Protein AF-A0A3Q0L5H1-F1 (afdb_monomer_lite)

pLDDT: mean 80.27, std 16.66, range [22.08, 97.25]

Organism: Vibrio vulnificus (strain CMCP6) (NCBI:txid216895)

Radius of gyration: 39.2 Å; chains: 1; bounding box: 92×79×121 Å

Secondary structure (DSSP, 8-state):
----SSSTTSSSSSSSS--------------PPP------EEEEEEB--PPPP---TTEEEEEEEEEEETTEEEEEEE-BPPTT-SS-EEEEEE-GGGS-SSS-EEEEEEEEEEE-----------------------EEEEEEEEE---HHHHHHT-SSSSSEEETTT-GGGSBSHHHHHHHHH-TT--S-HHHHHHHH-HHHHHHHHHHHHHHH----TTT------TTS-HHHHHHHHHT-GGGS---SSS---HHHHHHHHHHHHHHHTTPPPPTTHHHHHHHHHHHHHS--TTSTHHHHHHTTSPEEEEEEEEEE-TT-SS-EEEEEEEEEEE-TTS--TT--TTSPPEEEEPPBBPTT-SS-BSSEE-GGGEEEEEEEEE-TTS-TTT----SS-------TTS-TTS--SS--SSTTSEEEEEEEETTTTEEEEEEEEEHHHHTSTTTSSS-SSEEETTTSGGGEE-HHHHHHHHHHHHHTS-TT--S-S----SHHHHHHHHTTS-HHHHHHHHHHHHHHHHHHHHSSS--S--SS-HHHHHHHTTT--TT-GGG---S-SSPPPHHHHHHHHHTSHHHHHHHHHTT--HHHHHHHHHHHHHHH---HHHHHHHHHHHHHHHTT--SSPPP-BTTB-HHHHTTS-TTS----EEEEE-SSEEEEE----S-S-EEEEEESS--SSGGG-SEEEEESSSEEEEESPPTT-EEEEEEE-SSPPPPPEEEETT-------SS-----SB-TTTSSBTT-SSSSSTT--EEEE-TTSPBPS-SSS-TTTS--SEEEETTT--EEEPPB--EETTEE---SSBTTB-BBSSSS-S--TTT---B-B-TTS-B--S-HHHHSBHHHHHHHHHHTTGGG----BPPPHHHHHTTEE-TTSSS-EE-TTTSTT--TT-EEEEEEPSS-TTEEEEEEE-SS-EEEEEEETTS-BB--EEESB--PPP-

Foldseek 3Di:
DPPDPDPPPPPPPVPPPPPPDDDDDDDDDDDDDDPDDPQKFKEKEFEFDQDDDDDDPQKDKWKKKFKDFANHTQWIWTWDADVPAPTTMTIIIDRLVPFDQATWMKMWIKIWMFGHPDDDDDDDDDDDDDDDDDDRDTDIDTLAMATAAGSVSVVVLPPLPPSYNYCLSFVRSYHALLSLLVCLQPVNSNDFLQRSCVVLPVQLSLLLSLLSVLQSDQDPPVPRFHDHLLPDDSSVSSVQLCPDPLSVDDDPDDDPGSNVSSVVSSVVSCVVSVHDGDPCSSVSSVVSSLCLLQPFPSGSSVVSLLRNFDKAKAKEKFFEWLLQDWKWKWKWWAQAAEDLPDPDPLHNRSADGPRDTAFWAFDPHSDTDSIDTADVRMGMGIGMFGCSLVCLVVQDQPQWFDLPPPPPPPSSNDRDPHHRGRQNIWMKMWIFRQLLLDIFIAIQAGNSVNQDVVQVVVSPRYRYCVSGVSSYSALLRRLLVLLQLLLRADAFQASNIGRGRHPVSSVVSSVPDDLQSSLLLSLLSLLSSVCSVPVLGFNLDPDSHCSVVSSVLQVADCVDPPRNRHRGSDGDDSVSSLVVSLPRLRRLQSCVVVVHDSLRNSLVSLVSSVSRGPDPVSVVSSVVSNVCVVVQNHPDQRDADVQAGPLLVVVDDPQEWAQKFWFFADQFKTKIATDDRPDFKKKKFKDLDDDDDSVVGPDMDMDRHRMDMDGRHHGQGKMWMWMDDPDHIADIDIAGHNPQCLDPPLDQDPQQHADSRRNGGCQDPQQHHGRFHKFFAAQQQHGDPDSNHFCSNPNGQWIARRRRSKIKGAAQQYDDPNHGQQAQRHLQQWAFADAPPPAALVRAPGWGADRVSHTDNGPCRHCRHQVNSLCVCLVSCGSVHRAKDAAAPSRVVSQWHCVVHLKTDHDCRRHNPRPQAWEFHPDQDPVDNQWGWTWGIDSPGIDTDIDGSSHIHHYMIMDSRHDDDDD

InterPro domains:
  IPR003961 Fibronectin type III [PS50853] (656-740)
  IPR003961 Fibronectin type III [cd00063] (655-737)
  IPR008963 Purple acid phosphatase-like, N-terminal [SSF49363] (680-730)
  IPR013783 Immunoglobulin-like fold [G3DSA:2.60.40.10] (649-740)
  IPR018247 EF-Hand 1, calcium-binding site [PS00018] (158-170)
  IPR018247 EF-Hand 1, calcium-binding site [PS00018] (456-468)

Sequence (967 aa):
MRLFAKSLVASTIAGLLTACGGGDGGGSATSPATPSTPTKVTLTGFVTESQPVKVTVDQTVKTEVRLLVGEEVVARSAIKIHAGERQPRYLLEVDPATLSEGLPMTIEAVSVISPREQEANARTAEKAQTEDQASSETREVLLYRNAIGTKLPLLAADKNNDKFITHDEWLPLTFSQTNSLFVALDPSGEQSALELMNEHGRERIMAIAALLHAIADPFDREEQIELTSLNLSTAAFIDALLKNENMAAATTEEETPWLDRVSDTYQAMAQTHQVALPDGWQKRIKDKWIEMHAVKQSNVLREVLDNSYPTRTLVLRGETVSGMKNPQISLQMGSYPNDPLANSHYDNPLKPKRPLLVPITPVGEEKSSTAIEGANRQFEFRVTLRDTAQGFETCQPTANGVYVYYDKNADLTKPSAHPTDNMQDLLTVIAFDPDSGVEMRSYLGAFCELARADIDKNQDGIVTAEEFPRLKVSFENNAHALLAERSGLMHHGGGQYAKPVKQTAIDELFAKHTPEMVQLMSSIVAMQMASAENQALPAIDNASDFFRTAAQLLDLDYNAQYRMYSKSNILPEPFQVIQLLKNIADVAHHMEDNEATINTLLTWSAQAFTHLSQFAADNQIAADLNTAINAGNSWLPAEPVNGLESICSTEFAEDQIRGIALRGRGDDWLTLEWLPQGTSGYTVYWDTKPFSQLSEATNQTKSATHRVTLNGLTPFTRYYFQIAHDGTPSAQFNVRVSDAGLTNPHLFDSDFSCDPMSGYARNSNIDGYQSLSFLKVDAQGERLSRQDLPYVATPHSCAVETKTGRTWAVPNSEMVEGDRIRHWYSIDNRYLHGDNLAVTDDQYNGFCVATNGEVYRQDKARHCTVNQLVQRANEAKLCGITDWRLPTYEETLNIMTLKGKPQLNFDDDFFPNIDGNMLWMKQENPDVKTLANLLFPTSWNARTQLEGKEVPHQVMLVSDGLKVNQE

Structure (mmCIF, N/CA/C/O backbone):
data_AF-A0A3Q0L5H1-F1
#
_entry.id   AF-A0A3Q0L5H1-F1
#
loop_
_atom_site.group_PDB
_atom_site.id
_atom_site.type_symbol
_atom_site.label_atom_id
_atom_site.label_alt_id
_atom_site.label_comp_id
_atom_site.label_asym_id
_atom_site.label_entity_id
_atom_site.label_seq_id
_atom_site.pdbx_PDB_ins_code
_atom_site.Cartn_x
_atom_site.Cartn_y
_atom_site.Cartn_z
_atom_site.occupancy
_atom_site.B_iso_or_equiv
_atom_site.auth_seq_id
_atom_site.auth_comp_id
_atom_site.auth_asym_id
_atom_site.auth_atom_id
_atom_site.pdbx_PDB_model_num
ATOM 1 N N . MET A 1 1 ? 3.433 -27.463 5.431 1.00 27.02 1 MET A N 1
ATOM 2 C CA . MET A 1 1 ? 4.096 -28.241 4.349 1.00 27.02 1 MET A CA 1
ATOM 3 C C . MET A 1 1 ? 3.389 -28.037 2.993 1.00 27.02 1 MET A C 1
ATOM 5 O O . MET A 1 1 ? 2.954 -28.986 2.353 1.00 27.02 1 MET A O 1
ATOM 9 N N . ARG A 1 2 ? 3.275 -26.774 2.559 1.00 22.08 2 ARG A N 1
ATOM 10 C CA . ARG A 1 2 ? 2.833 -26.306 1.230 1.00 22.08 2 ARG A CA 1
ATOM 11 C C . ARG A 1 2 ? 3.590 -24.998 0.955 1.00 22.08 2 ARG A C 1
ATOM 13 O O . ARG A 1 2 ? 3.036 -23.916 1.020 1.00 22.08 2 ARG A O 1
ATOM 20 N N . LEU A 1 3 ? 4.897 -25.118 0.775 1.00 23.91 3 LEU A N 1
ATOM 21 C CA . LEU A 1 3 ? 5.841 -24.041 0.478 1.00 23.91 3 LEU A CA 1
ATOM 22 C C . LEU A 1 3 ? 6.710 -24.623 -0.629 1.00 23.91 3 LEU A C 1
ATOM 24 O O . LEU A 1 3 ? 7.484 -25.500 -0.297 1.00 23.91 3 LEU A O 1
ATOM 28 N N . PHE A 1 4 ? 6.457 -24.304 -1.904 1.00 25.09 4 PHE A N 1
ATOM 29 C CA . PHE A 1 4 ? 7.374 -24.467 -3.063 1.00 25.09 4 PHE A CA 1
ATOM 30 C C . PHE A 1 4 ? 6.671 -24.184 -4.411 1.00 25.09 4 PHE A C 1
ATOM 32 O O . PHE A 1 4 ? 6.944 -24.813 -5.428 1.00 25.09 4 PHE A O 1
ATOM 39 N N . ALA A 1 5 ? 5.753 -23.217 -4.460 1.00 25.02 5 ALA A N 1
ATOM 40 C CA . ALA A 1 5 ? 5.136 -22.797 -5.718 1.00 25.02 5 ALA A CA 1
ATOM 41 C C . ALA A 1 5 ? 4.927 -21.283 -5.708 1.00 25.02 5 ALA A C 1
ATOM 43 O O . ALA A 1 5 ? 3.818 -20.829 -5.453 1.00 25.02 5 ALA A O 1
ATOM 44 N N . LYS A 1 6 ? 6.024 -20.530 -5.896 1.00 24.36 6 LYS A N 1
ATOM 45 C CA . LYS A 1 6 ? 6.073 -19.122 -6.371 1.00 24.36 6 LYS A CA 1
ATOM 46 C C . LYS A 1 6 ? 7.486 -18.508 -6.389 1.00 24.36 6 LYS A C 1
ATOM 48 O O . LYS A 1 6 ? 7.666 -17.459 -6.984 1.00 24.36 6 LYS A O 1
ATOM 53 N N . SER A 1 7 ? 8.504 -19.204 -5.874 1.00 23.77 7 SER A N 1
ATOM 54 C CA . SER A 1 7 ? 9.925 -18.807 -5.980 1.00 23.77 7 SER A CA 1
ATOM 55 C C . SER A 1 7 ? 10.577 -19.118 -7.352 1.00 23.77 7 SER A C 1
ATOM 57 O O . SER A 1 7 ? 11.717 -18.748 -7.600 1.00 23.77 7 SER A O 1
ATOM 59 N N . LEU A 1 8 ? 9.858 -19.728 -8.304 1.00 23.09 8 LEU A N 1
ATOM 60 C CA . LEU A 1 8 ? 10.452 -20.253 -9.546 1.00 23.09 8 LEU A CA 1
ATOM 61 C C . LEU A 1 8 ? 10.484 -19.285 -10.750 1.00 23.09 8 LEU A C 1
ATOM 63 O O . LEU A 1 8 ? 10.666 -19.739 -11.874 1.00 23.09 8 LEU A O 1
ATOM 67 N N . VAL A 1 9 ? 10.312 -17.973 -10.545 1.00 25.88 9 VAL A N 1
ATOM 68 C CA . VAL A 1 9 ? 10.364 -16.969 -11.638 1.00 25.88 9 VAL A CA 1
ATOM 69 C C . VAL A 1 9 ? 11.618 -16.079 -11.573 1.00 25.88 9 VAL A C 1
ATOM 71 O O . VAL A 1 9 ? 11.993 -15.481 -12.576 1.00 25.88 9 VAL A O 1
ATOM 74 N N . ALA A 1 10 ? 12.348 -16.068 -10.452 1.00 25.52 10 ALA A N 1
ATOM 75 C CA . ALA A 1 10 ? 13.571 -15.270 -10.288 1.00 25.52 10 ALA A CA 1
ATOM 76 C C . ALA A 1 10 ? 14.877 -16.007 -10.671 1.00 25.52 10 ALA A C 1
ATOM 78 O O . ALA A 1 10 ? 15.932 -15.388 -10.730 1.00 25.52 10 ALA A O 1
ATOM 79 N N . SER A 1 11 ? 14.830 -17.308 -10.993 1.00 24.67 11 SER A N 1
ATOM 80 C CA . SER A 1 11 ? 16.029 -18.104 -11.337 1.00 24.67 11 SER A CA 1
ATOM 81 C C . SER A 1 11 ? 16.070 -18.622 -12.782 1.00 24.67 11 SER A C 1
ATOM 83 O O . SER A 1 11 ? 16.976 -19.367 -13.140 1.00 24.67 11 SER A O 1
ATOM 85 N N . THR A 1 12 ? 15.135 -18.220 -13.648 1.00 24.84 12 THR A N 1
ATOM 86 C CA . THR A 1 12 ? 15.089 -18.661 -15.059 1.00 24.84 12 THR A CA 1
ATOM 87 C C . THR A 1 12 ? 15.703 -17.687 -16.067 1.00 24.84 12 THR A C 1
ATOM 89 O O . THR A 1 12 ? 15.731 -18.005 -17.251 1.00 24.84 12 THR A O 1
ATOM 92 N N . ILE A 1 13 ? 16.250 -16.543 -15.639 1.00 27.78 13 ILE A N 1
ATOM 93 C CA . ILE A 1 13 ? 16.859 -15.559 -16.561 1.00 27.78 13 ILE A CA 1
ATOM 94 C C . ILE A 1 13 ? 18.401 -15.619 -16.565 1.00 27.78 13 ILE A C 1
ATOM 96 O O . ILE A 1 13 ? 19.019 -15.244 -17.553 1.00 27.78 13 ILE A O 1
ATOM 100 N N . ALA A 1 14 ? 19.037 -16.246 -15.569 1.00 26.75 14 ALA A N 1
ATOM 101 C CA . ALA A 1 14 ? 20.489 -16.494 -15.569 1.00 26.75 14 ALA A CA 1
ATOM 102 C C . ALA A 1 14 ? 20.902 -17.895 -16.093 1.00 26.75 14 ALA A C 1
ATOM 104 O O . ALA A 1 14 ? 22.087 -18.213 -16.142 1.00 26.75 14 ALA A O 1
ATOM 105 N N . GLY A 1 15 ? 19.944 -18.744 -16.498 1.00 26.72 15 GLY A N 1
ATOM 106 C CA . GLY A 1 15 ? 20.178 -20.161 -16.837 1.00 26.72 15 GLY A CA 1
ATOM 107 C C . GLY A 1 15 ? 19.969 -20.571 -18.302 1.00 26.72 15 GLY A C 1
ATOM 108 O O . GLY A 1 15 ? 20.003 -21.762 -18.594 1.00 26.72 15 GLY A O 1
ATOM 109 N N . LEU A 1 16 ? 19.731 -19.639 -19.232 1.00 25.67 16 LEU A N 1
ATOM 110 C CA . LEU A 1 16 ? 19.343 -19.967 -20.619 1.00 25.67 16 LEU A CA 1
ATOM 111 C C . LEU A 1 16 ? 20.441 -19.797 -21.687 1.00 25.67 16 LEU A C 1
ATOM 113 O O . LEU A 1 16 ? 20.139 -19.848 -22.877 1.00 25.67 16 LEU A O 1
ATOM 117 N N . LEU A 1 17 ? 21.717 -19.700 -21.295 1.00 27.78 17 LEU A N 1
ATOM 118 C CA . LEU A 1 17 ? 22.858 -19.751 -22.231 1.00 27.78 17 LEU A CA 1
ATOM 119 C C . LEU A 1 17 ? 23.762 -20.989 -22.086 1.00 27.78 17 LEU A C 1
ATOM 121 O O . LEU A 1 17 ? 24.824 -21.056 -22.696 1.00 27.78 17 LEU A O 1
ATOM 125 N N . THR A 1 18 ? 23.331 -22.028 -21.369 1.00 29.53 18 THR A N 1
ATOM 126 C CA . THR A 1 18 ? 24.034 -23.324 -21.326 1.00 29.53 18 THR A CA 1
ATOM 127 C C . THR A 1 18 ? 23.076 -24.488 -21.575 1.00 29.53 18 THR A C 1
ATOM 129 O O . THR A 1 18 ? 22.810 -25.312 -20.709 1.00 29.53 18 THR A O 1
ATOM 132 N N . ALA A 1 19 ? 22.556 -24.582 -22.800 1.00 24.56 19 ALA A N 1
ATOM 133 C CA . ALA A 1 19 ? 21.818 -25.760 -23.259 1.00 24.56 19 ALA A CA 1
ATOM 134 C C . ALA A 1 19 ? 22.217 -26.161 -24.690 1.00 24.56 19 ALA A C 1
ATOM 136 O O . ALA A 1 19 ? 21.390 -26.232 -25.591 1.00 24.56 19 ALA A O 1
ATOM 137 N N . CYS A 1 20 ? 23.501 -26.470 -24.873 1.00 28.75 20 CYS A N 1
ATOM 138 C CA . CYS A 1 20 ? 23.968 -27.423 -25.880 1.00 28.75 20 CYS A CA 1
ATOM 139 C C . CYS A 1 20 ? 24.774 -28.496 -25.141 1.00 28.75 20 CYS A C 1
ATOM 141 O O . CYS A 1 20 ? 25.969 -28.357 -24.910 1.00 28.75 20 CYS A O 1
ATOM 143 N N . GLY A 1 21 ? 24.083 -29.545 -24.706 1.00 25.38 21 GLY A N 1
ATOM 144 C CA . GLY A 1 21 ? 24.668 -30.672 -23.987 1.00 25.38 21 GLY A CA 1
ATOM 145 C C . GLY A 1 21 ? 23.689 -31.833 -23.976 1.00 25.38 21 GLY A C 1
ATOM 146 O O . GLY A 1 21 ? 23.095 -32.139 -22.948 1.00 25.38 21 GLY A O 1
ATOM 147 N N . GLY A 1 22 ? 23.452 -32.419 -25.151 1.00 26.66 22 GLY A N 1
ATOM 148 C CA . GLY A 1 22 ? 22.711 -33.670 -25.271 1.00 26.66 22 GLY A CA 1
ATOM 149 C C . GLY A 1 22 ? 23.483 -34.793 -24.583 1.00 26.66 22 GLY A C 1
ATOM 150 O O . GLY A 1 22 ? 24.677 -34.963 -24.821 1.00 26.66 22 GLY A O 1
ATOM 151 N N . GLY A 1 23 ? 22.802 -35.523 -23.704 1.00 24.09 23 GLY A N 1
ATOM 152 C CA . GLY A 1 23 ? 23.350 -36.704 -23.057 1.00 24.09 23 GLY A CA 1
ATOM 153 C C . GLY A 1 23 ? 23.429 -37.890 -24.013 1.00 24.09 23 GLY A C 1
ATOM 154 O O . GLY A 1 23 ? 22.492 -38.146 -24.764 1.00 24.09 23 GLY A O 1
ATOM 155 N N . ASP A 1 24 ? 24.520 -38.642 -23.906 1.00 25.03 24 ASP A N 1
ATOM 156 C CA . ASP A 1 24 ? 24.530 -40.075 -24.177 1.00 25.03 24 ASP A CA 1
ATOM 157 C C . ASP A 1 24 ? 25.464 -40.757 -23.162 1.00 25.03 24 ASP A C 1
ATOM 159 O O . ASP A 1 24 ? 26.477 -40.192 -22.739 1.00 25.03 24 ASP A O 1
ATOM 163 N N . GLY A 1 25 ? 25.041 -41.911 -22.652 1.00 25.81 25 GLY A N 1
ATOM 164 C CA . GLY A 1 25 ? 25.568 -42.506 -21.424 1.00 25.81 25 GLY A CA 1
ATOM 165 C C . GLY A 1 25 ? 26.823 -43.373 -21.575 1.00 25.81 25 GLY A C 1
ATOM 166 O O . GLY A 1 25 ? 27.064 -43.986 -22.608 1.00 25.81 25 GLY A O 1
ATOM 167 N N . GLY A 1 26 ? 27.536 -43.535 -20.451 1.00 23.92 26 GLY A N 1
ATOM 168 C CA . GLY A 1 26 ? 28.269 -44.764 -20.120 1.00 23.92 26 GLY A CA 1
ATOM 169 C C . GLY A 1 26 ? 29.791 -44.655 -19.949 1.00 23.92 26 GLY A C 1
ATOM 170 O O . GLY A 1 26 ? 30.526 -44.606 -20.922 1.00 23.92 26 GLY A O 1
ATOM 171 N N . GLY A 1 27 ? 30.262 -44.818 -18.704 1.00 24.47 27 GLY A N 1
ATOM 172 C CA . GLY A 1 27 ? 31.465 -45.619 -18.426 1.00 24.47 27 GLY A CA 1
ATOM 173 C C . GLY A 1 27 ? 32.799 -44.913 -18.130 1.00 24.47 27 GLY A C 1
ATOM 174 O O . GLY A 1 27 ? 33.495 -44.448 -19.018 1.00 24.47 27 GLY A O 1
ATOM 175 N N . SER A 1 28 ? 33.218 -45.058 -16.869 1.00 24.98 28 SER A N 1
ATOM 176 C CA . SER A 1 28 ? 34.592 -45.082 -16.330 1.00 24.98 28 SER A CA 1
ATOM 177 C C . SER A 1 28 ? 35.452 -43.806 -16.265 1.00 24.98 28 SER A C 1
ATOM 179 O O . SER A 1 28 ? 35.800 -43.166 -17.245 1.00 24.98 28 SER A O 1
ATOM 181 N N . ALA A 1 29 ? 35.843 -43.553 -15.015 1.00 31.64 29 ALA A N 1
ATOM 182 C CA . ALA A 1 29 ? 36.850 -42.678 -14.432 1.00 31.64 29 ALA A CA 1
ATOM 183 C C . ALA A 1 29 ? 38.127 -42.307 -15.230 1.00 31.64 29 ALA A C 1
ATOM 185 O O . ALA A 1 29 ? 38.693 -43.101 -15.973 1.00 31.64 29 ALA A O 1
ATOM 186 N N . THR A 1 30 ? 38.670 -41.152 -14.806 1.00 29.44 30 THR A N 1
ATOM 187 C CA . THR A 1 30 ? 40.064 -40.642 -14.844 1.00 29.44 30 THR A CA 1
ATOM 188 C C . THR A 1 30 ? 40.554 -39.845 -16.063 1.00 29.44 30 THR A C 1
ATOM 190 O O . THR A 1 30 ? 41.121 -40.396 -16.998 1.00 29.44 30 THR A O 1
ATOM 193 N 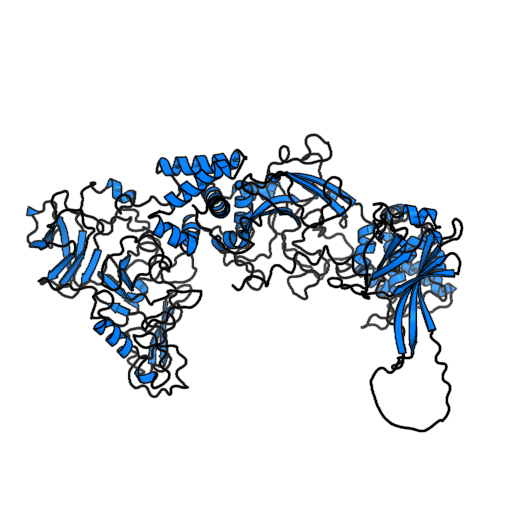N . SER A 1 31 ? 40.483 -38.507 -15.969 1.00 26.89 31 SER A N 1
ATOM 194 C CA . SER A 1 31 ? 41.634 -37.570 -16.061 1.00 26.89 31 SER A CA 1
ATOM 195 C C . SER A 1 31 ? 41.175 -36.106 -15.899 1.00 26.89 31 SER A C 1
ATOM 197 O O . SER A 1 31 ? 40.012 -35.818 -16.180 1.00 26.89 31 SER A O 1
ATOM 199 N N . PRO A 1 32 ? 42.030 -35.169 -15.434 1.00 28.80 32 PRO A N 1
ATOM 200 C CA . PRO A 1 32 ? 41.652 -33.766 -15.272 1.00 28.80 32 PRO A CA 1
ATOM 201 C C . PRO A 1 32 ? 41.472 -33.131 -16.653 1.00 28.80 32 PRO A C 1
ATOM 203 O O . PRO A 1 32 ? 42.420 -33.069 -17.436 1.00 28.80 32 PRO A O 1
ATOM 206 N N . ALA A 1 33 ? 40.261 -32.666 -16.957 1.00 29.30 33 ALA A N 1
ATOM 207 C CA . ALA A 1 33 ? 40.004 -31.894 -18.162 1.00 29.30 33 ALA A CA 1
ATOM 208 C C . ALA A 1 33 ? 40.740 -30.551 -18.062 1.00 29.30 33 ALA A C 1
ATOM 210 O O . ALA A 1 33 ? 40.503 -29.750 -17.159 1.00 29.30 33 ALA A O 1
ATOM 211 N N . THR A 1 34 ? 41.667 -30.326 -18.987 1.00 29.36 34 THR A N 1
ATOM 212 C CA . THR A 1 34 ? 42.250 -29.012 -19.267 1.00 29.36 34 THR A CA 1
ATOM 213 C C . THR A 1 34 ? 41.113 -28.063 -19.670 1.00 29.36 34 THR A C 1
ATOM 215 O O . THR A 1 34 ? 40.232 -28.498 -20.413 1.00 29.36 34 THR A O 1
ATOM 218 N N . PRO A 1 35 ? 41.079 -26.797 -19.215 1.00 31.11 35 PRO A N 1
ATOM 219 C CA . PRO A 1 35 ? 40.017 -25.875 -19.604 1.00 31.11 35 PRO A CA 1
ATOM 220 C C . PRO A 1 35 ? 40.107 -25.616 -21.112 1.00 31.11 35 PRO A C 1
ATOM 222 O O . PRO A 1 35 ? 41.014 -24.931 -21.580 1.00 31.11 35 PRO A O 1
ATOM 225 N N . SER A 1 36 ? 39.187 -26.190 -21.890 1.00 34.19 36 SER A N 1
ATOM 226 C CA . SER A 1 36 ? 39.030 -25.850 -23.301 1.00 34.19 36 SER A CA 1
ATOM 227 C C . SER A 1 36 ? 38.457 -24.439 -23.380 1.00 34.19 36 SER A C 1
ATOM 229 O O . SER A 1 36 ? 37.288 -24.211 -23.069 1.00 34.19 36 SER A O 1
ATOM 231 N N . THR A 1 37 ? 39.293 -23.481 -23.756 1.00 36.91 37 THR A N 1
ATOM 232 C CA . THR A 1 37 ? 38.875 -22.120 -24.082 1.00 36.91 37 THR A CA 1
ATOM 233 C C . THR A 1 37 ? 37.895 -22.195 -25.260 1.00 36.91 37 THR A C 1
ATOM 235 O O . THR A 1 37 ? 38.245 -22.806 -26.271 1.00 36.91 37 THR A O 1
ATOM 238 N N . PRO A 1 38 ? 36.685 -21.610 -25.194 1.00 45.03 38 PRO A N 1
ATOM 239 C CA . PRO A 1 38 ? 35.834 -21.517 -26.375 1.00 45.03 38 PRO A CA 1
ATOM 240 C C . PRO A 1 38 ? 36.547 -20.629 -27.405 1.00 45.03 38 PRO A C 1
ATOM 242 O O . PRO A 1 38 ? 36.843 -19.471 -27.100 1.00 45.03 38 PRO A O 1
ATOM 245 N N . THR A 1 39 ? 36.872 -21.170 -28.581 1.00 65.31 39 THR A N 1
ATOM 246 C CA . THR A 1 39 ? 37.534 -20.453 -29.690 1.00 65.31 39 THR A CA 1
ATOM 247 C C . THR A 1 39 ? 36.556 -19.786 -30.660 1.00 65.31 39 THR A C 1
ATOM 249 O O . THR A 1 39 ? 36.999 -19.057 -31.537 1.00 65.31 39 THR A O 1
ATOM 252 N N . LYS A 1 40 ? 35.246 -20.017 -30.513 1.00 81.19 40 LYS A N 1
ATOM 253 C CA . LYS A 1 40 ? 34.190 -19.466 -31.376 1.00 81.19 40 LYS A CA 1
ATOM 254 C C . LYS A 1 40 ? 33.667 -18.120 -30.868 1.00 81.19 40 LYS A C 1
ATOM 256 O O . LYS A 1 40 ? 33.643 -17.892 -29.659 1.00 81.19 40 LYS A O 1
ATOM 261 N N . VAL A 1 41 ? 33.198 -17.293 -31.800 1.00 86.75 41 VAL A N 1
ATOM 262 C CA . VAL A 1 41 ? 32.474 -16.034 -31.565 1.00 86.75 41 VAL A CA 1
ATOM 263 C C . VAL A 1 41 ? 31.026 -16.221 -32.018 1.00 86.75 41 VAL A C 1
ATOM 265 O O . VAL A 1 41 ? 30.778 -16.887 -33.024 1.00 86.75 41 VAL A O 1
ATOM 268 N N . THR A 1 42 ? 30.062 -15.661 -31.292 1.00 89.25 42 THR A N 1
ATOM 269 C CA . THR A 1 42 ? 28.638 -15.737 -31.652 1.00 89.25 42 THR A CA 1
ATOM 270 C C . THR A 1 42 ? 28.162 -14.391 -32.176 1.00 89.25 42 THR A C 1
ATOM 272 O O . THR A 1 42 ? 28.258 -13.398 -31.468 1.00 89.25 42 THR A O 1
ATOM 275 N N . LEU A 1 43 ? 27.615 -14.355 -33.391 1.00 89.69 43 LEU A N 1
ATOM 276 C CA . LEU A 1 43 ? 26.940 -13.172 -33.929 1.00 89.69 43 LEU A CA 1
ATOM 277 C C . LEU A 1 43 ? 25.441 -13.288 -33.662 1.00 89.69 43 LEU A C 1
ATOM 279 O O . LEU A 1 43 ? 24.837 -14.326 -33.958 1.00 89.69 43 LEU A O 1
ATOM 283 N N . THR A 1 44 ? 24.828 -12.233 -33.135 1.00 87.62 44 THR A N 1
ATOM 284 C CA . THR A 1 44 ? 23.385 -12.214 -32.873 1.00 87.62 44 THR A CA 1
ATOM 285 C C . THR A 1 44 ? 22.758 -10.881 -33.250 1.00 87.62 44 THR A C 1
ATOM 287 O O . THR A 1 44 ? 23.294 -9.809 -32.975 1.00 87.62 44 THR A O 1
ATOM 290 N N . GLY A 1 45 ? 21.573 -10.954 -33.845 1.00 85.19 45 GLY A N 1
ATOM 291 C CA . GLY A 1 45 ? 20.794 -9.788 -34.233 1.00 85.19 45 GLY A CA 1
ATOM 292 C C . GLY A 1 45 ? 19.363 -10.154 -34.602 1.00 85.19 45 GLY A C 1
ATOM 293 O O . GLY A 1 45 ? 18.938 -11.311 -34.492 1.00 85.19 45 GLY A O 1
ATOM 294 N N . PHE A 1 46 ? 18.618 -9.152 -35.054 1.00 83.44 46 PHE A N 1
ATOM 295 C CA . PHE A 1 46 ? 17.205 -9.289 -35.386 1.00 83.44 46 PHE A CA 1
ATOM 296 C C . PHE A 1 46 ? 16.973 -9.232 -36.889 1.00 83.44 46 PHE A C 1
ATOM 298 O O . PHE A 1 46 ? 17.698 -8.565 -37.629 1.00 83.44 46 PHE A O 1
ATOM 305 N N . VAL A 1 47 ? 15.912 -9.897 -37.336 1.00 79.44 47 VAL A N 1
ATOM 306 C CA . VAL A 1 47 ? 15.368 -9.714 -38.682 1.00 79.44 47 VAL A CA 1
ATOM 307 C C . VAL A 1 47 ? 14.032 -9.005 -38.525 1.00 79.44 47 VAL A C 1
ATOM 309 O O . VAL A 1 47 ? 13.104 -9.581 -37.960 1.00 79.44 47 VAL A O 1
ATOM 312 N N . THR A 1 48 ? 13.934 -7.751 -38.983 1.00 73.31 48 THR A N 1
ATOM 313 C CA . THR A 1 48 ? 12.636 -7.056 -39.030 1.00 73.31 48 THR A CA 1
ATOM 314 C C . THR A 1 48 ? 11.659 -7.862 -39.883 1.00 73.31 48 THR A C 1
ATOM 316 O O . THR A 1 48 ? 12.075 -8.527 -40.835 1.00 73.31 48 THR A O 1
ATOM 319 N N . GLU A 1 49 ? 10.369 -7.846 -39.531 1.00 62.09 49 GLU A N 1
ATOM 320 C CA . GLU A 1 49 ? 9.340 -8.526 -40.320 1.00 62.09 49 GLU A CA 1
ATOM 321 C C . GLU A 1 49 ? 9.387 -8.016 -41.769 1.00 62.09 49 GLU A C 1
ATOM 323 O O . GLU A 1 49 ? 8.941 -6.917 -42.087 1.00 62.09 49 GLU A O 1
ATOM 328 N N . SER A 1 50 ? 9.958 -8.830 -42.653 1.00 55.03 50 SER A N 1
ATOM 329 C CA . SER A 1 50 ? 9.798 -8.699 -44.096 1.00 55.03 50 SER A CA 1
ATOM 330 C C . SER A 1 50 ? 8.566 -9.505 -44.475 1.00 55.03 50 SER A C 1
ATOM 332 O O . SER A 1 50 ? 8.291 -10.550 -43.877 1.00 55.03 50 SER A O 1
ATOM 334 N N . GLN A 1 51 ? 7.767 -8.996 -45.412 1.00 54.16 51 GLN A N 1
ATOM 335 C CA . GLN A 1 51 ? 6.481 -9.615 -45.698 1.00 54.16 51 GLN A CA 1
ATOM 336 C C . GLN A 1 51 ? 6.605 -11.094 -46.081 1.00 54.16 51 GLN A C 1
ATOM 338 O O . GLN A 1 51 ? 7.587 -11.495 -46.712 1.00 54.16 51 GLN A O 1
ATOM 343 N N . PRO A 1 52 ? 5.607 -11.914 -45.697 1.00 52.62 52 PRO A N 1
ATOM 344 C CA . PRO A 1 52 ? 5.623 -13.342 -45.951 1.00 52.62 52 PRO A CA 1
ATOM 345 C C . PRO A 1 52 ? 5.787 -13.575 -47.444 1.00 52.62 52 PRO A C 1
ATOM 347 O O . PRO A 1 52 ? 5.004 -13.083 -48.261 1.00 52.62 52 PRO A O 1
ATOM 350 N N . VAL A 1 53 ? 6.820 -14.331 -47.810 1.00 60.09 53 VAL A N 1
ATOM 351 C CA . VAL A 1 53 ? 7.026 -14.654 -49.213 1.00 60.09 53 VAL A CA 1
ATOM 352 C C . VAL A 1 53 ? 5.789 -15.380 -49.724 1.00 60.09 53 VAL A C 1
ATOM 354 O O . VAL A 1 53 ? 5.341 -16.339 -49.097 1.00 60.09 53 VAL A O 1
ATOM 357 N N . LYS A 1 54 ? 5.224 -14.920 -50.851 1.00 62.72 54 LYS A N 1
ATOM 358 C CA . LYS A 1 54 ? 4.066 -15.567 -51.483 1.00 62.72 54 LYS A CA 1
ATOM 359 C C . LYS A 1 54 ? 4.367 -17.054 -51.653 1.00 62.72 54 LYS A C 1
ATOM 361 O O . LYS A 1 54 ? 5.225 -17.423 -52.461 1.00 62.72 54 LYS A O 1
ATOM 366 N N . VAL A 1 55 ? 3.660 -17.881 -50.893 1.00 68.31 55 VAL A N 1
ATOM 367 C CA . VAL A 1 55 ? 3.749 -19.338 -50.929 1.00 68.31 55 VAL A CA 1
ATOM 368 C C . VAL A 1 55 ? 2.408 -19.944 -51.279 1.00 68.31 55 VAL A C 1
ATOM 370 O O . VAL A 1 55 ? 1.350 -19.406 -50.959 1.00 68.31 55 VAL A O 1
ATOM 373 N N . THR A 1 56 ? 2.468 -21.071 -51.972 1.00 73.62 56 THR A N 1
ATOM 374 C CA . THR A 1 56 ? 1.301 -21.919 -52.219 1.00 73.62 56 THR A CA 1
ATOM 375 C C . THR A 1 56 ? 0.979 -22.747 -50.971 1.00 73.62 56 THR A C 1
ATOM 377 O O . THR A 1 56 ? 1.795 -22.851 -50.056 1.00 73.62 56 THR A O 1
ATOM 380 N N . VAL A 1 57 ? -0.218 -23.340 -50.912 1.00 70.38 57 VAL A N 1
ATOM 381 C CA . VAL A 1 57 ? -0.693 -24.131 -49.753 1.00 70.38 57 VAL A CA 1
ATOM 382 C C . VAL A 1 57 ? 0.243 -25.313 -49.423 1.00 70.38 57 VAL A C 1
ATOM 384 O O . VAL A 1 57 ? 0.343 -25.727 -48.262 1.00 70.38 57 VAL A O 1
ATOM 387 N N . ASP A 1 58 ? 0.986 -25.784 -50.428 1.00 75.81 58 ASP A N 1
ATOM 388 C CA . ASP A 1 58 ? 1.912 -26.919 -50.372 1.00 75.81 58 ASP A CA 1
ATOM 389 C C . ASP A 1 58 ? 3.370 -26.515 -50.085 1.00 75.81 58 ASP A C 1
ATOM 391 O O . ASP A 1 58 ? 4.281 -27.333 -50.209 1.00 75.81 58 ASP A O 1
ATOM 395 N N . GLN A 1 59 ? 3.625 -25.260 -49.705 1.00 78.19 59 GLN A N 1
ATOM 396 C CA . GLN A 1 59 ? 4.963 -24.736 -49.419 1.00 78.19 59 GLN A CA 1
ATOM 397 C C . GLN A 1 59 ? 5.097 -24.282 -47.960 1.00 78.19 59 GLN A C 1
ATOM 399 O O . GLN A 1 59 ? 4.145 -23.832 -47.324 1.00 78.19 59 GLN A O 1
ATOM 404 N N . THR A 1 60 ? 6.312 -24.386 -47.429 1.00 80.50 60 THR A N 1
ATOM 405 C CA . THR A 1 60 ? 6.713 -23.841 -46.126 1.00 80.50 60 THR A CA 1
ATOM 406 C C . THR A 1 60 ? 7.819 -22.814 -46.322 1.00 80.50 60 THR A C 1
ATOM 408 O O . THR A 1 60 ? 8.652 -22.963 -47.216 1.00 80.50 60 THR A O 1
ATOM 411 N N . VAL A 1 61 ? 7.822 -21.767 -45.495 1.00 80.19 61 VAL A N 1
ATOM 412 C CA . VAL A 1 61 ? 8.863 -20.731 -45.487 1.00 80.19 61 VAL A CA 1
ATOM 413 C C . VAL A 1 61 ? 9.608 -20.803 -44.167 1.00 80.19 61 VAL A C 1
ATOM 415 O O . VAL A 1 61 ? 8.983 -20.834 -43.105 1.00 80.19 61 VAL A O 1
ATOM 418 N N . LYS A 1 62 ? 10.937 -20.806 -44.232 1.00 83.56 62 LYS A N 1
ATOM 419 C CA . LYS A 1 62 ? 11.807 -20.578 -43.077 1.00 83.56 62 LYS A CA 1
ATOM 420 C C . LYS A 1 62 ? 12.773 -19.455 -43.411 1.00 83.56 62 LYS A C 1
ATOM 422 O O . LYS A 1 62 ? 13.381 -19.473 -44.475 1.00 83.56 62 LYS A O 1
ATOM 427 N N . THR A 1 63 ? 12.935 -18.507 -42.499 1.00 85.12 63 THR A N 1
ATOM 428 C CA . THR A 1 63 ? 13.969 -17.481 -42.631 1.00 85.12 63 THR A CA 1
ATOM 429 C C . THR A 1 63 ? 15.268 -17.998 -42.023 1.00 85.12 63 THR A C 1
ATOM 431 O O . THR A 1 63 ? 15.304 -18.432 -40.868 1.00 85.12 63 THR A O 1
ATOM 434 N N . GLU A 1 64 ? 16.330 -17.958 -42.814 1.00 89.19 64 GLU A N 1
ATOM 435 C CA . GLU A 1 64 ? 17.680 -18.367 -42.443 1.00 89.19 64 GLU A CA 1
ATOM 436 C C . GLU A 1 64 ? 18.611 -17.160 -42.557 1.00 89.19 64 GLU A C 1
ATOM 438 O O . GLU A 1 64 ? 18.511 -16.375 -43.500 1.00 89.19 64 GLU A O 1
ATOM 443 N N . VAL A 1 65 ? 19.516 -17.021 -41.594 1.00 91.00 65 VAL A N 1
ATOM 444 C CA . VAL A 1 65 ? 20.605 -16.049 -41.616 1.00 91.00 65 VAL A CA 1
ATOM 445 C C . VAL A 1 65 ? 21.906 -16.772 -41.922 1.00 91.00 65 VAL A C 1
ATOM 447 O O . VAL A 1 65 ? 22.178 -17.838 -41.364 1.00 91.00 65 VAL A O 1
ATOM 450 N N . ARG A 1 66 ? 22.708 -16.208 -42.821 1.00 92.69 66 ARG A N 1
ATOM 451 C CA . ARG A 1 66 ? 23.946 -16.814 -43.319 1.00 92.69 66 ARG A CA 1
ATOM 452 C C . ARG A 1 66 ? 25.079 -15.803 -43.289 1.00 92.69 66 ARG A C 1
ATOM 454 O O . ARG A 1 66 ? 24.860 -14.640 -43.606 1.00 92.69 66 ARG A O 1
ATOM 461 N N . LEU A 1 67 ? 26.280 -16.262 -42.955 1.00 90.88 67 LEU A N 1
ATOM 462 C CA . LEU A 1 67 ? 27.519 -15.503 -43.128 1.00 90.88 67 LEU A CA 1
ATOM 463 C C . LEU A 1 67 ? 28.276 -16.065 -44.325 1.00 90.88 67 LEU A C 1
ATOM 465 O O . LEU A 1 67 ? 28.478 -17.279 -44.414 1.00 90.88 67 LEU A O 1
ATOM 469 N N . LEU A 1 68 ? 28.708 -15.177 -45.213 1.00 91.25 68 LEU A N 1
ATOM 470 C CA . LEU A 1 68 ? 29.500 -15.484 -46.388 1.00 91.25 68 LEU A CA 1
ATOM 471 C C . LEU A 1 68 ? 30.870 -14.810 -46.292 1.00 91.25 68 LEU A C 1
ATOM 473 O O . LEU A 1 68 ? 30.970 -13.656 -45.873 1.00 91.25 68 LEU A O 1
ATOM 477 N N . VAL A 1 69 ? 31.913 -15.515 -46.725 1.00 88.44 69 VAL A N 1
ATOM 478 C CA . VAL A 1 69 ? 33.264 -14.976 -46.943 1.00 88.44 69 VAL A CA 1
ATOM 479 C C . VAL A 1 69 ? 33.524 -15.023 -48.448 1.00 88.44 69 VAL A C 1
ATOM 481 O O . VAL A 1 69 ? 33.602 -16.099 -49.042 1.00 88.44 69 VAL A O 1
ATOM 484 N N . GLY A 1 70 ? 33.606 -13.859 -49.093 1.00 86.25 70 GLY A N 1
ATOM 485 C CA . GLY A 1 70 ? 33.440 -13.768 -50.544 1.00 86.25 70 GLY A CA 1
ATOM 486 C C . GLY A 1 70 ? 32.040 -14.242 -50.947 1.00 86.25 70 GLY A C 1
ATOM 487 O O . GLY A 1 70 ? 31.052 -13.625 -50.566 1.00 86.25 70 GLY A O 1
ATOM 488 N N . GLU A 1 71 ? 31.967 -15.356 -51.677 1.00 86.19 71 GLU A N 1
ATOM 489 C CA . GLU A 1 71 ? 30.710 -15.986 -52.125 1.00 86.19 71 GLU A CA 1
ATOM 490 C C . GLU A 1 71 ? 30.418 -17.318 -51.398 1.00 86.19 71 GLU A C 1
ATOM 492 O O . GLU A 1 71 ? 29.423 -17.985 -51.681 1.00 86.19 71 GLU A O 1
ATOM 497 N N . GLU A 1 72 ? 31.287 -17.749 -50.475 1.00 89.56 72 GLU A N 1
ATOM 498 C CA . GLU A 1 72 ? 31.155 -19.034 -49.781 1.00 89.56 72 GLU A CA 1
ATOM 499 C C . GLU A 1 72 ? 30.431 -18.870 -48.441 1.00 89.56 72 GLU A C 1
ATOM 501 O O . GLU A 1 72 ? 30.847 -18.074 -47.603 1.00 89.56 72 GLU A O 1
ATOM 506 N N . VAL A 1 73 ? 29.364 -19.646 -48.214 1.00 89.25 73 VAL A N 1
ATOM 507 C CA . VAL A 1 73 ? 28.623 -19.654 -46.942 1.00 89.25 73 VAL A CA 1
ATOM 508 C C . VAL A 1 73 ? 29.416 -20.416 -45.879 1.00 89.25 73 VAL A C 1
ATOM 510 O O . VAL A 1 73 ? 29.533 -21.638 -45.956 1.00 89.25 73 VAL A O 1
ATOM 513 N N . VAL A 1 74 ? 29.890 -19.710 -44.854 1.00 88.69 74 VAL A N 1
ATOM 514 C CA . VAL A 1 74 ? 30.721 -20.272 -43.772 1.00 88.69 74 VAL A CA 1
ATOM 515 C C . VAL A 1 74 ? 29.941 -20.565 -42.488 1.00 88.69 74 VAL A C 1
ATOM 517 O O . VAL A 1 74 ? 30.359 -21.406 -41.698 1.00 88.69 74 VAL A O 1
ATOM 520 N N . ALA A 1 75 ? 28.790 -19.916 -42.279 1.00 88.75 75 ALA A N 1
ATOM 521 C CA . ALA A 1 75 ? 27.906 -20.188 -41.145 1.00 88.75 75 ALA A CA 1
ATOM 522 C C . ALA A 1 75 ? 26.434 -19.964 -41.514 1.00 88.75 75 ALA A C 1
ATOM 524 O O . ALA A 1 75 ? 26.117 -19.135 -42.371 1.00 88.75 75 ALA A O 1
ATOM 525 N N . ARG A 1 76 ? 25.526 -20.698 -40.856 1.00 91.56 76 ARG A N 1
ATOM 526 C CA . ARG A 1 76 ? 24.067 -20.631 -41.059 1.00 91.56 76 ARG A CA 1
ATOM 527 C C . ARG A 1 76 ? 23.332 -20.722 -39.726 1.00 91.56 76 ARG A C 1
ATOM 529 O O . ARG A 1 76 ? 23.739 -21.488 -38.854 1.00 91.56 76 ARG A O 1
ATOM 536 N N . SER A 1 77 ? 22.232 -19.994 -39.579 1.00 89.81 77 SER A N 1
ATOM 537 C CA . SER A 1 77 ? 21.369 -20.051 -38.400 1.00 89.81 77 SER A CA 1
ATOM 538 C C . SER A 1 77 ? 19.911 -19.803 -38.768 1.00 89.81 77 SER A C 1
ATOM 540 O O . SER A 1 77 ? 19.605 -18.964 -39.609 1.00 89.81 77 SER A O 1
ATOM 542 N N . ALA A 1 78 ? 18.993 -20.532 -38.139 1.00 84.12 78 ALA A N 1
ATOM 543 C CA . ALA A 1 78 ? 17.563 -20.271 -38.273 1.00 84.12 78 ALA A CA 1
ATOM 544 C C . ALA A 1 78 ? 17.127 -19.225 -37.245 1.00 84.12 78 ALA A C 1
ATOM 546 O O . ALA A 1 78 ? 17.569 -19.271 -36.094 1.00 84.12 78 ALA A O 1
ATOM 547 N N . ILE A 1 79 ? 16.209 -18.340 -37.632 1.00 83.50 79 ILE A N 1
ATOM 548 C CA . ILE A 1 79 ? 15.619 -17.403 -36.674 1.00 83.50 79 ILE A CA 1
ATOM 549 C C . ILE A 1 79 ? 14.693 -18.143 -35.696 1.00 83.50 79 ILE A C 1
ATOM 551 O O . ILE A 1 79 ? 13.974 -19.072 -36.080 1.00 83.50 79 ILE A O 1
ATOM 555 N N . LYS A 1 80 ? 14.696 -17.740 -34.424 1.00 80.44 80 LYS A N 1
ATOM 556 C CA . LYS A 1 80 ? 13.829 -18.300 -33.376 1.00 80.44 80 LYS A CA 1
ATOM 557 C C . LYS A 1 80 ? 13.295 -17.193 -32.477 1.00 80.44 80 LYS A C 1
ATOM 559 O O . LYS A 1 80 ? 13.979 -16.208 -32.226 1.00 80.44 80 LYS A O 1
ATOM 564 N N . ILE A 1 81 ? 12.081 -17.391 -31.969 1.00 69.62 81 ILE A N 1
ATOM 565 C CA . ILE A 1 81 ? 11.512 -16.577 -30.891 1.00 69.62 81 ILE A CA 1
ATOM 566 C C . ILE A 1 81 ? 11.827 -17.290 -29.575 1.00 69.62 81 ILE A C 1
ATOM 568 O O . ILE A 1 81 ? 11.453 -18.454 -29.403 1.00 69.62 81 ILE A O 1
ATOM 572 N N . HIS A 1 82 ? 12.532 -16.624 -28.665 1.00 66.12 82 HIS A N 1
ATOM 573 C CA . HIS A 1 82 ? 12.843 -17.177 -27.348 1.00 66.12 82 HIS A CA 1
ATOM 574 C C . HIS A 1 82 ? 11.773 -16.792 -26.318 1.00 66.12 82 HIS A C 1
ATOM 576 O O . HIS A 1 82 ? 10.995 -15.860 -26.512 1.00 66.12 82 HIS A O 1
ATOM 582 N N . ALA A 1 83 ? 11.702 -17.535 -25.210 1.00 45.31 83 ALA A N 1
ATOM 583 C CA . ALA A 1 83 ? 10.744 -17.254 -24.144 1.00 45.31 83 ALA A CA 1
ATOM 584 C C . ALA A 1 83 ? 10.953 -15.833 -23.587 1.00 45.31 83 ALA A C 1
ATOM 586 O O . ALA A 1 83 ? 12.046 -15.504 -23.139 1.00 45.31 83 ALA A O 1
ATOM 587 N N . GLY A 1 84 ? 9.904 -15.005 -23.613 1.00 50.16 84 GLY A N 1
ATOM 588 C CA . GLY A 1 84 ? 9.955 -13.600 -23.181 1.00 50.16 84 GLY A CA 1
ATOM 589 C C . GLY A 1 84 ? 10.247 -12.593 -24.300 1.00 50.16 84 GLY A C 1
ATOM 590 O O . GLY A 1 84 ? 10.034 -11.400 -24.103 1.00 50.16 84 GLY A O 1
ATOM 591 N N . GLU A 1 85 ? 10.640 -13.057 -25.487 1.00 58.09 85 GLU A N 1
ATOM 592 C CA . GLU A 1 85 ? 10.847 -12.226 -26.675 1.00 58.09 85 GLU A CA 1
ATOM 593 C C . GLU A 1 85 ? 9.615 -12.319 -27.594 1.00 58.09 85 GLU A C 1
ATOM 595 O O . GLU A 1 85 ? 8.983 -13.369 -27.709 1.00 58.09 85 GLU A O 1
ATOM 600 N N . ARG A 1 86 ? 9.233 -11.214 -28.250 1.00 58.94 86 ARG A N 1
ATOM 601 C CA . ARG A 1 86 ? 8.187 -11.221 -29.298 1.00 58.94 86 ARG A CA 1
ATOM 602 C C . ARG A 1 86 ? 8.764 -11.269 -30.712 1.00 58.94 86 ARG A C 1
ATOM 604 O O . ARG A 1 86 ? 8.015 -11.510 -31.651 1.00 58.94 86 ARG A O 1
ATOM 611 N N . GLN A 1 87 ? 10.066 -11.030 -30.852 1.00 69.06 87 GLN A N 1
ATOM 612 C CA . GLN A 1 87 ? 10.743 -10.853 -32.131 1.00 69.06 87 GLN A CA 1
ATOM 613 C C . GLN A 1 87 ? 11.717 -12.007 -32.375 1.00 69.06 87 GLN A C 1
ATOM 615 O O . GLN A 1 87 ? 12.376 -12.454 -31.434 1.00 69.06 87 GLN A O 1
ATOM 620 N N . PRO A 1 88 ? 11.802 -12.529 -33.606 1.00 73.81 88 PRO A N 1
ATOM 621 C CA . PRO A 1 88 ? 12.713 -13.611 -33.911 1.00 73.81 88 PRO A CA 1
ATOM 622 C C . PRO A 1 88 ? 14.150 -13.086 -34.060 1.00 73.81 88 PRO A C 1
ATOM 624 O O . PRO A 1 88 ? 14.408 -12.136 -34.802 1.00 73.81 88 PRO A O 1
ATOM 627 N N . ARG A 1 89 ? 15.099 -13.741 -33.390 1.00 82.38 89 ARG A N 1
ATOM 628 C CA . ARG A 1 89 ? 16.540 -13.463 -33.507 1.00 82.38 89 ARG A CA 1
ATOM 629 C C . ARG A 1 89 ? 17.288 -14.659 -34.081 1.00 82.38 89 ARG A C 1
ATOM 631 O O . ARG A 1 89 ? 16.787 -15.786 -34.038 1.00 82.38 89 ARG A O 1
ATOM 638 N N . TYR A 1 90 ? 18.486 -14.421 -34.599 1.00 87.62 90 TYR A N 1
ATOM 639 C CA . TYR A 1 90 ? 19.406 -15.480 -35.015 1.00 87.62 90 TYR A CA 1
ATOM 640 C C . TYR A 1 90 ? 20.617 -15.537 -34.082 1.00 87.62 90 TYR A C 1
ATOM 642 O O . TYR A 1 90 ? 21.031 -14.524 -33.533 1.00 87.62 90 TYR A O 1
ATOM 650 N N . LEU A 1 91 ? 21.192 -16.729 -33.933 1.00 88.00 91 LEU A N 1
ATOM 651 C CA . LEU A 1 91 ? 22.434 -16.972 -33.194 1.00 88.00 91 LEU A CA 1
ATOM 652 C C . LEU A 1 91 ? 23.384 -17.716 -34.126 1.00 88.00 91 LEU A C 1
ATOM 654 O O . LEU A 1 91 ? 23.150 -18.887 -34.440 1.00 88.00 91 LEU A O 1
ATOM 658 N N . LEU A 1 92 ? 24.398 -17.026 -34.629 1.00 89.50 92 LEU A N 1
ATOM 659 C CA . LEU A 1 92 ? 25.320 -17.540 -35.631 1.00 89.50 92 LEU A CA 1
ATOM 660 C C . LEU A 1 92 ? 26.687 -17.782 -34.992 1.00 89.50 92 LEU A C 1
ATOM 662 O O . LEU A 1 92 ? 27.429 -16.841 -34.735 1.00 89.50 92 LEU A O 1
ATOM 666 N N . GLU A 1 93 ? 27.026 -19.043 -34.734 1.00 89.50 93 GLU A N 1
ATOM 667 C CA . GLU A 1 93 ? 28.369 -19.393 -34.270 1.00 89.50 93 GLU A CA 1
ATOM 668 C C . GLU A 1 93 ? 29.366 -19.330 -35.427 1.00 89.50 93 GLU A C 1
ATOM 670 O O . GLU A 1 93 ? 29.197 -19.997 -36.451 1.00 89.50 93 GLU A O 1
ATOM 675 N N . VAL A 1 94 ? 30.436 -18.570 -35.232 1.00 87.69 94 VAL A N 1
ATOM 676 C CA . VAL A 1 94 ? 31.508 -18.381 -36.202 1.00 87.69 94 VAL A CA 1
ATOM 677 C C . VAL A 1 94 ? 32.816 -18.820 -35.561 1.00 87.69 94 VAL A C 1
ATOM 679 O O . VAL A 1 94 ? 33.151 -18.410 -34.452 1.00 87.69 94 VAL A O 1
ATOM 682 N N . ASP A 1 95 ? 33.566 -19.670 -36.255 1.00 87.75 95 ASP A N 1
ATOM 683 C CA . ASP A 1 95 ? 34.930 -20.009 -35.862 1.00 87.75 95 ASP A CA 1
ATOM 684 C C . ASP A 1 95 ? 35.904 -19.042 -36.559 1.00 87.75 95 ASP A C 1
ATOM 686 O O . ASP A 1 95 ? 36.078 -19.142 -37.780 1.00 87.75 95 ASP A O 1
ATOM 690 N N . PRO A 1 96 ? 36.571 -18.124 -35.831 1.00 83.69 96 PRO A N 1
ATOM 691 C CA . PRO A 1 96 ? 37.527 -17.190 -36.418 1.00 83.69 96 PRO A CA 1
ATOM 692 C C . PRO A 1 96 ? 38.662 -17.871 -37.192 1.00 83.69 96 PRO A C 1
ATOM 694 O O . PRO A 1 96 ? 39.239 -17.255 -38.090 1.00 83.69 96 PRO A O 1
ATOM 697 N N . ALA A 1 97 ? 38.996 -19.131 -36.882 1.00 81.50 97 ALA A N 1
ATOM 698 C CA . ALA A 1 97 ? 40.019 -19.888 -37.605 1.00 81.50 97 ALA A CA 1
ATOM 699 C C . ALA A 1 97 ? 39.593 -20.255 -39.038 1.00 81.50 97 ALA A C 1
ATOM 701 O O . ALA A 1 97 ? 40.450 -20.511 -39.882 1.00 81.50 97 ALA A O 1
ATOM 702 N N . THR A 1 98 ? 38.287 -20.255 -39.321 1.00 80.00 98 THR A N 1
ATOM 703 C CA . THR A 1 98 ? 37.719 -20.565 -40.645 1.00 80.00 98 THR A CA 1
ATOM 704 C C . THR A 1 98 ? 37.560 -19.333 -41.542 1.00 80.00 98 THR A C 1
ATOM 706 O O . THR A 1 98 ? 37.263 -19.469 -42.726 1.00 80.00 98 THR A O 1
ATOM 709 N N . LEU A 1 99 ? 37.796 -18.130 -41.007 1.00 84.56 99 LEU A N 1
ATOM 710 C CA . LEU A 1 99 ? 37.662 -16.869 -41.734 1.00 84.56 99 LEU A CA 1
ATOM 711 C C . LEU A 1 99 ? 38.974 -16.469 -42.429 1.00 84.56 99 LEU A C 1
ATOM 713 O O . LEU A 1 99 ? 40.049 -16.491 -41.824 1.00 84.56 99 LEU A O 1
ATOM 717 N N . SER A 1 100 ? 38.870 -16.035 -43.688 1.00 82.12 100 SER A N 1
ATOM 718 C CA . SER A 1 100 ? 39.984 -15.464 -44.456 1.00 82.12 100 SER A CA 1
ATOM 719 C C . SER A 1 100 ? 40.320 -14.043 -43.983 1.00 82.12 100 SER A C 1
ATOM 721 O O . SER A 1 100 ? 39.426 -13.224 -43.795 1.00 82.12 100 SER A O 1
ATOM 723 N N . GLU A 1 101 ? 41.611 -13.728 -43.830 1.00 78.19 101 GLU A N 1
ATOM 724 C CA . GLU A 1 101 ? 42.090 -12.433 -43.306 1.00 78.19 101 GLU A CA 1
ATOM 725 C C . GLU A 1 101 ? 41.749 -11.227 -44.206 1.00 78.19 101 GLU A C 1
ATOM 727 O O . GLU A 1 101 ? 41.581 -10.117 -43.711 1.00 78.19 101 GLU A O 1
ATOM 732 N N . GLY A 1 102 ? 41.650 -11.422 -45.527 1.00 79.62 102 GLY A N 1
ATOM 733 C CA . GLY A 1 102 ? 41.546 -10.319 -46.498 1.00 79.62 102 GLY A CA 1
ATOM 734 C C . GLY A 1 102 ? 40.320 -10.344 -47.411 1.00 79.62 102 GLY A C 1
ATOM 735 O O . GLY A 1 102 ? 40.199 -9.468 -48.264 1.00 79.62 102 GLY A O 1
ATOM 736 N N . LEU A 1 103 ? 39.438 -11.342 -47.285 1.00 87.00 103 LEU A N 1
ATOM 737 C CA . LEU A 1 103 ? 38.226 -11.409 -48.106 1.00 87.00 103 LEU A CA 1
ATOM 738 C C . LEU A 1 103 ? 37.077 -10.635 -47.447 1.00 87.00 103 LEU A C 1
ATOM 740 O O . LEU A 1 103 ? 36.921 -10.714 -46.226 1.00 87.00 103 LEU A O 1
ATOM 744 N N . PRO A 1 104 ? 36.261 -9.916 -48.240 1.00 86.00 104 PRO A N 1
ATOM 745 C CA . PRO A 1 104 ? 35.078 -9.247 -47.724 1.00 86.00 104 PRO A CA 1
ATOM 746 C C . PRO A 1 104 ? 34.060 -10.282 -47.246 1.00 86.00 104 PRO A C 1
ATOM 748 O O . PRO A 1 104 ? 33.903 -11.346 -47.850 1.00 86.00 104 PRO A O 1
ATOM 751 N N . MET A 1 105 ? 33.357 -9.955 -46.173 1.00 88.81 105 MET A N 1
ATOM 752 C CA . MET A 1 105 ? 32.310 -10.778 -45.594 1.00 88.81 105 MET A CA 1
ATOM 753 C C . MET A 1 105 ? 30.957 -10.100 -45.757 1.00 88.81 105 MET A C 1
ATOM 755 O O . MET A 1 105 ? 30.830 -8.876 -45.657 1.00 88.81 105 MET A O 1
ATOM 759 N N . THR A 1 106 ? 29.933 -10.912 -45.991 1.00 88.38 106 THR A N 1
ATOM 760 C CA . THR A 1 106 ? 28.546 -10.454 -46.063 1.00 88.38 106 THR A CA 1
ATOM 761 C C . THR A 1 106 ? 27.670 -11.322 -45.183 1.00 88.38 106 THR A C 1
ATOM 763 O O . THR A 1 106 ? 27.877 -12.529 -45.077 1.00 88.38 106 THR A O 1
ATOM 766 N N . ILE A 1 107 ? 26.695 -10.705 -44.530 1.00 88.94 107 ILE A N 1
ATOM 767 C CA . ILE A 1 107 ? 25.665 -11.413 -43.784 1.00 88.94 107 ILE A CA 1
ATOM 768 C C . ILE A 1 107 ? 24.326 -11.218 -44.489 1.00 88.94 107 ILE A C 1
ATOM 770 O O . ILE A 1 107 ? 23.983 -10.116 -44.929 1.00 88.94 107 ILE A O 1
ATOM 774 N N . GLU A 1 108 ? 23.579 -12.302 -44.638 1.00 90.50 108 GLU A N 1
ATOM 775 C CA . GLU A 1 108 ? 22.346 -12.340 -45.416 1.00 90.50 108 GLU A CA 1
ATOM 776 C C . GLU A 1 108 ? 21.209 -12.942 -44.612 1.00 90.50 108 GLU A C 1
ATOM 778 O O . GLU A 1 108 ? 21.402 -13.922 -43.897 1.00 90.50 108 GLU A O 1
ATOM 783 N N . ALA A 1 109 ? 20.010 -12.398 -44.801 1.00 87.88 109 ALA A N 1
ATOM 784 C CA . ALA A 1 109 ? 18.768 -13.028 -44.388 1.00 87.88 109 ALA A CA 1
ATOM 785 C C . ALA A 1 109 ? 18.012 -13.480 -45.641 1.00 87.88 109 ALA A C 1
ATOM 787 O O . ALA A 1 109 ? 17.699 -12.672 -46.521 1.00 87.88 109 ALA A O 1
ATOM 788 N N . VAL A 1 110 ? 17.712 -14.775 -45.721 1.00 87.19 110 VAL A N 1
ATOM 789 C CA . VAL A 1 110 ? 17.046 -15.405 -46.865 1.00 87.19 110 VAL A CA 1
ATOM 790 C C . VAL A 1 110 ? 15.803 -16.159 -46.406 1.00 87.19 110 VAL A C 1
ATOM 792 O O . VAL A 1 110 ? 15.818 -16.878 -45.408 1.00 87.19 110 VAL A O 1
ATOM 795 N N . SER A 1 111 ? 14.709 -16.017 -47.146 1.00 85.50 111 SER A N 1
ATOM 796 C CA . SER A 1 111 ? 13.548 -16.894 -47.012 1.00 85.50 111 SER A CA 1
ATOM 797 C C . SER A 1 111 ? 13.764 -18.139 -47.860 1.00 85.50 111 SER A C 1
ATOM 799 O O . SER A 1 111 ? 13.766 -18.071 -49.090 1.00 85.50 111 SER A O 1
ATOM 801 N N . VAL A 1 112 ? 13.922 -19.281 -47.201 1.00 86.00 112 VAL A N 1
ATOM 802 C CA . VAL A 1 112 ? 14.031 -20.595 -47.831 1.00 86.00 112 VAL A CA 1
ATOM 803 C C . VAL A 1 112 ? 12.631 -21.182 -47.960 1.00 86.00 112 VAL A C 1
ATOM 805 O O . VAL A 1 112 ? 11.950 -21.434 -46.963 1.00 86.00 112 VAL A O 1
ATOM 808 N N . ILE A 1 113 ? 12.194 -21.389 -49.199 1.00 86.00 113 ILE A N 1
ATOM 809 C CA . ILE A 1 113 ? 10.859 -21.887 -49.526 1.00 86.00 113 ILE A CA 1
ATOM 810 C C . ILE A 1 113 ? 11.005 -23.325 -49.979 1.00 86.00 113 ILE A C 1
ATOM 812 O O . ILE A 1 113 ? 11.583 -23.596 -51.031 1.00 86.00 113 ILE A O 1
ATOM 816 N N . SER A 1 114 ? 10.479 -24.238 -49.174 1.00 82.25 114 SER A N 1
ATOM 817 C CA . SER A 1 114 ? 10.567 -25.677 -49.418 1.00 82.25 114 SER A CA 1
ATOM 818 C C . SER A 1 114 ? 9.169 -26.281 -49.569 1.00 82.25 114 SER A C 1
ATOM 820 O O . SER A 1 114 ? 8.223 -25.771 -48.957 1.00 82.25 114 SER A O 1
ATOM 822 N N . PRO A 1 115 ? 9.004 -27.365 -50.345 1.00 78.25 115 PRO A N 1
ATOM 823 C CA . PRO A 1 115 ? 7.776 -28.155 -50.331 1.00 78.25 115 PRO A CA 1
ATOM 824 C C . PRO A 1 115 ? 7.430 -28.595 -48.901 1.00 78.25 115 PRO A C 1
ATOM 826 O O . PRO A 1 115 ? 8.316 -28.901 -48.103 1.00 78.25 115 PRO A O 1
ATOM 829 N N . ARG A 1 116 ? 6.146 -28.591 -48.550 1.00 71.06 116 ARG A N 1
ATOM 830 C CA . ARG A 1 116 ? 5.657 -29.007 -47.232 1.00 71.06 116 ARG A CA 1
ATOM 831 C C . ARG A 1 116 ? 5.800 -30.526 -47.108 1.00 71.06 116 ARG A C 1
ATOM 833 O O . ARG A 1 116 ? 5.087 -31.262 -47.784 1.00 71.06 116 ARG A O 1
ATOM 840 N N . GLU A 1 117 ? 6.709 -31.003 -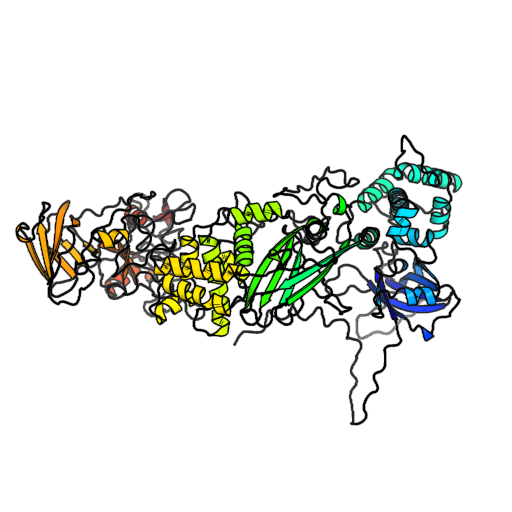46.259 1.00 61.84 117 GLU A N 1
ATOM 841 C CA . GLU A 1 117 ? 6.775 -32.432 -45.931 1.00 61.84 117 GLU A CA 1
ATOM 842 C C . GLU A 1 117 ? 5.462 -32.866 -45.257 1.00 61.84 117 GLU A C 1
ATOM 844 O O . GLU A 1 117 ? 5.002 -32.254 -44.289 1.00 61.84 117 GLU A O 1
ATOM 849 N N . GLN A 1 118 ? 4.822 -33.905 -45.804 1.00 44.81 118 GLN A N 1
ATOM 850 C CA . GLN A 1 118 ? 3.630 -34.520 -45.221 1.00 44.81 118 GLN A CA 1
ATOM 851 C C . GLN A 1 118 ? 4.015 -35.297 -43.955 1.00 44.81 118 GLN A C 1
ATOM 853 O O . GLN A 1 118 ? 4.269 -36.498 -44.007 1.00 44.81 118 GLN A O 1
ATOM 858 N N . GLU A 1 119 ? 4.018 -34.644 -42.798 1.00 35.53 119 GLU A N 1
ATOM 859 C CA . GLU A 1 119 ? 4.068 -35.349 -41.514 1.00 35.53 119 GLU A CA 1
ATOM 860 C C . GLU A 1 119 ? 2.657 -35.561 -40.948 1.00 35.53 119 GLU A C 1
ATOM 862 O O . GLU A 1 119 ? 2.109 -34.704 -40.258 1.00 35.53 119 GLU A O 1
ATOM 867 N N . ALA A 1 120 ? 2.074 -36.737 -41.222 1.00 31.05 120 ALA A N 1
ATOM 868 C CA . ALA A 1 120 ? 1.112 -37.398 -40.331 1.00 31.05 120 ALA A CA 1
ATOM 869 C C . ALA A 1 120 ? 0.985 -38.912 -40.632 1.00 31.05 120 ALA A C 1
ATOM 871 O O . ALA A 1 120 ? 0.308 -39.337 -41.560 1.00 31.05 120 ALA A O 1
ATOM 872 N N . ASN A 1 121 ? 1.663 -39.709 -39.803 1.00 34.91 121 ASN A N 1
ATOM 873 C CA . ASN A 1 121 ? 1.490 -41.126 -39.441 1.00 34.91 121 ASN A CA 1
ATOM 874 C C . ASN A 1 121 ? 0.535 -42.087 -40.214 1.00 34.91 121 ASN A C 1
ATOM 876 O O . ASN A 1 121 ? -0.683 -41.972 -40.160 1.00 34.91 121 ASN A O 1
ATOM 880 N N . ALA A 1 122 ? 1.150 -43.214 -40.617 1.00 34.44 122 ALA A N 1
ATOM 881 C CA . ALA A 1 122 ? 0.732 -44.623 -40.456 1.00 34.44 122 ALA A CA 1
ATOM 882 C C . ALA A 1 122 ? -0.355 -45.283 -41.356 1.00 34.44 122 ALA A C 1
ATOM 884 O O . ALA A 1 122 ? -1.547 -45.046 -41.222 1.00 34.44 122 ALA A O 1
ATOM 885 N N . ARG A 1 123 ? 0.114 -46.342 -42.054 1.00 32.78 123 ARG A N 1
ATOM 886 C CA . ARG A 1 123 ? -0.567 -47.553 -42.589 1.00 32.78 123 ARG A CA 1
ATOM 887 C C . ARG A 1 123 ? -1.469 -47.429 -43.833 1.00 32.78 123 ARG A C 1
ATOM 889 O O . ARG A 1 123 ? -2.517 -46.802 -43.801 1.00 32.78 123 ARG A O 1
ATOM 896 N N . THR A 1 124 ? -1.132 -48.282 -44.819 1.00 31.53 124 THR A N 1
ATOM 897 C CA . THR A 1 124 ? -1.912 -48.738 -46.003 1.00 31.53 124 THR A CA 1
ATOM 898 C C . THR A 1 124 ? -2.224 -47.634 -47.027 1.00 31.53 124 THR A C 1
ATOM 900 O O . THR A 1 124 ? -2.867 -46.655 -46.701 1.00 31.53 124 THR A O 1
ATOM 903 N N . ALA A 1 125 ? -1.790 -47.697 -48.288 1.00 30.33 125 ALA A N 1
ATOM 904 C CA . ALA A 1 125 ? -2.131 -48.704 -49.291 1.00 30.33 125 ALA A CA 1
ATOM 905 C C . ALA A 1 125 ? -1.328 -48.459 -50.591 1.00 30.33 125 ALA A C 1
ATOM 907 O O . ALA A 1 125 ? -0.944 -47.334 -50.898 1.00 30.33 125 ALA A O 1
ATOM 908 N N . GLU A 1 126 ? -1.103 -49.532 -51.349 1.00 38.28 126 GLU A N 1
ATOM 909 C CA . GLU A 1 126 ? -0.499 -49.557 -52.684 1.00 38.28 126 GLU A CA 1
ATOM 910 C C . GLU A 1 126 ? -1.309 -48.811 -53.764 1.00 38.28 126 GLU A C 1
ATOM 912 O O . GLU A 1 126 ? -2.538 -48.819 -53.735 1.00 38.28 126 GLU A O 1
ATOM 917 N N . LYS A 1 127 ? -0.573 -48.381 -54.810 1.00 33.66 127 LYS A N 1
ATOM 918 C CA . LYS A 1 127 ? -0.992 -47.942 -56.166 1.00 33.66 127 LYS A CA 1
ATOM 919 C C . LYS A 1 127 ? -1.657 -46.554 -56.239 1.00 33.66 127 LYS A C 1
ATOM 921 O O . LYS A 1 127 ? -2.523 -46.235 -55.450 1.00 33.66 127 LYS A O 1
ATOM 926 N N . ALA A 1 128 ? -1.340 -45.682 -57.196 1.00 31.23 128 ALA A N 1
ATOM 927 C CA . ALA A 1 128 ? -0.771 -45.877 -58.524 1.00 31.23 128 ALA A CA 1
ATOM 928 C C . ALA A 1 128 ? 0.078 -44.666 -58.960 1.00 31.23 128 ALA A C 1
ATOM 930 O O . ALA A 1 128 ? -0.158 -43.538 -58.542 1.00 31.23 128 ALA A O 1
ATOM 931 N N . GLN A 1 129 ? 1.039 -44.933 -59.846 1.00 38.78 129 GLN A N 1
ATOM 932 C CA . GLN A 1 129 ? 1.717 -43.936 -60.669 1.00 38.78 129 GLN A CA 1
ATOM 933 C C . GLN A 1 129 ? 0.725 -43.278 -61.636 1.00 38.78 129 GLN A C 1
ATOM 935 O O . GLN A 1 129 ? 0.008 -43.993 -62.338 1.00 38.78 129 GLN A O 1
ATOM 940 N N . THR A 1 130 ? 0.759 -41.949 -61.753 1.00 30.52 130 THR A N 1
ATOM 941 C CA . THR A 1 130 ? 0.750 -41.245 -63.050 1.00 30.52 130 THR A CA 1
ATOM 942 C C . THR A 1 130 ? 1.185 -39.785 -62.873 1.00 30.52 130 THR A C 1
ATOM 944 O O . THR A 1 130 ? 0.599 -39.044 -62.096 1.00 30.52 130 THR A O 1
ATOM 947 N N . GLU A 1 131 ? 2.289 -39.465 -63.548 1.00 34.59 131 GLU A N 1
ATOM 948 C CA . GLU A 1 131 ? 2.722 -38.193 -64.152 1.00 34.59 131 GLU A CA 1
ATOM 949 C C . GLU A 1 131 ? 1.977 -36.894 -63.778 1.00 34.59 131 GLU A C 1
ATOM 951 O O . GLU A 1 131 ? 0.862 -36.663 -64.229 1.00 34.59 131 GLU A O 1
ATOM 956 N N . ASP A 1 132 ? 2.663 -35.994 -63.062 1.00 30.38 132 ASP A N 1
ATOM 957 C CA . ASP A 1 132 ? 3.165 -34.738 -63.647 1.00 30.38 132 ASP A CA 1
ATOM 958 C C . ASP A 1 132 ? 4.306 -34.193 -62.759 1.00 30.38 132 ASP A C 1
ATOM 960 O O . ASP A 1 132 ? 4.126 -33.933 -61.567 1.00 30.38 132 ASP A O 1
ATOM 964 N N . GLN A 1 133 ? 5.525 -34.101 -63.299 1.00 37.38 133 GLN A N 1
ATOM 965 C CA . GLN A 1 133 ? 6.688 -33.555 -62.589 1.00 37.38 133 GLN A CA 1
ATOM 966 C C . GLN A 1 133 ? 6.589 -32.023 -62.549 1.00 37.38 133 GLN A C 1
ATOM 968 O O . GLN A 1 133 ? 7.139 -31.335 -63.405 1.00 37.38 133 GLN A O 1
ATOM 973 N N . ALA A 1 134 ? 5.930 -31.478 -61.526 1.00 35.88 134 ALA A N 1
ATOM 974 C CA . ALA A 1 134 ? 6.205 -30.114 -61.080 1.00 35.88 134 ALA A CA 1
ATOM 975 C C . ALA A 1 134 ? 7.515 -30.134 -60.274 1.00 35.88 134 ALA A C 1
ATOM 977 O O . ALA A 1 134 ? 7.655 -30.932 -59.345 1.00 35.88 134 ALA A O 1
ATOM 978 N N . SER A 1 135 ? 8.499 -29.313 -60.652 1.00 37.91 135 SER A N 1
ATOM 979 C CA . SER A 1 135 ? 9.809 -29.295 -59.998 1.00 37.91 135 SER A CA 1
ATOM 980 C C . SER A 1 135 ? 9.664 -29.017 -58.497 1.00 37.91 135 SER A C 1
ATOM 982 O O . SER A 1 135 ? 9.129 -27.996 -58.069 1.00 37.91 135 SER A O 1
ATOM 984 N N . SER A 1 136 ? 10.144 -29.950 -57.673 1.00 48.69 136 SER A N 1
ATOM 985 C CA . SER A 1 136 ? 10.204 -29.822 -56.214 1.00 48.69 136 SER A CA 1
ATOM 986 C C . SER A 1 136 ? 11.429 -29.001 -55.787 1.00 48.69 136 SER A C 1
ATOM 988 O O . SER A 1 136 ? 12.193 -29.420 -54.917 1.00 48.69 136 SER A O 1
ATOM 990 N N . GLU A 1 137 ? 11.698 -27.884 -56.459 1.00 59.31 137 GLU A N 1
ATOM 991 C CA . GLU A 1 137 ? 12.899 -27.095 -56.184 1.00 59.31 137 GLU A CA 1
ATOM 992 C C . GLU A 1 137 ? 12.682 -26.181 -54.976 1.00 59.31 137 GLU A C 1
ATOM 994 O O . GLU A 1 137 ? 11.767 -25.353 -54.942 1.00 59.31 137 GLU A O 1
ATOM 999 N N . THR A 1 138 ? 13.551 -26.332 -53.975 1.00 71.12 138 THR A N 1
ATOM 1000 C CA . THR A 1 138 ? 13.735 -25.334 -52.923 1.00 71.12 138 THR A CA 1
ATOM 1001 C C . THR A 1 138 ? 14.193 -24.038 -53.580 1.00 71.12 138 THR A C 1
ATOM 1003 O O . THR A 1 138 ? 15.237 -24.009 -54.230 1.00 71.12 138 THR A O 1
ATOM 1006 N N . ARG A 1 139 ? 13.419 -22.963 -53.413 1.00 84.19 139 ARG A N 1
ATOM 1007 C CA . ARG A 1 139 ? 13.781 -21.629 -53.911 1.00 84.19 139 ARG A CA 1
ATOM 1008 C C . ARG A 1 139 ? 14.096 -20.704 -52.747 1.00 84.19 139 ARG A C 1
ATOM 1010 O O . ARG A 1 139 ? 13.428 -20.746 -51.714 1.00 84.19 139 ARG A O 1
ATOM 1017 N N . GLU A 1 140 ? 15.088 -19.849 -52.931 1.00 82.88 140 GLU A N 1
ATOM 1018 C CA . GLU A 1 140 ? 15.519 -18.882 -51.926 1.00 82.88 140 GLU A CA 1
ATOM 1019 C C . GLU A 1 140 ? 15.168 -17.469 -52.386 1.00 82.88 140 GLU A C 1
ATOM 1021 O O . GLU A 1 140 ? 15.334 -17.119 -53.555 1.00 82.88 140 GLU A O 1
ATOM 1026 N N . VAL A 1 141 ? 14.654 -16.657 -51.465 1.00 80.62 141 VAL A N 1
ATOM 1027 C CA . VAL A 1 141 ? 14.386 -15.237 -51.696 1.00 80.62 141 VAL A CA 1
ATOM 1028 C C . VAL A 1 141 ? 15.253 -14.437 -50.739 1.00 80.62 141 VAL A C 1
ATOM 1030 O O . VAL A 1 141 ? 15.083 -14.532 -49.524 1.00 80.62 141 VAL A O 1
ATOM 1033 N N . LEU A 1 142 ? 16.190 -13.664 -51.291 1.00 80.94 142 LEU A N 1
ATOM 1034 C CA . LEU A 1 142 ? 17.020 -12.746 -50.518 1.00 80.94 142 LEU A CA 1
ATOM 1035 C C . LEU A 1 142 ? 16.143 -11.632 -49.944 1.00 80.94 142 LEU A C 1
ATOM 1037 O O . LEU A 1 142 ? 15.468 -10.929 -50.693 1.00 80.94 142 LEU A O 1
ATOM 1041 N N . LEU A 1 143 ? 16.155 -11.493 -48.620 1.00 76.88 143 LEU A N 1
ATOM 1042 C CA . LEU A 1 143 ? 15.400 -10.468 -47.901 1.00 76.88 143 LEU A CA 1
ATOM 1043 C C . LEU A 1 143 ? 16.295 -9.260 -47.631 1.00 76.88 143 LEU A C 1
ATOM 1045 O O . LEU A 1 143 ? 15.926 -8.128 -47.930 1.00 76.88 143 LEU A O 1
ATOM 1049 N N . TYR A 1 144 ? 17.495 -9.521 -47.108 1.00 82.44 144 TYR A N 1
ATOM 1050 C CA . TYR A 1 144 ? 18.480 -8.503 -46.760 1.00 82.44 144 TYR A CA 1
ATOM 1051 C C . TYR A 1 144 ? 19.898 -9.032 -46.987 1.00 82.44 144 TYR A C 1
ATOM 1053 O O . TYR A 1 144 ? 20.158 -10.221 -46.794 1.00 82.44 144 TYR A O 1
ATOM 1061 N N . ARG A 1 145 ? 20.816 -8.135 -47.353 1.00 84.81 145 ARG A N 1
ATOM 1062 C CA . ARG A 1 145 ? 22.251 -8.404 -47.507 1.00 84.81 145 ARG A CA 1
ATOM 1063 C C . ARG A 1 145 ? 23.024 -7.207 -46.969 1.00 84.81 145 ARG A C 1
ATOM 1065 O O . ARG A 1 145 ? 22.879 -6.113 -47.509 1.00 84.81 145 ARG A O 1
ATOM 1072 N N . ASN A 1 146 ? 23.854 -7.435 -45.957 1.00 85.25 146 ASN A N 1
ATOM 1073 C CA . ASN A 1 146 ? 24.690 -6.411 -45.339 1.00 85.25 146 ASN A CA 1
ATOM 1074 C C . ASN A 1 146 ? 26.169 -6.795 -45.490 1.00 85.25 146 ASN A C 1
ATOM 1076 O O . ASN A 1 146 ? 26.550 -7.934 -45.216 1.00 85.25 146 ASN A O 1
ATOM 1080 N N . ALA A 1 147 ? 27.008 -5.855 -45.927 1.00 83.25 147 ALA A N 1
ATOM 1081 C CA . ALA A 1 147 ? 28.459 -6.006 -45.848 1.00 83.25 147 ALA A CA 1
ATOM 1082 C C . ALA A 1 147 ? 28.909 -5.814 -44.392 1.00 83.25 147 ALA A C 1
ATOM 1084 O O . ALA A 1 147 ? 28.372 -4.952 -43.700 1.00 83.25 147 ALA A O 1
ATOM 1085 N N . ILE A 1 148 ? 29.860 -6.630 -43.926 1.00 81.62 148 ILE A N 1
ATOM 1086 C CA . ILE A 1 148 ? 30.356 -6.580 -42.537 1.00 81.62 148 ILE A CA 1
ATOM 1087 C C . ILE A 1 148 ? 31.886 -6.454 -42.454 1.00 81.62 148 ILE A C 1
ATOM 1089 O O . ILE A 1 148 ? 32.493 -6.820 -41.451 1.00 81.62 148 ILE A O 1
ATOM 1093 N N . GLY A 1 149 ? 32.516 -5.964 -43.526 1.00 82.50 149 GLY A N 1
ATOM 1094 C CA . GLY A 1 149 ? 33.964 -5.774 -43.596 1.00 82.50 149 GLY A CA 1
ATOM 1095 C C . GLY A 1 149 ? 34.751 -7.079 -43.765 1.00 82.50 149 GLY A C 1
ATOM 1096 O O . GLY A 1 149 ? 34.323 -7.992 -44.471 1.00 82.50 149 GLY A O 1
ATOM 1097 N N . THR A 1 150 ? 35.939 -7.150 -43.162 1.00 85.69 150 THR A N 1
ATOM 1098 C CA . THR A 1 150 ? 36.819 -8.334 -43.159 1.00 85.69 150 THR A CA 1
ATOM 1099 C C . THR A 1 150 ? 36.937 -8.911 -41.745 1.00 85.69 150 THR A C 1
ATOM 1101 O O . THR A 1 150 ? 36.323 -8.421 -40.797 1.00 85.69 150 THR A O 1
ATOM 1104 N N . LYS A 1 151 ? 37.709 -9.987 -41.579 1.00 86.50 151 LYS A N 1
ATOM 1105 C CA . LYS A 1 151 ? 37.871 -10.674 -40.291 1.00 86.50 151 LYS A CA 1
ATOM 1106 C C . LYS A 1 151 ? 38.309 -9.750 -39.147 1.00 86.50 151 LYS A C 1
ATOM 1108 O O . LYS A 1 151 ? 37.811 -9.898 -38.037 1.00 86.50 151 LYS A O 1
ATOM 1113 N N . LEU A 1 152 ? 39.238 -8.828 -39.397 1.00 83.88 152 LEU A N 1
ATOM 1114 C CA . LEU A 1 152 ? 39.804 -7.979 -38.346 1.00 83.88 152 LEU A CA 1
ATOM 1115 C C . LEU A 1 152 ? 38.762 -7.000 -37.755 1.00 83.88 152 LEU A C 1
ATOM 1117 O O . LEU A 1 152 ? 38.603 -7.025 -36.536 1.00 83.88 152 LEU A O 1
ATOM 1121 N N . PRO A 1 153 ? 38.002 -6.227 -38.562 1.00 80.62 153 PRO A N 1
ATOM 1122 C CA . PRO A 1 153 ? 36.860 -5.449 -38.075 1.00 80.62 153 PRO A CA 1
ATOM 1123 C C . PRO A 1 153 ? 35.823 -6.283 -37.319 1.00 80.62 153 PRO A C 1
ATOM 1125 O O . PRO A 1 153 ? 35.393 -5.876 -36.247 1.00 80.62 153 PRO A O 1
ATOM 1128 N N . LEU A 1 154 ? 35.480 -7.481 -37.816 1.00 83.19 154 LEU A N 1
ATOM 1129 C CA . LEU A 1 154 ? 34.531 -8.363 -37.131 1.00 83.19 154 LEU A CA 1
ATOM 1130 C C . LEU A 1 154 ? 35.018 -8.740 -35.726 1.00 83.19 154 LEU A C 1
ATOM 1132 O O . LEU A 1 154 ? 34.249 -8.679 -34.781 1.00 83.19 154 LEU A O 1
ATOM 1136 N N . LEU A 1 155 ? 36.287 -9.120 -35.564 1.00 82.94 155 LEU A N 1
ATOM 1137 C CA . LEU A 1 155 ? 36.822 -9.484 -34.246 1.00 82.94 155 LEU A CA 1
ATOM 1138 C C . LEU A 1 155 ? 37.002 -8.274 -33.321 1.00 82.94 155 LEU A C 1
ATOM 1140 O O . LEU A 1 155 ? 36.933 -8.432 -32.109 1.00 82.94 155 LEU A O 1
ATOM 1144 N N . ALA A 1 156 ? 37.222 -7.083 -33.880 1.00 82.94 156 ALA A N 1
ATOM 1145 C CA . ALA A 1 156 ? 37.273 -5.834 -33.122 1.00 82.94 156 ALA A CA 1
ATOM 1146 C C . ALA A 1 156 ? 35.880 -5.324 -32.709 1.00 82.94 156 ALA A C 1
ATOM 1148 O O . ALA A 1 156 ? 35.784 -4.421 -31.879 1.00 82.94 156 ALA A O 1
ATOM 1149 N N . ALA A 1 157 ? 34.815 -5.884 -33.289 1.00 81.56 157 ALA A N 1
ATOM 1150 C CA . ALA A 1 157 ? 33.442 -5.508 -32.994 1.00 81.56 157 ALA A CA 1
ATOM 1151 C C . ALA A 1 157 ? 32.957 -6.000 -31.625 1.00 81.56 157 ALA A C 1
ATOM 1153 O O . ALA A 1 157 ? 32.002 -5.438 -31.110 1.00 81.56 157 ALA A O 1
ATOM 1154 N N . ASP A 1 158 ? 33.603 -7.011 -31.042 1.00 81.44 158 ASP A N 1
ATOM 1155 C CA . ASP A 1 158 ? 33.354 -7.477 -29.673 1.00 81.44 158 ASP A CA 1
ATOM 1156 C C . ASP A 1 158 ? 33.949 -6.464 -28.679 1.00 81.44 158 ASP A C 1
ATOM 1158 O O . ASP A 1 158 ? 35.127 -6.525 -28.311 1.00 81.44 158 ASP A O 1
ATOM 1162 N N . LYS A 1 159 ? 33.158 -5.447 -28.322 1.00 75.75 159 LYS A N 1
ATOM 1163 C CA . LYS A 1 159 ? 33.636 -4.278 -27.565 1.00 75.75 159 LYS A CA 1
ATOM 1164 C C . LYS A 1 159 ? 33.759 -4.586 -26.079 1.00 75.75 159 LYS A C 1
ATOM 1166 O O . LYS A 1 159 ? 34.570 -3.951 -25.400 1.00 75.75 159 LYS A O 1
ATOM 1171 N N . ASN A 1 160 ? 32.951 -5.515 -25.576 1.00 68.94 160 ASN A N 1
ATOM 1172 C CA . ASN A 1 160 ? 32.972 -5.954 -24.183 1.00 68.94 160 ASN A CA 1
ATOM 1173 C C . ASN A 1 160 ? 33.786 -7.250 -23.969 1.00 68.94 160 ASN A C 1
ATOM 1175 O O . ASN A 1 160 ? 33.977 -7.645 -22.821 1.00 68.94 160 ASN A O 1
ATOM 1179 N N . ASN A 1 161 ? 34.319 -7.847 -25.044 1.00 74.44 161 ASN A N 1
ATOM 1180 C CA . ASN A 1 161 ? 35.169 -9.041 -25.053 1.00 74.44 161 ASN A CA 1
ATOM 1181 C C . ASN A 1 161 ? 34.486 -10.290 -24.454 1.00 74.44 161 ASN A C 1
ATOM 1183 O O . ASN A 1 161 ? 35.154 -11.185 -23.916 1.00 74.44 161 ASN A O 1
ATOM 1187 N N . ASP A 1 162 ? 33.154 -10.369 -24.556 1.00 75.69 162 ASP A N 1
ATOM 1188 C CA . ASP A 1 162 ? 32.347 -11.476 -24.032 1.00 75.69 162 ASP A CA 1
ATOM 1189 C C . ASP A 1 162 ? 32.133 -12.618 -25.051 1.00 75.69 162 ASP A C 1
ATOM 1191 O O . ASP A 1 162 ? 31.567 -13.668 -24.708 1.00 75.69 162 ASP A O 1
ATOM 1195 N N . LYS A 1 163 ? 32.669 -12.462 -26.273 1.00 83.31 163 LYS A N 1
ATOM 1196 C CA . LYS A 1 163 ? 32.563 -13.372 -27.430 1.00 83.31 163 LYS A CA 1
ATOM 1197 C C . LYS A 1 163 ? 31.174 -13.443 -28.064 1.00 83.31 163 LYS A C 1
ATOM 1199 O O . LYS A 1 163 ? 30.946 -14.314 -28.918 1.00 83.31 163 LYS A O 1
ATOM 1204 N N . PHE A 1 164 ? 30.262 -12.557 -27.689 1.00 83.62 164 PHE A N 1
ATOM 1205 C CA . PHE A 1 164 ? 28.985 -12.323 -28.346 1.00 83.62 164 PHE A CA 1
ATOM 1206 C C . PHE A 1 164 ? 29.023 -10.957 -29.009 1.00 83.62 164 PHE A C 1
ATOM 1208 O O . PHE A 1 164 ? 28.860 -9.946 -28.354 1.00 83.62 164 PHE A O 1
ATOM 1215 N N . ILE A 1 165 ? 29.129 -10.935 -30.334 1.00 85.06 165 ILE A N 1
ATOM 1216 C CA . ILE A 1 165 ? 28.964 -9.685 -31.069 1.00 85.06 165 ILE A CA 1
ATOM 1217 C C . ILE A 1 165 ? 27.472 -9.487 -31.277 1.00 85.06 165 ILE A C 1
ATOM 1219 O O . ILE A 1 165 ? 26.812 -10.196 -32.054 1.00 85.06 165 ILE A O 1
ATOM 1223 N N . THR A 1 166 ? 26.939 -8.533 -30.537 1.00 81.88 166 THR A N 1
ATOM 1224 C CA . THR A 1 166 ? 25.533 -8.160 -30.585 1.00 81.88 166 THR A CA 1
ATOM 1225 C C . THR A 1 166 ? 25.310 -6.999 -31.546 1.00 81.88 166 THR A C 1
ATOM 1227 O O . THR A 1 166 ? 26.224 -6.277 -31.950 1.00 81.88 166 THR A O 1
ATOM 1230 N N . HIS A 1 167 ? 24.053 -6.788 -31.911 1.00 74.75 167 HIS A N 1
ATOM 1231 C CA . HIS A 1 167 ? 23.657 -5.654 -32.737 1.00 74.75 167 HIS A CA 1
ATOM 1232 C C . HIS A 1 167 ? 23.936 -4.271 -32.100 1.00 74.75 167 HIS A C 1
ATOM 1234 O O . HIS A 1 167 ? 23.989 -3.277 -32.825 1.00 74.75 167 HIS A O 1
ATOM 1240 N N . ASP A 1 168 ? 24.096 -4.190 -30.772 1.00 69.56 168 ASP A N 1
ATOM 1241 C CA . ASP A 1 168 ? 24.481 -2.962 -30.061 1.00 69.56 168 ASP A CA 1
ATOM 1242 C C . ASP A 1 168 ? 25.947 -2.593 -30.307 1.00 69.56 168 ASP A C 1
ATOM 1244 O O . ASP A 1 168 ? 26.323 -1.417 -30.279 1.00 69.56 168 ASP A O 1
ATOM 1248 N N . GLU A 1 169 ? 26.780 -3.597 -30.569 1.00 75.25 169 GLU A N 1
ATOM 1249 C CA . GLU A 1 169 ? 28.206 -3.420 -30.799 1.00 75.25 169 GLU A CA 1
ATOM 1250 C C . GLU A 1 169 ? 28.530 -3.276 -32.283 1.00 75.25 169 GLU A C 1
ATOM 1252 O O . GLU A 1 169 ? 29.365 -2.432 -32.637 1.00 75.25 169 GLU A O 1
ATOM 1257 N N . TRP A 1 170 ? 27.827 -4.046 -33.129 1.00 82.81 170 TRP A N 1
ATOM 1258 C CA . TRP A 1 170 ? 28.001 -4.087 -34.579 1.00 82.81 170 TRP A CA 1
ATOM 1259 C C . TRP A 1 170 ? 26.671 -3.952 -35.325 1.00 82.81 170 TRP A C 1
ATOM 1261 O O . TRP A 1 170 ? 25.907 -4.903 -35.522 1.00 82.81 170 TRP A O 1
ATOM 1271 N N . LEU A 1 171 ? 26.422 -2.737 -35.802 1.00 76.69 171 LEU A N 1
ATOM 1272 C CA . LEU A 1 171 ? 25.173 -2.328 -36.434 1.00 76.69 171 LEU A CA 1
ATOM 1273 C C . LEU A 1 171 ? 24.735 -3.210 -37.635 1.00 76.69 171 LEU A C 1
ATOM 1275 O O . LEU A 1 171 ? 23.542 -3.524 -37.726 1.00 76.69 171 LEU A O 1
ATOM 1279 N N . PRO A 1 172 ? 25.629 -3.693 -38.529 1.00 83.06 172 PRO A N 1
ATOM 1280 C CA . PRO A 1 172 ? 25.257 -4.546 -39.667 1.00 83.06 172 PRO A CA 1
ATOM 1281 C C . PRO A 1 172 ? 24.532 -5.861 -39.323 1.00 83.06 172 PRO A C 1
ATOM 1283 O O . PRO A 1 172 ? 23.955 -6.484 -40.218 1.00 83.06 172 PRO A O 1
ATOM 1286 N N . LEU A 1 173 ? 24.531 -6.287 -38.055 1.00 85.75 173 LEU A N 1
ATOM 1287 C CA . LEU A 1 173 ? 23.889 -7.527 -37.608 1.00 85.75 173 LEU A CA 1
ATOM 1288 C C . LEU A 1 173 ? 22.353 -7.451 -37.542 1.00 85.75 173 LEU A C 1
ATOM 1290 O O . LEU A 1 173 ? 21.704 -8.499 -37.514 1.00 85.75 173 LEU A O 1
ATOM 1294 N N . THR A 1 174 ? 21.747 -6.260 -37.568 1.00 84.44 174 THR A N 1
ATOM 1295 C CA . THR A 1 174 ? 20.279 -6.122 -37.616 1.00 84.44 174 THR A CA 1
ATOM 1296 C C . THR A 1 174 ? 19.775 -5.928 -39.042 1.00 84.44 174 THR A C 1
ATOM 1298 O O . THR A 1 174 ? 20.168 -5.006 -39.751 1.00 84.44 174 THR A O 1
ATOM 1301 N N . PHE A 1 175 ? 18.840 -6.758 -39.488 1.00 82.62 175 PHE A N 1
ATOM 1302 C CA . PHE A 1 175 ? 18.295 -6.674 -40.839 1.00 82.62 175 PHE A CA 1
ATOM 1303 C C . PHE A 1 175 ? 17.042 -5.795 -40.885 1.00 82.62 175 PHE A C 1
ATOM 1305 O O . PHE A 1 175 ? 15.955 -6.213 -40.478 1.00 82.62 175 PHE A O 1
ATOM 1312 N N . SER A 1 176 ? 17.198 -4.566 -41.386 1.00 83.00 176 SER A N 1
ATOM 1313 C CA . SER A 1 176 ? 16.119 -3.604 -41.644 1.00 83.00 176 SER A CA 1
ATOM 1314 C C . SER A 1 176 ? 16.469 -2.693 -42.823 1.00 83.00 176 SER A C 1
ATOM 1316 O O . SER A 1 176 ? 17.645 -2.535 -43.145 1.00 83.00 176 SER A O 1
ATOM 1318 N N . GLN A 1 177 ? 15.471 -2.048 -43.442 1.00 84.31 177 GLN A N 1
ATOM 1319 C CA . GLN A 1 177 ? 15.726 -1.088 -44.529 1.00 84.31 177 GLN A CA 1
ATOM 1320 C C . GLN A 1 177 ? 16.552 0.117 -44.061 1.00 84.31 177 GLN A C 1
ATOM 1322 O O . GLN A 1 177 ? 17.432 0.586 -44.779 1.00 84.31 177 GLN A O 1
ATOM 1327 N N . THR A 1 178 ? 16.323 0.574 -42.827 1.00 87.19 178 THR A N 1
ATOM 1328 C CA . THR A 1 178 ? 17.144 1.615 -42.195 1.00 87.19 178 THR A CA 1
ATOM 1329 C C . THR A 1 178 ? 18.595 1.163 -42.074 1.00 87.19 178 THR A C 1
ATOM 1331 O O . THR A 1 178 ? 19.506 1.933 -42.356 1.00 87.19 178 THR A O 1
ATOM 1334 N N . ASN A 1 179 ? 18.824 -0.101 -41.714 1.00 85.44 179 ASN A N 1
ATOM 1335 C CA . ASN A 1 179 ? 20.180 -0.607 -41.586 1.00 85.44 179 ASN A CA 1
ATOM 1336 C C . ASN A 1 179 ? 20.875 -0.810 -42.934 1.00 85.44 179 ASN A C 1
ATOM 1338 O O . ASN A 1 179 ? 22.058 -0.520 -43.065 1.00 85.44 179 ASN A O 1
ATOM 1342 N N . SER A 1 180 ? 20.140 -1.236 -43.964 1.00 83.62 180 SER A N 1
ATOM 1343 C CA . SER A 1 180 ? 20.676 -1.297 -45.328 1.00 83.62 180 SER A CA 1
ATOM 1344 C C . SER A 1 180 ? 21.128 0.078 -45.833 1.00 83.62 180 SER A C 1
ATOM 1346 O O . SER A 1 180 ? 22.109 0.159 -46.567 1.00 83.62 180 SER A O 1
ATOM 1348 N N . LEU A 1 181 ? 20.463 1.159 -45.408 1.00 88.62 181 LEU A N 1
ATOM 1349 C CA . LEU A 1 181 ? 20.921 2.525 -45.664 1.00 88.62 181 LEU A CA 1
ATOM 1350 C C . LEU A 1 181 ? 22.208 2.857 -44.895 1.00 88.62 181 LEU A C 1
ATOM 1352 O O . LEU A 1 181 ? 23.127 3.403 -45.496 1.00 88.62 181 LEU A O 1
ATOM 1356 N N . PHE A 1 182 ? 22.314 2.497 -43.612 1.00 87.38 182 PHE A N 1
ATOM 1357 C CA . PHE A 1 182 ? 23.554 2.693 -42.848 1.00 87.38 182 PHE A CA 1
ATOM 1358 C C . PHE A 1 182 ? 24.744 1.949 -43.460 1.00 87.38 182 PHE A C 1
ATOM 1360 O O . PHE A 1 182 ? 25.792 2.548 -43.656 1.00 87.38 182 PHE A O 1
ATOM 1367 N N . VAL A 1 183 ? 24.555 0.690 -43.858 1.00 83.25 183 VAL A N 1
ATOM 1368 C CA . VAL A 1 183 ? 25.584 -0.119 -44.533 1.00 83.25 183 VAL A CA 1
ATOM 1369 C C . VAL A 1 183 ? 25.973 0.468 -45.896 1.00 83.25 183 VAL A C 1
ATOM 1371 O O . VAL A 1 183 ? 27.103 0.302 -46.343 1.00 83.25 183 VAL A O 1
ATOM 1374 N N . ALA A 1 184 ? 25.058 1.154 -46.586 1.00 85.75 184 ALA A N 1
ATOM 1375 C CA . ALA A 1 184 ? 25.384 1.841 -47.834 1.00 85.75 184 ALA A CA 1
ATOM 1376 C C . ALA A 1 184 ? 26.182 3.138 -47.612 1.00 85.75 184 ALA A C 1
ATOM 1378 O O . ALA A 1 184 ? 26.976 3.507 -48.475 1.00 85.75 184 ALA A O 1
ATOM 1379 N N . LEU A 1 185 ? 25.961 3.821 -46.484 1.00 86.69 185 LEU A N 1
ATOM 1380 C CA . LEU A 1 185 ? 26.707 5.020 -46.089 1.00 86.69 185 LEU A CA 1
ATOM 1381 C C . LEU A 1 185 ? 28.110 4.662 -45.584 1.00 86.69 185 LEU A C 1
ATOM 1383 O O . LEU A 1 185 ? 29.075 5.297 -45.999 1.00 86.69 185 LEU A O 1
ATOM 1387 N N . ASP A 1 186 ? 28.220 3.600 -44.784 1.00 85.94 186 ASP A N 1
ATOM 1388 C CA . ASP A 1 186 ? 29.487 3.026 -44.334 1.00 85.94 186 ASP A CA 1
ATOM 1389 C C . ASP A 1 186 ? 29.532 1.501 -44.559 1.00 85.94 186 ASP A C 1
ATOM 1391 O O . ASP A 1 186 ? 29.125 0.710 -43.700 1.00 85.94 186 ASP A O 1
ATOM 1395 N N . PRO A 1 187 ? 30.077 1.058 -45.706 1.00 76.62 187 PRO A N 1
ATOM 1396 C CA . PRO A 1 187 ? 30.248 -0.362 -46.005 1.00 76.62 187 PRO A CA 1
ATOM 1397 C C . PRO A 1 187 ? 31.242 -1.095 -45.094 1.00 76.62 187 PRO A C 1
ATOM 1399 O O . PRO A 1 187 ? 31.277 -2.329 -45.122 1.00 76.62 187 PRO A O 1
ATOM 1402 N N . SER A 1 188 ? 32.083 -0.370 -44.342 1.00 73.62 188 SER A N 1
ATOM 1403 C CA . SER A 1 188 ? 33.027 -0.975 -43.395 1.00 73.62 188 SER A CA 1
ATOM 1404 C C . SER A 1 188 ? 32.330 -1.444 -42.115 1.00 73.62 188 SER A C 1
ATOM 1406 O O . SER A 1 188 ? 32.757 -2.438 -41.526 1.00 73.62 188 SER A O 1
ATOM 1408 N N . GLY A 1 189 ? 31.229 -0.779 -41.741 1.00 72.69 189 GLY A N 1
ATOM 1409 C CA . GLY A 1 189 ? 30.489 -1.014 -40.503 1.00 72.69 189 GLY A CA 1
ATOM 1410 C C . GLY A 1 189 ? 31.204 -0.505 -39.249 1.00 72.69 189 GLY A C 1
ATOM 1411 O O . GLY A 1 189 ? 30.759 -0.823 -38.148 1.00 72.69 189 GLY A O 1
ATOM 1412 N N . GLU A 1 190 ? 32.301 0.244 -39.403 1.00 75.50 190 GLU A N 1
ATOM 1413 C CA . GLU A 1 190 ? 33.110 0.765 -38.296 1.00 75.50 190 GLU A CA 1
ATOM 1414 C C . GLU A 1 190 ? 32.434 1.951 -37.597 1.00 75.50 190 GLU A C 1
ATOM 1416 O O . GLU A 1 190 ? 32.594 2.119 -36.383 1.00 75.50 190 GLU A O 1
ATOM 1421 N N . GLN A 1 191 ? 31.660 2.754 -38.335 1.00 82.69 191 GLN A N 1
ATOM 1422 C CA . GLN A 1 191 ? 30.923 3.882 -37.773 1.00 82.69 191 GLN A CA 1
ATOM 1423 C C . GLN A 1 191 ? 29.653 3.411 -37.056 1.00 82.69 191 GLN A C 1
ATOM 1425 O O . GLN A 1 191 ? 28.882 2.569 -37.524 1.00 82.69 191 GLN A O 1
ATOM 1430 N N . SER A 1 192 ? 29.389 4.015 -35.904 1.00 81.81 192 SER A N 1
ATOM 1431 C CA . SER A 1 192 ? 28.132 3.846 -35.182 1.00 81.81 192 SER A CA 1
ATOM 1432 C C . SER A 1 192 ? 26.965 4.535 -35.899 1.00 81.81 192 SER A C 1
ATOM 1434 O O . SER A 1 192 ? 27.130 5.509 -36.636 1.00 81.81 192 SER A O 1
ATOM 1436 N N . ALA A 1 193 ? 25.737 4.092 -35.611 1.00 83.69 193 ALA A N 1
ATOM 1437 C CA . ALA A 1 193 ? 24.530 4.730 -36.143 1.00 83.69 193 ALA A CA 1
ATOM 1438 C C . ALA A 1 193 ? 24.438 6.226 -35.779 1.00 83.69 193 ALA A C 1
ATOM 1440 O O . ALA A 1 193 ? 23.925 7.023 -36.563 1.00 83.69 193 ALA A O 1
ATOM 1441 N N . LEU A 1 194 ? 24.935 6.614 -34.597 1.00 86.31 194 LEU A N 1
ATOM 1442 C CA . LEU A 1 194 ? 24.992 8.008 -34.153 1.00 86.31 194 LEU A CA 1
ATOM 1443 C C . LEU A 1 194 ? 25.954 8.840 -35.014 1.00 86.31 194 LEU A C 1
ATOM 1445 O O . LEU A 1 194 ? 25.601 9.949 -35.411 1.00 86.31 194 LEU A O 1
ATOM 1449 N N . GLU A 1 195 ? 27.143 8.315 -35.319 1.00 88.62 195 GLU A N 1
ATOM 1450 C CA . GLU A 1 195 ? 28.125 8.998 -36.172 1.00 88.62 195 GLU A CA 1
ATOM 1451 C C . GLU A 1 195 ? 27.569 9.222 -37.578 1.00 88.62 195 GLU A C 1
ATOM 1453 O O . GLU A 1 195 ? 27.571 10.359 -38.049 1.00 88.62 195 GLU A O 1
ATOM 1458 N N . LEU A 1 196 ? 26.976 8.191 -38.189 1.00 88.19 196 LEU A N 1
ATOM 1459 C CA . LEU A 1 196 ? 26.355 8.291 -39.515 1.00 88.19 196 LEU A CA 1
ATOM 1460 C C . LEU A 1 196 ? 25.206 9.306 -39.551 1.00 88.19 196 LEU A C 1
ATOM 1462 O O . LEU A 1 196 ? 25.086 10.097 -40.488 1.00 88.19 196 LEU A O 1
ATOM 1466 N N . MET A 1 197 ? 24.359 9.310 -38.520 1.00 87.31 197 MET A N 1
ATOM 1467 C CA . MET A 1 197 ? 23.244 10.255 -38.400 1.00 87.31 197 MET A CA 1
ATOM 1468 C C . MET A 1 197 ? 23.711 11.700 -38.205 1.00 87.31 197 MET A C 1
ATOM 1470 O O . MET A 1 197 ? 23.078 12.614 -38.738 1.00 87.31 197 MET A O 1
ATOM 1474 N N . ASN A 1 198 ? 24.814 11.916 -37.487 1.00 87.12 198 ASN A N 1
ATOM 1475 C CA . ASN A 1 198 ? 25.410 13.241 -37.327 1.00 87.12 198 ASN A CA 1
ATOM 1476 C C . ASN A 1 198 ? 26.107 13.713 -38.612 1.00 87.12 198 ASN A C 1
ATOM 1478 O O . ASN A 1 198 ? 25.978 14.880 -38.976 1.00 87.12 198 ASN A O 1
ATOM 1482 N N . GLU A 1 199 ? 26.811 12.818 -39.308 1.00 89.31 199 GLU A N 1
ATOM 1483 C CA . GLU A 1 199 ? 27.557 13.127 -40.531 1.00 89.31 199 GLU A CA 1
ATOM 1484 C C . GLU A 1 199 ? 26.633 13.456 -41.712 1.00 89.31 199 GLU A C 1
ATOM 1486 O O . GLU A 1 199 ? 26.844 14.442 -42.420 1.00 89.31 199 GLU A O 1
ATOM 1491 N N . HIS A 1 200 ? 25.588 12.652 -41.923 1.00 86.44 200 HIS A N 1
ATOM 1492 C CA . HIS A 1 200 ? 24.713 12.786 -43.092 1.00 86.44 200 HIS A CA 1
ATOM 1493 C C . HIS A 1 200 ? 23.381 13.490 -42.802 1.00 86.44 200 HIS A C 1
ATOM 1495 O O . HIS A 1 200 ? 22.632 13.773 -43.740 1.00 86.44 200 HIS A O 1
ATOM 1501 N N . GLY A 1 201 ? 23.103 13.807 -41.536 1.00 86.56 201 GLY A N 1
ATOM 1502 C CA . GLY A 1 201 ? 21.887 14.471 -41.076 1.00 86.56 201 GLY A CA 1
ATOM 1503 C C . GLY A 1 201 ? 20.740 13.494 -40.804 1.00 86.56 201 GLY A C 1
ATOM 1504 O O . GLY A 1 201 ? 20.245 12.818 -41.707 1.00 86.56 201 GLY A O 1
ATOM 1505 N N . ARG A 1 202 ? 20.256 13.471 -39.556 1.00 85.81 202 ARG A N 1
ATOM 1506 C CA . ARG A 1 202 ? 19.188 12.566 -39.094 1.00 85.81 202 ARG A CA 1
ATOM 1507 C C . ARG A 1 202 ? 17.925 12.633 -39.948 1.00 85.81 202 ARG A C 1
ATOM 1509 O O . ARG A 1 202 ? 17.468 11.604 -40.431 1.00 85.81 202 ARG A O 1
ATOM 1516 N N . GLU A 1 203 ? 17.390 13.831 -40.172 1.00 85.31 203 GLU A N 1
ATOM 1517 C CA . GLU A 1 203 ? 16.147 14.016 -40.934 1.00 85.31 203 GLU A CA 1
ATOM 1518 C C . GLU A 1 203 ? 16.278 13.524 -42.383 1.00 85.31 203 GLU A C 1
ATOM 1520 O O . GLU A 1 203 ? 15.354 12.926 -42.932 1.00 85.31 203 GLU A O 1
ATOM 1525 N N . ARG A 1 204 ? 17.461 13.685 -42.993 1.00 87.56 204 ARG A N 1
ATOM 1526 C CA . ARG A 1 204 ? 17.754 13.140 -44.324 1.00 87.56 204 ARG A CA 1
ATOM 1527 C C . ARG A 1 204 ? 17.712 11.616 -44.312 1.00 87.56 204 ARG A C 1
ATOM 1529 O O . ARG A 1 204 ? 17.042 11.017 -45.153 1.00 87.56 204 ARG A O 1
ATOM 1536 N N . ILE A 1 205 ? 18.414 10.988 -43.367 1.00 89.06 205 ILE A N 1
ATOM 1537 C CA . ILE A 1 205 ? 18.454 9.525 -43.248 1.00 89.06 205 ILE A CA 1
ATOM 1538 C C . ILE A 1 205 ? 17.054 8.969 -42.982 1.00 89.06 205 ILE A C 1
ATOM 1540 O O . ILE A 1 205 ? 16.642 8.025 -43.654 1.00 89.06 205 ILE A O 1
ATOM 1544 N N . MET A 1 206 ? 16.298 9.573 -42.062 1.00 87.88 206 MET A N 1
ATOM 1545 C CA . MET A 1 206 ? 14.928 9.162 -41.746 1.00 87.88 206 MET A CA 1
ATOM 1546 C C . MET A 1 206 ? 14.011 9.242 -42.977 1.00 87.88 206 MET A C 1
ATOM 1548 O O . MET A 1 206 ? 13.128 8.402 -43.131 1.00 87.88 206 MET A O 1
ATOM 1552 N N . ALA A 1 207 ? 14.240 10.195 -43.889 1.00 89.62 207 ALA A N 1
ATOM 1553 C CA . ALA A 1 207 ? 13.359 10.441 -45.033 1.00 89.62 207 ALA A CA 1
ATOM 1554 C C . ALA A 1 207 ? 13.624 9.415 -46.127 1.00 89.62 207 ALA A C 1
ATOM 1556 O O . ALA A 1 207 ? 12.695 8.827 -46.684 1.00 89.62 207 ALA A O 1
ATOM 1557 N N . ILE A 1 208 ? 14.906 9.141 -46.378 1.00 91.94 208 ILE A N 1
ATOM 1558 C CA . ILE A 1 208 ? 15.330 8.065 -47.272 1.00 91.94 208 ILE A CA 1
ATOM 1559 C C . ILE A 1 208 ? 14.849 6.723 -46.718 1.00 91.94 208 ILE A C 1
ATOM 1561 O O . ILE A 1 208 ? 14.255 5.936 -47.450 1.00 91.94 208 ILE A O 1
ATOM 1565 N N . ALA A 1 209 ? 15.049 6.467 -45.424 1.00 90.44 209 ALA A N 1
ATOM 1566 C CA . ALA A 1 209 ? 14.605 5.233 -44.796 1.00 90.44 209 ALA A CA 1
ATOM 1567 C C . ALA A 1 209 ? 13.077 5.073 -44.872 1.00 90.44 209 ALA A C 1
ATOM 1569 O O . ALA A 1 209 ? 12.614 3.978 -45.177 1.00 90.44 209 ALA A O 1
ATOM 1570 N N . ALA A 1 210 ? 12.297 6.147 -44.700 1.00 89.88 210 ALA A N 1
ATOM 1571 C CA . ALA A 1 210 ? 10.843 6.113 -44.865 1.00 89.88 210 ALA A CA 1
ATOM 1572 C C . ALA A 1 210 ? 10.431 5.682 -46.280 1.00 89.88 210 ALA A C 1
ATOM 1574 O O . ALA A 1 210 ? 9.543 4.842 -46.421 1.00 89.88 210 ALA A O 1
ATOM 1575 N N . LEU A 1 211 ? 11.109 6.179 -47.322 1.00 91.81 211 LEU A N 1
ATOM 1576 C CA . LEU A 1 211 ? 10.909 5.718 -48.700 1.00 91.81 211 LEU A CA 1
ATOM 1577 C C . LEU A 1 211 ? 11.281 4.237 -48.863 1.00 91.81 211 LEU A C 1
ATOM 1579 O O . LEU A 1 211 ? 10.513 3.480 -49.453 1.00 91.81 211 LEU A O 1
ATOM 1583 N N . LEU A 1 212 ? 12.424 3.804 -48.326 1.00 89.75 212 LEU A N 1
ATOM 1584 C CA . LEU A 1 212 ? 12.858 2.405 -48.415 1.00 89.75 212 LEU A CA 1
ATOM 1585 C C . LEU A 1 212 ? 11.871 1.459 -47.717 1.00 89.75 212 LEU A C 1
ATOM 1587 O O . LEU A 1 212 ? 11.523 0.421 -48.274 1.00 89.75 212 LEU A O 1
ATOM 1591 N N . HIS A 1 213 ? 11.365 1.834 -46.539 1.00 85.50 213 HIS A N 1
ATOM 1592 C CA . HIS A 1 213 ? 10.310 1.095 -45.839 1.00 85.50 213 HIS A CA 1
ATOM 1593 C C . HIS A 1 213 ? 8.973 1.150 -46.585 1.00 85.50 213 HIS A C 1
ATOM 1595 O O . HIS A 1 213 ? 8.270 0.145 -46.623 1.00 85.50 213 HIS A O 1
ATOM 1601 N N . ALA A 1 214 ? 8.626 2.271 -47.224 1.00 85.38 214 ALA A N 1
ATOM 1602 C CA . ALA A 1 214 ? 7.415 2.388 -48.042 1.00 85.38 214 ALA A CA 1
ATOM 1603 C C . ALA A 1 214 ? 7.469 1.540 -49.326 1.00 85.38 214 ALA A C 1
ATOM 1605 O O . ALA A 1 214 ? 6.423 1.108 -49.803 1.00 85.38 214 ALA A O 1
ATOM 1606 N N . ILE A 1 215 ? 8.664 1.305 -49.879 1.00 83.62 215 ILE A N 1
ATOM 1607 C CA . ILE A 1 215 ? 8.898 0.383 -51.002 1.00 83.62 215 ILE A CA 1
ATOM 1608 C C . ILE A 1 215 ? 8.902 -1.072 -50.528 1.00 83.62 215 ILE A C 1
ATOM 1610 O O . ILE A 1 215 ? 8.348 -1.939 -51.198 1.00 83.62 215 ILE A O 1
ATOM 1614 N N . ALA A 1 216 ? 9.538 -1.351 -49.390 1.00 76.19 216 ALA A N 1
ATOM 1615 C CA . ALA A 1 216 ? 9.704 -2.712 -48.888 1.00 76.19 216 ALA A CA 1
ATOM 1616 C C . ALA A 1 216 ? 8.433 -3.297 -48.255 1.00 76.19 216 ALA A C 1
ATOM 1618 O O . ALA A 1 216 ? 8.249 -4.513 -48.271 1.00 76.19 216 ALA A O 1
ATOM 1619 N N . ASP A 1 217 ? 7.567 -2.457 -47.689 1.00 71.19 217 ASP A N 1
ATOM 1620 C CA . ASP A 1 217 ? 6.231 -2.852 -47.258 1.00 71.19 217 ASP A CA 1
ATOM 1621 C C . ASP A 1 217 ? 5.317 -2.877 -48.499 1.00 71.19 217 ASP A C 1
ATOM 1623 O O . ASP A 1 217 ? 5.221 -1.863 -49.177 1.00 71.19 217 ASP A O 1
ATOM 1627 N N . PRO A 1 218 ? 4.653 -3.981 -48.873 1.00 54.75 218 PRO A N 1
ATOM 1628 C CA . PRO A 1 218 ? 3.784 -4.060 -50.044 1.00 54.75 218 PRO A CA 1
ATOM 1629 C C . PRO A 1 218 ? 2.314 -3.684 -49.780 1.00 54.75 218 PRO A C 1
ATOM 1631 O O . PRO A 1 218 ? 1.552 -3.684 -50.742 1.00 54.75 218 PRO A O 1
ATOM 1634 N N . PHE A 1 219 ? 1.867 -3.381 -48.545 1.00 51.47 219 PHE A N 1
ATOM 1635 C CA . PHE A 1 219 ? 0.426 -3.164 -48.312 1.00 51.47 219 PHE A CA 1
ATOM 1636 C C . PHE A 1 219 ? 0.064 -2.154 -47.208 1.00 51.47 219 PHE A C 1
ATOM 1638 O O . PHE A 1 219 ? 0.181 -2.441 -46.019 1.00 51.47 219 PHE A O 1
ATOM 1645 N N . ASP A 1 220 ? -0.530 -1.029 -47.610 1.00 53.50 220 ASP A N 1
ATOM 1646 C CA . ASP A 1 220 ? -1.554 -0.367 -46.797 1.00 53.50 220 ASP A CA 1
ATOM 1647 C C . ASP A 1 220 ? -2.865 -1.159 -46.982 1.00 53.50 220 ASP A C 1
ATOM 1649 O O . ASP A 1 220 ? -3.394 -1.239 -48.096 1.00 53.50 220 ASP A O 1
ATOM 1653 N N . ARG A 1 221 ? -3.355 -1.831 -45.927 1.00 47.41 221 ARG A N 1
ATOM 1654 C CA . ARG A 1 221 ? -4.545 -2.713 -45.999 1.00 47.41 221 ARG A CA 1
ATOM 1655 C C . ARG A 1 221 ? -5.814 -1.981 -46.420 1.00 47.41 221 ARG A C 1
ATOM 1657 O O . ARG A 1 221 ? -6.738 -2.651 -46.881 1.00 47.41 221 ARG A O 1
ATOM 1664 N N . GLU A 1 222 ? -5.854 -0.660 -46.285 1.00 50.34 222 GLU A N 1
ATOM 1665 C CA . GLU A 1 222 ? -7.015 0.149 -46.647 1.00 50.34 222 GLU A CA 1
ATOM 1666 C C . GLU A 1 222 ? -6.925 0.701 -48.083 1.00 50.34 222 GLU A C 1
ATOM 1668 O O . GLU A 1 222 ? -7.961 0.815 -48.739 1.00 50.34 222 GLU A O 1
ATOM 1673 N N . GLU A 1 223 ? -5.717 0.960 -48.612 1.00 53.34 223 GLU A N 1
ATOM 1674 C CA . GLU A 1 223 ? -5.520 1.718 -49.869 1.00 53.34 223 GLU A CA 1
ATOM 1675 C C . GLU A 1 223 ? -4.841 0.941 -51.033 1.00 53.34 223 GLU A C 1
ATOM 1677 O O . GLU A 1 223 ? -4.871 1.419 -52.164 1.00 53.34 223 GLU A O 1
ATOM 1682 N N . GLN A 1 224 ? -4.275 -0.263 -50.823 1.00 58.44 224 GLN A N 1
ATOM 1683 C CA . GLN A 1 224 ? -3.658 -1.125 -51.871 1.00 58.44 224 GLN A CA 1
ATOM 1684 C C . GLN A 1 224 ? -2.566 -0.467 -52.755 1.00 58.44 224 GLN A C 1
ATOM 1686 O O . GLN A 1 224 ? -2.407 -0.813 -53.926 1.00 58.44 224 GLN A O 1
ATOM 1691 N N . ILE A 1 225 ? -1.786 0.473 -52.221 1.00 65.25 225 ILE A N 1
ATOM 1692 C CA . ILE A 1 225 ? -0.694 1.139 -52.954 1.00 65.25 225 ILE A CA 1
ATOM 1693 C C . ILE A 1 225 ? 0.566 0.250 -52.908 1.00 65.25 225 ILE A C 1
ATOM 1695 O O . ILE A 1 225 ? 0.983 -0.135 -51.820 1.00 65.25 225 ILE A O 1
ATOM 1699 N N . GLU A 1 226 ? 1.222 -0.047 -54.040 1.00 69.69 226 GLU A N 1
ATOM 1700 C CA . GLU A 1 226 ? 2.505 -0.788 -54.127 1.00 69.69 226 GLU A CA 1
ATOM 1701 C C . GLU A 1 226 ? 3.589 0.109 -54.754 1.00 69.69 226 GLU A C 1
ATOM 1703 O O . GLU A 1 226 ? 3.391 0.654 -55.840 1.00 69.69 226 GLU A O 1
ATOM 1708 N N . LEU A 1 227 ? 4.722 0.308 -54.065 1.00 78.38 227 LEU A N 1
ATOM 1709 C CA . LEU A 1 227 ? 5.857 1.088 -54.579 1.00 78.38 227 LEU A CA 1
ATOM 1710 C C . LEU A 1 227 ? 6.982 0.154 -55.033 1.00 78.38 227 LEU A C 1
ATOM 1712 O O . LEU A 1 227 ? 7.129 -0.953 -54.529 1.00 78.38 227 LEU A O 1
ATOM 1716 N N . THR A 1 228 ? 7.792 0.603 -55.990 1.00 80.88 228 THR A N 1
ATOM 1717 C CA . THR A 1 228 ? 8.871 -0.196 -56.594 1.00 80.88 228 THR A CA 1
ATOM 1718 C C . THR A 1 228 ? 10.225 0.488 -56.439 1.00 80.88 228 THR A C 1
ATOM 1720 O O . THR A 1 228 ? 10.313 1.717 -56.435 1.00 80.88 228 THR A O 1
ATOM 1723 N N . SER A 1 229 ? 11.299 -0.303 -56.390 1.00 79.44 229 SER A N 1
ATOM 1724 C CA . SER A 1 229 ? 12.693 0.161 -56.455 1.00 79.44 229 SER A CA 1
ATOM 1725 C C . SER A 1 229 ? 13.138 0.557 -57.873 1.00 79.44 229 SER A C 1
ATOM 1727 O O . SER A 1 229 ? 14.332 0.613 -58.160 1.00 79.44 229 SER A O 1
ATOM 1729 N N . LEU A 1 230 ? 12.194 0.809 -58.789 1.00 86.50 230 LEU A N 1
ATOM 1730 C CA . LEU A 1 230 ? 12.447 1.255 -60.166 1.00 86.50 230 LEU A CA 1
ATOM 1731 C C . LEU A 1 230 ? 13.282 0.264 -60.997 1.00 86.50 230 LEU A C 1
ATOM 1733 O O . LEU A 1 230 ? 14.066 0.656 -61.863 1.00 86.50 230 LEU A O 1
ATOM 1737 N N . ASN A 1 231 ? 13.096 -1.035 -60.737 1.00 82.94 231 ASN A N 1
ATOM 1738 C CA . ASN A 1 231 ? 13.866 -2.140 -61.325 1.00 82.94 231 ASN A CA 1
ATOM 1739 C C . ASN A 1 231 ? 15.366 -2.129 -60.970 1.00 82.94 231 ASN A C 1
ATOM 1741 O O . ASN A 1 231 ? 16.163 -2.790 -61.636 1.00 82.94 231 ASN A O 1
ATOM 1745 N N . LEU A 1 232 ? 15.762 -1.398 -59.925 1.00 81.25 232 LEU A N 1
ATOM 1746 C CA . LEU A 1 232 ? 17.105 -1.444 -59.354 1.00 81.25 232 LEU A CA 1
ATOM 1747 C C . LEU A 1 232 ? 17.145 -2.418 -58.171 1.00 81.25 232 LEU A C 1
ATOM 1749 O O . LEU A 1 232 ? 16.143 -2.625 -57.479 1.00 81.25 232 LEU A O 1
ATOM 1753 N N . SER A 1 233 ? 18.321 -2.998 -57.914 1.00 78.94 233 SER A N 1
ATOM 1754 C CA . SER A 1 233 ? 18.572 -3.664 -56.632 1.00 78.94 233 SER A CA 1
ATOM 1755 C C . SER A 1 233 ? 18.527 -2.635 -55.501 1.00 78.94 233 SER A C 1
ATOM 1757 O O . SER A 1 233 ? 18.821 -1.462 -55.727 1.00 78.94 233 SER A O 1
ATOM 1759 N N . THR A 1 234 ? 18.208 -3.056 -54.274 1.00 75.31 234 THR A N 1
ATOM 1760 C CA . THR A 1 234 ? 18.139 -2.151 -53.112 1.00 75.31 234 THR A CA 1
ATOM 1761 C C . THR A 1 234 ? 19.421 -1.333 -52.944 1.00 75.31 234 THR A C 1
ATOM 1763 O O . THR A 1 234 ? 19.355 -0.121 -52.779 1.00 75.31 234 THR A O 1
ATOM 1766 N N . ALA A 1 235 ? 20.592 -1.962 -53.086 1.00 75.69 235 ALA A N 1
ATOM 1767 C CA . ALA A 1 235 ? 21.879 -1.274 -53.002 1.00 75.69 235 ALA A CA 1
ATOM 1768 C C . ALA A 1 235 ? 22.073 -0.231 -54.120 1.00 75.69 235 ALA A C 1
ATOM 1770 O O . ALA A 1 235 ? 22.484 0.892 -53.845 1.00 75.69 235 ALA A O 1
ATOM 1771 N N . ALA A 1 236 ? 21.735 -0.570 -55.371 1.00 82.88 236 ALA A N 1
ATOM 1772 C CA . ALA A 1 236 ? 21.845 0.361 -56.496 1.00 82.88 236 ALA A CA 1
ATOM 1773 C C . ALA A 1 236 ? 20.835 1.516 -56.396 1.00 82.88 236 ALA A C 1
ATOM 1775 O O . ALA A 1 236 ? 21.134 2.638 -56.795 1.00 82.88 236 ALA A O 1
ATOM 1776 N N . PHE A 1 237 ? 19.650 1.249 -55.844 1.00 88.50 237 PHE A N 1
ATOM 1777 C CA . PHE A 1 237 ? 18.636 2.262 -55.585 1.00 88.50 237 PHE A CA 1
ATOM 1778 C C . PHE A 1 237 ? 19.089 3.249 -54.501 1.00 88.50 237 PHE A C 1
ATOM 1780 O O . PHE A 1 237 ? 19.002 4.458 -54.709 1.00 88.50 237 PHE A O 1
ATOM 1787 N N . ILE A 1 238 ? 19.627 2.747 -53.383 1.00 87.12 238 ILE A N 1
ATOM 1788 C CA . ILE A 1 238 ? 20.181 3.584 -52.310 1.00 87.12 238 ILE A CA 1
ATOM 1789 C C . ILE A 1 238 ? 21.348 4.431 -52.834 1.00 87.12 238 ILE A C 1
ATOM 1791 O O . ILE A 1 238 ? 21.370 5.638 -52.606 1.00 87.12 238 ILE A O 1
ATOM 1795 N N . ASP A 1 239 ? 22.276 3.838 -53.588 1.00 87.00 239 ASP A N 1
ATOM 1796 C CA . ASP A 1 239 ? 23.408 4.558 -54.186 1.00 87.00 239 ASP A CA 1
ATOM 1797 C C . ASP A 1 239 ? 22.947 5.679 -55.137 1.00 87.00 239 ASP A C 1
ATOM 1799 O O . ASP A 1 239 ? 23.429 6.811 -55.055 1.00 87.00 239 ASP A O 1
ATOM 1803 N N . ALA A 1 240 ? 21.957 5.397 -55.992 1.00 88.19 240 ALA A N 1
ATOM 1804 C CA . ALA A 1 240 ? 21.376 6.386 -56.898 1.00 88.19 240 ALA A CA 1
ATOM 1805 C C . ALA A 1 240 ? 20.665 7.529 -56.151 1.00 88.19 240 ALA A C 1
ATOM 1807 O O . ALA A 1 240 ? 20.779 8.686 -56.560 1.00 88.19 240 ALA A O 1
ATOM 1808 N N . LEU A 1 241 ? 19.969 7.226 -55.047 1.00 89.31 241 LEU A N 1
ATOM 1809 C CA . LEU A 1 241 ? 19.355 8.233 -54.177 1.00 89.31 241 LEU A CA 1
ATOM 1810 C C . LEU A 1 241 ? 20.413 9.116 -53.506 1.00 89.31 241 LEU A C 1
ATOM 1812 O O . LEU A 1 241 ? 20.306 10.341 -53.542 1.00 89.31 241 LEU A O 1
ATOM 1816 N N . LEU A 1 242 ? 21.444 8.512 -52.910 1.00 86.50 242 LEU A N 1
ATOM 1817 C CA . LEU A 1 242 ? 22.482 9.233 -52.169 1.00 86.50 242 LEU A CA 1
ATOM 1818 C C . LEU A 1 242 ? 23.330 10.147 -53.065 1.00 86.50 242 LEU A C 1
ATOM 1820 O O . LEU A 1 242 ? 23.732 11.220 -52.613 1.00 86.50 242 LEU A O 1
ATOM 1824 N N . LYS A 1 243 ? 23.570 9.748 -54.322 1.00 86.50 243 LYS A N 1
ATOM 1825 C CA . LYS A 1 243 ? 24.339 10.516 -55.320 1.00 86.50 243 LYS A CA 1
ATOM 1826 C C . LYS A 1 243 ? 23.533 11.594 -56.046 1.00 86.50 243 LYS A C 1
ATOM 1828 O O . LYS A 1 243 ? 24.116 12.354 -56.817 1.00 86.50 243 LYS A O 1
ATOM 1833 N N . ASN A 1 244 ? 22.216 11.660 -55.849 1.00 87.25 244 ASN A N 1
ATOM 1834 C CA . ASN A 1 244 ? 21.386 12.655 -56.514 1.00 87.25 244 ASN A CA 1
ATOM 1835 C C . ASN A 1 244 ? 21.710 14.073 -56.006 1.00 87.25 244 ASN A C 1
ATOM 1837 O O . ASN A 1 244 ? 21.791 14.304 -54.801 1.00 87.25 244 ASN A O 1
ATOM 1841 N N . GLU A 1 245 ? 21.853 15.040 -56.914 1.00 79.38 245 GLU A N 1
ATOM 1842 C CA . GLU A 1 245 ? 22.195 16.428 -56.569 1.00 79.38 245 GLU A CA 1
ATOM 1843 C C . GLU A 1 245 ? 21.158 17.079 -55.636 1.00 79.38 245 GLU A C 1
ATOM 1845 O O . GLU A 1 245 ? 21.531 17.809 -54.716 1.00 79.38 245 GLU A O 1
ATOM 1850 N N . ASN A 1 246 ? 19.870 16.734 -55.781 1.00 77.62 246 ASN A N 1
ATOM 1851 C CA . ASN A 1 246 ? 18.793 17.220 -54.905 1.00 77.62 246 ASN A CA 1
ATOM 1852 C C . ASN A 1 246 ? 18.926 16.707 -53.460 1.00 77.62 246 ASN A C 1
ATOM 1854 O O . ASN A 1 246 ? 18.374 17.300 -52.530 1.00 77.62 246 ASN A O 1
ATOM 1858 N N . MET A 1 247 ? 19.682 15.622 -53.270 1.00 78.50 247 MET A N 1
ATOM 1859 C CA . MET A 1 247 ? 19.963 15.001 -51.978 1.00 78.50 247 MET A CA 1
ATOM 1860 C C . MET A 1 247 ? 21.294 15.469 -51.369 1.00 78.50 247 MET A C 1
ATOM 1862 O O . MET A 1 247 ? 21.577 15.119 -50.225 1.00 78.50 247 MET A O 1
ATOM 1866 N N . ALA A 1 248 ? 22.104 16.251 -52.095 1.00 69.06 248 ALA A N 1
ATOM 1867 C CA . ALA A 1 248 ? 23.472 16.613 -51.712 1.00 69.06 248 ALA A CA 1
ATOM 1868 C C . ALA A 1 248 ? 23.608 17.948 -50.943 1.00 69.06 248 ALA A C 1
ATOM 1870 O O . ALA A 1 248 ? 24.671 18.209 -50.384 1.00 69.06 248 ALA A O 1
ATOM 1871 N N . ALA A 1 249 ? 22.573 18.801 -50.895 1.00 57.22 249 ALA A N 1
ATOM 1872 C CA . ALA A 1 249 ? 22.692 20.176 -50.390 1.00 57.22 249 ALA A CA 1
ATOM 1873 C C . ALA A 1 249 ? 21.951 20.437 -49.062 1.00 57.22 249 ALA A C 1
ATOM 1875 O O . ALA A 1 249 ? 20.721 20.368 -49.009 1.00 57.22 249 ALA A O 1
ATOM 1876 N N . ALA A 1 250 ? 22.692 20.861 -48.029 1.00 54.88 250 ALA A N 1
ATOM 1877 C CA . ALA A 1 250 ? 22.152 21.634 -46.910 1.00 54.88 250 ALA A CA 1
ATOM 1878 C C . ALA A 1 250 ? 22.094 23.108 -47.337 1.00 54.88 250 ALA A C 1
ATOM 1880 O O . ALA A 1 250 ? 23.129 23.759 -47.473 1.00 54.88 250 ALA A O 1
ATOM 1881 N N . THR A 1 251 ? 20.902 23.630 -47.617 1.00 47.78 251 THR A N 1
ATOM 1882 C CA . THR A 1 251 ? 20.728 25.045 -47.970 1.00 47.78 251 THR A CA 1
ATOM 1883 C C . THR A 1 251 ? 20.131 25.789 -46.793 1.00 47.78 251 THR A C 1
ATOM 1885 O O . THR A 1 251 ? 19.038 25.469 -46.338 1.00 47.78 251 THR A O 1
ATOM 1888 N N . THR A 1 252 ? 20.868 26.788 -46.322 1.00 51.03 252 THR A N 1
ATOM 1889 C CA . THR A 1 252 ? 20.390 27.812 -45.401 1.00 51.03 252 THR A CA 1
ATOM 1890 C C . THR A 1 252 ? 19.218 28.569 -46.028 1.00 51.03 252 THR A C 1
ATOM 1892 O O . THR A 1 252 ? 19.369 29.098 -47.127 1.00 51.03 252 THR A O 1
ATOM 1895 N N . GLU A 1 253 ? 18.121 28.654 -45.273 1.00 44.31 253 GLU A N 1
ATOM 1896 C CA . GLU A 1 253 ? 16.918 29.478 -45.481 1.00 44.31 253 GLU A CA 1
ATOM 1897 C C . GLU A 1 253 ? 15.826 28.894 -46.410 1.00 44.31 253 GLU A C 1
ATOM 1899 O O . GLU A 1 253 ? 16.044 28.612 -47.583 1.00 44.31 253 GLU A O 1
ATOM 1904 N N . GLU A 1 254 ? 14.634 28.733 -45.810 1.00 48.75 254 GLU A N 1
ATOM 1905 C CA . GLU A 1 254 ? 13.373 28.173 -46.340 1.00 48.75 254 GLU A CA 1
ATOM 1906 C C . GLU A 1 254 ? 13.435 26.693 -46.768 1.00 48.75 254 GLU A C 1
ATOM 1908 O O . GLU A 1 254 ? 13.352 26.328 -47.939 1.00 48.75 254 GLU A O 1
ATOM 1913 N N . GLU A 1 255 ? 13.570 25.804 -45.778 1.00 48.03 255 GLU A N 1
ATOM 1914 C CA . GLU A 1 255 ? 13.665 24.358 -45.984 1.00 48.03 255 GLU A CA 1
ATOM 1915 C C . GLU A 1 255 ? 12.367 23.758 -46.543 1.00 48.03 255 GLU A C 1
ATOM 1917 O O . GLU A 1 255 ? 11.384 23.569 -45.829 1.00 48.03 255 GLU A O 1
ATOM 1922 N N . THR A 1 256 ? 12.383 23.358 -47.815 1.00 54.97 256 THR A N 1
ATOM 1923 C CA . THR A 1 256 ? 11.560 22.232 -48.272 1.00 54.97 256 THR A CA 1
ATOM 1924 C C . THR A 1 256 ? 11.915 21.010 -47.406 1.00 54.97 256 THR A C 1
ATOM 1926 O O . THR A 1 256 ? 13.088 20.612 -47.431 1.00 54.97 256 THR A O 1
ATOM 1929 N N . PRO A 1 257 ? 10.967 20.433 -46.636 1.00 79.12 257 PRO A N 1
ATOM 1930 C CA . PRO A 1 257 ? 11.210 19.278 -45.772 1.00 79.12 257 PRO A CA 1
ATOM 1931 C C . PRO A 1 257 ? 11.942 18.146 -46.505 1.00 79.12 257 PRO A C 1
ATOM 1933 O O . PRO A 1 257 ? 11.669 17.880 -47.676 1.00 79.12 257 PRO A O 1
ATOM 1936 N N . TRP A 1 258 ? 12.846 17.431 -45.825 1.00 85.75 258 TRP A N 1
ATOM 1937 C CA . TRP A 1 258 ? 13.579 16.296 -46.418 1.00 85.75 258 TRP A CA 1
ATOM 1938 C C . TRP A 1 258 ? 12.658 15.245 -47.049 1.00 85.75 258 TRP A C 1
ATOM 1940 O O . TRP A 1 258 ? 13.012 14.639 -48.060 1.00 85.75 258 TRP A O 1
ATOM 1950 N N . LEU A 1 259 ? 11.458 15.081 -46.493 1.00 87.38 259 LEU A N 1
ATOM 1951 C CA . LEU A 1 259 ? 10.410 14.219 -47.027 1.00 87.38 259 LEU A CA 1
ATOM 1952 C C . LEU A 1 259 ? 9.965 14.620 -48.445 1.00 87.38 259 LEU A C 1
ATOM 1954 O O . LEU A 1 259 ? 9.799 13.754 -49.307 1.00 87.38 259 LEU A O 1
ATOM 1958 N N . ASP A 1 260 ? 9.808 15.918 -48.697 1.00 88.12 260 ASP A N 1
ATOM 1959 C CA . ASP A 1 260 ? 9.407 16.449 -50.001 1.00 88.12 260 ASP A CA 1
ATOM 1960 C C . ASP A 1 260 ? 10.551 16.274 -51.010 1.00 88.12 260 ASP A C 1
ATOM 1962 O O . ASP A 1 260 ? 10.332 15.769 -52.108 1.00 88.12 260 ASP A O 1
ATOM 1966 N N . ARG A 1 261 ? 11.803 16.536 -50.602 1.00 88.50 261 ARG A N 1
ATOM 1967 C CA . ARG A 1 261 ? 12.990 16.313 -51.455 1.00 88.50 261 ARG A CA 1
ATOM 1968 C C . ARG A 1 261 ? 13.157 14.851 -51.867 1.00 88.50 261 ARG A C 1
ATOM 1970 O O . ARG A 1 261 ? 13.465 14.564 -53.026 1.00 88.50 261 ARG A O 1
ATOM 1977 N N . VAL A 1 262 ? 12.955 13.923 -50.931 1.00 91.56 262 VAL A N 1
ATOM 1978 C CA . VAL A 1 262 ? 12.986 12.478 -51.209 1.00 91.56 262 VAL A CA 1
ATOM 1979 C C . VAL A 1 262 ? 11.858 12.094 -52.163 1.00 91.56 262 VAL A C 1
ATOM 1981 O O . VAL A 1 262 ? 12.091 11.335 -53.104 1.00 91.56 262 VAL A O 1
ATOM 1984 N N . SER A 1 263 ? 10.664 12.653 -51.963 1.00 91.81 263 SER A N 1
ATOM 1985 C CA . SER A 1 263 ? 9.513 12.411 -52.834 1.00 91.81 263 SER A CA 1
ATOM 1986 C C . SER A 1 263 ? 9.775 12.905 -54.260 1.00 91.81 263 SER A C 1
ATOM 1988 O O . SER A 1 263 ? 9.648 12.128 -55.207 1.00 91.81 263 SER A O 1
ATOM 1990 N N . ASP A 1 264 ? 10.227 14.147 -54.426 1.00 90.81 264 ASP A N 1
ATOM 1991 C CA . ASP A 1 264 ? 10.545 14.740 -55.731 1.00 90.81 264 ASP A CA 1
ATOM 1992 C C . ASP A 1 264 ? 11.653 13.964 -56.453 1.00 90.81 264 ASP A C 1
ATOM 1994 O O . ASP A 1 264 ? 11.568 13.692 -57.654 1.00 90.81 264 ASP A O 1
ATOM 1998 N N . THR A 1 265 ? 12.678 13.543 -55.706 1.00 92.19 265 THR A N 1
ATOM 1999 C CA . THR A 1 265 ? 13.775 12.725 -56.235 1.00 92.19 265 THR A CA 1
ATOM 2000 C C . THR A 1 265 ? 13.266 11.367 -56.712 1.00 92.19 265 THR A C 1
ATOM 2002 O O . THR A 1 265 ? 13.576 10.954 -57.831 1.00 92.19 265 THR A O 1
ATOM 2005 N N . TYR A 1 266 ? 12.433 10.691 -55.916 1.00 93.62 266 TYR A N 1
ATOM 2006 C CA . TYR A 1 266 ? 11.827 9.418 -56.302 1.00 93.62 266 TYR A CA 1
ATOM 2007 C C . TYR A 1 266 ? 10.938 9.558 -57.544 1.00 93.62 266 TYR A C 1
ATOM 2009 O O . TYR A 1 266 ? 11.023 8.735 -58.457 1.00 93.62 266 TYR A O 1
ATOM 2017 N N . GLN A 1 267 ? 10.150 10.633 -57.635 1.00 93.62 267 GLN A N 1
ATOM 2018 C CA . GLN A 1 267 ? 9.323 10.929 -58.805 1.00 93.62 267 GLN A CA 1
ATOM 2019 C C . GLN A 1 267 ? 10.168 11.164 -60.066 1.00 93.62 267 GLN A C 1
ATOM 2021 O O . GLN A 1 267 ? 9.854 10.615 -61.126 1.00 93.62 267 GLN A O 1
ATOM 2026 N N . ALA A 1 268 ? 11.257 11.931 -59.965 1.00 91.62 268 ALA A N 1
ATOM 2027 C CA . ALA A 1 268 ? 12.174 12.173 -61.080 1.00 91.62 268 ALA A CA 1
ATOM 2028 C C . ALA A 1 268 ? 12.889 10.886 -61.534 1.00 91.62 268 ALA A C 1
ATOM 2030 O O . ALA A 1 268 ? 13.023 10.618 -62.735 1.00 91.62 268 ALA A O 1
ATOM 2031 N N . MET A 1 269 ? 13.303 10.043 -60.583 1.00 92.31 269 MET A N 1
ATOM 2032 C CA . MET A 1 269 ? 13.872 8.729 -60.885 1.00 92.31 269 MET A CA 1
ATOM 2033 C C . MET A 1 269 ? 12.833 7.822 -61.558 1.00 92.31 269 MET A C 1
ATOM 2035 O O . MET A 1 269 ? 13.152 7.174 -62.554 1.00 92.31 269 MET A O 1
ATOM 2039 N N . ALA A 1 270 ? 11.580 7.817 -61.095 1.00 91.38 270 ALA A N 1
ATOM 2040 C CA . ALA A 1 270 ? 10.510 7.023 -61.699 1.00 91.38 270 ALA A CA 1
ATOM 2041 C C . ALA A 1 270 ? 10.255 7.413 -63.161 1.00 91.38 270 ALA A C 1
ATOM 2043 O O . ALA A 1 270 ? 10.169 6.539 -64.024 1.00 91.38 270 ALA A O 1
ATOM 2044 N N . GLN A 1 271 ? 10.245 8.716 -63.465 1.00 90.94 271 GLN A N 1
ATOM 2045 C CA . GLN A 1 271 ? 10.152 9.219 -64.840 1.00 90.94 271 GLN A CA 1
ATOM 2046 C C . GLN A 1 271 ? 11.331 8.748 -65.704 1.00 90.94 271 GLN A C 1
ATOM 2048 O O . GLN A 1 271 ? 11.127 8.291 -66.829 1.00 90.94 271 GLN A O 1
ATOM 2053 N N . THR A 1 272 ? 12.552 8.800 -65.163 1.00 90.50 272 THR A N 1
ATOM 2054 C CA . THR A 1 272 ? 13.774 8.351 -65.855 1.00 90.50 272 THR A CA 1
ATOM 2055 C C . THR A 1 272 ? 13.733 6.853 -66.167 1.00 90.50 272 THR A C 1
ATOM 2057 O O . THR A 1 272 ? 14.115 6.430 -67.258 1.00 90.50 272 THR A O 1
ATOM 2060 N N . HIS A 1 273 ? 13.208 6.054 -65.238 1.00 90.12 273 HIS A N 1
ATOM 2061 C CA . HIS A 1 273 ? 13.047 4.606 -65.378 1.00 90.12 273 HIS A CA 1
ATOM 2062 C C . HIS A 1 273 ? 11.737 4.192 -66.075 1.00 90.12 273 HIS A C 1
ATOM 2064 O O . HIS A 1 273 ? 11.461 2.998 -66.181 1.00 90.12 273 HIS A O 1
ATOM 2070 N N . GLN A 1 274 ? 10.947 5.153 -66.576 1.00 90.12 274 GLN A N 1
ATOM 2071 C CA . GLN A 1 274 ? 9.663 4.928 -67.259 1.00 90.12 274 GLN A CA 1
ATOM 2072 C C . GLN A 1 274 ? 8.644 4.140 -66.415 1.00 90.12 274 GLN A C 1
ATOM 2074 O O . GLN A 1 274 ? 7.847 3.359 -66.935 1.00 90.12 274 GLN A O 1
ATOM 2079 N N . VAL A 1 275 ? 8.661 4.357 -65.100 1.00 89.81 275 VAL A N 1
ATOM 2080 C CA . VAL A 1 275 ? 7.736 3.748 -64.141 1.00 89.81 275 VAL A CA 1
ATOM 2081 C C . VAL A 1 275 ? 6.642 4.754 -63.789 1.00 89.81 275 VAL A C 1
ATOM 2083 O O . VAL A 1 275 ? 6.926 5.867 -63.349 1.00 89.81 275 VAL A O 1
ATOM 2086 N N . ALA A 1 276 ? 5.379 4.360 -63.957 1.00 87.94 276 ALA A N 1
ATOM 2087 C CA . ALA A 1 276 ? 4.240 5.142 -63.486 1.00 87.94 276 ALA A CA 1
ATOM 2088 C C . ALA A 1 276 ? 4.024 4.898 -61.985 1.00 87.94 276 ALA A C 1
ATOM 2090 O O . ALA A 1 276 ? 3.860 3.753 -61.566 1.00 87.94 276 ALA A O 1
ATOM 2091 N N . LEU A 1 277 ? 4.023 5.967 -61.185 1.00 88.31 277 LEU A N 1
ATOM 2092 C CA . LEU A 1 277 ? 3.740 5.881 -59.752 1.00 88.31 277 LEU A CA 1
ATOM 2093 C C . LEU A 1 277 ? 2.220 5.837 -59.502 1.00 88.31 277 LEU A C 1
ATOM 2095 O O . LEU A 1 277 ? 1.485 6.561 -60.177 1.00 88.31 277 LEU A O 1
ATOM 2099 N N . PRO A 1 278 ? 1.740 5.012 -58.554 1.00 87.25 278 PRO A N 1
ATOM 2100 C CA . PRO A 1 278 ? 0.318 4.914 -58.213 1.00 87.25 278 PRO A CA 1
ATOM 2101 C C . PRO A 1 278 ? -0.187 6.149 -57.455 1.00 87.25 278 PRO A C 1
ATOM 2103 O O . PRO A 1 278 ? 0.578 6.790 -56.738 1.00 87.25 278 PRO A O 1
ATOM 2106 N N . ASP A 1 279 ? -1.485 6.454 -57.541 1.00 85.56 279 ASP A N 1
ATOM 2107 C CA . ASP A 1 279 ? -2.103 7.524 -56.743 1.00 85.56 279 ASP A CA 1
ATOM 2108 C C . ASP A 1 279 ? -1.885 7.290 -55.233 1.00 85.56 279 ASP A C 1
ATOM 2110 O O . ASP A 1 279 ? -1.929 6.161 -54.752 1.00 85.56 279 ASP A O 1
ATOM 2114 N N . GLY A 1 280 ? -1.621 8.362 -54.475 1.00 84.31 280 GLY A N 1
ATOM 2115 C CA . GLY A 1 280 ? -1.387 8.291 -53.022 1.00 84.31 280 GLY A CA 1
ATOM 2116 C C . GLY A 1 280 ? 0.039 7.906 -52.592 1.00 84.31 280 GLY A C 1
ATOM 2117 O O . GLY A 1 280 ? 0.321 7.875 -51.394 1.00 84.31 280 GLY A O 1
ATOM 2118 N N . TRP A 1 281 ? 0.975 7.685 -53.527 1.00 88.50 281 TRP A N 1
ATOM 2119 C CA . TRP A 1 281 ? 2.358 7.289 -53.210 1.00 88.50 281 TRP A CA 1
ATOM 2120 C C . TRP A 1 281 ? 3.081 8.230 -52.223 1.00 88.50 281 TRP A C 1
ATOM 2122 O O . TRP A 1 281 ? 3.782 7.757 -51.333 1.00 88.50 281 TRP A O 1
ATOM 2132 N N . GLN A 1 282 ? 2.874 9.549 -52.322 1.00 89.44 282 GLN A N 1
ATOM 2133 C CA . GLN A 1 282 ? 3.471 10.535 -51.403 1.00 89.44 282 GLN A CA 1
ATOM 2134 C C . GLN A 1 282 ? 2.923 10.403 -49.979 1.00 89.44 282 GLN A C 1
ATOM 2136 O O . GLN A 1 282 ? 3.684 10.456 -49.012 1.00 89.44 282 GLN A O 1
ATOM 2141 N N . LYS A 1 283 ? 1.604 10.189 -49.842 1.00 85.50 283 LYS A N 1
ATOM 2142 C CA . LYS A 1 283 ? 0.958 9.954 -48.544 1.00 85.50 283 LYS A CA 1
ATOM 2143 C C . LYS A 1 283 ? 1.560 8.721 -47.876 1.00 85.50 283 LYS A C 1
ATOM 2145 O O . LYS A 1 283 ? 1.888 8.780 -46.702 1.00 85.50 283 LYS A O 1
ATOM 2150 N N . ARG A 1 284 ? 1.814 7.658 -48.638 1.00 84.62 284 ARG A N 1
ATOM 2151 C CA . ARG A 1 284 ? 2.444 6.443 -48.114 1.00 84.62 284 ARG A CA 1
ATOM 2152 C C . ARG A 1 284 ? 3.839 6.684 -47.526 1.00 84.62 284 ARG A C 1
ATOM 2154 O O . ARG A 1 284 ? 4.137 6.190 -46.441 1.00 84.62 284 ARG A O 1
ATOM 2161 N N . ILE A 1 285 ? 4.692 7.437 -48.226 1.00 88.62 285 ILE A N 1
ATOM 2162 C CA . ILE A 1 285 ? 6.028 7.791 -47.714 1.00 88.62 285 ILE A CA 1
ATOM 2163 C C . ILE A 1 285 ? 5.879 8.633 -46.440 1.00 88.62 285 ILE A C 1
ATOM 2165 O O . ILE A 1 285 ? 6.575 8.388 -45.457 1.00 88.62 285 ILE A O 1
ATOM 2169 N N . LYS A 1 286 ? 4.928 9.574 -46.424 1.00 86.50 286 LYS A N 1
ATOM 2170 C CA . LYS A 1 286 ? 4.615 10.393 -45.247 1.00 86.50 286 LYS A CA 1
ATOM 2171 C C . LYS A 1 286 ? 4.122 9.566 -44.055 1.00 86.50 286 LYS A C 1
ATOM 2173 O O . LYS A 1 286 ? 4.563 9.810 -42.937 1.00 86.50 286 LYS A O 1
ATOM 2178 N N . ASP A 1 287 ? 3.256 8.585 -44.275 1.00 82.06 287 ASP A N 1
ATOM 2179 C CA . ASP A 1 287 ? 2.738 7.713 -43.217 1.00 82.06 287 ASP A CA 1
ATOM 2180 C C . ASP A 1 287 ? 3.875 6.869 -42.610 1.00 82.06 287 ASP A C 1
ATOM 2182 O O . ASP A 1 287 ? 3.983 6.768 -41.387 1.00 82.06 287 ASP A O 1
ATOM 2186 N N . LYS A 1 288 ? 4.801 6.358 -43.441 1.00 85.06 288 LYS A N 1
ATOM 2187 C CA . LYS A 1 288 ? 6.020 5.681 -42.960 1.00 85.06 288 LYS A CA 1
ATOM 2188 C C . LYS A 1 288 ? 6.976 6.618 -42.239 1.00 85.06 288 LYS A C 1
ATOM 2190 O O . LYS A 1 288 ? 7.526 6.242 -41.210 1.00 85.06 288 LYS A O 1
ATOM 2195 N N . TRP A 1 289 ? 7.140 7.844 -42.720 1.00 85.50 289 TRP A N 1
ATOM 2196 C CA . TRP A 1 289 ? 7.908 8.869 -42.020 1.00 85.50 289 TRP A CA 1
ATOM 2197 C C . TRP A 1 289 ? 7.349 9.128 -40.614 1.00 85.50 289 TRP A C 1
ATOM 2199 O O . TRP A 1 289 ? 8.112 9.137 -39.648 1.00 85.50 289 TRP A O 1
ATOM 2209 N N . ILE A 1 290 ? 6.025 9.257 -40.473 1.00 80.44 290 ILE A N 1
ATOM 2210 C CA . ILE A 1 290 ? 5.355 9.395 -39.171 1.00 80.44 290 ILE A CA 1
ATOM 2211 C C . ILE A 1 290 ? 5.577 8.144 -38.305 1.00 80.44 290 ILE A C 1
ATOM 2213 O O . ILE A 1 290 ? 5.939 8.271 -37.136 1.00 80.44 290 ILE A O 1
ATOM 2217 N N . GLU A 1 291 ? 5.409 6.942 -38.869 1.00 79.19 291 GLU A N 1
ATOM 2218 C CA . GLU A 1 291 ? 5.644 5.671 -38.166 1.00 79.19 291 GLU A CA 1
ATOM 2219 C C . GLU A 1 291 ? 7.072 5.592 -37.610 1.00 79.19 291 GLU A C 1
ATOM 2221 O O . GLU A 1 291 ? 7.261 5.197 -36.463 1.00 79.19 291 GLU A O 1
ATOM 2226 N N . MET A 1 292 ? 8.069 6.023 -38.385 1.00 80.62 292 MET A N 1
ATOM 2227 C CA . MET A 1 292 ? 9.474 6.025 -37.976 1.00 80.62 292 MET A CA 1
ATOM 2228 C C . MET A 1 292 ? 9.783 7.008 -36.836 1.00 80.62 292 MET A C 1
ATOM 2230 O O . MET A 1 292 ? 10.701 6.755 -36.060 1.00 80.62 292 MET A O 1
ATOM 2234 N N . HIS A 1 293 ? 9.016 8.090 -36.686 1.00 79.94 293 HIS A N 1
ATOM 2235 C CA . HIS A 1 293 ? 9.141 9.010 -35.545 1.00 79.94 293 HIS A CA 1
ATOM 2236 C C . HIS A 1 293 ? 8.356 8.536 -34.311 1.00 79.94 293 HIS A C 1
ATOM 2238 O O . HIS A 1 293 ? 8.656 8.931 -33.185 1.00 79.94 293 HIS A O 1
ATOM 2244 N N . ALA A 1 294 ? 7.392 7.632 -34.502 1.00 78.00 294 ALA A N 1
ATOM 2245 C CA . ALA A 1 294 ? 6.550 7.063 -33.454 1.00 78.00 294 ALA A CA 1
ATOM 2246 C C . ALA A 1 294 ? 6.551 5.528 -33.494 1.00 78.00 294 ALA A C 1
ATOM 2248 O O . ALA A 1 294 ? 5.501 4.877 -33.485 1.00 78.00 294 ALA A O 1
ATOM 2249 N N . VAL A 1 295 ? 7.747 4.932 -33.514 1.00 80.62 295 VAL A N 1
ATOM 2250 C CA . VAL A 1 295 ? 7.884 3.474 -33.507 1.00 80.62 295 VAL A CA 1
ATOM 2251 C C . VAL A 1 295 ? 7.458 2.925 -32.146 1.00 80.62 295 VAL A C 1
ATOM 2253 O O . VAL A 1 295 ? 7.975 3.321 -31.097 1.00 80.62 295 VAL A O 1
ATOM 2256 N N . LYS A 1 296 ? 6.508 1.985 -32.165 1.00 81.81 296 LYS A N 1
ATOM 2257 C CA . LYS A 1 296 ? 6.054 1.255 -30.972 1.00 81.81 296 LYS A CA 1
ATOM 2258 C C . LYS A 1 296 ? 7.214 0.491 -30.337 1.00 81.81 296 LYS A C 1
ATOM 2260 O O . LYS A 1 296 ? 8.009 -0.118 -31.045 1.00 81.81 296 LYS A O 1
ATOM 2265 N N . GLN A 1 297 ? 7.226 0.402 -29.010 1.00 80.44 297 GLN A N 1
ATOM 2266 C CA . GLN A 1 297 ? 8.235 -0.345 -28.244 1.00 80.44 297 GLN A CA 1
ATOM 2267 C C . GLN A 1 297 ? 8.285 -1.840 -28.594 1.00 80.44 297 GLN A C 1
ATOM 2269 O O . GLN A 1 297 ? 9.271 -2.512 -28.331 1.00 80.44 297 GLN A O 1
ATOM 2274 N N . SER A 1 298 ? 7.219 -2.386 -29.186 1.00 75.75 298 SER A N 1
ATOM 2275 C CA . SER A 1 298 ? 7.168 -3.781 -29.631 1.00 75.75 298 SER A CA 1
ATOM 2276 C C . SER A 1 298 ? 7.849 -4.043 -30.982 1.00 75.75 298 SER A C 1
ATOM 2278 O O . SER A 1 298 ? 7.906 -5.200 -31.401 1.00 75.75 298 SER A O 1
ATOM 2280 N N . ASN A 1 299 ? 8.267 -3.004 -31.712 1.00 78.12 299 ASN A N 1
ATOM 2281 C CA . ASN A 1 299 ? 8.809 -3.112 -33.068 1.00 78.12 299 ASN A CA 1
ATOM 2282 C C . ASN A 1 299 ? 10.348 -3.064 -33.036 1.00 78.12 299 ASN A C 1
ATOM 2284 O O . ASN A 1 299 ? 10.913 -2.143 -32.460 1.00 78.12 299 ASN A O 1
ATOM 2288 N N . VAL A 1 300 ? 11.014 -4.014 -33.703 1.00 74.12 300 VAL A N 1
ATOM 2289 C CA . VAL A 1 300 ? 12.489 -4.114 -33.813 1.00 74.12 300 VAL A CA 1
ATOM 2290 C C . VAL A 1 300 ? 13.134 -2.830 -34.341 1.00 74.12 300 VAL A C 1
ATOM 2292 O O . VAL A 1 300 ? 14.247 -2.487 -33.953 1.00 74.12 300 VAL A O 1
ATOM 2295 N N . LEU A 1 301 ? 12.441 -2.081 -35.206 1.00 77.88 301 LEU A N 1
ATOM 2296 C CA . LEU A 1 301 ? 12.945 -0.804 -35.712 1.00 77.88 301 LEU A CA 1
ATOM 2297 C C . LEU A 1 301 ? 13.223 0.198 -34.578 1.00 77.88 301 LEU A C 1
ATOM 2299 O O . LEU A 1 301 ? 14.078 1.065 -34.740 1.00 77.88 301 LEU A O 1
ATOM 2303 N N . ARG A 1 302 ? 12.549 0.063 -33.427 1.00 82.12 302 ARG A N 1
ATOM 2304 C CA . ARG A 1 302 ? 12.768 0.913 -32.256 1.00 82.12 302 ARG A CA 1
ATOM 2305 C C . ARG A 1 302 ? 14.220 0.859 -31.796 1.00 82.12 302 ARG A C 1
ATOM 2307 O O . ARG A 1 302 ? 14.823 1.901 -31.593 1.00 82.12 302 ARG A O 1
ATOM 2314 N N . GLU A 1 303 ? 14.773 -0.340 -31.692 1.00 76.81 303 GLU A N 1
ATOM 2315 C CA . GLU A 1 303 ? 16.133 -0.590 -31.211 1.00 76.81 303 GLU A CA 1
ATOM 2316 C C . GLU A 1 303 ? 17.185 -0.053 -32.195 1.00 76.81 303 GLU A C 1
ATOM 2318 O O . GLU A 1 303 ? 18.118 0.645 -31.803 1.00 76.81 303 GLU A O 1
ATOM 2323 N N . VAL A 1 304 ? 16.960 -0.247 -33.503 1.00 77.88 304 VAL A N 1
ATOM 2324 C CA . VAL A 1 304 ? 17.808 0.328 -34.568 1.00 77.88 304 VAL A CA 1
ATOM 2325 C C . VAL A 1 304 ? 17.866 1.854 -34.473 1.00 77.88 304 VAL A C 1
ATOM 2327 O O . VAL A 1 304 ? 18.930 2.450 -34.638 1.00 77.88 304 VAL A O 1
ATOM 2330 N N . LEU A 1 305 ? 16.722 2.495 -34.223 1.00 81.94 305 LEU A N 1
ATOM 2331 C CA . LEU A 1 305 ? 16.647 3.946 -34.096 1.00 81.94 305 LEU A CA 1
ATOM 2332 C C . LEU A 1 305 ? 17.225 4.429 -32.766 1.00 81.94 305 LEU A C 1
ATOM 2334 O O . LEU A 1 305 ? 17.969 5.406 -32.771 1.00 81.94 305 LEU A O 1
ATOM 2338 N N . ASP A 1 306 ? 16.952 3.752 -31.653 1.00 82.56 306 ASP A N 1
ATOM 2339 C CA . ASP A 1 306 ? 17.485 4.121 -30.339 1.00 82.56 306 ASP A CA 1
ATOM 2340 C C . ASP A 1 306 ? 19.029 4.093 -30.342 1.00 82.56 306 ASP A C 1
ATOM 2342 O O . ASP A 1 306 ? 19.656 4.996 -29.783 1.00 82.56 306 ASP A O 1
ATOM 2346 N N . ASN A 1 307 ? 19.655 3.169 -31.086 1.00 80.50 307 ASN A N 1
ATOM 2347 C CA . ASN A 1 307 ? 21.117 3.080 -31.250 1.00 80.50 307 ASN A CA 1
ATOM 2348 C C . ASN A 1 307 ? 21.756 4.283 -31.963 1.00 80.50 307 ASN A C 1
ATOM 2350 O O . ASN A 1 307 ? 22.972 4.466 -31.902 1.00 80.50 307 ASN A O 1
ATOM 2354 N N . SER A 1 308 ? 20.950 5.136 -32.598 1.00 84.12 308 SER A N 1
ATOM 2355 C CA . SER A 1 308 ? 21.415 6.388 -33.200 1.00 84.12 308 SER A CA 1
ATOM 2356 C C . SER A 1 308 ? 21.475 7.576 -32.234 1.00 84.12 308 SER A C 1
ATOM 2358 O O . SER A 1 308 ? 21.804 8.679 -32.667 1.00 84.12 308 SER A O 1
ATOM 2360 N N . TYR A 1 309 ? 21.106 7.402 -30.964 1.00 85.62 309 TYR A N 1
ATOM 2361 C CA . TYR A 1 309 ? 21.094 8.472 -29.962 1.00 85.62 309 TYR A CA 1
ATOM 2362 C C . TYR A 1 309 ? 22.303 8.392 -29.022 1.00 85.62 309 TYR A C 1
ATOM 2364 O O . TYR A 1 309 ? 22.828 7.300 -28.788 1.00 85.62 309 TYR A O 1
ATOM 2372 N N . PRO A 1 310 ? 22.753 9.532 -28.462 1.00 86.44 310 PRO A N 1
ATOM 2373 C CA . PRO A 1 310 ? 23.881 9.543 -27.545 1.00 86.44 310 PRO A CA 1
ATOM 2374 C C . PRO A 1 310 ? 23.556 8.789 -26.256 1.00 86.44 310 PRO A C 1
ATOM 2376 O O . PRO A 1 310 ? 22.448 8.854 -25.720 1.00 86.44 310 PRO A O 1
ATOM 2379 N N . THR A 1 311 ? 24.565 8.095 -25.748 1.00 85.88 311 THR A N 1
ATOM 2380 C CA . THR A 1 311 ? 24.495 7.352 -24.495 1.00 85.88 311 THR A CA 1
ATOM 2381 C C . THR A 1 311 ? 24.990 8.216 -23.339 1.00 85.88 311 THR A C 1
ATOM 2383 O O . THR A 1 311 ? 25.975 8.944 -23.471 1.00 85.88 311 THR A O 1
ATOM 2386 N N . ARG A 1 312 ? 24.325 8.124 -22.187 1.00 87.69 312 ARG A N 1
ATOM 2387 C CA . ARG A 1 312 ? 24.704 8.789 -20.936 1.00 87.69 312 ARG A CA 1
ATOM 2388 C C . ARG A 1 312 ? 24.913 7.743 -19.855 1.00 87.69 312 ARG A C 1
ATOM 2390 O O . ARG A 1 312 ? 24.131 6.800 -19.753 1.00 87.69 312 ARG A O 1
ATOM 2397 N N . THR A 1 313 ? 25.952 7.932 -19.053 1.00 86.50 313 THR A N 1
ATOM 2398 C CA . THR A 1 313 ? 26.311 7.013 -17.972 1.00 86.50 313 THR A CA 1
ATOM 2399 C C . THR A 1 313 ? 26.289 7.749 -16.645 1.00 86.50 313 THR A C 1
ATOM 2401 O O . THR A 1 313 ? 26.836 8.842 -16.537 1.00 86.50 313 THR A O 1
ATOM 2404 N N . LEU A 1 314 ? 25.674 7.122 -15.650 1.00 89.38 314 LEU A N 1
ATOM 2405 C CA . LEU A 1 314 ? 25.615 7.560 -14.263 1.00 89.38 314 LEU A CA 1
ATOM 2406 C C . LEU A 1 314 ? 26.200 6.450 -13.390 1.00 89.38 314 LEU A C 1
ATOM 2408 O O . LEU A 1 314 ? 25.814 5.287 -13.540 1.00 89.38 314 LEU A O 1
ATOM 2412 N N . VAL A 1 315 ? 27.115 6.801 -12.486 1.00 90.69 315 VAL A N 1
ATOM 2413 C CA . VAL A 1 315 ? 27.633 5.876 -11.475 1.00 90.69 315 VAL A CA 1
ATOM 2414 C C . VAL A 1 315 ? 27.154 6.332 -10.101 1.00 90.69 315 VAL A C 1
ATOM 2416 O O . VAL A 1 315 ? 27.367 7.480 -9.718 1.00 90.69 315 VAL A O 1
ATOM 2419 N N . LEU A 1 316 ? 26.480 5.440 -9.378 1.00 92.38 316 LEU A N 1
ATOM 2420 C CA . LEU A 1 316 ? 25.937 5.693 -8.043 1.00 92.38 316 LEU A CA 1
ATOM 2421 C C . LEU A 1 316 ? 26.570 4.727 -7.056 1.00 92.38 316 LEU A C 1
ATOM 2423 O O . LEU A 1 316 ? 26.557 3.525 -7.316 1.00 92.38 316 LEU A O 1
ATOM 2427 N N . ARG A 1 317 ? 27.036 5.215 -5.906 1.00 92.62 317 ARG A N 1
ATOM 2428 C CA . ARG A 1 317 ? 27.482 4.366 -4.799 1.00 92.62 317 ARG A CA 1
ATOM 2429 C C . ARG A 1 317 ? 26.674 4.659 -3.544 1.00 92.62 317 ARG A C 1
ATOM 2431 O O . ARG A 1 317 ? 26.619 5.798 -3.083 1.00 92.62 317 ARG A O 1
ATOM 2438 N N . GLY A 1 318 ? 26.054 3.627 -2.994 1.00 94.19 318 GLY A N 1
ATOM 2439 C CA . GLY A 1 318 ? 25.192 3.745 -1.830 1.00 94.19 318 GLY A CA 1
ATOM 2440 C C . GLY A 1 318 ? 25.356 2.599 -0.851 1.00 94.19 318 GLY A C 1
ATOM 2441 O O . GLY A 1 318 ? 26.189 1.708 -1.021 1.00 94.19 318 GLY A O 1
ATOM 2442 N N . GLU A 1 319 ? 24.543 2.647 0.195 1.00 94.50 319 GLU A N 1
ATOM 2443 C CA . GLU A 1 319 ? 24.627 1.720 1.313 1.00 94.50 319 GLU A CA 1
ATOM 2444 C C . GLU A 1 319 ? 23.262 1.431 1.933 1.00 94.50 319 GLU A C 1
ATOM 2446 O O . GLU A 1 319 ? 22.358 2.268 1.899 1.00 94.50 319 GLU A O 1
ATOM 2451 N N . THR A 1 320 ? 23.107 0.238 2.500 1.00 95.44 320 THR A N 1
ATOM 2452 C CA . THR A 1 320 ? 21.898 -0.188 3.218 1.00 95.44 320 THR A CA 1
ATOM 2453 C C . THR A 1 320 ? 22.110 -0.165 4.728 1.00 95.44 320 THR A C 1
ATOM 2455 O O . THR A 1 320 ? 23.246 -0.139 5.211 1.00 95.44 320 THR A O 1
ATOM 2458 N N . VAL A 1 321 ? 21.015 -0.199 5.489 1.00 95.12 321 VAL A N 1
ATOM 2459 C CA . VAL A 1 321 ? 21.060 -0.345 6.952 1.00 95.12 321 VAL A CA 1
ATOM 2460 C C . VAL A 1 321 ? 21.772 -1.634 7.393 1.00 95.12 321 VAL A C 1
ATOM 2462 O O . VAL A 1 321 ? 21.835 -2.621 6.654 1.00 95.12 321 VAL A O 1
ATOM 2465 N N . SER A 1 322 ? 22.309 -1.637 8.614 1.00 92.44 322 SER A N 1
ATOM 2466 C CA . SER A 1 322 ? 23.107 -2.732 9.162 1.00 92.44 322 SER A CA 1
ATOM 2467 C C . SER A 1 322 ? 22.339 -4.024 9.408 1.00 92.44 322 SER A C 1
ATOM 2469 O O . SER A 1 322 ? 22.972 -5.078 9.372 1.00 92.44 322 SER A O 1
ATOM 2471 N N . GLY A 1 323 ? 21.025 -3.945 9.621 1.00 91.12 323 GLY A N 1
ATOM 2472 C CA . GLY A 1 323 ? 20.142 -5.094 9.826 1.00 91.12 323 GLY A CA 1
ATOM 2473 C C . GLY A 1 323 ? 19.845 -5.896 8.555 1.00 91.12 323 GLY A C 1
ATOM 2474 O O . GLY A 1 323 ? 19.422 -7.043 8.649 1.00 91.12 323 GLY A O 1
ATOM 2475 N N . MET A 1 324 ? 20.110 -5.344 7.363 1.00 91.06 324 MET A N 1
ATOM 2476 C CA . MET A 1 324 ? 20.014 -6.098 6.110 1.00 91.06 324 MET A CA 1
ATOM 2477 C C . MET A 1 324 ? 21.263 -6.962 5.921 1.00 91.06 324 MET A C 1
ATOM 2479 O O . MET A 1 324 ? 22.337 -6.449 5.592 1.00 91.06 324 MET A O 1
ATOM 2483 N N . LYS A 1 325 ? 21.132 -8.275 6.132 1.00 85.50 325 LYS A N 1
ATOM 2484 C CA . LYS A 1 325 ? 22.276 -9.202 6.151 1.00 85.50 325 LYS A CA 1
ATOM 2485 C C . LYS A 1 325 ? 22.757 -9.567 4.754 1.00 85.50 325 LYS A C 1
ATOM 2487 O O . LYS A 1 325 ? 23.962 -9.525 4.515 1.00 85.50 325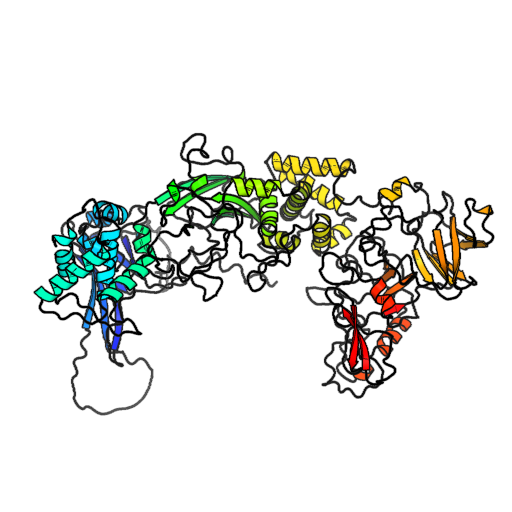 LYS A O 1
ATOM 2492 N N . ASN A 1 326 ? 21.831 -9.892 3.850 1.00 86.25 326 ASN A N 1
ATOM 2493 C CA . ASN A 1 326 ? 22.143 -10.337 2.490 1.00 86.25 326 ASN A CA 1
ATOM 2494 C C . ASN A 1 326 ? 21.271 -9.602 1.459 1.00 86.25 326 ASN A C 1
ATOM 2496 O O . ASN A 1 326 ? 20.489 -10.236 0.742 1.00 86.25 326 ASN A O 1
ATOM 2500 N N . PRO A 1 327 ? 21.360 -8.262 1.378 1.00 90.56 327 PRO A N 1
ATOM 2501 C CA . PRO A 1 327 ? 20.418 -7.513 0.576 1.00 90.56 327 PRO A CA 1
ATOM 2502 C C . PRO A 1 327 ? 20.692 -7.681 -0.923 1.00 90.56 327 PRO A C 1
ATOM 2504 O O . PRO A 1 327 ? 21.816 -7.527 -1.406 1.00 90.56 327 PRO A O 1
ATOM 2507 N N . GLN A 1 328 ? 19.623 -7.948 -1.662 1.00 91.69 328 GLN A N 1
ATOM 2508 C CA . GLN A 1 328 ? 19.550 -7.887 -3.113 1.00 91.69 328 GLN A CA 1
ATOM 2509 C C . GLN A 1 328 ? 19.148 -6.467 -3.510 1.00 91.69 328 GLN A C 1
ATOM 2511 O O . GLN A 1 328 ? 18.039 -6.013 -3.216 1.00 91.69 328 GLN A O 1
ATOM 2516 N N . ILE A 1 329 ? 20.060 -5.747 -4.157 1.00 92.06 329 ILE A N 1
ATOM 2517 C CA . ILE A 1 329 ? 19.877 -4.338 -4.508 1.00 92.06 329 ILE A CA 1
ATOM 2518 C C . ILE A 1 329 ? 19.539 -4.234 -5.992 1.00 92.06 329 ILE A C 1
ATOM 2520 O O . ILE A 1 329 ? 20.258 -4.767 -6.836 1.00 92.06 329 ILE A O 1
ATOM 2524 N N . SER A 1 330 ? 18.466 -3.523 -6.320 1.00 93.38 330 SER A N 1
ATOM 2525 C CA . SER A 1 330 ? 18.049 -3.232 -7.691 1.00 93.38 330 SER A CA 1
ATOM 2526 C C . SER A 1 330 ? 17.745 -1.748 -7.871 1.00 93.38 330 SER A C 1
ATOM 2528 O O . SER A 1 330 ? 17.491 -1.017 -6.910 1.00 93.38 330 SER A O 1
ATOM 2530 N N . LEU A 1 331 ? 17.787 -1.291 -9.121 1.00 92.81 331 LEU A N 1
ATOM 2531 C CA . LEU A 1 331 ? 17.409 0.064 -9.491 1.00 92.81 331 LEU A CA 1
ATOM 2532 C C . LEU A 1 331 ? 16.153 0.004 -10.352 1.00 92.81 331 LEU A C 1
ATOM 2534 O O . LEU A 1 331 ? 16.153 -0.588 -11.428 1.00 92.81 331 LEU A O 1
ATOM 2538 N N . GLN A 1 332 ? 15.080 0.625 -9.885 1.00 92.62 332 GLN A N 1
ATOM 2539 C CA . GLN A 1 332 ? 13.842 0.768 -10.631 1.00 92.62 332 GLN A CA 1
ATOM 2540 C C . GLN A 1 332 ? 13.778 2.146 -11.279 1.00 92.62 332 GLN A C 1
ATOM 2542 O O . GLN A 1 332 ? 14.113 3.158 -10.665 1.00 92.62 332 GLN A O 1
ATOM 2547 N N . MET A 1 333 ? 13.274 2.185 -12.503 1.00 88.81 333 MET A N 1
ATOM 2548 C CA . MET A 1 333 ? 13.030 3.400 -13.252 1.00 88.81 333 MET A CA 1
ATOM 2549 C C . MET A 1 333 ? 11.550 3.578 -13.569 1.00 88.81 333 MET A C 1
ATOM 2551 O O . MET A 1 333 ? 10.858 2.641 -13.983 1.00 88.81 333 MET A O 1
ATOM 2555 N N . GLY A 1 334 ? 11.095 4.816 -13.413 1.00 83.38 334 GLY A N 1
ATOM 2556 C CA . GLY A 1 334 ? 9.744 5.245 -13.727 1.00 83.38 334 GLY A CA 1
ATOM 2557 C C . GLY A 1 334 ? 8.790 5.064 -12.550 1.00 83.38 334 GLY A C 1
ATOM 2558 O O . GLY A 1 334 ? 8.859 4.106 -11.779 1.00 83.38 334 GLY A O 1
ATOM 2559 N N . SER A 1 335 ? 7.863 6.009 -12.430 1.00 74.38 335 SER A N 1
ATOM 2560 C CA . SER A 1 335 ? 6.839 6.040 -11.380 1.00 74.38 335 SER A CA 1
ATOM 2561 C C . SER A 1 335 ? 5.412 5.887 -11.913 1.00 74.38 335 SER A C 1
ATOM 2563 O O . SER A 1 335 ? 4.492 5.679 -11.128 1.00 74.38 335 SER A O 1
ATOM 2565 N N . TYR A 1 336 ? 5.219 5.956 -13.234 1.00 75.12 336 TYR A N 1
ATOM 2566 C CA . TYR A 1 336 ? 3.923 5.798 -13.897 1.00 75.12 336 TYR A CA 1
ATOM 2567 C C . TYR A 1 336 ? 3.783 4.393 -14.500 1.00 75.12 336 TYR A C 1
ATOM 2569 O O . TYR A 1 336 ? 4.572 4.072 -15.385 1.00 75.12 336 TYR A O 1
ATOM 2577 N N . PRO A 1 337 ? 2.796 3.566 -14.104 1.00 78.38 337 PRO A N 1
ATOM 2578 C CA . PRO A 1 337 ? 2.605 2.247 -14.701 1.00 78.38 337 PRO A CA 1
ATOM 2579 C C . PRO A 1 337 ? 2.324 2.340 -16.207 1.00 78.38 337 PRO A C 1
ATOM 2581 O O . PRO A 1 337 ? 1.388 3.015 -16.629 1.00 78.38 337 PRO A O 1
ATOM 2584 N N . ASN A 1 338 ? 3.119 1.654 -17.019 1.00 79.69 338 ASN A N 1
ATOM 2585 C CA . ASN A 1 338 ? 2.909 1.513 -18.454 1.00 79.69 338 ASN A CA 1
ATOM 2586 C C . ASN A 1 338 ? 3.468 0.164 -18.901 1.00 79.69 338 ASN A C 1
ATOM 2588 O O . ASN A 1 338 ? 4.661 -0.092 -18.753 1.00 79.69 338 ASN A O 1
ATOM 2592 N N . ASP A 1 339 ? 2.632 -0.681 -19.481 1.00 85.31 339 ASP A N 1
ATOM 2593 C CA . ASP A 1 339 ? 3.068 -1.867 -20.201 1.00 85.31 339 ASP A CA 1
ATOM 2594 C C . ASP A 1 339 ? 2.809 -1.657 -21.699 1.00 85.31 339 ASP A C 1
ATOM 2596 O O . ASP A 1 339 ? 1.682 -1.849 -22.157 1.00 85.31 339 ASP A O 1
ATOM 2600 N N . PRO A 1 340 ? 3.828 -1.289 -22.500 1.00 80.56 340 PRO A N 1
ATOM 2601 C CA . PRO A 1 340 ? 3.637 -1.021 -23.924 1.00 80.56 340 PRO A CA 1
ATOM 2602 C C . PRO A 1 340 ? 3.165 -2.238 -24.723 1.00 80.56 340 PRO A C 1
ATOM 2604 O O . PRO A 1 340 ? 2.801 -2.111 -25.893 1.00 80.56 340 PRO A O 1
ATOM 2607 N N . LEU A 1 341 ? 3.211 -3.424 -24.117 1.00 83.44 341 LEU A N 1
ATOM 2608 C CA . LEU A 1 341 ? 2.815 -4.679 -24.728 1.00 83.44 341 LEU A CA 1
ATOM 2609 C C . LEU A 1 341 ? 1.391 -5.105 -24.345 1.00 83.44 341 LEU A C 1
ATOM 2611 O O . LEU A 1 341 ? 0.886 -6.075 -24.931 1.00 83.44 341 LEU A O 1
ATOM 2615 N N . ALA A 1 342 ? 0.764 -4.410 -23.391 1.00 82.94 342 ALA A N 1
ATOM 2616 C CA . ALA A 1 342 ? -0.592 -4.667 -22.933 1.00 82.94 342 ALA A CA 1
ATOM 2617 C C . ALA A 1 342 ? -1.629 -4.013 -23.855 1.00 82.94 342 ALA A C 1
ATOM 2619 O O . ALA A 1 342 ? -1.483 -2.879 -24.307 1.00 82.94 342 ALA A O 1
ATOM 2620 N N . ASN A 1 343 ? -2.723 -4.731 -24.113 1.00 80.31 343 ASN A N 1
ATOM 2621 C CA . ASN A 1 343 ? -3.865 -4.207 -24.859 1.00 80.31 343 ASN A CA 1
ATOM 2622 C C . ASN A 1 343 ? -4.869 -3.565 -23.887 1.00 80.31 343 ASN A C 1
ATOM 2624 O O . ASN A 1 343 ? -5.907 -4.147 -23.575 1.00 80.31 343 ASN A O 1
ATOM 2628 N N . SER A 1 344 ? -4.510 -2.403 -23.344 1.00 77.75 344 SER A N 1
ATOM 2629 C CA . SER A 1 344 ? -5.262 -1.698 -22.303 1.00 77.75 344 SER A CA 1
ATOM 2630 C C . SER A 1 344 ? -5.338 -0.209 -22.628 1.00 77.75 344 SER A C 1
ATOM 2632 O O . SER A 1 344 ? -4.381 0.381 -23.117 1.00 77.75 344 SER A O 1
ATOM 2634 N N . HIS A 1 345 ? -6.482 0.420 -22.343 1.00 77.00 345 HIS A N 1
ATOM 2635 C CA . HIS A 1 345 ? -6.673 1.859 -22.565 1.00 77.00 345 HIS A CA 1
ATOM 2636 C C . HIS A 1 345 ? -5.711 2.728 -21.730 1.00 77.00 345 HIS A C 1
ATOM 2638 O O . HIS A 1 345 ? -5.458 3.876 -22.086 1.00 77.00 345 HIS A O 1
ATOM 2644 N N . TYR A 1 346 ? -5.172 2.181 -20.636 1.00 74.81 346 TYR A N 1
ATOM 2645 C CA . TYR A 1 346 ? -4.246 2.872 -19.737 1.00 74.81 346 TYR A CA 1
ATOM 2646 C C . TYR A 1 346 ? -2.774 2.739 -20.153 1.00 74.81 346 TYR A C 1
ATOM 2648 O O . TYR A 1 346 ? -1.902 3.319 -19.505 1.00 74.81 346 TYR A O 1
ATOM 2656 N N . ASP A 1 347 ? -2.490 1.966 -21.200 1.00 78.12 347 ASP A N 1
ATOM 2657 C CA . ASP A 1 347 ? -1.141 1.651 -21.653 1.00 78.12 347 ASP A CA 1
ATOM 2658 C C . ASP A 1 347 ? -0.879 2.246 -23.035 1.00 78.12 347 ASP A C 1
ATOM 2660 O O . ASP A 1 347 ? -1.722 2.197 -23.933 1.00 78.12 347 ASP A O 1
ATOM 2664 N N . ASN A 1 348 ? 0.302 2.839 -23.207 1.00 78.38 348 ASN A N 1
ATOM 2665 C CA . ASN A 1 348 ? 0.708 3.461 -24.456 1.00 78.38 348 ASN A CA 1
ATOM 2666 C C . ASN A 1 348 ? 1.846 2.654 -25.105 1.00 78.38 348 ASN A C 1
ATOM 2668 O O . ASN A 1 348 ? 2.955 2.625 -24.559 1.00 78.38 348 ASN A O 1
ATOM 2672 N N . PRO A 1 349 ? 1.623 2.070 -26.298 1.00 79.25 349 PRO A N 1
ATOM 2673 C CA . PRO A 1 349 ? 2.621 1.244 -26.975 1.00 79.25 349 PRO A CA 1
ATOM 2674 C C . PRO A 1 349 ? 3.842 2.030 -27.477 1.00 79.25 349 PRO A C 1
ATOM 2676 O O . PRO A 1 349 ? 4.835 1.418 -27.863 1.00 79.25 349 PRO A O 1
ATOM 2679 N N . LEU A 1 350 ? 3.790 3.365 -27.499 1.00 77.94 350 LEU A N 1
ATOM 2680 C CA . LEU A 1 350 ? 4.912 4.233 -27.880 1.00 77.94 350 LEU A CA 1
ATOM 2681 C C . LEU A 1 350 ? 5.852 4.536 -26.706 1.00 77.94 350 LEU A C 1
ATOM 2683 O O . LEU A 1 350 ? 7.006 4.906 -26.917 1.00 77.94 350 LEU A O 1
ATOM 2687 N N . LYS A 1 351 ? 5.380 4.379 -25.465 1.00 78.19 351 LYS A N 1
ATOM 2688 C CA . LYS A 1 351 ? 6.141 4.721 -24.258 1.00 78.19 351 LYS A CA 1
ATOM 2689 C C . LYS A 1 351 ? 6.831 3.490 -23.677 1.00 78.19 351 LYS A C 1
ATOM 2691 O O . LYS A 1 351 ? 6.228 2.423 -23.702 1.00 78.19 351 LYS A O 1
ATOM 2696 N N . PRO A 1 352 ? 8.039 3.612 -23.101 1.00 79.56 352 PRO A N 1
ATOM 2697 C CA . PRO A 1 352 ? 8.735 2.471 -22.517 1.00 79.56 352 PRO A CA 1
ATOM 2698 C C . PRO A 1 352 ? 7.966 1.869 -21.335 1.00 79.56 352 PRO A C 1
ATOM 2700 O O . PRO A 1 352 ? 7.093 2.511 -20.731 1.00 79.56 352 PRO A O 1
ATOM 2703 N N . LYS A 1 353 ? 8.287 0.609 -21.030 1.00 83.38 353 LYS A N 1
ATOM 2704 C CA . LYS A 1 353 ? 7.727 -0.111 -19.886 1.00 83.38 353 LYS A CA 1
ATOM 2705 C C . LYS A 1 353 ? 8.106 0.588 -18.585 1.00 83.38 353 LYS A C 1
ATOM 2707 O O . LYS A 1 353 ? 9.256 0.974 -18.413 1.00 83.38 353 LYS A O 1
ATOM 2712 N N . ARG A 1 354 ? 7.140 0.733 -17.681 1.00 82.56 354 ARG A N 1
ATOM 2713 C CA . ARG A 1 354 ? 7.306 1.346 -16.362 1.00 82.56 354 ARG A CA 1
ATOM 2714 C C . ARG A 1 354 ? 6.374 0.688 -15.325 1.00 82.56 354 ARG A C 1
ATOM 2716 O O . ARG A 1 354 ? 5.241 0.352 -15.670 1.00 82.56 354 ARG A O 1
ATOM 2723 N N . PRO A 1 355 ? 6.792 0.561 -14.057 1.00 84.75 355 PRO A N 1
ATOM 2724 C CA . PRO A 1 355 ? 8.190 0.624 -13.652 1.00 84.75 355 PRO A CA 1
ATOM 2725 C C . PRO A 1 355 ? 9.015 -0.465 -14.359 1.00 84.75 355 PRO A C 1
ATOM 2727 O O . PRO A 1 355 ? 8.498 -1.530 -14.708 1.00 84.75 355 PRO A O 1
ATOM 2730 N N . LEU A 1 356 ? 10.291 -0.178 -14.599 1.00 86.88 356 LEU A N 1
ATOM 2731 C CA . LEU A 1 356 ? 11.251 -1.107 -15.192 1.00 86.88 356 LEU A CA 1
ATOM 2732 C C . LEU A 1 356 ? 12.441 -1.259 -14.248 1.00 86.88 356 LEU A C 1
ATOM 2734 O O . LEU A 1 356 ? 13.022 -0.260 -13.837 1.00 86.88 356 LEU A O 1
ATOM 2738 N N . LEU A 1 357 ? 12.815 -2.497 -13.920 1.00 88.19 357 LEU A N 1
ATOM 2739 C CA . LEU A 1 357 ? 14.102 -2.757 -13.277 1.00 88.19 357 LEU A CA 1
ATOM 2740 C C . LEU A 1 357 ? 15.206 -2.576 -14.315 1.00 88.19 357 LEU A C 1
ATOM 2742 O O . LEU A 1 357 ? 15.173 -3.188 -15.384 1.00 88.19 357 LEU A O 1
ATOM 2746 N N . VAL A 1 358 ? 16.147 -1.698 -14.005 1.00 83.94 358 VAL A N 1
ATOM 2747 C CA . VAL A 1 358 ? 17.221 -1.296 -14.903 1.00 83.94 358 VAL A CA 1
ATOM 2748 C C . VAL A 1 358 ? 18.337 -2.334 -14.829 1.00 83.94 358 VAL A C 1
ATOM 2750 O O . VAL A 1 358 ? 18.775 -2.662 -13.724 1.00 83.94 358 VAL A O 1
ATOM 2753 N N . PRO A 1 359 ? 18.820 -2.855 -15.971 1.00 76.25 359 PRO A N 1
ATOM 2754 C CA . PRO A 1 359 ? 20.061 -3.611 -15.997 1.00 76.25 359 PRO A CA 1
ATOM 2755 C C . PRO A 1 359 ? 21.216 -2.737 -15.493 1.00 76.25 359 PRO A C 1
ATOM 2757 O O . PRO A 1 359 ? 21.408 -1.612 -15.952 1.00 76.25 359 PRO A O 1
ATOM 2760 N N . ILE A 1 360 ? 21.975 -3.261 -14.543 1.00 77.12 360 ILE A N 1
ATOM 2761 C CA . ILE A 1 360 ? 23.107 -2.620 -13.880 1.00 77.12 360 ILE A CA 1
ATOM 2762 C C . ILE A 1 360 ? 24.346 -3.487 -14.067 1.00 77.12 360 ILE A C 1
ATOM 2764 O O . ILE A 1 360 ? 24.274 -4.711 -13.964 1.00 77.12 360 ILE A O 1
ATOM 2768 N N . THR A 1 361 ? 25.485 -2.853 -14.324 1.00 75.12 361 THR A N 1
ATOM 2769 C CA . THR A 1 361 ? 26.774 -3.549 -14.404 1.00 75.12 361 THR A CA 1
ATOM 2770 C C . THR A 1 361 ? 27.547 -3.329 -13.101 1.00 75.12 361 THR A C 1
ATOM 2772 O O . THR A 1 361 ? 27.852 -2.171 -12.787 1.00 75.12 361 THR A O 1
ATOM 2775 N N . PRO A 1 362 ? 27.847 -4.390 -12.328 1.00 70.31 362 PRO A N 1
ATOM 2776 C CA . PRO A 1 362 ? 28.638 -4.284 -11.105 1.00 70.31 362 PRO A CA 1
ATOM 2777 C C . PRO A 1 362 ? 30.071 -3.809 -11.372 1.00 70.31 362 PRO A C 1
ATOM 2779 O O . PRO A 1 362 ? 30.607 -3.929 -12.476 1.00 70.31 362 PRO A O 1
ATOM 2782 N N . VAL A 1 363 ? 30.727 -3.291 -10.334 1.00 68.19 363 VAL A N 1
ATOM 2783 C CA . VAL A 1 363 ? 32.116 -2.817 -10.423 1.00 68.19 363 VAL A CA 1
ATOM 2784 C C . VAL A 1 363 ? 33.051 -3.969 -10.763 1.00 68.19 363 VAL A C 1
ATOM 2786 O O . VAL A 1 363 ? 33.201 -4.904 -9.983 1.00 68.19 363 VAL A O 1
ATOM 2789 N N . GLY A 1 364 ? 33.728 -3.872 -11.906 1.00 67.19 364 GLY A N 1
ATOM 2790 C CA . GLY A 1 364 ? 34.690 -4.887 -12.338 1.00 67.19 364 GLY A CA 1
ATOM 2791 C C . GLY A 1 364 ? 34.058 -6.162 -12.900 1.00 67.19 364 GLY A C 1
ATOM 2792 O O . GLY A 1 364 ? 34.787 -7.118 -13.153 1.00 67.19 364 GLY A O 1
ATOM 2793 N N . GLU A 1 365 ? 32.743 -6.178 -13.121 1.00 67.81 365 GLU A N 1
ATOM 2794 C CA . GLU A 1 365 ? 32.056 -7.251 -13.837 1.00 67.81 365 GLU A CA 1
ATOM 2795 C C . GLU A 1 365 ? 31.704 -6.815 -15.262 1.00 67.81 365 GLU A C 1
ATOM 2797 O O . GLU A 1 365 ? 31.366 -5.662 -15.516 1.00 67.81 365 GLU A O 1
ATOM 2802 N N . GLU A 1 366 ? 31.770 -7.753 -16.206 1.00 59.09 366 GLU A N 1
ATOM 2803 C CA . GLU A 1 366 ? 31.413 -7.513 -17.613 1.00 59.09 366 GLU A CA 1
ATOM 2804 C C . GLU A 1 366 ? 29.915 -7.744 -17.878 1.00 59.09 366 GLU A C 1
ATOM 2806 O O . GLU A 1 366 ? 29.385 -7.312 -18.899 1.00 59.09 366 GLU A O 1
ATOM 2811 N N . LYS A 1 367 ? 29.202 -8.404 -16.954 1.00 65.94 367 LYS A N 1
ATOM 2812 C CA . LYS A 1 367 ? 27.800 -8.802 -17.138 1.00 65.94 367 LYS A CA 1
ATOM 2813 C C . LYS A 1 367 ? 26.843 -7.863 -16.418 1.00 65.94 367 LYS A C 1
ATOM 2815 O O . LYS A 1 367 ? 27.010 -7.569 -15.239 1.00 65.94 367 LYS A O 1
ATOM 2820 N N . SER A 1 368 ? 25.787 -7.456 -17.118 1.00 67.50 368 SER A N 1
ATOM 2821 C CA . SER A 1 368 ? 24.667 -6.741 -16.511 1.00 67.50 368 SER A CA 1
ATOM 2822 C C . SER A 1 368 ? 23.738 -7.700 -15.758 1.00 67.50 368 SER A C 1
ATOM 2824 O O . SER A 1 368 ? 23.401 -8.767 -16.275 1.00 67.50 368 SER A O 1
ATOM 2826 N N . SER A 1 369 ? 23.245 -7.287 -14.595 1.00 72.25 369 SER A N 1
ATOM 2827 C CA . SER A 1 369 ? 22.177 -7.953 -13.837 1.00 72.25 369 SER A CA 1
ATOM 2828 C C . SER A 1 369 ? 21.063 -6.952 -13.517 1.00 72.25 369 SER A C 1
ATOM 2830 O O . SER A 1 369 ? 21.288 -5.755 -13.583 1.00 72.25 369 SER A O 1
ATOM 2832 N N . THR A 1 370 ? 19.852 -7.386 -13.168 1.00 77.69 370 THR A N 1
ATOM 2833 C CA . THR A 1 370 ? 18.793 -6.476 -12.666 1.00 77.69 370 THR A CA 1
ATOM 2834 C C . THR A 1 370 ? 18.820 -6.313 -11.147 1.00 77.69 370 THR A C 1
ATOM 2836 O O . THR A 1 370 ? 18.121 -5.459 -10.607 1.00 77.69 370 THR A O 1
ATOM 2839 N N . ALA A 1 371 ? 19.600 -7.149 -10.460 1.00 79.88 371 ALA A N 1
ATOM 2840 C CA . ALA A 1 371 ? 19.849 -7.069 -9.030 1.00 79.88 371 ALA A CA 1
ATOM 2841 C C . ALA A 1 371 ? 21.264 -7.569 -8.710 1.00 79.88 371 ALA A C 1
ATOM 2843 O O . ALA A 1 371 ? 21.773 -8.466 -9.386 1.00 79.88 371 ALA A O 1
ATOM 2844 N N . ILE A 1 372 ? 21.889 -7.005 -7.685 1.00 79.25 372 ILE A N 1
ATOM 2845 C CA . ILE A 1 372 ? 23.235 -7.379 -7.235 1.00 79.25 372 ILE A CA 1
ATOM 2846 C C . ILE A 1 372 ? 23.219 -7.701 -5.745 1.00 79.25 372 ILE A C 1
ATOM 2848 O O . ILE A 1 372 ? 22.431 -7.127 -4.992 1.00 79.25 372 ILE A O 1
ATOM 2852 N N . GLU A 1 373 ? 24.089 -8.611 -5.312 1.00 81.50 373 GLU A N 1
ATOM 2853 C CA . GLU A 1 373 ? 24.325 -8.828 -3.885 1.00 81.50 373 GLU A CA 1
ATOM 2854 C C . GLU A 1 373 ? 25.104 -7.633 -3.320 1.00 81.50 373 GLU A C 1
ATOM 2856 O O . GLU A 1 373 ? 26.184 -7.286 -3.806 1.00 81.50 373 GLU A O 1
ATOM 2861 N N . GLY A 1 374 ? 24.553 -6.981 -2.296 1.00 72.69 374 GLY A N 1
ATOM 2862 C CA . GLY A 1 374 ? 25.218 -5.877 -1.611 1.00 72.69 374 GLY A CA 1
ATOM 2863 C C . GLY A 1 374 ? 26.366 -6.380 -0.737 1.00 72.69 374 GLY A C 1
ATOM 2864 O O . GLY A 1 374 ? 26.166 -6.706 0.435 1.00 72.69 374 GLY A O 1
ATOM 2865 N N . ALA A 1 375 ? 27.588 -6.429 -1.273 1.00 71.19 375 ALA A N 1
ATOM 2866 C CA . ALA A 1 375 ? 28.762 -6.822 -0.498 1.00 71.19 375 ALA A CA 1
ATOM 2867 C C . ALA A 1 375 ? 29.008 -5.828 0.650 1.00 71.19 375 ALA A C 1
ATOM 2869 O O . ALA A 1 375 ? 29.126 -4.620 0.443 1.00 71.19 375 ALA A O 1
ATOM 2870 N N . ASN A 1 376 ? 29.099 -6.332 1.884 1.00 74.12 376 ASN A N 1
ATOM 2871 C CA . ASN A 1 376 ? 29.281 -5.515 3.091 1.00 74.12 376 ASN A CA 1
ATOM 2872 C C . ASN A 1 376 ? 28.235 -4.389 3.263 1.00 74.12 376 ASN A C 1
ATOM 2874 O O . ASN A 1 376 ? 28.540 -3.392 3.927 1.00 74.12 376 ASN A O 1
ATOM 2878 N N . ARG A 1 377 ? 27.012 -4.554 2.722 1.00 82.88 377 ARG A N 1
ATOM 2879 C CA . ARG A 1 377 ? 25.915 -3.555 2.746 1.00 82.88 377 ARG A CA 1
ATOM 2880 C C . ARG A 1 377 ? 26.182 -2.305 1.904 1.00 82.88 377 ARG A C 1
ATOM 2882 O O . ARG A 1 377 ? 25.557 -1.271 2.111 1.00 82.88 377 ARG A O 1
ATOM 2889 N N . GLN A 1 378 ? 27.131 -2.386 0.980 1.00 89.38 378 GLN A N 1
ATOM 2890 C CA . GLN A 1 378 ? 27.441 -1.334 0.021 1.00 89.38 378 GLN A CA 1
ATOM 2891 C C . GLN A 1 378 ? 27.021 -1.804 -1.370 1.00 89.38 378 GLN A C 1
ATOM 2893 O O . GLN A 1 378 ? 27.048 -3.001 -1.667 1.00 89.38 378 GLN A O 1
ATOM 2898 N N . PHE A 1 379 ? 26.649 -0.864 -2.228 1.00 89.94 379 PHE A N 1
ATOM 2899 C CA . PHE A 1 379 ? 26.330 -1.142 -3.621 1.00 89.94 379 PHE A CA 1
ATOM 2900 C C . PHE A 1 379 ? 26.879 -0.050 -4.529 1.00 89.94 379 PHE A C 1
ATOM 2902 O O . PHE A 1 379 ? 26.975 1.116 -4.148 1.00 89.94 379 PHE A O 1
ATOM 2909 N N . GLU A 1 380 ? 27.210 -0.434 -5.756 1.00 90.31 380 GLU A N 1
ATOM 2910 C CA . GLU A 1 380 ? 27.524 0.496 -6.829 1.00 90.31 380 GLU A CA 1
ATOM 2911 C C . GLU A 1 380 ? 26.726 0.113 -8.070 1.00 90.31 380 GLU A C 1
ATOM 2913 O O . GLU A 1 380 ? 26.670 -1.054 -8.461 1.00 90.31 380 GLU A O 1
ATOM 2918 N N . PHE A 1 381 ? 26.114 1.113 -8.690 1.00 88.06 381 PHE A N 1
ATOM 2919 C CA . PHE A 1 381 ? 25.404 0.972 -9.944 1.00 88.06 381 PHE A CA 1
ATOM 2920 C C . PHE A 1 381 ? 26.118 1.757 -11.024 1.00 88.06 381 PHE A C 1
ATOM 2922 O O . PHE A 1 381 ? 26.319 2.960 -10.877 1.00 88.06 381 PHE A O 1
ATOM 2929 N N . ARG A 1 382 ? 26.403 1.102 -12.147 1.00 87.69 382 ARG A N 1
ATOM 2930 C CA . ARG A 1 382 ? 26.686 1.771 -13.414 1.00 87.69 382 ARG A CA 1
ATOM 2931 C C . ARG A 1 382 ? 25.450 1.670 -14.295 1.00 87.69 382 ARG A C 1
ATOM 2933 O O . ARG A 1 382 ? 25.092 0.580 -14.738 1.00 87.69 382 ARG A O 1
ATOM 2940 N N . VAL A 1 383 ? 24.799 2.807 -14.517 1.00 87.12 383 VAL A N 1
ATOM 2941 C CA . VAL A 1 383 ? 23.560 2.915 -15.290 1.00 87.12 383 VAL A CA 1
ATOM 2942 C C . VAL A 1 383 ? 23.859 3.625 -16.595 1.00 87.12 383 VAL A C 1
ATOM 2944 O O . VAL A 1 383 ? 24.380 4.739 -16.588 1.00 87.12 383 VAL A O 1
ATOM 2947 N N . THR A 1 384 ? 23.491 3.004 -17.708 1.00 84.94 384 THR A N 1
ATOM 2948 C CA . THR A 1 384 ? 23.769 3.522 -19.045 1.00 84.94 384 THR A CA 1
ATOM 2949 C C . THR A 1 384 ? 22.471 3.593 -19.844 1.00 84.94 384 THR A C 1
ATOM 2951 O O . THR A 1 384 ? 21.820 2.575 -20.057 1.00 84.94 384 THR A O 1
ATOM 2954 N N . LEU A 1 385 ? 22.078 4.799 -20.266 1.00 85.94 385 LEU A N 1
ATOM 2955 C CA . LEU A 1 385 ? 20.815 5.066 -20.966 1.00 85.94 385 LEU A CA 1
ATOM 2956 C C . LEU A 1 385 ? 21.048 5.803 -22.286 1.00 85.94 385 LEU A C 1
ATOM 2958 O O . LEU A 1 385 ? 22.008 6.560 -22.421 1.00 85.94 385 LEU A O 1
ATOM 2962 N N . ARG A 1 386 ? 20.134 5.629 -23.246 1.00 85.44 386 ARG A N 1
ATOM 2963 C CA . ARG A 1 386 ? 20.136 6.340 -24.536 1.00 85.44 386 ARG A CA 1
ATOM 2964 C C . ARG A 1 386 ? 19.205 7.558 -24.483 1.00 85.44 386 ARG A C 1
ATOM 2966 O O . ARG A 1 386 ? 18.048 7.436 -24.082 1.00 85.44 386 ARG A O 1
ATOM 2973 N N . ASP A 1 387 ? 19.698 8.728 -24.886 1.00 85.44 387 ASP A N 1
ATOM 2974 C CA . ASP A 1 387 ? 18.981 10.018 -24.847 1.00 85.44 387 ASP A CA 1
ATOM 2975 C C . ASP A 1 387 ? 18.046 10.178 -26.059 1.00 85.44 387 ASP A C 1
ATOM 2977 O O . ASP A 1 387 ? 18.245 11.016 -26.941 1.00 85.44 387 ASP A O 1
ATOM 2981 N N . THR A 1 388 ? 17.049 9.295 -26.144 1.00 80.44 388 THR A N 1
ATOM 2982 C CA . THR A 1 388 ? 16.180 9.142 -27.329 1.00 80.44 388 THR A CA 1
ATOM 2983 C C . THR A 1 388 ? 15.263 10.336 -27.590 1.00 80.44 388 THR A C 1
ATOM 2985 O O . THR A 1 388 ? 14.747 10.485 -28.697 1.00 80.44 388 THR A O 1
ATOM 2988 N N . ALA A 1 389 ? 15.077 11.213 -26.601 1.00 76.12 389 ALA A N 1
ATOM 2989 C CA . ALA A 1 389 ? 14.329 12.454 -26.758 1.00 76.12 389 ALA A CA 1
ATOM 2990 C C . ALA A 1 389 ? 15.216 13.712 -26.735 1.00 76.12 389 ALA A C 1
ATOM 2992 O O . ALA A 1 389 ? 14.673 14.817 -26.742 1.00 76.12 389 ALA A O 1
ATOM 2993 N N . GLN A 1 390 ? 16.551 13.564 -26.714 1.00 76.81 390 GLN A N 1
ATOM 2994 C CA . GLN A 1 390 ? 17.517 14.671 -26.586 1.00 76.81 390 GLN A CA 1
ATOM 2995 C C . GLN A 1 390 ? 17.218 15.580 -25.376 1.00 76.81 390 GLN A C 1
ATOM 2997 O O . GLN A 1 390 ? 17.416 16.798 -25.398 1.00 76.81 390 GLN A O 1
ATOM 3002 N N . GLY A 1 391 ? 16.679 14.979 -24.316 1.00 77.12 391 GLY A N 1
ATOM 3003 C CA . GLY A 1 391 ? 16.202 15.659 -23.120 1.00 77.12 391 GLY A CA 1
ATOM 3004 C C . GLY A 1 391 ? 17.285 15.854 -22.063 1.00 77.12 391 GLY A C 1
ATOM 3005 O O . GLY A 1 391 ? 17.048 16.589 -21.103 1.00 77.12 391 GLY A O 1
ATOM 3006 N N . PHE A 1 392 ? 18.455 15.225 -22.211 1.00 85.56 392 PHE A N 1
ATOM 3007 C CA . PHE A 1 392 ? 19.490 15.235 -21.176 1.00 85.56 392 PHE A CA 1
ATOM 3008 C C . PHE A 1 392 ? 20.003 16.644 -20.854 1.00 85.56 392 PHE A C 1
ATOM 3010 O O . PHE A 1 392 ? 19.986 17.047 -19.696 1.00 85.56 392 PHE A O 1
ATOM 3017 N N . GLU A 1 393 ? 20.402 17.419 -21.868 1.00 82.88 393 GLU A N 1
ATOM 3018 C CA . GLU A 1 393 ? 21.000 18.751 -21.663 1.00 82.88 393 GLU A CA 1
ATOM 3019 C C . GLU A 1 393 ? 19.991 19.770 -21.117 1.00 82.88 393 GLU A C 1
ATOM 3021 O O . GLU A 1 393 ? 20.325 20.634 -20.308 1.00 82.88 393 GLU A O 1
ATOM 3026 N N . THR A 1 394 ? 18.730 19.672 -21.549 1.00 81.81 394 THR A N 1
ATOM 3027 C CA . THR A 1 394 ? 17.672 20.572 -21.071 1.00 81.81 394 THR A CA 1
ATOM 3028 C C . THR A 1 394 ? 17.167 20.188 -19.682 1.00 81.81 394 THR A C 1
ATOM 3030 O O . THR A 1 394 ? 16.709 21.076 -18.964 1.00 81.81 394 THR A O 1
ATOM 3033 N N . CYS A 1 395 ? 17.258 18.899 -19.323 1.00 83.12 395 CYS A N 1
ATOM 3034 C CA . CYS A 1 395 ? 16.830 18.272 -18.070 1.00 83.12 395 CYS A CA 1
ATOM 3035 C C . CYS A 1 395 ? 15.591 18.938 -17.453 1.00 83.12 395 CYS A C 1
ATOM 3037 O O . CYS A 1 395 ? 15.676 19.725 -16.506 1.00 83.12 395 CYS A O 1
ATOM 3039 N N . GLN A 1 396 ? 14.422 18.635 -18.023 1.00 80.88 396 GLN A N 1
ATOM 3040 C CA . GLN A 1 396 ? 13.133 19.177 -17.592 1.00 80.88 396 GLN A CA 1
ATOM 3041 C C . GLN A 1 396 ? 12.208 18.061 -17.084 1.00 80.88 396 GLN A C 1
ATOM 3043 O O . GLN A 1 396 ? 11.157 17.816 -17.689 1.00 80.88 396 GLN A O 1
ATOM 3048 N N . PRO A 1 397 ? 12.560 17.373 -15.980 1.00 78.88 397 PRO A N 1
ATOM 3049 C CA . PRO A 1 397 ? 11.684 16.361 -15.418 1.00 78.88 397 PRO A CA 1
ATOM 3050 C C . PRO A 1 397 ? 10.400 17.030 -14.933 1.00 78.88 397 PRO A C 1
ATOM 3052 O O . PRO A 1 397 ? 10.408 18.125 -14.356 1.00 78.88 397 PRO A O 1
ATOM 3055 N N . THR A 1 398 ? 9.263 16.385 -15.178 1.00 65.44 398 THR A N 1
ATOM 3056 C CA . THR A 1 398 ? 7.965 16.943 -14.793 1.00 65.44 398 THR A CA 1
ATOM 3057 C C . THR A 1 398 ? 7.883 17.085 -13.273 1.00 65.44 398 THR A C 1
ATOM 3059 O O . THR A 1 398 ? 8.071 16.110 -12.545 1.00 65.44 398 THR A O 1
ATOM 3062 N N . ALA A 1 399 ? 7.576 18.297 -12.795 1.00 57.84 399 ALA A N 1
ATOM 3063 C CA . ALA A 1 399 ? 7.527 18.603 -11.365 1.00 57.84 399 ALA A CA 1
ATOM 3064 C C . ALA A 1 399 ? 6.394 17.863 -10.633 1.00 57.84 399 ALA A C 1
ATOM 3066 O O . ALA A 1 399 ? 6.597 17.428 -9.509 1.00 57.84 399 ALA A O 1
ATOM 3067 N N . ASN A 1 400 ? 5.226 17.697 -11.270 1.00 52.66 400 ASN A N 1
ATOM 3068 C CA . ASN A 1 400 ? 4.082 16.951 -10.742 1.00 52.66 400 ASN A CA 1
ATOM 3069 C C . ASN A 1 400 ? 3.199 16.447 -11.888 1.00 52.66 400 ASN A C 1
ATOM 3071 O O . ASN A 1 400 ? 2.819 17.240 -12.747 1.00 52.66 400 ASN A O 1
ATOM 3075 N N . GLY A 1 401 ? 2.813 15.168 -11.850 1.00 51.88 401 GLY A N 1
ATOM 3076 C CA . GLY A 1 401 ? 1.474 14.741 -12.261 1.00 51.88 401 GLY A CA 1
ATOM 3077 C C . GLY A 1 401 ? 0.935 15.241 -13.600 1.00 51.88 401 GLY A C 1
ATOM 3078 O O . GLY A 1 401 ? -0.245 15.583 -13.683 1.00 51.88 401 GLY A O 1
ATOM 3079 N N . VAL A 1 402 ? 1.748 15.317 -14.653 1.00 44.78 402 VAL A N 1
ATOM 3080 C CA . VAL A 1 402 ? 1.166 15.604 -15.961 1.00 44.78 402 VAL A CA 1
ATOM 3081 C C . VAL A 1 402 ? 0.407 14.356 -16.374 1.00 44.78 402 VAL A C 1
ATOM 3083 O O . VAL A 1 402 ? 0.991 13.304 -16.633 1.00 44.78 402 VAL A O 1
ATOM 3086 N N . TYR A 1 403 ? -0.917 14.487 -16.414 1.00 46.50 403 TYR A N 1
ATOM 3087 C CA . TYR A 1 403 ? -1.791 13.602 -17.158 1.00 46.50 403 TYR A CA 1
ATOM 3088 C C . TYR A 1 403 ? -1.287 13.641 -18.599 1.00 46.50 403 TYR A C 1
ATOM 3090 O O . TYR A 1 403 ? -1.641 14.540 -19.361 1.00 46.50 403 TYR A O 1
ATOM 3098 N N . VAL A 1 404 ? -0.386 12.733 -18.977 1.00 46.66 404 VAL A N 1
ATOM 3099 C CA . VAL A 1 404 ? 0.063 12.668 -20.366 1.00 46.66 404 VAL A CA 1
ATOM 3100 C C . VAL A 1 404 ? -1.045 11.958 -21.130 1.00 46.66 404 VAL A C 1
ATOM 3102 O O . VAL A 1 404 ? -0.930 10.776 -21.462 1.00 46.66 404 VAL A O 1
ATOM 3105 N N . TYR A 1 405 ? -2.145 12.685 -21.355 1.00 43.25 405 TYR A N 1
ATOM 3106 C CA . TYR A 1 405 ? -3.129 12.326 -22.358 1.00 43.25 405 TYR A CA 1
ATOM 3107 C C . TYR A 1 405 ? -2.343 12.104 -23.641 1.00 43.25 405 TYR A C 1
ATOM 3109 O O . TYR A 1 405 ? -1.610 12.979 -24.103 1.00 43.25 405 TYR A O 1
ATOM 3117 N N . TYR A 1 406 ? -2.463 10.902 -24.190 1.00 46.81 406 TYR A N 1
ATOM 3118 C CA . TYR A 1 406 ? -2.122 10.700 -25.580 1.00 46.81 406 TYR A CA 1
ATOM 3119 C C . TYR A 1 406 ? -3.105 11.553 -26.382 1.00 46.81 406 TYR A C 1
ATOM 3121 O O . TYR A 1 406 ? -4.267 11.173 -26.555 1.00 46.81 406 TYR A O 1
ATOM 3129 N N . ASP A 1 407 ? -2.671 12.745 -26.789 1.00 49.66 407 ASP A N 1
ATOM 3130 C CA . ASP A 1 407 ? -3.404 13.494 -27.792 1.00 49.66 407 ASP A CA 1
ATOM 3131 C C . ASP A 1 407 ? -3.258 12.722 -29.100 1.00 49.66 407 ASP A C 1
ATOM 3133 O O . ASP A 1 407 ? -2.184 12.639 -29.691 1.00 49.66 407 ASP A O 1
ATOM 3137 N N . LYS A 1 408 ? -4.363 12.119 -29.531 1.00 47.50 408 LYS A N 1
ATOM 3138 C CA . LYS A 1 408 ? -4.455 11.378 -30.793 1.00 47.50 408 LYS A CA 1
ATOM 3139 C C . LYS A 1 408 ? -4.178 12.284 -32.001 1.00 47.50 408 LYS A C 1
ATOM 3141 O O . LYS A 1 408 ? -3.965 11.771 -33.093 1.00 47.50 408 LYS A O 1
ATOM 3146 N N . ASN A 1 409 ? -4.206 13.604 -31.793 1.00 46.84 409 ASN A N 1
ATOM 3147 C CA . ASN A 1 409 ? -3.933 14.638 -32.783 1.00 46.84 409 ASN A CA 1
ATOM 3148 C C . ASN A 1 409 ? -2.550 15.287 -32.605 1.00 46.84 409 ASN A C 1
ATOM 3150 O O . ASN A 1 409 ? -2.243 16.234 -33.330 1.00 46.84 409 ASN A O 1
ATOM 3154 N N . ALA A 1 410 ? -1.727 14.823 -31.653 1.00 56.81 410 ALA A N 1
ATOM 3155 C CA . ALA A 1 410 ? -0.356 15.301 -31.535 1.00 56.81 410 ALA A CA 1
ATOM 3156 C C . ALA A 1 410 ? 0.404 14.984 -32.825 1.00 56.81 410 ALA A C 1
ATOM 3158 O O . ALA A 1 410 ? 0.345 13.869 -33.343 1.00 56.81 410 ALA A O 1
ATOM 3159 N N . ASP A 1 411 ? 1.129 15.976 -33.330 1.00 57.47 411 ASP A N 1
ATOM 3160 C CA . ASP A 1 411 ? 2.045 15.797 -34.446 1.00 57.47 411 ASP A CA 1
ATOM 3161 C C . ASP A 1 411 ? 3.199 14.887 -34.001 1.00 57.47 411 ASP A C 1
ATOM 3163 O O . ASP A 1 411 ? 4.159 15.332 -33.374 1.00 57.47 411 ASP A O 1
ATOM 3167 N N . LEU A 1 412 ? 3.069 13.594 -34.303 1.00 59.28 412 LEU A N 1
ATOM 3168 C CA . LEU A 1 412 ? 4.016 12.539 -33.937 1.00 59.28 412 LEU A CA 1
ATOM 3169 C C . LEU A 1 412 ? 5.399 12.705 -34.593 1.00 59.28 412 LEU A C 1
ATOM 3171 O O . LEU A 1 412 ? 6.316 11.965 -34.253 1.00 59.28 412 LEU A O 1
ATOM 3175 N N . THR A 1 413 ? 5.555 13.660 -35.518 1.00 55.09 413 THR A N 1
ATOM 3176 C CA . THR A 1 413 ? 6.842 14.003 -36.147 1.00 55.09 413 THR A CA 1
ATOM 3177 C C . THR A 1 413 ? 7.641 15.042 -35.359 1.00 55.09 413 THR A C 1
ATOM 3179 O O . THR A 1 413 ? 8.780 15.335 -35.710 1.00 55.09 413 THR A O 1
ATOM 3182 N N . LYS A 1 414 ? 7.074 15.598 -34.281 1.00 55.66 414 LYS A N 1
ATOM 3183 C CA . LYS A 1 414 ? 7.749 16.568 -33.412 1.00 55.66 414 LYS A CA 1
ATOM 3184 C C . LYS A 1 414 ? 8.118 15.943 -32.069 1.00 55.66 414 LYS A C 1
ATOM 3186 O O . LYS A 1 414 ? 7.372 15.097 -31.569 1.00 55.66 414 LYS A O 1
ATOM 3191 N N . PRO A 1 415 ? 9.217 16.393 -31.433 1.00 48.94 415 PRO A N 1
ATOM 3192 C CA . PRO A 1 415 ? 9.497 16.045 -30.050 1.00 48.94 415 PRO A CA 1
ATOM 3193 C C . PRO A 1 415 ? 8.279 16.381 -29.187 1.00 48.94 415 PRO A C 1
ATOM 3195 O O . PRO A 1 415 ? 7.780 17.510 -29.209 1.00 48.94 415 PRO A O 1
ATOM 3198 N N . SER A 1 416 ? 7.780 15.391 -28.446 1.00 49.91 416 SER A N 1
ATOM 3199 C CA . SER A 1 416 ? 6.736 15.621 -27.449 1.00 49.91 416 SER A CA 1
ATOM 3200 C C . SER A 1 416 ? 7.188 16.736 -26.505 1.00 49.91 416 SER A C 1
ATOM 3202 O O . SER A 1 416 ? 8.313 16.701 -26.009 1.00 49.91 416 SER A O 1
ATOM 3204 N N . ALA A 1 417 ? 6.299 17.685 -26.187 1.00 48.84 417 ALA A N 1
ATOM 3205 C CA . ALA A 1 417 ? 6.551 18.703 -25.157 1.00 48.84 417 ALA A CA 1
ATOM 3206 C C . ALA A 1 417 ? 6.861 18.087 -23.774 1.00 48.84 417 ALA A C 1
ATOM 3208 O O . ALA A 1 417 ? 7.373 18.759 -22.882 1.00 48.84 417 ALA A O 1
ATOM 3209 N N . HIS A 1 418 ? 6.560 16.797 -23.608 1.00 53.91 418 HIS A N 1
ATOM 3210 C CA . HIS A 1 418 ? 6.950 15.974 -22.474 1.00 53.91 418 HIS A CA 1
ATOM 3211 C C . HIS A 1 418 ? 7.750 14.773 -22.997 1.00 53.91 418 HIS A C 1
ATOM 3213 O O . HIS A 1 418 ? 7.129 13.798 -23.440 1.00 53.91 418 HIS A O 1
ATOM 3219 N N . PRO A 1 419 ? 9.094 14.842 -23.009 1.00 55.44 419 PRO A N 1
ATOM 3220 C CA . PRO A 1 419 ? 9.955 13.723 -23.377 1.00 55.44 419 PRO A CA 1
ATOM 3221 C C . PRO A 1 419 ? 9.545 12.468 -22.601 1.00 55.44 419 PRO A C 1
ATOM 3223 O O . PRO A 1 419 ? 9.440 12.499 -21.379 1.00 55.44 419 PRO A O 1
ATOM 3226 N N . THR A 1 420 ? 9.247 11.375 -23.302 1.00 60.16 420 THR A N 1
ATOM 3227 C CA . THR A 1 420 ? 8.809 10.110 -22.683 1.00 60.16 420 THR A CA 1
ATOM 3228 C C . THR A 1 420 ? 9.939 9.094 -22.578 1.00 60.16 420 THR A C 1
ATOM 3230 O O . THR A 1 420 ? 9.667 7.895 -22.449 1.00 60.16 420 THR A O 1
ATOM 3233 N N . ASP A 1 421 ? 11.181 9.549 -22.717 1.00 69.94 421 ASP A N 1
ATOM 3234 C CA . ASP A 1 421 ? 12.349 8.709 -22.525 1.00 69.94 421 ASP A CA 1
ATOM 3235 C C . ASP A 1 421 ? 12.588 8.427 -21.038 1.00 69.94 421 ASP A C 1
ATOM 3237 O O . ASP A 1 421 ? 11.865 8.880 -20.150 1.00 69.94 421 ASP A O 1
ATOM 3241 N N . ASN A 1 422 ? 13.601 7.612 -20.803 1.00 80.81 422 ASN A N 1
ATOM 3242 C CA . ASN A 1 422 ? 13.996 7.127 -19.494 1.00 80.81 422 ASN A CA 1
ATOM 3243 C C . ASN A 1 422 ? 14.920 8.118 -18.749 1.00 80.81 422 ASN A C 1
ATOM 3245 O O . ASN A 1 422 ? 15.249 7.901 -17.585 1.00 80.81 422 ASN A O 1
ATOM 3249 N N . MET A 1 423 ? 15.344 9.214 -19.399 1.00 84.19 423 MET A N 1
ATOM 3250 C CA . MET A 1 423 ? 16.272 10.204 -18.826 1.00 84.19 423 MET A CA 1
ATOM 3251 C C . MET A 1 423 ? 15.599 11.089 -17.780 1.00 84.19 423 MET A C 1
ATOM 3253 O O . MET A 1 423 ? 16.228 11.518 -16.812 1.00 84.19 423 MET A O 1
ATOM 3257 N N . GLN A 1 424 ? 14.316 11.365 -17.990 1.00 82.31 424 GLN A N 1
ATOM 3258 C CA . GLN A 1 424 ? 13.507 12.229 -17.136 1.00 82.31 424 GLN A CA 1
ATOM 3259 C C . GLN A 1 424 ? 12.714 11.439 -16.088 1.00 82.31 424 GLN A C 1
ATOM 3261 O O . GLN A 1 424 ? 11.859 12.032 -15.440 1.00 82.31 424 GLN A O 1
ATOM 3266 N N . ASP A 1 425 ? 12.931 10.125 -15.955 1.00 82.88 425 ASP A N 1
ATOM 3267 C CA . ASP A 1 425 ? 12.153 9.240 -15.082 1.00 82.88 425 ASP A CA 1
ATOM 3268 C C . ASP A 1 425 ? 12.742 9.114 -13.676 1.00 82.88 425 ASP A C 1
ATOM 3270 O O . ASP A 1 425 ? 13.956 9.154 -13.483 1.00 82.88 425 ASP A O 1
ATOM 3274 N N . LEU A 1 426 ? 11.862 8.891 -12.692 1.00 87.81 426 LEU A N 1
ATOM 3275 C CA . LEU A 1 426 ? 12.255 8.687 -11.301 1.00 87.81 426 LEU A CA 1
ATOM 3276 C C . LEU A 1 426 ? 13.087 7.411 -11.171 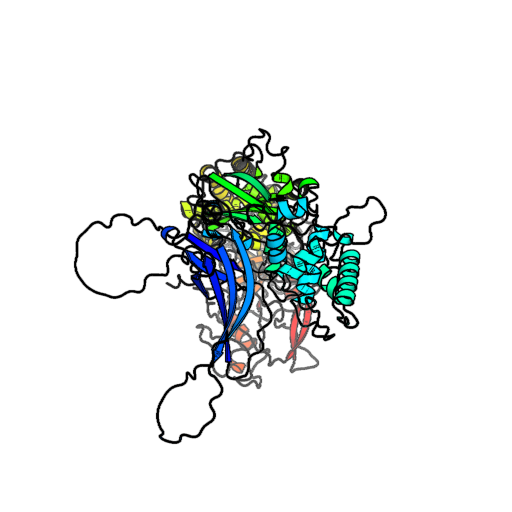1.00 87.81 426 LEU A C 1
ATOM 3278 O O . LEU A 1 426 ? 12.588 6.319 -11.451 1.00 87.81 426 LEU A O 1
ATOM 3282 N N . LEU A 1 427 ? 14.311 7.550 -10.669 1.00 92.44 427 LEU A N 1
ATOM 3283 C CA . LEU A 1 427 ? 15.119 6.439 -10.191 1.00 92.44 427 LEU A CA 1
ATOM 3284 C C . LEU A 1 427 ? 14.772 6.125 -8.733 1.00 92.44 427 LEU A C 1
ATOM 3286 O O . LEU A 1 427 ? 14.714 7.013 -7.878 1.00 92.44 427 LEU A O 1
ATOM 3290 N N . THR A 1 428 ? 14.532 4.849 -8.451 1.00 94.25 428 THR A N 1
ATOM 3291 C CA . THR A 1 428 ? 14.256 4.317 -7.114 1.00 94.25 428 THR A CA 1
ATOM 3292 C C . THR A 1 428 ? 15.204 3.163 -6.830 1.00 94.25 428 THR A C 1
ATOM 3294 O O . THR A 1 428 ? 15.182 2.163 -7.544 1.00 94.25 428 THR A O 1
ATOM 3297 N N . VAL A 1 429 ? 16.016 3.281 -5.784 1.00 95.38 429 VAL A N 1
ATOM 3298 C CA . VAL A 1 429 ? 16.783 2.140 -5.267 1.00 95.38 429 VAL A CA 1
ATOM 3299 C C . VAL A 1 429 ? 15.829 1.249 -4.490 1.00 95.38 429 VAL A C 1
ATOM 3301 O O . VAL A 1 429 ? 15.054 1.756 -3.680 1.00 95.38 429 VAL A O 1
ATOM 3304 N N . ILE A 1 430 ? 15.888 -0.055 -4.735 1.00 95.00 430 ILE A N 1
ATOM 3305 C CA . ILE A 1 430 ? 15.135 -1.072 -4.005 1.00 95.00 430 ILE A CA 1
ATOM 3306 C C . ILE A 1 430 ? 16.145 -2.043 -3.396 1.00 95.00 430 ILE A C 1
ATOM 3308 O O . ILE A 1 430 ? 16.926 -2.655 -4.123 1.00 95.00 430 ILE A O 1
ATOM 3312 N N . ALA A 1 431 ? 16.126 -2.180 -2.074 1.00 94.06 431 ALA A N 1
ATOM 3313 C CA . ALA A 1 431 ? 16.920 -3.150 -1.333 1.00 94.06 431 ALA A CA 1
ATOM 3314 C C . ALA A 1 431 ? 15.984 -4.183 -0.706 1.00 94.06 431 ALA A C 1
ATOM 3316 O O . ALA A 1 431 ? 15.184 -3.838 0.162 1.00 94.06 431 ALA A O 1
ATOM 3317 N N . PHE A 1 432 ? 16.079 -5.433 -1.146 1.00 93.19 432 PHE A N 1
ATOM 3318 C CA . PHE A 1 432 ? 15.301 -6.543 -0.608 1.00 93.19 432 PHE A CA 1
ATOM 3319 C C . PHE A 1 432 ? 16.208 -7.488 0.174 1.00 93.19 432 PHE A C 1
ATOM 3321 O O . PHE A 1 432 ? 17.198 -7.968 -0.369 1.00 93.19 432 PHE A O 1
ATOM 3328 N N . ASP A 1 433 ? 15.875 -7.777 1.426 1.00 90.81 433 ASP A N 1
ATOM 3329 C CA . ASP A 1 433 ? 16.595 -8.743 2.252 1.00 90.81 433 ASP A CA 1
ATOM 3330 C C . ASP A 1 433 ? 15.772 -10.036 2.393 1.00 90.81 433 ASP A C 1
ATOM 3332 O O . ASP A 1 433 ? 14.758 -10.039 3.096 1.00 90.81 433 ASP A O 1
ATOM 3336 N N . PRO A 1 434 ? 16.177 -11.148 1.746 1.00 88.81 434 PRO A N 1
ATOM 3337 C CA . PRO A 1 434 ? 15.424 -12.402 1.784 1.00 88.81 434 PRO A CA 1
ATOM 3338 C C . PRO A 1 434 ? 15.297 -13.013 3.184 1.00 88.81 434 PRO A C 1
ATOM 3340 O O . PRO A 1 434 ? 14.354 -13.765 3.422 1.00 88.81 434 PRO A O 1
ATOM 3343 N N . ASP A 1 435 ? 16.234 -12.705 4.087 1.00 86.44 435 ASP A N 1
ATOM 3344 C CA . ASP A 1 435 ? 16.260 -13.249 5.447 1.00 86.44 435 ASP A CA 1
ATOM 3345 C C . ASP A 1 435 ? 15.149 -12.644 6.319 1.00 86.44 435 ASP A C 1
ATOM 3347 O O . ASP A 1 435 ? 14.514 -13.359 7.095 1.00 86.44 435 ASP A O 1
ATOM 3351 N N . SER A 1 436 ? 14.888 -11.342 6.172 1.00 87.75 436 SER A N 1
ATOM 3352 C CA . SER A 1 436 ? 13.819 -10.636 6.894 1.00 87.75 436 SER A CA 1
ATOM 3353 C C . SER A 1 436 ? 12.523 -10.452 6.094 1.00 87.75 436 SER A C 1
ATOM 3355 O O . SER A 1 436 ? 11.487 -10.103 6.666 1.00 87.75 436 SER A O 1
ATOM 3357 N N . GLY A 1 437 ? 12.563 -10.660 4.774 1.00 89.81 437 GLY A N 1
ATOM 3358 C CA . GLY A 1 437 ? 11.460 -10.357 3.855 1.00 89.81 437 GLY A CA 1
ATOM 3359 C C . GLY A 1 437 ? 11.229 -8.854 3.643 1.00 89.81 437 GLY A C 1
ATOM 3360 O O . GLY A 1 437 ? 10.275 -8.465 2.964 1.00 89.81 437 GLY A O 1
ATOM 3361 N N . VAL A 1 438 ? 12.084 -8.001 4.221 1.00 92.00 438 VAL A N 1
ATOM 3362 C CA . VAL A 1 438 ? 11.964 -6.545 4.144 1.00 92.00 438 VAL A CA 1
ATOM 3363 C C . VAL A 1 438 ? 12.447 -6.051 2.787 1.00 92.00 438 VAL A C 1
ATOM 3365 O O . VAL A 1 438 ? 13.584 -6.292 2.387 1.00 92.00 438 VAL A O 1
ATOM 3368 N N . GLU A 1 439 ? 11.596 -5.281 2.115 1.00 93.88 439 GLU A N 1
ATOM 3369 C CA . GLU A 1 439 ? 11.974 -4.455 0.974 1.00 93.88 439 GLU A CA 1
ATOM 3370 C C . GLU A 1 439 ? 11.960 -2.979 1.397 1.00 93.88 439 GLU A C 1
ATOM 3372 O O . GLU A 1 439 ? 10.942 -2.467 1.868 1.00 93.88 439 GLU A O 1
ATOM 3377 N N . MET A 1 440 ? 13.092 -2.292 1.238 1.00 95.19 440 MET A N 1
ATOM 3378 C CA . MET A 1 440 ? 13.222 -0.855 1.476 1.00 95.19 440 MET A CA 1
ATOM 3379 C C . MET A 1 440 ? 13.481 -0.115 0.172 1.00 95.19 440 MET A C 1
ATOM 3381 O O . MET A 1 440 ? 14.224 -0.587 -0.691 1.00 95.19 440 MET A O 1
ATOM 3385 N N . ARG A 1 441 ? 12.895 1.075 0.038 1.00 95.19 441 ARG A N 1
ATOM 3386 C CA . ARG A 1 441 ? 13.019 1.908 -1.160 1.00 95.19 441 ARG A CA 1
ATOM 3387 C C . ARG A 1 441 ? 13.593 3.280 -0.845 1.00 95.19 441 ARG A C 1
ATOM 3389 O O . ARG A 1 441 ? 13.326 3.841 0.209 1.00 95.19 441 ARG A O 1
ATOM 3396 N N . SER A 1 442 ? 14.326 3.850 -1.795 1.00 95.62 442 SER A N 1
ATOM 3397 C CA . SER A 1 442 ? 14.767 5.246 -1.735 1.00 95.62 442 SER A CA 1
ATOM 3398 C C . SER A 1 442 ? 14.586 5.945 -3.078 1.00 95.62 442 SER A C 1
ATOM 3400 O O . SER A 1 442 ? 15.020 5.437 -4.113 1.00 95.62 442 SER A O 1
ATOM 3402 N N . TYR A 1 443 ? 13.922 7.104 -3.075 1.00 94.06 443 TYR A N 1
ATOM 3403 C CA . TYR A 1 443 ? 13.631 7.884 -4.283 1.00 94.06 443 TYR A CA 1
ATOM 3404 C C . TYR A 1 443 ? 14.754 8.874 -4.553 1.00 94.06 443 TYR A C 1
ATOM 3406 O O . TYR A 1 443 ? 14.952 9.805 -3.780 1.00 94.06 443 TYR A O 1
ATOM 3414 N N . LEU A 1 444 ? 15.470 8.703 -5.661 1.00 93.19 444 LEU A N 1
ATOM 3415 C CA . LEU A 1 444 ? 16.649 9.515 -5.959 1.00 93.19 444 LEU A CA 1
ATOM 3416 C C . LEU A 1 444 ? 16.322 10.766 -6.785 1.00 93.19 444 LEU A C 1
ATOM 3418 O O . LEU A 1 444 ? 16.962 11.795 -6.616 1.00 93.19 444 LEU A O 1
ATOM 3422 N N . GLY A 1 445 ? 15.331 10.691 -7.670 1.00 90.38 445 GLY A N 1
ATOM 3423 C CA . GLY A 1 445 ? 15.017 11.740 -8.644 1.00 90.38 445 GLY A CA 1
ATOM 3424 C C . GLY A 1 445 ? 15.305 11.313 -10.082 1.00 90.38 445 GLY A C 1
ATOM 3425 O O . GLY A 1 445 ? 15.518 10.128 -10.346 1.00 90.38 445 GLY A O 1
ATOM 3426 N N . ALA A 1 446 ? 15.272 12.263 -11.016 1.00 89.00 446 ALA A N 1
ATOM 3427 C CA . ALA A 1 446 ? 15.472 11.982 -12.435 1.00 89.00 446 ALA A CA 1
ATOM 3428 C C . ALA A 1 446 ? 16.929 11.618 -12.757 1.00 89.00 446 ALA A C 1
ATOM 3430 O O . ALA A 1 446 ? 17.853 12.239 -12.225 1.00 89.00 446 ALA A O 1
ATOM 3431 N N . PHE A 1 447 ? 17.146 10.683 -13.692 1.00 90.19 447 PHE A N 1
ATOM 3432 C CA . PHE A 1 447 ? 18.493 10.333 -14.167 1.00 90.19 447 PHE A CA 1
ATOM 3433 C C . PHE A 1 447 ? 19.272 11.572 -14.636 1.00 90.19 447 PHE A C 1
ATOM 3435 O O . PHE A 1 447 ? 20.426 11.748 -14.250 1.00 90.19 447 PHE A O 1
ATOM 3442 N N . CYS A 1 448 ? 18.645 12.456 -15.423 1.00 87.69 448 CYS A N 1
ATOM 3443 C CA . CYS A 1 448 ? 19.318 13.654 -15.930 1.00 87.69 448 CYS A CA 1
ATOM 3444 C C . CYS A 1 448 ? 19.729 14.632 -14.826 1.00 87.69 448 CYS A C 1
ATOM 3446 O O . CYS A 1 448 ? 20.698 15.350 -15.018 1.00 87.69 448 CYS A O 1
ATOM 3448 N N . GLU A 1 449 ? 19.033 14.677 -13.682 1.00 88.81 449 GLU A N 1
ATOM 3449 C CA . GLU A 1 449 ? 19.442 15.532 -12.562 1.00 88.81 449 GLU A CA 1
ATOM 3450 C C . GLU A 1 449 ? 20.638 14.912 -11.837 1.00 88.81 449 GLU A C 1
ATOM 3452 O O . GLU A 1 449 ? 21.617 15.597 -11.563 1.00 88.81 449 GLU A O 1
ATOM 3457 N N . LEU A 1 450 ? 20.579 13.601 -11.587 1.00 90.31 450 LEU A N 1
ATOM 3458 C CA . LEU A 1 450 ? 21.615 12.837 -10.881 1.00 90.31 450 LEU A CA 1
ATOM 3459 C C . LEU A 1 450 ? 22.935 12.756 -11.648 1.00 90.31 450 LEU A C 1
ATOM 3461 O O . LEU A 1 450 ? 23.994 12.711 -11.038 1.00 90.31 450 LEU A O 1
ATOM 3465 N N . ALA A 1 451 ? 22.876 12.762 -12.977 1.00 85.00 451 ALA A N 1
ATOM 3466 C CA . ALA A 1 451 ? 24.048 12.725 -13.846 1.00 85.00 451 ALA A CA 1
ATOM 3467 C C . ALA A 1 451 ? 24.714 14.095 -14.065 1.00 85.00 451 ALA A C 1
ATOM 3469 O O . ALA A 1 451 ? 25.670 14.185 -14.838 1.00 85.00 451 ALA A O 1
ATOM 3470 N N . ARG A 1 452 ? 24.223 15.171 -13.436 1.00 78.31 452 ARG A N 1
ATOM 3471 C CA . ARG A 1 452 ? 24.842 16.496 -13.552 1.00 78.31 452 ARG A CA 1
ATOM 3472 C C . ARG A 1 452 ? 25.951 16.710 -12.526 1.00 78.31 452 ARG A C 1
ATOM 3474 O O . ARG A 1 452 ? 25.886 16.260 -11.385 1.00 78.31 452 ARG A O 1
ATOM 3481 N N . ALA A 1 453 ? 26.929 17.515 -12.932 1.00 64.00 453 ALA A N 1
ATOM 3482 C CA . ALA A 1 453 ? 28.112 17.857 -12.145 1.00 64.00 453 ALA A CA 1
ATOM 3483 C C . ALA A 1 453 ? 27.838 18.686 -10.872 1.00 64.00 453 ALA A C 1
ATOM 3485 O O . ALA A 1 453 ? 28.774 18.981 -10.140 1.00 64.00 453 ALA A O 1
ATOM 3486 N N . ASP A 1 454 ? 26.603 19.134 -10.615 1.00 80.12 454 ASP A N 1
ATOM 3487 C CA . ASP A 1 454 ? 26.248 19.821 -9.366 1.00 80.12 454 ASP A CA 1
ATOM 3488 C C . ASP A 1 454 ? 25.914 18.864 -8.210 1.00 80.12 454 ASP A C 1
ATOM 3490 O O . ASP A 1 454 ? 25.930 19.287 -7.051 1.00 80.12 454 ASP A O 1
ATOM 3494 N N . ILE A 1 455 ? 25.656 17.587 -8.508 1.00 82.62 455 ILE A N 1
ATOM 3495 C CA . ILE A 1 455 ? 25.382 16.552 -7.499 1.00 82.62 455 ILE A CA 1
ATOM 3496 C C . ILE A 1 455 ? 26.651 15.794 -7.123 1.00 82.62 455 ILE A C 1
ATOM 3498 O O . ILE A 1 455 ? 26.901 15.589 -5.936 1.00 82.62 455 ILE A O 1
ATOM 3502 N N . ASP A 1 456 ? 27.457 15.448 -8.123 1.00 83.69 456 ASP A N 1
ATOM 3503 C CA . ASP A 1 456 ? 28.835 14.992 -7.953 1.00 83.69 456 ASP A CA 1
ATOM 3504 C C . ASP A 1 456 ? 29.712 16.193 -7.544 1.00 83.69 456 ASP A C 1
ATOM 3506 O O . ASP A 1 456 ? 30.183 16.977 -8.374 1.00 83.69 456 ASP A O 1
ATOM 3510 N N . LYS A 1 457 ? 29.869 16.394 -6.231 1.00 82.88 457 LYS A N 1
ATOM 3511 C CA . LYS A 1 457 ? 30.525 17.582 -5.659 1.00 82.88 457 LYS A CA 1
ATOM 3512 C C . LYS A 1 457 ? 32.030 17.550 -5.890 1.00 82.88 457 LYS A C 1
ATOM 3514 O O . LYS A 1 457 ? 32.657 18.615 -5.909 1.00 82.88 457 LYS A O 1
ATOM 3519 N N . ASN A 1 458 ? 32.607 16.355 -5.990 1.00 85.50 458 ASN A N 1
ATOM 3520 C CA . ASN A 1 458 ? 34.040 16.154 -6.163 1.00 85.50 458 ASN A CA 1
ATOM 3521 C C . ASN A 1 458 ? 34.453 15.997 -7.650 1.00 85.50 458 ASN A C 1
ATOM 3523 O O . ASN A 1 458 ? 35.646 16.107 -7.948 1.00 85.50 458 ASN A O 1
ATOM 3527 N N . GLN A 1 459 ? 33.476 15.851 -8.555 1.00 83.75 459 GLN A N 1
ATOM 3528 C CA . GLN A 1 459 ? 33.615 15.710 -10.009 1.00 83.75 459 GLN A CA 1
ATOM 3529 C C . GLN A 1 459 ? 34.438 14.486 -10.440 1.00 83.75 459 GLN A C 1
ATOM 3531 O O . GLN A 1 459 ? 35.135 14.531 -11.461 1.00 83.75 459 GLN A O 1
ATOM 3536 N N . ASP A 1 460 ? 34.392 13.401 -9.665 1.00 85.12 460 ASP A N 1
ATOM 3537 C CA . ASP A 1 460 ? 35.078 12.141 -9.972 1.00 85.12 460 ASP A CA 1
ATOM 3538 C C . ASP A 1 460 ? 34.259 11.199 -10.879 1.00 85.12 460 ASP A C 1
ATOM 3540 O O . ASP A 1 460 ? 34.768 10.167 -11.334 1.00 85.12 460 ASP A O 1
ATOM 3544 N N . GLY A 1 461 ? 33.025 11.589 -11.213 1.00 84.62 461 GLY A N 1
ATOM 3545 C CA . GLY A 1 461 ? 32.088 10.839 -12.042 1.00 84.62 461 GLY A CA 1
ATOM 3546 C C . GLY A 1 461 ? 31.259 9.807 -11.273 1.00 84.62 461 GLY A C 1
ATOM 3547 O O . GLY A 1 461 ? 30.571 9.005 -11.916 1.00 84.62 461 GLY A O 1
ATOM 3548 N N . ILE A 1 462 ? 31.327 9.793 -9.937 1.00 90.19 462 ILE A N 1
ATOM 3549 C CA . ILE A 1 462 ? 30.633 8.856 -9.051 1.00 90.19 462 ILE A CA 1
ATOM 3550 C C . ILE A 1 462 ? 29.886 9.641 -7.972 1.00 90.19 462 ILE A C 1
ATOM 3552 O O . ILE A 1 462 ? 30.490 10.227 -7.087 1.00 90.19 462 ILE A O 1
ATOM 3556 N N . VAL A 1 463 ? 28.556 9.552 -7.963 1.00 93.56 463 VAL A N 1
ATOM 3557 C CA . VAL A 1 463 ? 27.755 10.151 -6.886 1.00 93.56 463 VAL A CA 1
ATOM 3558 C C . VAL A 1 463 ? 27.703 9.195 -5.697 1.00 93.56 463 VAL A C 1
ATOM 3560 O O . VAL A 1 463 ? 27.175 8.081 -5.822 1.00 93.56 463 VAL A O 1
ATOM 3563 N N . THR A 1 464 ? 28.206 9.622 -4.537 1.00 93.50 464 THR A N 1
ATOM 3564 C CA . THR A 1 464 ? 28.200 8.799 -3.312 1.00 93.50 464 THR A CA 1
ATOM 3565 C C . THR A 1 464 ? 27.098 9.176 -2.317 1.00 93.50 464 THR A C 1
ATOM 3567 O O . THR A 1 464 ? 26.474 10.237 -2.391 1.00 93.50 464 THR A O 1
ATOM 3570 N N . ALA A 1 465 ? 26.868 8.311 -1.325 1.00 92.69 465 ALA A N 1
ATOM 3571 C CA . ALA A 1 465 ? 25.940 8.548 -0.219 1.00 92.69 465 ALA A CA 1
ATOM 3572 C C . ALA A 1 465 ? 26.315 9.732 0.694 1.00 92.69 465 ALA A C 1
ATOM 3574 O O . ALA A 1 465 ? 25.449 10.283 1.382 1.00 92.69 465 ALA A O 1
ATOM 3575 N N . GLU A 1 466 ? 27.583 10.140 0.725 1.00 90.81 466 GLU A N 1
ATOM 3576 C CA . GLU A 1 466 ? 28.035 11.357 1.406 1.00 90.81 466 GLU A CA 1
ATOM 3577 C C . GLU A 1 466 ? 27.642 12.622 0.638 1.00 90.81 466 GLU A C 1
ATOM 3579 O O . GLU A 1 466 ? 27.303 13.644 1.241 1.00 90.81 466 GLU A O 1
ATOM 3584 N N . GLU A 1 467 ? 27.673 12.562 -0.690 1.00 92.44 467 GLU A N 1
ATOM 3585 C CA . GLU A 1 467 ? 27.311 13.685 -1.548 1.00 92.44 467 GLU A CA 1
ATOM 3586 C C . GLU A 1 467 ? 25.799 13.833 -1.662 1.00 92.44 467 GLU A C 1
ATOM 3588 O O . GLU A 1 467 ? 25.287 14.959 -1.573 1.00 92.44 467 GLU A O 1
ATOM 3593 N N . PHE A 1 468 ? 25.112 12.693 -1.776 1.00 93.69 468 PHE A N 1
ATOM 3594 C CA . PHE A 1 468 ? 23.677 12.574 -1.964 1.00 93.69 468 PHE A CA 1
ATOM 3595 C C . PHE A 1 468 ? 23.053 11.590 -0.950 1.00 93.69 468 PHE A C 1
ATOM 3597 O O . PHE A 1 468 ? 22.971 10.384 -1.203 1.00 93.69 468 PHE A O 1
ATOM 3604 N N . PRO A 1 469 ? 22.547 12.087 0.199 1.00 92.81 469 PRO A N 1
ATOM 3605 C CA . PRO A 1 469 ? 22.087 11.251 1.316 1.00 92.81 469 PRO A CA 1
ATOM 3606 C C . PRO A 1 469 ? 20.993 10.226 0.992 1.00 92.81 469 PRO A C 1
ATOM 3608 O O . PRO A 1 469 ? 20.868 9.234 1.703 1.00 92.81 469 PRO A O 1
ATOM 3611 N N . ARG A 1 470 ? 20.214 10.418 -0.081 1.00 94.25 470 ARG A N 1
ATOM 3612 C CA . ARG A 1 470 ? 19.180 9.459 -0.512 1.00 94.25 470 ARG A CA 1
ATOM 3613 C C . ARG A 1 470 ? 19.756 8.155 -1.083 1.00 94.25 470 ARG A C 1
ATOM 3615 O O . ARG A 1 470 ? 19.015 7.191 -1.237 1.00 94.25 470 ARG A O 1
ATOM 3622 N N . LEU A 1 471 ? 21.065 8.066 -1.329 1.00 95.56 471 LEU A N 1
ATOM 3623 C CA . LEU A 1 471 ? 21.740 6.788 -1.616 1.00 95.56 471 LEU A CA 1
ATOM 3624 C C . LEU A 1 471 ? 21.949 5.917 -0.367 1.00 95.56 471 LEU A C 1
ATOM 3626 O O . LEU A 1 471 ? 22.337 4.757 -0.492 1.00 95.56 471 LEU A O 1
ATOM 3630 N N . LYS A 1 472 ? 21.650 6.442 0.827 1.00 95.62 472 LYS A N 1
ATOM 3631 C CA . LYS A 1 472 ? 21.499 5.640 2.043 1.00 95.62 472 LYS A CA 1
ATOM 3632 C C . LYS A 1 472 ? 20.093 5.067 2.053 1.00 95.62 472 LYS A C 1
ATOM 3634 O O . LYS A 1 472 ? 19.125 5.806 2.237 1.00 95.62 472 LYS A O 1
ATOM 3639 N N . VAL A 1 473 ? 19.953 3.761 1.859 1.00 96.12 473 VAL A N 1
ATOM 3640 C CA . VAL A 1 473 ? 18.663 3.076 2.001 1.00 96.12 473 VAL A CA 1
ATOM 3641 C C . VAL A 1 473 ? 18.381 2.926 3.497 1.00 96.12 473 VAL A C 1
ATOM 3643 O O . VAL A 1 473 ? 18.627 1.874 4.077 1.00 96.12 473 VAL A O 1
ATOM 3646 N N . SER A 1 474 ? 17.969 4.033 4.119 1.00 96.00 474 SER A N 1
ATOM 3647 C CA . SER A 1 474 ? 17.704 4.200 5.552 1.00 96.00 474 SER A CA 1
ATOM 3648 C C . SER A 1 474 ? 16.229 3.977 5.892 1.00 96.00 474 SER A C 1
ATOM 3650 O O . SER A 1 474 ? 15.371 3.993 5.000 1.00 96.00 474 SER A O 1
ATOM 3652 N N . PHE A 1 475 ? 15.913 3.788 7.178 1.00 96.62 475 PHE A N 1
ATOM 3653 C CA . PHE A 1 475 ? 14.517 3.695 7.625 1.00 96.62 475 PHE A CA 1
ATOM 3654 C C . PHE A 1 475 ? 13.746 4.980 7.309 1.00 96.62 475 PHE A C 1
ATOM 3656 O O . PHE A 1 475 ? 12.625 4.899 6.809 1.00 96.62 475 PHE A O 1
ATOM 3663 N N . GLU A 1 476 ? 14.377 6.142 7.492 1.00 95.81 476 GLU A N 1
ATOM 3664 C CA . GLU A 1 476 ? 13.811 7.447 7.135 1.00 95.81 476 GLU A CA 1
ATOM 3665 C C . GLU A 1 476 ? 13.443 7.538 5.643 1.00 95.81 476 GLU A C 1
ATOM 3667 O O . GLU A 1 476 ? 12.290 7.810 5.296 1.00 95.81 476 GLU A O 1
ATOM 3672 N N . ASN A 1 477 ? 14.396 7.261 4.744 1.00 95.88 477 ASN A N 1
ATOM 3673 C CA . ASN A 1 477 ? 14.163 7.345 3.299 1.00 95.88 477 ASN A CA 1
ATOM 3674 C C . ASN A 1 477 ? 13.081 6.353 2.854 1.00 95.88 477 ASN A C 1
ATOM 3676 O O . ASN A 1 477 ? 12.230 6.696 2.028 1.00 95.88 477 ASN A O 1
ATOM 3680 N N . ASN A 1 478 ? 13.064 5.156 3.446 1.00 96.88 478 ASN A N 1
ATOM 3681 C CA . ASN A 1 478 ? 12.030 4.164 3.182 1.00 96.88 478 ASN A CA 1
ATOM 3682 C C . ASN A 1 478 ? 10.647 4.591 3.689 1.00 96.88 478 ASN A C 1
ATOM 3684 O O . ASN A 1 478 ? 9.656 4.419 2.979 1.00 96.88 478 ASN A O 1
ATOM 3688 N N . ALA A 1 479 ? 10.561 5.179 4.884 1.00 97.00 479 ALA A N 1
ATOM 3689 C CA . ALA A 1 479 ? 9.310 5.710 5.414 1.00 97.00 479 ALA A CA 1
ATOM 3690 C C . ALA A 1 479 ? 8.752 6.806 4.497 1.00 97.00 479 ALA A C 1
ATOM 3692 O O . ALA A 1 479 ? 7.574 6.770 4.137 1.00 97.00 479 ALA A O 1
ATOM 3693 N N . HIS A 1 480 ? 9.597 7.726 4.024 1.00 95.69 480 HIS A N 1
ATOM 3694 C CA . HIS A 1 480 ? 9.175 8.715 3.035 1.00 95.69 480 HIS A CA 1
ATOM 3695 C C . HIS A 1 480 ? 8.737 8.081 1.709 1.00 95.69 480 HIS A C 1
ATOM 3697 O O . HIS A 1 480 ? 7.734 8.520 1.144 1.00 95.69 480 HIS A O 1
ATOM 3703 N N . ALA A 1 481 ? 9.428 7.043 1.229 1.00 94.00 481 ALA A N 1
ATOM 3704 C CA . ALA A 1 481 ? 9.037 6.322 0.020 1.00 94.00 481 ALA A CA 1
ATOM 3705 C C . ALA A 1 481 ? 7.663 5.642 0.169 1.00 94.00 481 ALA A C 1
ATOM 3707 O O . ALA A 1 481 ? 6.829 5.780 -0.724 1.00 94.00 481 ALA A O 1
ATOM 3708 N N . LEU A 1 482 ? 7.395 4.979 1.300 1.00 94.19 482 LEU A N 1
ATOM 3709 C CA . LEU A 1 482 ? 6.093 4.376 1.621 1.00 94.19 482 LEU A CA 1
ATOM 3710 C C . LEU A 1 482 ? 4.973 5.422 1.658 1.00 94.19 482 LEU A C 1
ATOM 3712 O O . LEU A 1 482 ? 3.947 5.264 0.999 1.00 94.19 482 LEU A O 1
ATOM 3716 N N . LEU A 1 483 ? 5.183 6.523 2.383 1.00 94.06 483 LEU A N 1
ATOM 3717 C CA . LEU A 1 483 ? 4.206 7.612 2.486 1.00 94.06 483 LEU A CA 1
ATOM 3718 C C . LEU A 1 483 ? 3.952 8.278 1.123 1.00 94.06 483 LEU A C 1
ATOM 3720 O O . LEU A 1 483 ? 2.819 8.646 0.802 1.00 94.06 483 LEU A O 1
ATOM 3724 N N . ALA A 1 484 ? 4.980 8.371 0.277 1.00 90.00 484 ALA A N 1
ATOM 3725 C CA . ALA A 1 484 ? 4.862 8.923 -1.066 1.00 90.00 484 ALA A CA 1
ATOM 3726 C C . ALA A 1 484 ? 4.012 8.054 -2.012 1.00 90.00 484 ALA A C 1
ATOM 3728 O O . ALA A 1 484 ? 3.410 8.609 -2.934 1.00 90.00 484 ALA A O 1
ATOM 3729 N N . GLU A 1 485 ? 3.897 6.736 -1.783 1.00 87.19 485 GLU A N 1
ATOM 3730 C CA . GLU A 1 485 ? 2.968 5.874 -2.540 1.00 87.19 485 GLU A CA 1
ATOM 3731 C C . GLU A 1 485 ? 1.513 6.359 -2.402 1.00 87.19 485 GLU A C 1
ATOM 3733 O O . GLU A 1 485 ? 0.751 6.313 -3.367 1.00 87.19 485 GLU A O 1
ATOM 3738 N N . ARG A 1 486 ? 1.137 6.866 -1.218 1.00 87.12 486 ARG A N 1
ATOM 3739 C CA . ARG A 1 486 ? -0.210 7.376 -0.916 1.00 87.12 486 ARG A CA 1
ATOM 3740 C C . ARG A 1 486 ? -0.375 8.839 -1.312 1.00 87.12 486 ARG A C 1
ATOM 3742 O O . ARG A 1 486 ? -1.313 9.178 -2.034 1.00 87.12 486 ARG A O 1
ATOM 3749 N N . SER A 1 487 ? 0.550 9.691 -0.876 1.00 82.50 487 SER A N 1
ATOM 3750 C CA . SER A 1 487 ? 0.508 11.136 -1.137 1.00 82.50 487 SER A CA 1
ATOM 3751 C C . SER A 1 487 ? 0.633 11.483 -2.626 1.00 82.50 487 SER A C 1
ATOM 3753 O O . SER A 1 487 ? 0.225 12.564 -3.045 1.00 82.50 487 SER A O 1
ATOM 3755 N N . GLY A 1 488 ? 1.195 10.575 -3.434 1.00 75.75 488 GLY A N 1
ATOM 3756 C CA . GLY A 1 488 ? 1.323 10.724 -4.885 1.00 75.75 488 GLY A CA 1
ATOM 3757 C C . GLY A 1 488 ? 0.042 10.455 -5.687 1.00 75.75 488 GLY A C 1
ATOM 3758 O O . GLY A 1 488 ? 0.049 10.641 -6.904 1.00 75.75 488 GLY A O 1
ATOM 3759 N N . LEU A 1 489 ? -1.050 10.015 -5.049 1.00 77.56 489 LEU A N 1
ATOM 3760 C CA . LEU A 1 489 ? -2.315 9.711 -5.727 1.00 77.56 489 LEU A CA 1
ATOM 3761 C C . LEU A 1 489 ? -3.171 10.974 -5.972 1.00 77.56 489 LEU A C 1
ATOM 3763 O O . LEU A 1 489 ? -2.990 12.022 -5.353 1.00 77.56 489 LEU A O 1
ATOM 3767 N N . MET A 1 490 ? -4.163 10.872 -6.862 1.00 72.62 490 MET A N 1
ATOM 3768 C CA . MET A 1 490 ? -5.154 11.939 -7.118 1.00 72.62 490 MET A CA 1
ATOM 3769 C C . MET A 1 490 ? -6.382 11.879 -6.211 1.00 72.62 490 MET A C 1
ATOM 3771 O O . MET A 1 490 ? -6.558 10.919 -5.474 1.00 72.62 490 MET A O 1
ATOM 3775 N N . HIS A 1 491 ? -7.295 12.853 -6.356 1.00 62.78 491 HIS A N 1
ATOM 3776 C CA . HIS A 1 491 ? -8.543 13.014 -5.585 1.00 62.78 491 HIS A CA 1
ATOM 3777 C C . HIS A 1 491 ? -9.386 11.725 -5.407 1.00 62.78 491 HIS A C 1
ATOM 3779 O O . HIS A 1 491 ? -10.163 11.634 -4.460 1.00 62.78 491 HIS A O 1
ATOM 3785 N N . HIS A 1 492 ? -9.218 10.708 -6.256 1.00 69.75 492 HIS A N 1
ATOM 3786 C CA . HIS A 1 492 ? -9.913 9.422 -6.135 1.00 69.75 492 HIS A CA 1
ATOM 3787 C C . HIS A 1 492 ? -8.987 8.220 -5.884 1.00 69.75 492 HIS A C 1
ATOM 3789 O O . HIS A 1 492 ? -9.365 7.109 -6.209 1.00 69.75 492 HIS A O 1
ATOM 3795 N N . GLY A 1 493 ? -7.765 8.412 -5.375 1.00 74.62 493 GLY A N 1
ATOM 3796 C CA . GLY A 1 493 ? -6.825 7.316 -5.091 1.00 74.62 493 GLY A CA 1
ATOM 3797 C C . GLY A 1 493 ? -6.339 6.553 -6.336 1.00 74.62 493 GLY A C 1
ATOM 3798 O O . GLY A 1 493 ? -5.870 5.420 -6.250 1.00 74.62 493 GLY A O 1
ATOM 3799 N N . GLY A 1 494 ? -6.447 7.175 -7.513 1.00 74.56 494 GLY A N 1
ATOM 3800 C CA . GLY A 1 494 ? -5.961 6.618 -8.771 1.00 74.56 494 GLY A CA 1
ATOM 3801 C C . GLY A 1 494 ? -4.441 6.719 -8.895 1.00 74.56 494 GLY A C 1
ATOM 3802 O O . GLY A 1 494 ? -3.893 7.819 -8.885 1.00 74.56 494 GLY A O 1
ATOM 3803 N N . GLY A 1 495 ? -3.778 5.587 -9.129 1.00 68.88 495 GLY A N 1
ATOM 3804 C CA . GLY A 1 495 ? -2.365 5.442 -9.503 1.00 68.88 495 GLY A CA 1
ATOM 3805 C C . GLY A 1 495 ? -2.066 5.862 -10.946 1.00 68.88 495 GLY A C 1
ATOM 3806 O O . GLY A 1 495 ? -1.135 5.360 -11.570 1.00 68.88 495 GLY A O 1
ATOM 3807 N N . GLN A 1 496 ? -2.878 6.767 -11.502 1.00 61.56 496 GLN A N 1
ATOM 3808 C CA . GLN A 1 496 ? -2.666 7.387 -12.814 1.00 61.56 496 GLN A CA 1
ATOM 3809 C C . GLN A 1 496 ? -1.583 8.482 -12.764 1.00 61.56 496 GLN A C 1
ATOM 3811 O O . GLN A 1 496 ? -1.311 9.113 -13.780 1.00 61.56 496 GLN A O 1
ATOM 3816 N N . TYR A 1 497 ? -0.988 8.738 -11.596 1.00 56.38 497 TYR A N 1
ATOM 3817 C CA . TYR A 1 497 ? -0.006 9.793 -11.383 1.00 56.38 497 TYR A CA 1
ATOM 3818 C C . TYR A 1 497 ? 1.337 9.199 -10.982 1.00 56.38 497 TYR A C 1
ATOM 3820 O O . TYR A 1 497 ? 1.426 8.318 -10.131 1.00 56.38 497 TYR A O 1
ATOM 3828 N N . ALA A 1 498 ? 2.376 9.702 -11.642 1.00 61.34 498 ALA A N 1
ATOM 3829 C CA . ALA A 1 498 ? 3.759 9.481 -11.277 1.00 61.34 498 ALA A CA 1
ATOM 3830 C C . ALA A 1 498 ? 4.070 10.255 -9.990 1.00 61.34 498 ALA A C 1
ATOM 3832 O O . ALA A 1 498 ? 3.784 11.452 -9.900 1.00 61.34 498 ALA A O 1
ATOM 3833 N N . LYS A 1 499 ? 4.708 9.580 -9.028 1.00 72.00 499 LYS A N 1
ATOM 3834 C CA . LYS A 1 499 ? 5.449 10.214 -7.924 1.00 72.00 499 LYS A CA 1
ATOM 3835 C C . LYS A 1 499 ? 6.322 11.351 -8.461 1.00 72.00 499 LYS A C 1
ATOM 3837 O O . LYS A 1 499 ? 6.782 11.230 -9.605 1.00 72.00 499 LYS A O 1
ATOM 3842 N N . PRO A 1 500 ? 6.572 12.413 -7.668 1.00 72.81 500 PRO A N 1
ATOM 3843 C CA . PRO A 1 500 ? 7.435 13.501 -8.098 1.00 72.81 500 PRO A CA 1
ATOM 3844 C C . PRO A 1 500 ? 8.758 12.931 -8.593 1.00 72.81 500 PRO A C 1
ATOM 3846 O O . PRO A 1 500 ? 9.364 12.070 -7.957 1.00 72.81 500 PRO A O 1
ATOM 3849 N N . VAL A 1 501 ? 9.147 13.374 -9.780 1.00 80.69 501 VAL A N 1
ATOM 3850 C CA . VAL A 1 501 ? 10.349 12.878 -10.448 1.00 80.69 501 VAL A CA 1
ATOM 3851 C C . VAL A 1 501 ? 11.515 13.823 -10.207 1.00 80.69 501 VAL A C 1
ATOM 3853 O O . VAL A 1 501 ? 12.646 13.390 -10.011 1.00 80.69 501 VAL A O 1
ATOM 3856 N N . LYS A 1 502 ? 11.216 15.122 -10.174 1.00 86.12 502 LYS A N 1
ATOM 3857 C CA . LYS A 1 502 ? 12.185 16.167 -9.889 1.00 86.12 502 LYS A CA 1
ATOM 3858 C C . LYS A 1 502 ? 12.635 16.115 -8.428 1.00 86.12 502 LYS A C 1
ATOM 3860 O O . LYS A 1 502 ? 11.783 16.071 -7.539 1.00 86.12 502 LYS A O 1
ATOM 3865 N N . GLN A 1 503 ? 13.936 16.226 -8.169 1.00 87.75 503 GLN A N 1
ATOM 3866 C CA . GLN A 1 503 ? 14.494 16.176 -6.809 1.00 87.75 503 GLN A CA 1
ATOM 3867 C C . GLN A 1 503 ? 13.846 17.177 -5.855 1.00 87.75 503 GLN A C 1
ATOM 3869 O O . GLN A 1 503 ? 13.386 16.784 -4.788 1.00 87.75 503 GLN A O 1
ATOM 3874 N N . THR A 1 504 ? 13.702 18.438 -6.272 1.00 88.69 504 THR A N 1
ATOM 3875 C CA . THR A 1 504 ? 13.068 19.470 -5.436 1.00 88.69 504 THR A CA 1
ATOM 3876 C C . THR A 1 504 ? 11.608 19.150 -5.123 1.00 88.69 504 THR A C 1
ATOM 3878 O O . THR A 1 504 ? 11.136 19.455 -4.038 1.00 88.69 504 THR A O 1
ATOM 3881 N N . ALA A 1 505 ? 10.885 18.512 -6.049 1.00 86.88 505 ALA A N 1
ATOM 3882 C CA . ALA A 1 505 ? 9.497 18.116 -5.827 1.00 86.88 505 ALA A CA 1
ATOM 3883 C C . ALA A 1 505 ? 9.390 16.913 -4.876 1.00 86.88 505 ALA A C 1
ATOM 3885 O O . ALA A 1 505 ? 8.429 16.817 -4.114 1.00 86.88 505 ALA A O 1
ATOM 3886 N N . ILE A 1 506 ? 10.377 16.009 -4.892 1.00 89.31 506 ILE A N 1
ATOM 3887 C CA . ILE A 1 506 ? 10.491 14.938 -3.894 1.00 89.31 506 ILE A CA 1
ATOM 3888 C C . ILE A 1 506 ? 10.764 15.548 -2.520 1.00 89.31 506 ILE A C 1
ATOM 3890 O O . ILE A 1 506 ? 10.090 15.186 -1.563 1.00 89.31 506 ILE A O 1
ATOM 3894 N N . ASP A 1 507 ? 11.683 16.509 -2.429 1.00 90.88 507 ASP A N 1
ATOM 3895 C CA . ASP A 1 507 ? 12.017 17.173 -1.165 1.00 90.88 507 ASP A CA 1
ATOM 3896 C C . ASP A 1 507 ? 10.801 17.945 -0.615 1.00 90.88 507 ASP A C 1
ATOM 3898 O O . ASP A 1 507 ? 10.465 17.831 0.563 1.00 90.88 507 ASP A O 1
ATOM 3902 N N . GLU A 1 508 ? 10.065 18.654 -1.480 1.00 90.19 508 GLU A N 1
ATOM 3903 C CA . GLU A 1 508 ? 8.794 19.310 -1.141 1.00 90.19 508 GLU A CA 1
ATOM 3904 C C . GLU A 1 508 ? 7.702 18.322 -0.709 1.00 90.19 508 GLU A C 1
ATOM 3906 O O . GLU A 1 508 ? 6.863 18.662 0.127 1.00 90.19 508 GLU A O 1
ATOM 3911 N N . LEU A 1 509 ? 7.664 17.118 -1.290 1.00 88.31 509 LEU A N 1
ATOM 3912 C CA . LEU A 1 509 ? 6.735 16.069 -0.876 1.00 88.31 509 LEU A CA 1
ATOM 3913 C C . LEU A 1 509 ? 7.127 15.510 0.493 1.00 88.31 509 LEU A C 1
ATOM 3915 O O . LEU A 1 509 ? 6.277 15.397 1.371 1.00 88.31 509 LEU A O 1
ATOM 3919 N N . PHE A 1 510 ? 8.405 15.195 0.687 1.00 92.44 510 PHE A N 1
ATOM 3920 C CA . PHE A 1 510 ? 8.914 14.632 1.934 1.00 92.44 510 PHE A CA 1
ATOM 3921 C C . PHE A 1 510 ? 8.742 15.615 3.090 1.00 92.44 510 PHE A C 1
ATOM 3923 O O . PHE A 1 510 ? 8.325 15.202 4.167 1.00 92.44 510 PHE A O 1
ATOM 3930 N N . ALA A 1 511 ? 8.920 16.915 2.843 1.00 92.50 511 ALA A N 1
ATOM 3931 C CA . ALA A 1 511 ? 8.656 17.974 3.816 1.00 92.50 511 ALA A CA 1
ATOM 3932 C C . ALA A 1 511 ? 7.179 18.080 4.255 1.00 92.50 511 ALA A C 1
ATOM 3934 O O . ALA A 1 511 ? 6.891 18.724 5.262 1.00 92.50 511 ALA A O 1
ATOM 3935 N N . LYS A 1 512 ? 6.233 17.476 3.517 1.00 90.50 512 LYS A N 1
ATOM 3936 C CA . LYS A 1 512 ? 4.813 17.392 3.915 1.00 90.50 512 LYS A CA 1
ATOM 3937 C C . LYS A 1 512 ? 4.511 16.175 4.785 1.00 90.50 512 LYS A C 1
ATOM 3939 O O . LYS A 1 512 ? 3.430 16.117 5.366 1.00 90.50 512 LYS A O 1
ATOM 3944 N N . HIS A 1 513 ? 5.408 15.192 4.844 1.00 93.12 513 HIS A N 1
ATOM 3945 C CA . HIS A 1 513 ? 5.239 14.047 5.729 1.00 93.12 513 HIS A CA 1
ATOM 3946 C C . HIS A 1 513 ? 5.541 14.483 7.159 1.00 93.12 513 HIS A C 1
ATOM 3948 O O . HIS A 1 513 ? 6.570 15.102 7.425 1.00 93.12 513 HIS A O 1
ATOM 3954 N N . THR A 1 514 ? 4.626 14.190 8.076 1.00 93.44 514 THR A N 1
ATOM 3955 C CA . THR A 1 514 ? 4.788 14.616 9.462 1.00 93.44 514 THR A CA 1
ATOM 3956 C C . THR A 1 514 ? 5.820 13.731 10.178 1.00 93.44 514 THR A C 1
ATOM 3958 O O . THR A 1 514 ? 5.940 12.545 9.837 1.00 93.44 514 THR A O 1
ATOM 3961 N N . PRO A 1 515 ? 6.566 14.260 11.167 1.00 92.94 515 PRO A N 1
ATOM 3962 C CA . PRO A 1 515 ? 7.528 13.466 11.935 1.00 92.94 515 PRO A CA 1
ATOM 3963 C C . PRO A 1 515 ? 6.908 12.210 12.561 1.00 92.94 515 PRO A C 1
ATOM 3965 O O . PRO A 1 515 ? 7.549 11.163 12.601 1.00 92.94 515 PRO A O 1
ATOM 3968 N N . GLU A 1 516 ? 5.646 12.294 12.986 1.00 92.81 516 GLU A N 1
ATOM 3969 C CA . GLU A 1 516 ? 4.894 11.203 13.610 1.00 92.81 516 GLU A CA 1
ATOM 3970 C C . GLU A 1 516 ? 4.716 10.021 12.649 1.00 92.81 516 GLU A C 1
ATOM 3972 O O . GLU A 1 516 ? 4.990 8.874 13.002 1.00 92.81 516 GLU A O 1
ATOM 3977 N N . MET A 1 517 ? 4.320 10.294 11.401 1.00 93.69 517 MET A N 1
ATOM 3978 C CA . MET A 1 517 ? 4.158 9.251 10.384 1.00 93.69 517 MET A CA 1
ATOM 3979 C C . MET A 1 517 ? 5.498 8.651 9.955 1.00 93.69 517 MET A C 1
ATOM 3981 O O . MET A 1 517 ? 5.580 7.442 9.734 1.00 93.69 517 MET A O 1
ATOM 3985 N N . VAL A 1 518 ? 6.555 9.464 9.856 1.00 95.69 518 VAL A N 1
ATOM 3986 C CA . VAL A 1 518 ? 7.903 8.967 9.532 1.00 95.69 518 VAL A CA 1
ATOM 3987 C C . VAL A 1 518 ? 8.412 8.047 10.642 1.00 95.69 518 VAL A C 1
ATOM 3989 O O . VAL A 1 518 ? 8.889 6.951 10.344 1.00 95.69 518 VAL A O 1
ATOM 3992 N N . GLN A 1 519 ? 8.245 8.436 11.910 1.00 95.00 519 GLN A N 1
ATOM 3993 C CA . GLN A 1 519 ? 8.569 7.600 13.069 1.00 95.00 519 GLN A CA 1
ATOM 3994 C C . GLN A 1 519 ? 7.780 6.286 13.050 1.00 95.00 519 GLN A C 1
ATOM 3996 O O . GLN A 1 519 ? 8.384 5.219 13.130 1.00 95.00 519 GLN A O 1
ATOM 4001 N N . LEU A 1 520 ? 6.455 6.343 12.868 1.00 95.44 520 LEU A N 1
ATOM 4002 C CA . LEU A 1 520 ? 5.597 5.156 12.856 1.00 95.44 520 LEU A CA 1
ATOM 4003 C C . LEU A 1 520 ? 5.987 4.161 11.760 1.00 95.44 520 LEU A C 1
ATOM 4005 O O . LEU A 1 520 ? 6.190 2.979 12.041 1.00 95.44 520 LEU A O 1
ATOM 4009 N N . MET A 1 521 ? 6.115 4.631 10.516 1.00 96.50 521 MET A N 1
ATOM 4010 C CA . MET A 1 521 ? 6.450 3.755 9.392 1.00 96.50 521 MET A CA 1
ATOM 4011 C C . MET A 1 521 ? 7.871 3.197 9.518 1.00 96.50 521 MET A C 1
ATOM 4013 O O . MET A 1 521 ? 8.091 2.027 9.208 1.00 96.50 521 MET A O 1
ATOM 4017 N N . SER A 1 522 ? 8.815 3.987 10.039 1.00 96.31 522 SER A N 1
ATOM 4018 C CA . SER A 1 522 ? 10.168 3.506 10.341 1.00 96.31 522 SER A CA 1
ATOM 4019 C C . SER A 1 522 ? 10.132 2.389 11.391 1.00 96.31 522 SER A C 1
ATOM 4021 O O . SER A 1 522 ? 10.736 1.337 11.185 1.00 96.31 522 SER A O 1
ATOM 4023 N N . SER A 1 523 ? 9.386 2.571 12.488 1.00 95.25 523 SER A N 1
ATOM 4024 C CA . SER A 1 523 ? 9.231 1.561 13.545 1.00 95.25 523 SER A CA 1
ATOM 4025 C C . SER A 1 523 ? 8.533 0.288 13.063 1.00 95.25 523 SER A C 1
ATOM 4027 O O . SER A 1 523 ? 8.900 -0.806 13.488 1.00 95.25 523 SER A O 1
ATOM 4029 N N . ILE A 1 524 ? 7.558 0.393 12.162 1.00 95.62 524 ILE A N 1
ATOM 4030 C CA . ILE A 1 524 ? 6.898 -0.770 11.549 1.00 95.62 524 ILE A CA 1
ATOM 4031 C C . ILE A 1 524 ? 7.906 -1.604 10.743 1.00 95.62 524 ILE A C 1
ATOM 4033 O O . ILE A 1 524 ? 7.970 -2.822 10.895 1.00 95.62 524 ILE A O 1
ATOM 4037 N N . VAL A 1 525 ? 8.751 -0.957 9.937 1.00 94.88 525 VAL A N 1
ATOM 4038 C CA . VAL A 1 525 ? 9.768 -1.656 9.132 1.00 94.88 525 VAL A CA 1
ATOM 4039 C C . VAL A 1 525 ? 10.861 -2.257 10.017 1.00 94.88 525 VAL A C 1
ATOM 4041 O O . VAL A 1 525 ? 11.264 -3.402 9.808 1.00 94.88 525 VAL A O 1
ATOM 4044 N N . ALA A 1 526 ? 11.310 -1.526 11.040 1.00 94.56 526 ALA A N 1
ATOM 4045 C CA . ALA A 1 526 ? 12.285 -2.030 12.003 1.00 94.56 526 ALA A CA 1
ATOM 4046 C C . ALA A 1 526 ? 11.753 -3.230 12.801 1.00 94.56 526 ALA A C 1
ATOM 4048 O O . ALA A 1 526 ? 12.511 -4.154 13.080 1.00 94.56 526 ALA A O 1
ATOM 4049 N N . MET A 1 527 ? 10.454 -3.257 13.114 1.00 94.25 527 MET A N 1
ATOM 4050 C CA . MET A 1 527 ? 9.811 -4.378 13.802 1.00 94.25 527 MET A CA 1
ATOM 4051 C C . MET A 1 527 ? 9.868 -5.663 12.970 1.00 94.25 527 MET A C 1
ATOM 4053 O O . MET A 1 527 ? 10.320 -6.686 13.482 1.00 94.25 527 MET A O 1
ATOM 4057 N N . GLN A 1 528 ? 9.508 -5.591 11.681 1.00 93.12 528 GLN A N 1
ATOM 4058 C CA . GLN A 1 528 ? 9.646 -6.723 10.758 1.00 93.12 528 GLN A CA 1
ATOM 4059 C C . GLN A 1 528 ? 11.105 -7.198 10.674 1.00 93.12 528 GLN A C 1
ATOM 4061 O O . GLN A 1 528 ? 11.376 -8.394 10.761 1.00 93.12 528 GLN A O 1
ATOM 4066 N N . MET A 1 529 ? 12.052 -6.263 10.537 1.00 92.06 529 MET A N 1
ATOM 4067 C CA . MET A 1 529 ? 13.472 -6.598 10.406 1.00 92.06 529 MET A CA 1
ATOM 4068 C C . MET A 1 529 ? 14.034 -7.260 11.674 1.00 92.06 529 MET A C 1
ATOM 4070 O O . MET A 1 529 ? 14.681 -8.301 11.590 1.00 92.06 529 MET A O 1
ATOM 4074 N N . ALA A 1 530 ? 13.750 -6.706 12.856 1.00 92.69 530 ALA A N 1
ATOM 4075 C CA . ALA A 1 530 ? 14.204 -7.264 14.130 1.00 92.69 530 ALA A CA 1
ATOM 4076 C C . ALA A 1 530 ? 13.561 -8.619 14.455 1.00 92.69 530 ALA A C 1
ATOM 4078 O O . ALA A 1 530 ? 14.230 -9.474 15.041 1.00 92.69 530 ALA A O 1
ATOM 4079 N N . SER A 1 531 ? 12.306 -8.846 14.047 1.00 90.88 531 SER A N 1
ATOM 4080 C CA . SER A 1 531 ? 11.644 -10.146 14.214 1.00 90.88 531 SER A CA 1
ATOM 4081 C C . SER A 1 531 ? 12.477 -11.286 13.614 1.00 90.88 531 SER A C 1
ATOM 4083 O O . SER A 1 531 ? 12.663 -12.328 14.247 1.00 90.88 531 SER A O 1
ATOM 4085 N N . ALA A 1 532 ? 13.084 -11.052 12.447 1.00 84.75 532 ALA A N 1
ATOM 4086 C CA . ALA A 1 532 ? 13.949 -12.022 11.784 1.00 84.75 532 ALA A CA 1
ATOM 4087 C C . ALA A 1 532 ? 15.300 -12.246 12.494 1.00 84.75 532 ALA A C 1
ATOM 4089 O O . ALA A 1 532 ? 15.903 -13.311 12.351 1.00 84.75 532 ALA A O 1
ATOM 4090 N N . GLU A 1 533 ? 15.799 -11.275 13.269 1.00 79.69 533 GLU A N 1
ATOM 4091 C CA . GLU A 1 533 ? 17.081 -11.404 13.970 1.00 79.69 533 GLU A CA 1
ATOM 4092 C C . GLU A 1 533 ? 16.980 -12.125 15.314 1.00 79.69 533 GLU A C 1
ATOM 4094 O O . GLU A 1 533 ? 17.878 -12.902 15.650 1.00 79.69 533 GLU A O 1
ATOM 4099 N N . ASN A 1 534 ? 15.931 -11.850 16.094 1.00 73.31 534 ASN A N 1
ATOM 4100 C CA . ASN A 1 534 ? 15.851 -12.283 17.492 1.00 73.31 534 ASN A CA 1
ATOM 4101 C C . ASN A 1 534 ? 14.507 -12.909 17.908 1.00 73.31 534 ASN A C 1
ATOM 4103 O O . ASN A 1 534 ? 14.415 -13.373 19.043 1.00 73.31 534 ASN A O 1
ATOM 4107 N N . GLN A 1 535 ? 13.491 -12.929 17.031 1.00 69.56 535 GLN A N 1
ATOM 4108 C CA . GLN A 1 535 ? 12.116 -13.393 17.303 1.00 69.56 535 GLN A CA 1
ATOM 4109 C C . GLN A 1 535 ? 11.429 -12.749 18.528 1.00 69.56 535 GLN A C 1
ATOM 4111 O O . GLN A 1 535 ? 10.369 -13.202 18.951 1.00 69.56 535 GLN A O 1
ATOM 4116 N N . ALA A 1 536 ? 12.006 -11.690 19.103 1.00 81.88 536 ALA A N 1
ATOM 4117 C CA . ALA A 1 536 ? 11.467 -10.985 20.265 1.00 81.88 536 ALA A CA 1
ATOM 4118 C C . ALA A 1 536 ? 10.446 -9.908 19.875 1.00 81.88 536 ALA A C 1
ATOM 4120 O O . ALA A 1 536 ? 9.763 -9.376 20.741 1.00 81.88 536 ALA A O 1
ATOM 4121 N N . LEU A 1 537 ? 10.346 -9.591 18.583 1.00 91.56 537 LEU A N 1
ATOM 4122 C CA . LEU A 1 537 ? 9.310 -8.746 18.001 1.00 91.56 537 LEU A CA 1
ATOM 4123 C C . LEU A 1 537 ? 8.451 -9.571 17.033 1.00 91.56 537 LEU A C 1
ATOM 4125 O O . LEU A 1 537 ? 8.962 -10.525 16.432 1.00 91.56 537 LEU A O 1
ATOM 4129 N N . PRO A 1 538 ? 7.162 -9.229 16.866 1.00 92.38 538 PRO A N 1
ATOM 4130 C CA . PRO A 1 538 ? 6.278 -9.951 15.966 1.00 92.38 538 PRO A CA 1
ATOM 4131 C C . PRO A 1 538 ? 6.692 -9.728 14.513 1.00 92.38 538 PRO A C 1
ATOM 4133 O O . PRO A 1 538 ? 7.076 -8.623 14.123 1.00 92.38 538 PRO A O 1
ATOM 4136 N N . ALA A 1 539 ? 6.576 -10.782 13.709 1.00 90.38 539 ALA A N 1
ATOM 4137 C CA . ALA A 1 539 ? 6.608 -10.645 12.263 1.00 90.38 539 ALA A CA 1
ATOM 4138 C C . ALA A 1 539 ? 5.269 -10.039 11.837 1.00 90.38 539 ALA A C 1
ATOM 4140 O O . ALA A 1 539 ? 4.210 -10.536 12.204 1.00 90.38 539 ALA A O 1
ATOM 4141 N N . ILE A 1 540 ? 5.314 -8.934 11.106 1.00 91.12 540 ILE A N 1
ATOM 4142 C CA . ILE A 1 540 ? 4.112 -8.260 10.608 1.00 91.12 540 ILE A CA 1
ATOM 4143 C C . ILE A 1 540 ? 3.603 -8.978 9.356 1.00 91.12 540 ILE A C 1
ATOM 4145 O O . ILE A 1 540 ? 2.401 -9.021 9.097 1.00 91.12 540 ILE A O 1
ATOM 4149 N N . ASP A 1 541 ? 4.525 -9.541 8.579 1.00 84.38 541 ASP A N 1
ATOM 4150 C CA . ASP A 1 541 ? 4.222 -10.274 7.364 1.00 84.38 541 ASP A CA 1
ATOM 4151 C C . ASP A 1 541 ? 5.096 -11.524 7.240 1.00 84.38 541 ASP A C 1
ATOM 4153 O O . ASP A 1 541 ? 6.275 -11.536 7.611 1.00 84.38 541 ASP A O 1
ATOM 4157 N N . ASN A 1 542 ? 4.505 -12.570 6.668 1.00 71.69 542 ASN A N 1
ATOM 4158 C CA . ASN A 1 542 ? 5.195 -13.788 6.255 1.00 71.69 542 ASN A CA 1
ATOM 4159 C C . ASN A 1 542 ? 5.487 -13.816 4.743 1.00 71.69 542 ASN A C 1
ATOM 4161 O O . ASN A 1 542 ? 6.117 -14.762 4.256 1.00 71.69 542 ASN A O 1
ATOM 4165 N N . ALA A 1 543 ? 5.002 -12.824 3.991 1.00 62.34 543 ALA A N 1
ATOM 4166 C CA . ALA A 1 543 ? 5.221 -12.707 2.563 1.00 62.34 543 ALA A CA 1
ATOM 4167 C C . ALA A 1 543 ? 6.645 -12.242 2.240 1.00 62.34 543 ALA A C 1
ATOM 4169 O O . ALA A 1 543 ? 7.340 -11.607 3.028 1.00 62.34 543 ALA A O 1
ATOM 4170 N N . SER A 1 544 ? 7.067 -12.528 1.011 1.00 70.00 544 SER A N 1
ATOM 4171 C CA . SER A 1 544 ? 8.372 -12.140 0.474 1.00 70.00 544 SER A CA 1
ATOM 4172 C C . SER A 1 544 ? 8.439 -10.682 -0.017 1.00 70.00 544 SER A C 1
ATOM 4174 O O . SER A 1 544 ? 9.330 -10.371 -0.795 1.00 70.00 544 SER A O 1
ATOM 4176 N N . ASP A 1 545 ? 7.461 -9.831 0.315 1.00 74.19 545 ASP A N 1
ATOM 4177 C CA . ASP A 1 545 ? 7.365 -8.429 -0.137 1.00 74.19 545 ASP A CA 1
ATOM 4178 C C . ASP A 1 545 ? 6.638 -7.586 0.929 1.00 74.19 545 ASP A C 1
ATOM 4180 O O . ASP A 1 545 ? 5.493 -7.155 0.756 1.00 74.19 545 ASP A O 1
ATOM 4184 N N . PHE A 1 546 ? 7.312 -7.377 2.065 1.00 90.00 546 PHE A N 1
ATOM 4185 C CA . PHE A 1 546 ? 6.771 -6.618 3.197 1.00 90.00 546 PHE A CA 1
ATOM 4186 C C . PHE A 1 546 ? 6.401 -5.167 2.837 1.00 90.00 546 PHE A C 1
ATOM 4188 O O . PHE A 1 546 ? 5.509 -4.581 3.455 1.00 90.00 546 PHE A O 1
ATOM 4195 N N . PHE A 1 547 ? 7.038 -4.571 1.822 1.00 90.31 547 PHE A N 1
ATOM 4196 C CA . PHE A 1 547 ? 6.739 -3.200 1.396 1.00 90.31 547 PHE A CA 1
ATOM 4197 C C . PHE A 1 547 ? 5.267 -3.043 0.993 1.00 90.31 547 PHE A C 1
ATOM 4199 O O . PHE A 1 547 ? 4.637 -2.032 1.313 1.00 90.31 547 PHE A O 1
ATOM 4206 N N . ARG A 1 548 ? 4.678 -4.057 0.346 1.00 88.38 548 ARG A N 1
ATOM 4207 C CA . ARG A 1 548 ? 3.241 -4.060 0.026 1.00 88.38 548 ARG A CA 1
ATOM 4208 C C . ARG A 1 548 ? 2.368 -4.090 1.268 1.00 88.38 548 ARG A C 1
ATOM 4210 O O . ARG A 1 548 ? 1.373 -3.375 1.301 1.00 88.38 548 ARG A O 1
ATOM 4217 N N . THR A 1 549 ? 2.736 -4.873 2.271 1.00 90.56 549 THR A N 1
ATOM 4218 C CA . THR A 1 549 ? 1.988 -4.956 3.531 1.00 90.56 549 THR A CA 1
ATOM 4219 C C . THR A 1 549 ? 2.071 -3.642 4.301 1.00 90.56 549 THR A C 1
ATOM 4221 O O . THR A 1 549 ? 1.048 -3.106 4.725 1.00 90.56 549 THR A O 1
ATOM 4224 N N . ALA A 1 550 ? 3.252 -3.024 4.365 1.00 93.44 550 ALA A N 1
ATOM 4225 C CA . ALA A 1 550 ? 3.406 -1.679 4.915 1.00 93.44 550 ALA A CA 1
ATOM 4226 C C . ALA A 1 550 ? 2.581 -0.631 4.137 1.00 93.44 550 ALA A C 1
ATOM 4228 O O . ALA A 1 550 ? 1.977 0.255 4.739 1.00 93.44 550 ALA A O 1
ATOM 4229 N N . ALA A 1 551 ? 2.491 -0.745 2.808 1.00 91.75 551 ALA A N 1
ATOM 4230 C CA . ALA A 1 551 ? 1.633 0.112 1.991 1.00 91.75 551 ALA A CA 1
ATOM 4231 C C . ALA A 1 551 ? 0.128 -0.146 2.223 1.00 91.75 551 ALA A C 1
ATOM 4233 O O . ALA A 1 551 ? -0.660 0.799 2.209 1.00 91.75 551 ALA A O 1
ATOM 4234 N N . GLN A 1 552 ? -0.292 -1.385 2.494 1.00 90.69 552 GLN A N 1
ATOM 4235 C CA . GLN A 1 552 ? -1.682 -1.709 2.847 1.00 90.69 552 GLN A CA 1
ATOM 4236 C C . GLN A 1 552 ? -2.114 -1.070 4.169 1.00 90.69 552 GLN A C 1
ATOM 4238 O O . GLN A 1 552 ? -3.258 -0.632 4.282 1.00 90.69 552 GLN A O 1
ATOM 4243 N N . LEU A 1 553 ? -1.199 -0.928 5.135 1.00 91.88 553 LEU A N 1
ATOM 4244 C CA . LEU A 1 553 ? -1.449 -0.146 6.354 1.00 91.88 553 LEU A CA 1
ATOM 4245 C C . LEU A 1 553 ? -1.720 1.342 6.054 1.00 91.88 553 LEU A C 1
ATOM 4247 O O . LEU A 1 553 ? -2.341 2.030 6.860 1.00 91.88 553 LEU A O 1
ATOM 4251 N N . LEU A 1 554 ? -1.316 1.827 4.874 1.00 91.44 554 LEU A N 1
ATOM 4252 C CA . LEU A 1 554 ? -1.646 3.149 4.331 1.00 91.44 554 LEU A CA 1
ATOM 4253 C C . LEU A 1 554 ? -2.874 3.125 3.392 1.00 91.44 554 LEU A C 1
ATOM 4255 O O . LEU A 1 554 ? -3.068 4.053 2.597 1.00 91.44 554 LEU A O 1
ATOM 4259 N N . ASP A 1 555 ? -3.708 2.079 3.473 1.00 87.50 555 ASP A N 1
ATOM 4260 C CA . ASP A 1 555 ? -4.924 1.874 2.668 1.00 87.50 555 ASP A CA 1
ATOM 4261 C C . ASP A 1 555 ? -4.629 1.811 1.151 1.00 87.50 555 ASP A C 1
ATOM 4263 O O . ASP A 1 555 ? -5.375 2.343 0.328 1.00 87.50 555 ASP A O 1
ATOM 4267 N N . LEU A 1 556 ? -3.499 1.200 0.769 1.00 88.81 556 LEU A N 1
ATOM 4268 C CA . LEU A 1 556 ? -3.121 0.971 -0.630 1.00 88.81 556 LEU A CA 1
ATOM 4269 C C . LEU A 1 556 ? -3.337 -0.490 -1.043 1.00 88.81 556 LEU A C 1
ATOM 4271 O O . LEU A 1 556 ? -2.707 -1.401 -0.508 1.00 88.81 556 LEU A O 1
ATOM 4275 N N . ASP A 1 557 ? -4.168 -0.706 -2.061 1.00 87.31 557 ASP A N 1
ATOM 4276 C CA . ASP A 1 557 ? -4.373 -1.994 -2.723 1.00 87.31 557 ASP A CA 1
ATOM 4277 C C . ASP A 1 557 ? -3.828 -1.969 -4.158 1.00 87.31 557 ASP A C 1
ATOM 4279 O O . ASP A 1 557 ? -4.487 -1.538 -5.106 1.00 87.31 557 ASP A O 1
ATOM 4283 N N . TYR A 1 558 ? -2.619 -2.500 -4.342 1.00 84.12 558 TYR A N 1
ATOM 4284 C CA . TYR A 1 558 ? -1.992 -2.607 -5.663 1.00 84.12 558 TYR A CA 1
ATOM 4285 C C . TYR A 1 558 ? -2.693 -3.582 -6.626 1.00 84.12 558 TYR A C 1
ATOM 4287 O O . TYR A 1 558 ? -2.352 -3.603 -7.809 1.00 84.12 558 TYR A O 1
ATOM 4295 N N . ASN A 1 559 ? -3.654 -4.387 -6.158 1.00 84.62 559 ASN A N 1
ATOM 4296 C CA . ASN A 1 559 ? -4.426 -5.307 -7.000 1.00 84.62 559 ASN A CA 1
ATOM 4297 C C . ASN A 1 559 ? -5.758 -4.705 -7.475 1.00 84.62 559 ASN A C 1
ATOM 4299 O O . ASN A 1 559 ? -6.490 -5.351 -8.231 1.00 84.62 559 ASN A O 1
ATOM 4303 N N . ALA A 1 560 ? -6.080 -3.483 -7.048 1.00 81.62 560 ALA A N 1
ATOM 4304 C CA . ALA A 1 560 ? -7.327 -2.832 -7.396 1.00 81.62 560 ALA A CA 1
ATOM 4305 C C . ALA A 1 560 ? -7.479 -2.609 -8.912 1.00 81.62 560 ALA A C 1
ATOM 4307 O O . ALA A 1 560 ? -6.529 -2.328 -9.651 1.00 81.62 560 ALA A O 1
ATOM 4308 N N . GLN A 1 561 ? -8.721 -2.705 -9.390 1.00 79.81 561 GLN A N 1
ATOM 4309 C CA . GLN A 1 561 ? -9.047 -2.509 -10.803 1.00 79.81 561 GLN A CA 1
ATOM 4310 C C . GLN A 1 561 ? -8.842 -1.048 -11.236 1.00 79.81 561 GLN A C 1
ATOM 4312 O O . GLN A 1 561 ? -8.890 -0.123 -10.429 1.00 79.81 561 GLN A O 1
ATOM 4317 N N . TYR A 1 562 ? -8.627 -0.828 -12.537 1.00 77.62 562 TYR A N 1
ATOM 4318 C CA . TYR A 1 562 ? -8.510 0.510 -13.145 1.00 77.62 562 TYR A CA 1
ATOM 4319 C C . TYR A 1 562 ? -7.379 1.392 -12.582 1.00 77.62 562 TYR A C 1
ATOM 4321 O O . TYR A 1 562 ? -7.428 2.616 -12.717 1.00 77.62 562 TYR A O 1
ATOM 4329 N N . ARG A 1 563 ? -6.354 0.777 -11.968 1.00 79.62 563 ARG A N 1
ATOM 4330 C CA . ARG A 1 563 ? -5.265 1.467 -11.250 1.00 79.62 563 ARG A CA 1
ATOM 4331 C C . ARG A 1 563 ? -5.776 2.342 -10.100 1.00 79.62 563 ARG A C 1
ATOM 4333 O O . ARG A 1 563 ? -5.187 3.375 -9.812 1.00 79.62 563 ARG A O 1
ATOM 4340 N N . MET A 1 564 ? -6.881 1.966 -9.460 1.00 83.12 564 MET A N 1
ATOM 4341 C CA . MET A 1 564 ? -7.464 2.691 -8.327 1.00 83.12 564 MET A CA 1
ATOM 4342 C C . MET A 1 564 ? -6.957 2.106 -7.015 1.00 83.12 564 MET A C 1
ATOM 4344 O O . MET A 1 564 ? -7.688 1.406 -6.326 1.00 83.12 564 MET A O 1
ATOM 4348 N N . TYR A 1 565 ? -5.689 2.365 -6.694 1.00 84.44 565 TYR A N 1
ATOM 4349 C CA . TYR A 1 565 ? -5.029 1.760 -5.533 1.00 84.44 565 TYR A CA 1
ATOM 4350 C C . TYR A 1 565 ? -5.627 2.187 -4.197 1.00 84.44 565 TYR A C 1
ATOM 4352 O O . TYR A 1 565 ? -5.345 1.571 -3.179 1.00 84.44 565 TYR A O 1
ATOM 4360 N N . SER A 1 566 ? -6.442 3.237 -4.182 1.00 84.31 566 SER A N 1
ATOM 4361 C CA . SER A 1 566 ? -7.085 3.725 -2.977 1.00 84.31 566 SER A CA 1
ATOM 4362 C C . SER A 1 566 ? -8.416 4.426 -3.267 1.00 84.31 566 SER A C 1
ATOM 4364 O O . SER A 1 566 ? -8.744 4.740 -4.409 1.00 84.31 566 SER A O 1
ATOM 4366 N N . LYS A 1 567 ? -9.174 4.712 -2.204 1.00 78.62 567 LYS A N 1
ATOM 4367 C CA . LYS A 1 567 ? -10.340 5.602 -2.186 1.00 78.62 567 LYS A CA 1
ATOM 4368 C C . LYS A 1 567 ? -9.982 7.088 -2.005 1.00 78.62 567 LYS A C 1
ATOM 4370 O O . LYS A 1 567 ? -10.847 7.934 -2.221 1.00 78.62 567 LYS A O 1
ATOM 4375 N N . SER A 1 568 ? -8.756 7.422 -1.590 1.00 79.25 568 SER A N 1
ATOM 4376 C CA . SER A 1 568 ? -8.301 8.794 -1.302 1.00 79.25 568 SER A CA 1
ATOM 4377 C C . SER A 1 568 ? -6.784 8.937 -1.496 1.00 79.25 568 SER A C 1
ATOM 4379 O O . SER A 1 568 ? -6.049 7.959 -1.477 1.00 79.25 568 SER A O 1
ATOM 4381 N N . ASN A 1 569 ? -6.291 10.161 -1.667 1.00 79.25 569 ASN A N 1
ATOM 4382 C CA . ASN A 1 569 ? -4.856 10.476 -1.669 1.00 79.25 569 ASN A CA 1
ATOM 4383 C C . ASN A 1 569 ? -4.364 11.130 -0.373 1.00 79.25 569 ASN A C 1
ATOM 4385 O O . ASN A 1 569 ? -3.200 11.505 -0.263 1.00 79.25 569 ASN A O 1
ATOM 4389 N N . ILE A 1 570 ? -5.254 11.291 0.603 1.00 83.00 570 ILE A N 1
ATOM 4390 C CA . ILE A 1 570 ? -4.914 11.829 1.917 1.00 83.00 570 ILE A CA 1
ATOM 4391 C C . ILE A 1 570 ? -4.218 10.719 2.712 1.00 83.00 570 ILE A C 1
ATOM 4393 O O . ILE A 1 570 ? -4.682 9.570 2.702 1.00 83.00 570 ILE A O 1
ATOM 4397 N N . LEU A 1 571 ? -3.098 11.057 3.358 1.00 85.88 571 LEU A N 1
ATOM 4398 C CA . LEU A 1 571 ? -2.430 10.161 4.297 1.00 85.88 571 LEU A CA 1
ATOM 4399 C C . LEU A 1 571 ? -3.364 9.866 5.478 1.00 85.88 571 LEU A C 1
ATOM 4401 O O . LEU A 1 571 ? -3.992 10.795 5.986 1.00 85.88 571 LEU A O 1
ATOM 4405 N N . PRO A 1 572 ? -3.479 8.602 5.912 1.00 84.88 572 PRO A N 1
ATOM 4406 C CA . PRO A 1 572 ? -4.206 8.294 7.132 1.00 84.88 572 PRO A CA 1
ATOM 4407 C C . PRO A 1 572 ? -3.519 8.936 8.339 1.00 84.88 572 PRO A C 1
ATOM 4409 O O . PRO A 1 572 ? -2.298 9.091 8.367 1.00 84.88 572 PRO A O 1
ATOM 4412 N N . GLU A 1 573 ? -4.313 9.267 9.353 1.00 82.88 573 GLU A N 1
ATOM 4413 C CA . GLU A 1 573 ? -3.780 9.696 10.647 1.00 82.88 573 GLU A CA 1
ATOM 4414 C C . GLU A 1 573 ? -2.984 8.545 11.293 1.00 82.88 573 GLU A C 1
ATOM 4416 O O . GLU A 1 573 ? -3.408 7.386 11.174 1.00 82.88 573 GLU A O 1
ATOM 4421 N N . PRO A 1 574 ? -1.901 8.817 12.050 1.00 86.31 574 PRO A N 1
ATOM 4422 C CA . PRO A 1 574 ? -1.083 7.773 12.675 1.00 86.31 574 PRO A CA 1
ATOM 4423 C C . PRO A 1 574 ? -1.892 6.752 13.492 1.00 86.31 574 PRO A C 1
ATOM 4425 O O . PRO A 1 574 ? -1.624 5.552 13.456 1.00 86.31 574 PRO A O 1
ATOM 4428 N N . PHE A 1 575 ? -2.946 7.205 14.181 1.00 79.12 575 PHE A N 1
ATOM 4429 C CA . PHE A 1 575 ? -3.838 6.328 14.942 1.00 79.12 575 PHE A CA 1
ATOM 4430 C C . PHE A 1 575 ? -4.542 5.280 14.069 1.00 79.12 575 PHE A C 1
ATOM 4432 O O . PHE A 1 575 ? -4.711 4.143 14.500 1.00 79.12 575 PHE A O 1
ATOM 4439 N N . GLN A 1 576 ? -4.939 5.627 12.841 1.00 79.88 576 GLN A N 1
ATOM 4440 C CA . GLN A 1 576 ? -5.588 4.678 11.930 1.00 79.88 576 GLN A CA 1
ATOM 4441 C C . GLN A 1 576 ? -4.616 3.571 11.514 1.00 79.88 576 GLN A C 1
ATOM 4443 O O . GLN A 1 576 ? -4.979 2.397 11.546 1.00 79.88 576 GLN A O 1
ATOM 4448 N N . VAL A 1 577 ? -3.369 3.940 11.203 1.00 88.75 577 VAL A N 1
ATOM 4449 C CA . VAL A 1 577 ? -2.294 2.989 10.885 1.00 88.75 577 VAL A CA 1
ATOM 4450 C C . VAL A 1 577 ? -2.015 2.073 12.077 1.00 88.75 577 VAL A C 1
ATOM 4452 O O . VAL A 1 577 ? -1.903 0.863 11.903 1.00 88.75 577 VAL A O 1
ATOM 4455 N N . ILE A 1 578 ? -1.990 2.618 13.298 1.00 88.25 578 ILE A N 1
ATOM 4456 C CA . ILE A 1 578 ? -1.841 1.834 14.533 1.00 88.25 578 ILE A CA 1
ATOM 4457 C C . ILE A 1 578 ? -2.979 0.824 14.710 1.00 88.25 578 ILE A C 1
ATOM 4459 O O . ILE A 1 578 ? -2.716 -0.324 15.059 1.00 88.25 578 ILE A O 1
ATOM 4463 N N . GLN A 1 579 ? -4.234 1.209 14.466 1.00 81.75 579 GLN A N 1
ATOM 4464 C CA . GLN A 1 579 ? -5.347 0.260 14.581 1.00 81.75 579 GLN A CA 1
ATOM 4465 C C . GLN A 1 579 ? -5.255 -0.857 13.538 1.00 81.75 579 GLN A C 1
ATOM 4467 O O . GLN A 1 579 ? -5.533 -2.012 13.855 1.00 81.75 579 GLN A O 1
ATOM 4472 N N . LEU A 1 580 ? -4.829 -0.550 12.311 1.00 87.00 580 LEU A N 1
ATOM 4473 C CA . LEU A 1 580 ? -4.594 -1.576 11.292 1.00 87.00 580 LEU A CA 1
ATOM 4474 C C . LEU A 1 580 ? -3.437 -2.504 11.683 1.00 87.00 580 LEU A C 1
ATOM 4476 O O . LEU A 1 580 ? -3.581 -3.717 11.575 1.00 87.00 580 LEU A O 1
ATOM 4480 N N . LEU A 1 581 ? -2.340 -1.949 12.208 1.00 91.31 581 LEU A N 1
ATOM 4481 C CA . LEU A 1 581 ? -1.196 -2.715 12.705 1.00 91.31 581 LEU A CA 1
ATOM 4482 C C . LEU A 1 581 ? -1.603 -3.666 13.837 1.00 91.31 581 LEU A C 1
ATOM 4484 O O . LEU A 1 581 ? -1.253 -4.841 13.801 1.00 91.31 581 LEU A O 1
ATOM 4488 N N . LYS A 1 582 ? -2.382 -3.184 14.813 1.00 87.88 582 LYS A N 1
ATOM 4489 C CA . LYS A 1 582 ? -2.896 -4.015 15.912 1.00 87.88 582 LYS A CA 1
ATOM 4490 C C . LYS A 1 582 ? -3.776 -5.154 15.414 1.00 87.88 582 LYS A C 1
ATOM 4492 O O . LYS A 1 582 ? -3.777 -6.202 16.034 1.00 87.88 582 LYS A O 1
ATOM 4497 N N . ASN A 1 583 ? -4.514 -4.957 14.322 1.00 86.25 583 ASN A N 1
ATOM 4498 C CA . ASN A 1 583 ? -5.395 -5.973 13.744 1.00 86.25 583 ASN A CA 1
ATOM 4499 C C . ASN A 1 583 ? -4.650 -7.082 12.977 1.00 86.25 583 ASN A C 1
ATOM 4501 O O . ASN A 1 583 ? -5.278 -8.045 12.536 1.00 86.25 583 ASN A O 1
ATOM 4505 N N . ILE A 1 584 ? -3.326 -6.988 12.836 1.00 89.50 584 ILE A N 1
ATOM 4506 C CA . ILE A 1 584 ? -2.504 -8.080 12.312 1.00 89.50 584 ILE A CA 1
ATOM 4507 C C . ILE A 1 584 ? -2.376 -9.155 13.393 1.00 89.50 584 ILE A C 1
ATOM 4509 O O . ILE A 1 584 ? -1.922 -8.869 14.497 1.00 89.50 584 ILE A O 1
ATOM 4513 N N . ALA A 1 585 ? -2.758 -10.393 13.064 1.00 88.56 585 ALA A N 1
ATOM 4514 C CA . ALA A 1 585 ? -2.846 -11.502 14.017 1.00 88.56 585 ALA A CA 1
ATOM 4515 C C . ALA A 1 585 ? -1.557 -11.706 14.831 1.00 88.56 585 ALA A C 1
ATOM 4517 O O . ALA A 1 585 ? -1.610 -11.743 16.057 1.00 88.56 585 ALA A O 1
ATOM 4518 N N . ASP A 1 586 ? -0.401 -11.760 14.164 1.00 90.19 586 ASP A N 1
ATOM 4519 C CA . ASP A 1 586 ? 0.893 -11.978 14.822 1.00 90.19 586 ASP A CA 1
ATOM 4520 C C . ASP A 1 586 ? 1.265 -10.825 15.770 1.00 90.19 586 ASP A C 1
ATOM 4522 O O . ASP A 1 586 ? 1.797 -11.055 16.855 1.00 90.19 586 ASP A O 1
ATOM 4526 N N . VAL A 1 587 ? 0.926 -9.582 15.412 1.00 92.88 587 VAL A N 1
ATOM 4527 C CA . VAL A 1 587 ? 1.119 -8.410 16.282 1.00 92.88 587 VAL A CA 1
ATOM 4528 C C . VAL A 1 587 ? 0.189 -8.482 17.492 1.00 92.88 587 VAL A C 1
ATOM 4530 O O . VAL A 1 587 ? 0.627 -8.282 18.626 1.00 92.88 587 VAL A O 1
ATOM 4533 N N . ALA A 1 588 ? -1.087 -8.786 17.260 1.00 90.38 588 ALA A N 1
ATOM 4534 C CA . ALA A 1 588 ? -2.112 -8.839 18.291 1.00 90.38 588 ALA A CA 1
ATOM 4535 C C . ALA A 1 588 ? -1.817 -9.927 19.337 1.00 90.38 588 ALA A C 1
ATOM 4537 O O . ALA A 1 588 ? -1.828 -9.642 20.535 1.00 90.38 588 ALA A O 1
ATOM 4538 N N . HIS A 1 589 ? -1.500 -11.146 18.892 1.00 91.38 589 HIS A N 1
ATOM 4539 C CA . HIS A 1 589 ? -1.138 -12.250 19.782 1.00 91.38 589 HIS A CA 1
ATOM 4540 C C . HIS A 1 589 ? 0.171 -11.978 20.517 1.00 91.38 589 HIS A C 1
ATOM 4542 O O . HIS A 1 589 ? 0.262 -12.239 21.709 1.00 91.38 589 HIS A O 1
ATOM 4548 N N . HIS A 1 590 ? 1.160 -11.356 19.869 1.00 92.69 590 HIS A N 1
ATOM 4549 C CA . HIS A 1 590 ? 2.388 -10.973 20.562 1.00 92.69 590 HIS A CA 1
ATOM 4550 C C . HIS A 1 590 ? 2.130 -9.963 21.693 1.00 92.69 590 HIS A C 1
ATOM 4552 O O . HIS A 1 590 ? 2.732 -10.067 22.764 1.00 92.69 590 HIS A O 1
ATOM 4558 N N . MET A 1 591 ? 1.223 -9.001 21.485 1.00 92.06 591 MET A N 1
ATOM 4559 C CA . MET A 1 591 ? 0.788 -8.067 22.531 1.00 92.06 591 MET A CA 1
ATOM 4560 C C . MET A 1 591 ? 0.021 -8.758 23.668 1.00 92.06 591 MET A C 1
ATOM 4562 O O . MET A 1 591 ? 0.092 -8.323 24.820 1.00 92.06 591 MET A O 1
ATOM 4566 N N . GLU A 1 592 ? -0.727 -9.814 23.365 1.00 91.25 592 GLU A N 1
ATOM 4567 C CA . GLU A 1 592 ? -1.428 -10.624 24.359 1.00 91.25 592 GLU A CA 1
ATOM 4568 C C . GLU A 1 592 ? -0.452 -11.467 25.188 1.00 91.25 592 GLU A C 1
ATOM 4570 O O . GLU A 1 592 ? -0.401 -11.314 26.409 1.00 91.25 592 GLU A O 1
ATOM 4575 N N . ASP A 1 593 ? 0.382 -12.267 24.522 1.00 91.75 593 ASP A N 1
ATOM 4576 C CA . ASP A 1 593 ? 1.315 -13.227 25.124 1.00 91.75 593 ASP A CA 1
ATOM 4577 C C . ASP A 1 593 ? 2.364 -12.566 26.026 1.00 91.75 593 ASP A C 1
ATOM 4579 O O . ASP A 1 593 ? 2.833 -13.171 26.992 1.00 91.75 593 ASP A O 1
ATOM 4583 N N . ASN A 1 594 ? 2.740 -11.322 25.717 1.00 91.12 594 ASN A N 1
ATOM 4584 C CA . ASN A 1 594 ? 3.745 -10.566 26.466 1.00 91.12 594 ASN A CA 1
ATOM 4585 C C . ASN A 1 594 ? 3.136 -9.501 27.388 1.00 91.12 594 ASN A C 1
ATOM 4587 O O . ASN A 1 594 ? 3.879 -8.675 27.919 1.00 91.12 594 ASN A O 1
ATOM 4591 N N . GLU A 1 595 ? 1.805 -9.475 27.541 1.00 88.69 595 GLU A N 1
ATOM 4592 C CA . GLU A 1 595 ? 1.077 -8.427 28.275 1.00 88.69 595 GLU A CA 1
ATOM 4593 C C . GLU A 1 595 ? 1.489 -7.003 27.840 1.00 88.69 595 GLU A C 1
ATOM 4595 O O . GLU A 1 595 ? 1.498 -6.055 28.625 1.00 88.69 595 GLU A O 1
ATOM 4600 N N . ALA A 1 596 ? 1.848 -6.854 26.563 1.00 88.38 596 ALA A N 1
ATOM 4601 C CA . ALA A 1 596 ? 2.400 -5.634 26.007 1.00 88.38 596 ALA A CA 1
ATOM 4602 C C . ALA A 1 596 ? 1.311 -4.758 25.386 1.00 88.38 596 ALA A C 1
ATOM 4604 O O . ALA A 1 596 ? 0.313 -5.215 24.820 1.00 88.38 596 ALA A O 1
ATOM 4605 N N . THR A 1 597 ? 1.539 -3.461 25.467 1.00 86.69 597 THR A N 1
ATOM 4606 C CA . THR A 1 597 ? 0.742 -2.421 24.828 1.00 86.69 597 THR A CA 1
ATOM 4607 C C . THR A 1 597 ? 1.396 -1.965 23.524 1.00 86.69 597 THR A C 1
ATOM 4609 O O . THR A 1 597 ? 2.537 -2.326 23.219 1.00 86.69 597 THR A O 1
ATOM 4612 N N . ILE A 1 598 ? 0.693 -1.154 22.728 1.00 86.44 598 ILE A N 1
ATOM 4613 C CA . ILE A 1 598 ? 1.261 -0.669 21.465 1.00 86.44 598 ILE A CA 1
ATOM 4614 C C . ILE A 1 598 ? 2.459 0.266 21.686 1.00 86.44 598 ILE A C 1
ATOM 4616 O O . ILE A 1 598 ? 3.422 0.177 20.924 1.00 86.44 598 ILE A O 1
ATOM 4620 N N . ASN A 1 599 ? 2.475 1.107 22.732 1.00 88.00 599 ASN A N 1
ATOM 4621 C CA . ASN A 1 599 ? 3.633 1.974 22.971 1.00 88.00 599 ASN A CA 1
ATOM 4622 C C . ASN A 1 599 ? 4.815 1.149 23.477 1.00 88.00 599 ASN A C 1
ATOM 4624 O O . ASN A 1 599 ? 5.950 1.431 23.094 1.00 88.00 599 ASN A O 1
ATOM 4628 N N . THR A 1 600 ? 4.564 0.097 24.266 1.00 89.44 600 THR A N 1
ATOM 4629 C CA . THR A 1 600 ? 5.605 -0.871 24.652 1.00 89.44 600 THR A CA 1
ATOM 4630 C C . THR A 1 600 ? 6.225 -1.521 23.414 1.00 89.44 600 THR A C 1
ATOM 4632 O O . THR A 1 600 ? 7.446 -1.510 23.251 1.00 89.44 600 THR A O 1
ATOM 4635 N N . LEU A 1 601 ? 5.392 -1.996 22.486 1.00 91.38 601 LEU A N 1
ATOM 4636 C CA . LEU A 1 601 ? 5.853 -2.628 21.252 1.00 91.38 601 LEU A CA 1
ATOM 4637 C C . LEU A 1 601 ? 6.656 -1.664 20.357 1.00 91.38 601 LEU A C 1
ATOM 4639 O O . LEU A 1 601 ? 7.717 -2.021 19.839 1.00 91.38 601 LEU A O 1
ATOM 4643 N N . LEU A 1 602 ? 6.191 -0.420 20.202 1.00 91.25 602 LEU A N 1
ATOM 4644 C CA . LEU A 1 602 ? 6.908 0.614 19.446 1.00 91.25 602 LEU A CA 1
ATOM 4645 C C . LEU A 1 602 ? 8.208 1.049 20.136 1.00 91.25 602 LEU A C 1
ATOM 4647 O O . LEU A 1 602 ? 9.181 1.344 19.447 1.00 91.25 602 LEU A O 1
ATOM 4651 N N . THR A 1 603 ? 8.260 1.022 21.470 1.00 90.62 603 THR A N 1
ATOM 4652 C CA . THR A 1 603 ? 9.488 1.263 22.246 1.00 90.62 603 THR A CA 1
ATOM 4653 C C . THR A 1 603 ? 10.525 0.178 21.970 1.00 90.62 603 THR A C 1
ATOM 4655 O O . THR A 1 603 ? 11.680 0.490 21.683 1.00 90.62 603 THR A O 1
ATOM 4658 N N . TRP A 1 604 ? 10.132 -1.099 21.999 1.00 92.75 604 TRP A N 1
ATOM 4659 C CA . TRP A 1 604 ? 11.029 -2.209 21.660 1.00 92.75 604 TRP A CA 1
ATOM 4660 C C . TRP A 1 604 ? 11.520 -2.128 20.212 1.00 92.75 604 TRP A C 1
ATOM 4662 O O . TRP A 1 604 ? 12.711 -2.313 19.957 1.00 92.75 604 TRP A O 1
ATOM 4672 N N . SER A 1 605 ? 10.637 -1.772 19.273 1.00 93.38 605 SER A N 1
ATOM 4673 C CA . SER A 1 605 ? 11.032 -1.511 17.884 1.00 93.38 605 SER A CA 1
ATOM 4674 C C . SER A 1 605 ? 12.043 -0.362 17.786 1.00 93.38 605 SER A C 1
ATOM 4676 O O . SER A 1 605 ? 13.101 -0.526 17.185 1.00 93.38 605 SER A O 1
ATOM 4678 N N . ALA A 1 606 ? 11.793 0.774 18.443 1.00 90.69 606 ALA A N 1
ATOM 4679 C CA . ALA A 1 606 ? 12.714 1.910 18.453 1.00 90.69 606 ALA A CA 1
ATOM 4680 C C . ALA A 1 606 ? 14.071 1.557 19.089 1.00 90.69 606 ALA A C 1
ATOM 4682 O O . ALA A 1 606 ? 15.117 1.963 18.590 1.00 90.69 606 ALA A O 1
ATOM 4683 N N . GLN A 1 607 ? 14.094 0.755 20.156 1.00 89.75 607 GLN A N 1
ATOM 4684 C CA . GLN A 1 607 ? 15.342 0.244 20.739 1.00 89.75 607 GLN A CA 1
ATOM 4685 C C . GLN A 1 607 ? 16.140 -0.611 19.743 1.00 89.75 607 GLN A C 1
ATOM 4687 O O . GLN A 1 607 ? 17.377 -0.588 19.768 1.00 89.75 607 GLN A O 1
ATOM 4692 N N . ALA A 1 608 ? 15.459 -1.309 18.829 1.00 92.00 608 ALA A N 1
ATOM 4693 C CA . ALA A 1 608 ? 16.117 -2.138 17.833 1.00 92.00 608 ALA A CA 1
ATOM 4694 C C . ALA A 1 608 ? 16.922 -1.340 16.790 1.00 92.00 608 ALA A C 1
ATOM 4696 O O . ALA A 1 608 ? 17.926 -1.836 16.282 1.00 92.00 608 ALA A O 1
ATOM 4697 N N . PHE A 1 609 ? 16.585 -0.069 16.540 1.00 90.50 609 PHE A N 1
ATOM 4698 C CA . PHE A 1 609 ? 17.304 0.775 15.569 1.00 90.50 609 PHE A CA 1
ATOM 4699 C C . PHE A 1 609 ? 18.810 0.826 15.819 1.00 90.50 609 PHE A C 1
ATOM 4701 O O . PHE A 1 609 ? 19.587 0.807 14.870 1.00 90.50 609 PHE A O 1
ATOM 4708 N N . THR A 1 610 ? 19.221 0.823 17.088 1.00 83.69 610 THR A N 1
ATOM 4709 C CA . THR A 1 610 ? 20.632 0.937 17.484 1.00 83.69 610 THR A CA 1
ATOM 4710 C C . THR A 1 610 ? 21.531 -0.175 16.939 1.00 83.69 610 THR A C 1
ATOM 4712 O O . THR A 1 610 ? 22.731 0.044 16.777 1.00 83.69 610 THR A O 1
ATOM 4715 N N . HIS A 1 611 ? 20.979 -1.357 16.646 1.00 88.50 611 HIS A N 1
ATOM 4716 C CA . HIS A 1 611 ? 21.704 -2.449 15.986 1.00 88.50 611 HIS A CA 1
ATOM 4717 C C . HIS A 1 611 ? 21.284 -2.642 14.523 1.00 88.50 611 HIS A C 1
ATOM 4719 O O . HIS A 1 611 ? 22.090 -3.106 13.711 1.00 88.50 611 HIS A O 1
ATOM 4725 N N . LEU A 1 612 ? 20.063 -2.233 14.164 1.00 92.81 612 LEU A N 1
ATOM 4726 C CA . LEU A 1 612 ? 19.552 -2.343 12.801 1.00 92.81 612 LEU A CA 1
ATOM 4727 C C . LEU A 1 612 ? 20.058 -1.253 11.850 1.00 92.81 612 LEU A C 1
ATOM 4729 O O . LEU A 1 612 ? 20.090 -1.515 10.654 1.00 92.81 612 LEU A O 1
ATOM 4733 N N . SER A 1 613 ? 20.453 -0.064 12.320 1.00 94.75 613 SER A N 1
ATOM 4734 C CA . SER A 1 613 ? 20.950 1.016 11.456 1.00 94.75 613 SER A CA 1
ATOM 4735 C C . SER A 1 613 ? 22.189 1.718 12.009 1.00 94.75 613 SER A C 1
ATOM 4737 O O . SER A 1 613 ? 22.235 2.191 13.145 1.00 94.75 613 SER A O 1
ATOM 4739 N N . GLN A 1 614 ? 23.186 1.871 11.140 1.00 93.75 614 GLN A N 1
ATOM 4740 C CA . GLN A 1 614 ? 24.384 2.673 11.369 1.00 93.75 614 GLN A CA 1
ATOM 4741 C C . GLN A 1 614 ? 24.177 4.171 11.090 1.00 93.75 614 GLN A C 1
ATOM 4743 O O . GLN A 1 614 ? 25.086 4.969 11.331 1.00 93.75 614 GLN A O 1
ATOM 4748 N N . PHE A 1 615 ? 23.023 4.580 10.553 1.00 94.56 615 PHE A N 1
ATOM 4749 C CA . PHE A 1 615 ? 22.789 5.966 10.150 1.00 94.56 615 PHE A CA 1
ATOM 4750 C C . PHE A 1 615 ? 22.339 6.830 11.328 1.00 94.56 615 PHE A C 1
ATOM 4752 O O . PHE A 1 615 ? 21.455 6.464 12.100 1.00 94.56 615 PHE A O 1
ATOM 4759 N N . ALA A 1 616 ? 22.935 8.018 11.461 1.00 92.94 616 ALA A N 1
ATOM 4760 C CA . ALA A 1 616 ? 22.621 8.932 12.558 1.00 92.94 616 ALA A CA 1
ATOM 4761 C C . ALA A 1 616 ? 21.160 9.413 12.532 1.00 92.94 616 ALA A C 1
ATOM 4763 O O . ALA A 1 616 ? 20.559 9.549 13.591 1.00 92.94 616 ALA A O 1
ATOM 4764 N N . ALA A 1 617 ? 20.586 9.629 11.343 1.00 91.75 617 ALA A N 1
ATOM 4765 C CA . ALA A 1 617 ? 19.204 10.086 11.196 1.00 91.75 617 ALA A CA 1
ATOM 4766 C C . ALA A 1 617 ? 18.189 9.047 11.707 1.00 91.75 617 ALA A C 1
ATOM 4768 O O . ALA A 1 617 ? 17.326 9.379 12.512 1.00 91.75 617 ALA A O 1
ATOM 4769 N N . ASP A 1 618 ? 18.368 7.771 11.353 1.00 95.31 618 ASP A N 1
ATOM 4770 C CA . ASP A 1 618 ? 17.530 6.674 11.854 1.00 95.31 618 ASP A CA 1
ATOM 4771 C C . ASP A 1 618 ? 17.617 6.547 13.385 1.00 95.31 618 ASP A C 1
ATOM 4773 O O . ASP A 1 618 ? 16.606 6.426 14.076 1.00 95.31 618 ASP A O 1
ATOM 4777 N N . ASN A 1 619 ? 18.833 6.625 13.935 1.00 93.69 619 ASN A N 1
ATOM 4778 C CA . ASN A 1 619 ? 19.041 6.578 15.383 1.00 93.69 619 ASN A CA 1
ATOM 4779 C C . ASN A 1 619 ? 18.429 7.792 16.102 1.00 93.69 619 ASN A C 1
ATOM 4781 O O . ASN A 1 619 ? 17.944 7.651 17.224 1.00 93.69 619 ASN A O 1
ATOM 4785 N N . GLN A 1 620 ? 18.410 8.964 15.461 1.00 93.94 620 GLN A N 1
ATOM 4786 C CA . GLN A 1 620 ? 17.747 10.156 15.986 1.00 93.94 620 GLN A CA 1
ATOM 4787 C C . GLN A 1 620 ? 16.223 9.976 16.021 1.00 93.94 620 GLN A C 1
ATOM 4789 O O . GLN A 1 620 ? 15.620 10.241 17.056 1.00 93.94 620 GLN A O 1
ATOM 4794 N N . ILE A 1 621 ? 15.616 9.441 14.953 1.00 93.06 621 ILE A N 1
ATOM 4795 C CA . ILE A 1 621 ? 14.177 9.117 14.894 1.00 93.06 621 ILE A CA 1
ATOM 4796 C C . ILE A 1 621 ? 13.783 8.203 16.062 1.00 93.06 621 ILE A C 1
ATOM 4798 O O . ILE A 1 621 ? 12.817 8.480 16.777 1.00 93.06 621 ILE A O 1
ATOM 4802 N N . ALA A 1 622 ? 14.557 7.139 16.293 1.00 91.38 622 ALA A N 1
ATOM 4803 C CA . ALA A 1 622 ? 14.322 6.215 17.396 1.00 91.38 622 ALA A CA 1
ATOM 4804 C C . ALA A 1 622 ? 14.529 6.855 18.778 1.00 91.38 622 ALA A C 1
ATOM 4806 O O . ALA A 1 622 ? 13.750 6.603 19.702 1.00 91.38 622 ALA A O 1
ATOM 4807 N N . ALA A 1 623 ? 15.567 7.680 18.938 1.00 92.81 623 ALA A N 1
ATOM 4808 C CA . ALA A 1 623 ? 15.847 8.378 20.189 1.00 92.81 623 ALA A CA 1
ATOM 4809 C C . ALA A 1 623 ? 14.751 9.396 20.537 1.00 92.81 623 ALA A C 1
ATOM 4811 O O . ALA A 1 623 ? 14.332 9.457 21.696 1.00 92.81 623 ALA A O 1
ATOM 4812 N N . ASP A 1 624 ? 14.260 10.147 19.550 1.00 92.38 624 ASP A N 1
ATOM 4813 C CA . ASP A 1 624 ? 13.186 11.127 19.720 1.00 92.38 624 ASP A CA 1
ATOM 4814 C C . ASP A 1 624 ? 11.877 10.442 20.113 1.00 92.38 624 ASP A C 1
ATOM 4816 O O . ASP A 1 624 ? 11.246 10.851 21.090 1.00 92.38 624 ASP A O 1
ATOM 4820 N N . LEU A 1 625 ? 11.515 9.349 19.428 1.00 91.06 625 LEU A N 1
ATOM 4821 C CA . LEU A 1 625 ? 10.329 8.563 19.765 1.00 91.06 625 LEU A CA 1
ATOM 4822 C C . LEU A 1 625 ? 10.421 7.993 21.189 1.00 91.06 625 LEU A C 1
ATOM 4824 O O . LEU A 1 625 ? 9.515 8.204 21.994 1.00 91.06 625 LEU A O 1
ATOM 4828 N N . ASN A 1 626 ? 11.533 7.336 21.536 1.00 89.94 626 ASN A N 1
ATOM 4829 C CA . ASN A 1 626 ? 11.740 6.782 22.877 1.00 89.94 626 ASN A CA 1
ATOM 4830 C C . ASN A 1 626 ? 11.721 7.865 23.962 1.00 89.94 626 ASN A C 1
ATOM 4832 O O . ASN A 1 626 ? 11.142 7.667 25.029 1.00 89.94 626 ASN A O 1
ATOM 4836 N N . THR A 1 627 ? 12.338 9.020 23.707 1.00 91.06 627 THR A N 1
ATOM 4837 C CA . THR A 1 627 ? 12.335 10.147 24.650 1.00 91.06 627 THR A CA 1
ATOM 4838 C C . THR A 1 627 ? 10.922 10.679 24.851 1.00 91.06 627 THR A C 1
ATOM 4840 O O . THR A 1 627 ? 10.513 10.896 25.991 1.00 91.06 627 THR A O 1
ATOM 4843 N N . ALA A 1 628 ? 10.157 10.842 23.770 1.00 87.94 628 ALA A N 1
ATOM 4844 C CA . ALA A 1 628 ? 8.786 11.327 23.836 1.00 87.94 628 ALA A CA 1
ATOM 4845 C C . ALA A 1 628 ? 7.862 10.340 24.570 1.00 87.94 628 ALA A C 1
ATOM 4847 O O . ALA A 1 628 ? 7.069 10.770 25.409 1.00 87.94 628 ALA A O 1
ATOM 4848 N N . ILE A 1 629 ? 8.003 9.029 24.323 1.00 85.12 629 ILE A N 1
ATOM 4849 C CA . ILE A 1 629 ? 7.254 7.979 25.036 1.00 85.12 629 ILE A CA 1
ATOM 4850 C C . ILE A 1 629 ? 7.595 8.000 26.527 1.00 85.12 629 ILE A C 1
ATOM 4852 O O . ILE A 1 629 ? 6.696 8.114 27.357 1.00 85.12 629 ILE A O 1
ATOM 4856 N N . ASN A 1 630 ? 8.886 7.972 26.876 1.00 84.12 630 ASN A N 1
ATOM 4857 C CA . ASN A 1 630 ? 9.336 7.962 28.271 1.00 84.12 630 ASN A CA 1
ATOM 4858 C C . ASN A 1 630 ? 8.940 9.235 29.037 1.00 84.12 630 ASN A C 1
ATOM 4860 O O . ASN A 1 630 ? 8.743 9.191 30.249 1.00 84.12 630 ASN A O 1
ATOM 4864 N N . ALA A 1 631 ? 8.826 10.369 28.342 1.00 83.94 631 ALA A N 1
ATOM 4865 C CA . ALA A 1 631 ? 8.376 11.631 28.918 1.00 83.94 631 ALA A CA 1
ATOM 4866 C C . ALA A 1 631 ? 6.842 11.777 28.972 1.00 83.94 631 ALA A C 1
ATOM 4868 O O . ALA A 1 631 ? 6.366 12.785 29.490 1.00 83.94 631 ALA A O 1
ATOM 4869 N N . GLY A 1 632 ? 6.074 10.827 28.420 1.00 77.81 632 GLY A N 1
ATOM 4870 C CA . GLY A 1 632 ? 4.614 10.922 28.312 1.00 77.81 632 GLY A CA 1
ATOM 4871 C C . GLY A 1 632 ? 4.120 12.016 27.353 1.00 77.81 632 GLY A C 1
ATOM 4872 O O . GLY A 1 632 ? 2.960 12.403 27.425 1.00 77.81 632 GLY A O 1
ATOM 4873 N N . ASN A 1 633 ? 4.989 12.514 26.466 1.00 82.81 633 ASN A N 1
ATOM 4874 C CA . ASN A 1 633 ? 4.720 13.610 25.524 1.00 82.81 633 ASN A CA 1
ATOM 4875 C C . ASN A 1 633 ? 4.768 13.142 24.056 1.00 82.81 633 ASN A C 1
ATOM 4877 O O . ASN A 1 633 ? 4.967 13.950 23.149 1.00 82.81 633 ASN A O 1
ATOM 4881 N N . SER A 1 634 ? 4.660 11.832 23.819 1.00 84.38 634 SER A N 1
ATOM 4882 C CA . SER A 1 634 ? 4.577 11.264 22.473 1.00 84.38 634 SER A CA 1
ATOM 4883 C C . SER A 1 634 ? 3.255 11.628 21.798 1.00 84.38 634 SER A C 1
ATOM 4885 O O . SER A 1 634 ? 2.247 11.857 22.458 1.00 84.38 634 SER A O 1
ATOM 4887 N N . TRP A 1 635 ? 3.261 11.636 20.466 1.00 84.81 635 TRP A N 1
ATOM 4888 C CA . TRP A 1 635 ? 2.054 11.711 19.640 1.00 84.81 635 TRP A CA 1
ATOM 4889 C C . TRP A 1 635 ? 1.219 10.423 19.698 1.00 84.81 635 TRP A C 1
ATOM 4891 O O . TRP A 1 635 ? 0.070 10.404 19.253 1.00 84.81 635 TRP A O 1
ATOM 4901 N N . LEU A 1 636 ? 1.801 9.336 20.215 1.00 82.06 636 LEU A N 1
ATOM 4902 C CA . LEU A 1 636 ? 1.091 8.089 20.451 1.00 82.06 636 LEU A CA 1
ATOM 4903 C C . LEU A 1 636 ? -0.048 8.293 21.457 1.00 82.06 636 LEU A C 1
ATOM 4905 O O . LEU A 1 636 ? 0.083 9.111 22.371 1.00 82.06 636 LEU A O 1
ATOM 4909 N N . PRO A 1 637 ? -1.145 7.524 21.344 1.00 69.69 637 PRO A N 1
ATOM 4910 C CA . PRO A 1 637 ? -2.190 7.537 22.356 1.00 69.69 637 PRO A CA 1
ATOM 4911 C C . PRO A 1 637 ? -1.584 7.283 23.737 1.00 69.69 637 PRO A C 1
ATOM 4913 O O . PRO A 1 637 ? -0.816 6.332 23.921 1.00 69.69 637 PRO A O 1
ATOM 4916 N N . ALA A 1 638 ? -1.918 8.138 24.704 1.00 66.12 638 ALA A N 1
ATOM 4917 C CA . ALA A 1 638 ? -1.519 7.913 26.083 1.00 66.12 638 ALA A CA 1
ATOM 4918 C C . ALA A 1 638 ? -2.107 6.578 26.545 1.00 66.12 638 ALA A C 1
ATOM 4920 O O . ALA A 1 638 ? -3.316 6.353 26.447 1.00 66.12 638 ALA A O 1
ATOM 4921 N N . GLU A 1 639 ? -1.253 5.684 27.032 1.00 69.06 639 GLU A N 1
ATOM 4922 C CA . GLU A 1 639 ? -1.734 4.421 27.571 1.00 69.06 639 GLU A CA 1
ATOM 4923 C C . GLU A 1 639 ? -2.537 4.672 28.839 1.00 69.06 639 GLU A C 1
ATOM 4925 O O . GLU A 1 639 ? -2.101 5.463 29.683 1.00 69.06 639 GLU A O 1
ATOM 4930 N N . PRO A 1 640 ? -3.704 4.023 28.996 1.00 65.31 640 PRO A N 1
ATOM 4931 C CA . PRO A 1 640 ? -4.491 4.226 30.189 1.00 65.31 640 PRO A CA 1
ATOM 4932 C C . PRO A 1 640 ? -3.723 3.797 31.446 1.00 65.31 640 PRO A C 1
ATOM 4934 O O . PRO A 1 640 ? -3.466 2.611 31.651 1.00 65.31 640 PRO A O 1
ATOM 4937 N N . VAL A 1 641 ? -3.391 4.740 32.328 1.00 60.19 641 VAL A N 1
ATOM 4938 C CA . VAL A 1 641 ? -2.733 4.437 33.606 1.00 60.19 641 VAL A CA 1
ATOM 4939 C C . VAL A 1 641 ? -3.792 3.906 34.562 1.00 60.19 641 VAL A C 1
ATOM 4941 O O . VAL A 1 641 ? -4.775 4.591 34.841 1.00 60.19 641 VAL A O 1
ATOM 4944 N N . ASN A 1 642 ? -3.629 2.672 35.048 1.00 63.28 642 ASN A N 1
ATOM 4945 C CA . ASN A 1 642 ? -4.635 1.991 35.877 1.00 63.28 642 ASN A CA 1
ATOM 4946 C C . ASN A 1 642 ? -6.042 1.979 35.231 1.00 63.28 642 ASN A C 1
ATOM 4948 O O . ASN A 1 642 ? -7.057 2.070 35.926 1.00 63.28 642 ASN A O 1
ATOM 4952 N N . GLY A 1 643 ? -6.102 1.908 33.895 1.00 66.62 643 GLY A N 1
ATOM 4953 C CA . GLY A 1 643 ? -7.354 1.937 33.135 1.00 66.62 643 GLY A CA 1
ATOM 4954 C C . GLY A 1 643 ? -7.956 3.330 32.909 1.00 66.62 643 GLY A C 1
ATOM 4955 O O . GLY A 1 643 ? -9.099 3.394 32.470 1.00 66.62 643 GLY A O 1
ATOM 4956 N N . LEU A 1 644 ? -7.225 4.421 33.180 1.00 72.06 644 LEU A N 1
ATOM 4957 C CA . LEU A 1 644 ? -7.666 5.800 32.922 1.00 72.06 644 LEU A CA 1
ATOM 4958 C C . LEU A 1 644 ? -6.882 6.485 31.810 1.00 72.06 644 LEU A C 1
ATOM 4960 O O . LEU A 1 644 ? -5.655 6.515 31.846 1.00 72.06 644 LEU A O 1
ATOM 4964 N N . GLU A 1 645 ? -7.587 7.146 30.897 1.00 76.31 645 GLU A N 1
ATOM 4965 C CA . GLU A 1 645 ? -6.951 8.046 29.928 1.00 76.31 645 GLU A CA 1
ATOM 4966 C C . GLU A 1 645 ? -6.313 9.258 30.630 1.00 76.31 645 GLU A C 1
ATOM 4968 O O . GLU A 1 645 ? -6.752 9.673 31.705 1.00 76.31 645 GLU A O 1
ATOM 4973 N N . SER A 1 646 ? -5.278 9.853 30.026 1.00 76.38 646 SER A N 1
ATOM 4974 C CA . SER A 1 646 ? -4.506 10.948 30.637 1.00 76.38 646 SER A CA 1
ATOM 4975 C C . SER A 1 646 ? -5.388 12.100 31.140 1.00 76.38 646 SER A C 1
ATOM 4977 O O . SER A 1 646 ? -5.218 12.546 32.275 1.00 76.38 646 SER A O 1
ATOM 4979 N N . ILE A 1 647 ? -6.400 12.507 30.367 1.00 80.94 647 ILE A N 1
ATOM 4980 C CA . ILE A 1 647 ? -7.332 13.571 30.773 1.00 80.94 647 ILE A CA 1
ATOM 4981 C C . ILE A 1 647 ? -8.157 13.218 32.021 1.00 80.94 647 ILE A C 1
ATOM 4983 O O . ILE A 1 647 ? -8.555 14.097 32.778 1.00 80.94 647 ILE A O 1
ATOM 4987 N N . CYS A 1 648 ? -8.393 11.930 32.264 1.00 83.94 648 CYS A N 1
ATOM 4988 C CA . CYS A 1 648 ? -9.066 11.433 33.458 1.00 83.94 648 CYS A CA 1
ATOM 4989 C C . CYS A 1 648 ? -8.104 11.224 34.629 1.00 83.94 648 CYS A C 1
ATOM 4991 O O . CYS A 1 648 ? -8.501 11.360 35.785 1.00 83.94 648 CYS A O 1
ATOM 4993 N N . SER A 1 649 ? -6.832 10.929 34.360 1.00 78.25 649 SER A N 1
ATOM 4994 C CA . SER A 1 649 ? -5.825 10.720 35.408 1.00 78.25 649 SER A CA 1
ATOM 4995 C C . SER A 1 649 ? -5.609 11.951 36.301 1.00 78.25 649 SER A C 1
ATOM 4997 O O . SER A 1 649 ? -5.244 11.803 37.463 1.00 78.25 649 SER A O 1
ATOM 4999 N N . THR A 1 650 ? -5.888 13.159 35.798 1.00 78.88 650 THR A N 1
ATOM 5000 C CA . THR A 1 650 ? -5.816 14.406 36.578 1.00 78.88 650 THR A CA 1
ATOM 5001 C C . THR A 1 650 ? -7.068 14.694 37.406 1.00 78.88 650 THR A C 1
ATOM 5003 O O . THR A 1 650 ? -7.015 15.513 38.319 1.00 78.88 650 THR A O 1
ATOM 5006 N N . GLU A 1 651 ? -8.190 14.044 37.092 1.00 82.81 651 GLU A N 1
ATOM 5007 C CA . GLU A 1 651 ? -9.495 14.267 37.733 1.00 82.81 651 GLU A CA 1
ATOM 5008 C C . GLU A 1 651 ? -9.770 13.269 38.866 1.00 82.81 651 GLU A C 1
ATOM 5010 O O . GLU A 1 651 ? -10.542 13.554 39.783 1.00 82.81 651 GLU A O 1
ATOM 5015 N N . PHE A 1 652 ? -9.140 12.093 38.817 1.00 83.75 652 PHE A N 1
ATOM 5016 C CA . PHE A 1 652 ? -9.371 11.019 39.773 1.00 83.75 652 PHE A CA 1
ATOM 5017 C C . PHE A 1 652 ? -8.187 10.794 40.724 1.00 83.75 652 PHE A C 1
ATOM 5019 O O . PHE A 1 652 ? -7.030 10.797 40.313 1.00 83.75 652 PHE A O 1
ATOM 5026 N N . ALA A 1 653 ? -8.474 10.471 41.990 1.00 84.25 653 ALA A N 1
ATOM 5027 C CA . ALA A 1 653 ? -7.451 9.997 42.933 1.00 84.25 653 ALA A CA 1
ATOM 5028 C C . ALA A 1 653 ? -6.988 8.570 42.585 1.00 84.25 653 ALA A C 1
ATOM 5030 O O . ALA A 1 653 ? -7.763 7.809 42.011 1.00 84.25 653 ALA A O 1
ATOM 5031 N N . GLU A 1 654 ? -5.760 8.174 42.942 1.00 78.06 654 GLU A N 1
ATOM 5032 C CA . GLU A 1 654 ? -5.138 6.874 42.594 1.00 78.06 654 GLU A CA 1
ATOM 5033 C C . GLU A 1 654 ? -5.859 5.637 43.182 1.00 78.06 654 GLU A C 1
ATOM 5035 O O . GLU A 1 654 ? -5.848 4.564 42.578 1.00 78.06 654 GLU A O 1
ATOM 5040 N N . ASP A 1 655 ? -6.580 5.793 44.288 1.00 83.62 655 ASP A N 1
ATOM 5041 C CA . ASP A 1 655 ? -7.357 4.738 44.956 1.00 83.62 655 ASP A CA 1
ATOM 5042 C C . ASP A 1 655 ? -8.869 4.810 44.662 1.00 83.62 655 ASP A C 1
ATOM 5044 O O . ASP A 1 655 ? -9.670 4.070 45.239 1.00 83.62 655 ASP A O 1
ATOM 5048 N N . GLN A 1 656 ? -9.287 5.732 43.794 1.00 87.50 656 GLN A N 1
ATOM 5049 C CA . GLN A 1 656 ? -10.693 5.965 43.492 1.00 87.50 656 GLN A CA 1
ATOM 5050 C C . GLN A 1 656 ? -11.298 4.832 42.653 1.00 87.50 656 GLN A C 1
ATOM 5052 O O . GLN A 1 656 ? -10.653 4.338 41.733 1.00 87.50 656 GLN A O 1
ATOM 5057 N N . ILE A 1 657 ? -12.555 4.446 42.915 1.00 87.19 657 ILE A N 1
ATOM 5058 C CA . ILE A 1 657 ? -13.286 3.467 42.079 1.00 87.19 657 ILE A CA 1
ATOM 5059 C C . ILE A 1 657 ? -13.488 4.006 40.654 1.00 87.19 657 ILE A C 1
ATOM 5061 O O . ILE A 1 657 ? -13.877 5.163 40.479 1.00 87.19 657 ILE A O 1
ATOM 5065 N N . ARG A 1 658 ? -13.272 3.142 39.648 1.00 85.69 658 ARG A N 1
ATOM 5066 C CA . ARG A 1 658 ? -13.257 3.485 38.210 1.00 85.69 658 ARG A CA 1
ATOM 5067 C C . ARG A 1 658 ? -13.860 2.396 37.325 1.00 85.69 658 ARG A C 1
ATOM 5069 O O . ARG A 1 658 ? -14.226 1.322 37.809 1.00 85.69 658 ARG A O 1
ATOM 5076 N N . GLY A 1 659 ? -13.884 2.659 36.015 1.00 86.06 659 GLY A N 1
ATOM 5077 C CA . GLY A 1 659 ? -14.310 1.704 34.991 1.00 86.06 659 GLY A CA 1
ATOM 5078 C C . GLY A 1 659 ? -15.763 1.285 35.175 1.00 86.06 659 GLY A C 1
ATOM 5079 O O . GLY A 1 659 ? -16.109 0.123 34.958 1.00 86.06 659 GLY A O 1
ATOM 5080 N N . ILE A 1 660 ? -16.586 2.215 35.650 1.00 91.56 660 ILE A N 1
ATOM 5081 C CA . ILE A 1 660 ? -17.991 2.013 35.959 1.00 91.56 660 ILE A CA 1
ATOM 5082 C C . ILE A 1 660 ? -18.756 1.870 34.647 1.00 91.56 660 ILE A C 1
ATOM 5084 O O . ILE A 1 660 ? -18.654 2.701 33.749 1.00 91.56 660 ILE A O 1
ATOM 5088 N N . ALA A 1 661 ? -19.562 0.824 34.550 1.00 92.31 661 ALA A N 1
ATOM 5089 C CA . ALA A 1 661 ? -20.410 0.564 33.404 1.00 92.31 661 ALA A CA 1
ATOM 5090 C C . ALA A 1 661 ? -21.813 0.171 33.865 1.00 92.31 661 ALA A C 1
ATOM 5092 O O . ALA A 1 661 ? -21.990 -0.551 34.854 1.00 92.31 661 ALA A O 1
ATOM 5093 N N . LEU A 1 662 ? -22.819 0.600 33.106 1.00 93.44 662 LEU A N 1
ATOM 5094 C CA . LEU A 1 662 ? -24.110 -0.069 33.126 1.00 93.44 662 LEU A CA 1
ATOM 5095 C C . LEU A 1 662 ? -23.947 -1.430 32.458 1.00 93.44 662 LEU A C 1
ATOM 5097 O O . LEU A 1 662 ? -23.419 -1.527 31.352 1.00 93.44 662 LEU A O 1
ATOM 5101 N N . ARG A 1 663 ? -24.420 -2.479 33.126 1.00 93.94 663 ARG A N 1
ATOM 5102 C CA . ARG A 1 663 ? -24.414 -3.848 32.592 1.00 93.94 663 ARG A CA 1
ATOM 5103 C C . ARG A 1 663 ? -25.784 -4.317 32.136 1.00 93.94 663 ARG A C 1
ATOM 5105 O O . ARG A 1 663 ? -25.857 -5.281 31.386 1.00 93.94 663 ARG A O 1
ATOM 5112 N N . GLY A 1 664 ? -26.837 -3.651 32.595 1.00 92.50 664 GLY A N 1
ATOM 5113 C CA . GLY A 1 664 ? -28.210 -3.920 32.207 1.00 92.50 664 GLY A CA 1
ATOM 5114 C C . GLY A 1 664 ? -29.181 -2.978 32.887 1.00 92.50 664 GLY A C 1
ATOM 5115 O O . GLY A 1 664 ? -28.848 -2.357 33.901 1.00 92.50 664 GLY A O 1
ATOM 5116 N N . ARG A 1 665 ? -30.377 -2.850 32.324 1.00 90.00 665 ARG A N 1
ATOM 5117 C CA . ARG A 1 665 ? -31.467 -2.070 32.914 1.00 90.00 665 ARG A CA 1
ATOM 5118 C C . ARG A 1 665 ? -32.827 -2.545 32.439 1.00 90.00 665 ARG A C 1
ATOM 5120 O O . ARG A 1 665 ? -32.966 -3.037 31.331 1.00 90.00 665 ARG A O 1
ATOM 5127 N N . GLY A 1 666 ? -33.849 -2.280 33.239 1.00 88.44 666 GLY A N 1
ATOM 5128 C CA . GLY A 1 666 ? -35.240 -2.388 32.812 1.00 88.44 666 GLY A CA 1
ATOM 5129 C C . GLY A 1 666 ? -36.085 -1.257 33.374 1.00 88.44 666 GLY A C 1
ATOM 5130 O O . GLY A 1 666 ? -35.571 -0.189 33.716 1.00 88.44 666 GLY A O 1
ATOM 5131 N N . ASP A 1 667 ? -37.391 -1.495 33.470 1.00 88.69 667 ASP A N 1
ATOM 5132 C CA . ASP A 1 667 ? -38.346 -0.474 33.904 1.00 88.69 667 ASP A CA 1
ATOM 5133 C C . ASP A 1 667 ? -38.080 0.009 35.335 1.00 88.69 667 ASP A C 1
ATOM 5135 O O . ASP A 1 667 ? -38.108 1.210 35.588 1.00 88.69 667 ASP A O 1
ATOM 5139 N N . ASP A 1 668 ? -37.767 -0.904 36.254 1.00 91.69 668 ASP A N 1
ATOM 5140 C CA . ASP A 1 668 ? -37.608 -0.631 37.685 1.00 91.69 668 ASP A CA 1
ATOM 5141 C C . ASP A 1 668 ? -36.266 -1.109 38.264 1.00 91.69 668 ASP A C 1
ATOM 5143 O O . ASP A 1 668 ? -36.079 -1.125 39.486 1.00 91.69 668 ASP A O 1
ATOM 5147 N N . TRP A 1 669 ? -35.324 -1.511 37.408 1.00 92.88 669 TRP A N 1
ATOM 5148 C CA . TRP A 1 669 ? -34.047 -2.080 37.832 1.00 92.88 669 TRP A CA 1
ATOM 5149 C C . TRP A 1 669 ? -32.863 -1.607 36.985 1.00 92.88 669 TRP A C 1
ATOM 5151 O O . TRP A 1 669 ? -33.014 -1.208 35.829 1.00 92.88 669 TRP A O 1
ATOM 5161 N N . LEU A 1 670 ? -31.673 -1.660 37.581 1.00 93.88 670 LEU A N 1
ATOM 5162 C CA . LEU A 1 670 ? -30.399 -1.275 36.971 1.00 93.88 670 LEU A CA 1
ATOM 5163 C C . LEU A 1 670 ? -29.279 -2.162 37.517 1.00 93.88 670 LEU A C 1
ATOM 5165 O O . LEU A 1 670 ? -29.198 -2.352 38.730 1.00 93.88 670 LEU A O 1
ATOM 5169 N N . THR A 1 671 ? -28.385 -2.638 36.658 1.00 94.75 671 THR A N 1
ATOM 5170 C CA . THR A 1 671 ? -27.168 -3.345 37.068 1.00 94.75 671 THR A CA 1
ATOM 5171 C C . THR A 1 671 ? -25.940 -2.492 36.777 1.00 94.75 671 THR A C 1
ATOM 5173 O O . THR A 1 671 ? -25.716 -2.059 35.646 1.00 94.75 671 THR A O 1
ATOM 5176 N N . LEU A 1 672 ? -25.146 -2.260 37.820 1.00 94.75 672 LEU A N 1
ATOM 5177 C CA . LEU A 1 672 ? -23.894 -1.509 37.790 1.00 94.75 672 LEU A CA 1
ATOM 5178 C C . LEU A 1 672 ? -22.717 -2.461 37.977 1.00 94.75 672 LEU A C 1
ATOM 5180 O O . LEU A 1 672 ? -22.805 -3.398 38.771 1.00 94.75 672 LEU A O 1
ATOM 5184 N N . GLU A 1 673 ? -21.613 -2.180 37.299 1.00 93.44 673 GLU A N 1
ATOM 5185 C CA . GLU A 1 673 ? -20.322 -2.843 37.484 1.00 93.44 673 GLU A CA 1
ATOM 5186 C C . GLU A 1 673 ? -19.196 -1.819 37.474 1.00 93.44 673 GLU A C 1
ATOM 5188 O O . GLU A 1 673 ? -19.330 -0.775 36.845 1.00 93.44 673 GLU A O 1
ATOM 5193 N N . TRP A 1 674 ? -18.093 -2.119 38.152 1.00 91.25 674 TRP A N 1
ATOM 5194 C CA . TRP A 1 674 ? -16.874 -1.315 38.170 1.00 91.25 674 TRP A CA 1
ATOM 5195 C C . TRP A 1 674 ? -15.634 -2.209 38.211 1.00 91.25 674 TRP A C 1
ATOM 5197 O O . TRP A 1 674 ? -15.728 -3.412 38.462 1.00 91.25 674 TRP A O 1
ATOM 5207 N N . LEU A 1 675 ? -14.457 -1.628 37.974 1.00 86.81 675 LEU A N 1
ATOM 5208 C CA . LEU A 1 675 ? -13.199 -2.358 38.116 1.00 86.81 675 LEU A CA 1
ATOM 5209 C C . LEU A 1 675 ? -12.931 -2.675 39.600 1.00 86.81 675 LEU A C 1
ATOM 5211 O O . LEU A 1 675 ? -13.024 -1.771 40.439 1.00 86.81 675 LEU A O 1
ATOM 5215 N N . PRO A 1 676 ? -12.590 -3.927 39.954 1.00 83.25 676 PRO A N 1
ATOM 5216 C CA . PRO A 1 676 ? -12.264 -4.291 41.329 1.00 83.25 676 PRO A CA 1
ATOM 5217 C C . PRO A 1 676 ? -10.973 -3.599 41.802 1.00 83.25 676 PRO A C 1
ATOM 5219 O O . PRO A 1 676 ? -10.022 -3.463 41.043 1.00 83.25 676 PRO A O 1
ATOM 5222 N N . GLN A 1 677 ? -10.934 -3.192 43.075 1.00 74.62 677 GLN A N 1
ATOM 5223 C CA . GLN A 1 677 ? -9.832 -2.423 43.696 1.00 74.62 677 GLN A CA 1
ATOM 5224 C C . GLN A 1 677 ? -9.170 -3.168 44.877 1.00 74.62 677 GLN A C 1
ATOM 5226 O O . GLN A 1 677 ? -8.781 -2.575 45.876 1.00 74.62 677 GLN A O 1
ATOM 5231 N N . GLY A 1 678 ? -9.083 -4.501 44.807 1.00 62.53 678 GLY A N 1
ATOM 5232 C CA . GLY A 1 678 ? -8.337 -5.323 45.776 1.00 62.53 678 GLY A CA 1
ATOM 5233 C C . GLY A 1 678 ? -8.957 -5.504 47.175 1.00 62.53 678 GLY A C 1
ATOM 5234 O O . GLY A 1 678 ? -8.534 -6.406 47.896 1.00 62.53 678 GLY A O 1
ATOM 5235 N N . THR A 1 679 ? -9.975 -4.729 47.564 1.00 60.50 679 THR A N 1
ATOM 5236 C CA . THR A 1 679 ? -10.704 -4.881 48.838 1.00 60.50 679 THR A CA 1
ATOM 5237 C C . THR A 1 679 ? -12.073 -5.543 48.640 1.00 60.50 679 THR A C 1
ATOM 5239 O O . THR A 1 679 ? -12.784 -5.290 47.668 1.00 60.50 679 THR A O 1
ATOM 5242 N N . SER A 1 680 ? -12.465 -6.427 49.565 1.00 62.38 680 SER A N 1
ATOM 5243 C CA . SER A 1 680 ? -13.811 -7.012 49.591 1.00 62.38 680 SER A CA 1
ATOM 5244 C C . SER A 1 680 ? -14.765 -6.094 50.360 1.00 62.38 680 SER A C 1
ATOM 5246 O O . SER A 1 680 ? -14.605 -5.930 51.570 1.00 62.38 680 SER A O 1
ATOM 5248 N N . GLY A 1 681 ? -15.778 -5.544 49.688 1.00 82.06 681 GLY A N 1
ATOM 5249 C CA . GLY A 1 681 ? -16.869 -4.802 50.326 1.00 82.06 681 GLY A CA 1
ATOM 5250 C C . GLY A 1 681 ? -17.084 -3.410 49.740 1.00 82.06 681 GLY A C 1
ATOM 5251 O O . GLY A 1 681 ? -16.385 -2.460 50.077 1.00 82.06 681 GLY A O 1
ATOM 5252 N N . TYR A 1 682 ? -18.122 -3.286 48.919 1.00 92.00 682 TYR A N 1
ATOM 5253 C CA . TYR A 1 682 ? -18.543 -2.037 48.296 1.00 92.00 682 TYR A CA 1
ATOM 5254 C C . TYR A 1 682 ? -19.879 -1.575 48.873 1.00 92.00 682 TYR A C 1
ATOM 5256 O O . TYR A 1 682 ? -20.723 -2.394 49.244 1.00 92.00 682 TYR A O 1
ATOM 5264 N N . THR A 1 683 ? -20.102 -0.264 48.933 1.00 94.50 683 THR A N 1
ATOM 5265 C CA . THR A 1 683 ? -21.422 0.307 49.241 1.00 94.50 683 THR A CA 1
ATOM 5266 C C . THR A 1 683 ? -21.817 1.281 48.144 1.00 94.50 683 THR A C 1
ATOM 5268 O O . THR A 1 683 ? -21.111 2.254 47.898 1.00 94.50 683 THR A O 1
ATOM 5271 N N . VAL A 1 684 ? -22.938 1.019 47.479 1.00 95.69 684 VAL A N 1
ATOM 5272 C CA . VAL A 1 684 ? -23.496 1.906 46.453 1.00 95.69 684 VAL A CA 1
ATOM 5273 C C . VAL A 1 684 ? -24.513 2.822 47.109 1.00 95.69 684 VAL A C 1
ATOM 5275 O O . VAL A 1 684 ? -25.444 2.328 47.739 1.00 95.69 684 VAL A O 1
ATOM 5278 N N . TYR A 1 685 ? -24.340 4.130 46.945 1.00 97.25 685 TYR A N 1
ATOM 5279 C CA . TYR A 1 685 ? -25.215 5.190 47.446 1.00 97.25 685 TYR A CA 1
ATOM 5280 C C . TYR A 1 685 ? -25.946 5.847 46.279 1.00 97.25 685 TYR A C 1
ATOM 5282 O O . TYR A 1 685 ? -25.328 6.085 45.237 1.00 97.25 685 TYR A O 1
ATOM 5290 N N . TRP A 1 686 ? -27.235 6.162 46.440 1.00 97.19 686 TRP A N 1
ATOM 5291 C CA . TRP A 1 686 ? -27.989 6.871 45.406 1.00 97.19 686 TRP A CA 1
ATOM 5292 C C . TRP A 1 686 ? -29.138 7.744 45.915 1.00 97.19 686 TRP A C 1
ATOM 5294 O O . TRP A 1 686 ? -29.786 7.468 46.930 1.00 97.19 686 TRP A O 1
ATOM 5304 N N . ASP A 1 687 ? -29.433 8.786 45.138 1.00 96.81 687 ASP A N 1
ATOM 5305 C CA . ASP A 1 687 ? -30.558 9.696 45.350 1.00 96.81 687 ASP A CA 1
ATOM 5306 C C . ASP A 1 687 ? -31.072 10.257 44.010 1.00 96.81 687 ASP A C 1
ATOM 5308 O O . ASP A 1 687 ? -30.441 10.124 42.965 1.00 96.81 687 ASP A O 1
ATOM 5312 N N . THR A 1 688 ? -32.240 10.889 44.031 1.00 96.38 688 THR A N 1
ATOM 5313 C CA . THR A 1 688 ? -32.837 11.631 42.907 1.00 96.38 688 THR A CA 1
ATOM 5314 C C . THR A 1 688 ? -32.258 13.040 42.736 1.00 96.38 688 THR A C 1
ATOM 5316 O O . THR A 1 688 ? -32.515 13.699 41.727 1.00 96.38 688 THR A O 1
ATOM 5319 N N . LYS A 1 689 ? -31.471 13.516 43.709 1.00 95.75 689 LYS A N 1
ATOM 5320 C CA . LYS A 1 689 ? -30.741 14.791 43.660 1.00 95.75 689 LYS A CA 1
ATOM 5321 C C . LYS A 1 689 ? -29.227 14.543 43.690 1.00 95.75 689 LYS A C 1
ATOM 5323 O O . LYS A 1 689 ? -28.806 13.571 44.311 1.00 95.75 689 LYS A O 1
ATOM 5328 N N . PRO A 1 690 ? -28.409 15.414 43.071 1.00 96.00 690 PRO A N 1
ATOM 5329 C CA . PRO A 1 690 ? -26.960 15.367 43.242 1.00 96.00 690 PRO A CA 1
ATOM 5330 C C . PRO A 1 690 ? -26.581 15.518 44.718 1.00 96.00 690 PRO A C 1
ATOM 5332 O O . PRO A 1 690 ? -27.191 16.317 45.432 1.00 96.00 690 PRO A O 1
ATOM 5335 N N . PHE A 1 691 ? -25.556 14.791 45.146 1.00 95.31 691 PHE A N 1
ATOM 5336 C CA . PHE A 1 691 ? -24.987 14.862 46.496 1.00 95.31 691 PHE A CA 1
ATOM 5337 C C . PHE A 1 691 ? -23.458 14.908 46.455 1.00 95.31 691 PHE A C 1
ATOM 5339 O O . PHE A 1 691 ? -22.842 14.408 45.521 1.00 95.31 691 PHE A O 1
ATOM 5346 N N . SER A 1 692 ? -22.827 15.518 47.451 1.00 88.06 692 SER A N 1
ATOM 5347 C CA . SER A 1 692 ? -21.357 15.607 47.515 1.00 88.06 692 SER A CA 1
ATOM 5348 C C . SER A 1 692 ? -20.760 14.758 48.632 1.00 88.06 692 SER A C 1
ATOM 5350 O O . SER A 1 692 ? -19.588 14.392 48.573 1.00 88.06 692 SER A O 1
ATOM 5352 N N . GLN A 1 693 ? -21.571 14.437 49.642 1.00 92.06 693 GLN A N 1
ATOM 5353 C CA . GLN A 1 693 ? -21.198 13.592 50.769 1.00 92.06 693 GLN A CA 1
ATOM 5354 C C . GLN A 1 693 ? -22.062 12.331 50.764 1.00 92.06 693 GLN A C 1
ATOM 5356 O O . GLN A 1 693 ? -23.274 12.406 50.575 1.00 92.06 693 GLN A O 1
ATOM 5361 N N . LEU A 1 694 ? -21.463 11.169 51.036 1.00 93.06 694 LEU A N 1
ATOM 5362 C CA . LEU A 1 694 ? -22.182 9.884 51.029 1.00 93.06 694 LEU A CA 1
ATOM 5363 C C . LEU A 1 694 ? -23.361 9.846 52.020 1.00 93.06 694 LEU A C 1
ATOM 5365 O O . LEU A 1 694 ? -24.347 9.158 51.780 1.00 93.06 694 LEU A O 1
ATOM 5369 N N . SER A 1 695 ? -23.284 10.607 53.117 1.00 92.81 695 SER A N 1
ATOM 5370 C CA . SER A 1 695 ? -24.341 10.707 54.133 1.00 92.81 695 SER A CA 1
ATOM 5371 C C . SER A 1 695 ? -25.597 11.456 53.672 1.00 92.81 695 SER A C 1
ATOM 5373 O O . SER A 1 695 ? -26.622 11.377 54.346 1.00 92.81 695 SER A O 1
ATOM 5375 N N . GLU A 1 696 ? -25.527 12.194 52.561 1.00 94.12 696 GLU A N 1
ATOM 5376 C CA . GLU A 1 696 ? -26.662 12.924 51.985 1.00 94.12 696 GLU A CA 1
ATOM 5377 C C . GLU A 1 696 ? -27.573 12.013 51.150 1.00 94.12 696 GLU A C 1
ATOM 5379 O O . GLU A 1 696 ? -28.732 12.357 50.926 1.00 94.12 696 GLU A O 1
ATOM 5384 N N . ALA A 1 697 ? -27.070 10.861 50.693 1.00 94.50 697 ALA A N 1
ATOM 5385 C CA . ALA A 1 697 ? -27.841 9.929 49.886 1.00 94.50 697 ALA A CA 1
ATOM 5386 C C . ALA A 1 697 ? -28.886 9.192 50.737 1.00 94.50 697 ALA A C 1
ATOM 5388 O O . ALA A 1 697 ? -28.561 8.533 51.727 1.00 94.50 697 ALA A O 1
ATOM 5389 N N . THR A 1 698 ? -30.152 9.255 50.317 1.00 94.00 698 THR A N 1
ATOM 5390 C CA . THR A 1 698 ? -31.259 8.608 51.042 1.00 94.00 698 THR A CA 1
ATOM 5391 C C . THR A 1 698 ? -31.208 7.079 50.953 1.00 94.00 698 THR A C 1
ATOM 5393 O O . THR A 1 698 ? -31.731 6.392 51.832 1.00 94.00 698 THR A O 1
ATOM 5396 N N . ASN A 1 699 ? -30.591 6.528 49.903 1.00 96.56 699 ASN A N 1
ATOM 5397 C CA . ASN A 1 699 ? -30.562 5.091 49.651 1.00 96.56 699 ASN A CA 1
ATOM 5398 C C . ASN A 1 699 ? -29.129 4.568 49.560 1.00 96.56 699 ASN A C 1
ATOM 5400 O O . ASN A 1 699 ? -28.247 5.225 49.006 1.00 96.56 699 ASN A O 1
ATOM 5404 N N . GLN A 1 700 ? -28.921 3.352 50.062 1.00 95.62 700 GLN A N 1
ATOM 5405 C CA . GLN A 1 700 ? -27.655 2.643 49.946 1.00 95.62 700 GLN A CA 1
ATOM 5406 C C . GLN A 1 700 ? -27.857 1.127 49.925 1.00 95.62 700 GLN A C 1
ATOM 5408 O O . GLN A 1 700 ? -28.827 0.611 50.483 1.00 95.62 700 GLN A O 1
ATOM 5413 N N . THR A 1 701 ? -26.907 0.404 49.339 1.00 94.69 701 THR A N 1
ATOM 5414 C CA . THR A 1 701 ? -26.834 -1.057 49.427 1.00 94.69 701 THR A CA 1
ATOM 5415 C C . THR A 1 701 ? -25.387 -1.527 49.465 1.00 94.69 701 THR A C 1
ATOM 5417 O O . THR A 1 701 ? -24.509 -0.905 48.866 1.00 94.69 701 THR A O 1
ATOM 5420 N N . LYS A 1 702 ? -25.134 -2.630 50.170 1.00 91.94 702 LYS A N 1
ATOM 5421 C CA . LYS A 1 702 ? -23.811 -3.260 50.224 1.00 91.94 702 LYS A CA 1
ATOM 5422 C C . LYS A 1 702 ? -23.694 -4.332 49.147 1.00 91.94 702 LYS A C 1
ATOM 5424 O O . LYS A 1 702 ? -24.660 -5.028 48.859 1.00 91.94 702 LYS A O 1
ATOM 5429 N N . SER A 1 703 ? -22.494 -4.492 48.608 1.00 88.81 703 SER A N 1
ATOM 5430 C CA . SER A 1 703 ? -22.149 -5.542 47.655 1.00 88.81 703 SER A CA 1
ATOM 5431 C C . SER A 1 703 ? -20.820 -6.181 48.043 1.00 88.81 703 SER A C 1
ATOM 5433 O O . SER A 1 703 ? -19.841 -5.482 48.304 1.00 88.81 703 SER A O 1
ATOM 5435 N N . ALA A 1 704 ? -20.773 -7.513 48.082 1.00 83.75 704 ALA A N 1
ATOM 5436 C CA . ALA A 1 704 ? -19.522 -8.255 48.265 1.00 83.75 704 ALA A CA 1
ATOM 5437 C C . ALA A 1 704 ? -18.696 -8.328 46.966 1.00 83.75 704 ALA A C 1
ATOM 5439 O O . ALA A 1 704 ? -17.497 -8.593 47.007 1.00 83.75 704 ALA A O 1
ATOM 5440 N N . THR A 1 705 ? -19.336 -8.071 45.823 1.00 88.06 705 THR A N 1
ATOM 5441 C CA . THR A 1 705 ? -18.772 -8.143 44.471 1.00 88.06 705 THR A CA 1
ATOM 5442 C C . THR A 1 705 ? -18.694 -6.759 43.828 1.00 88.06 705 THR A C 1
ATOM 5444 O O . THR A 1 705 ? -19.376 -5.823 44.250 1.00 88.06 705 THR A O 1
ATOM 5447 N N . HIS A 1 706 ? -17.919 -6.633 42.751 1.00 89.31 706 HIS A N 1
ATOM 5448 C CA . HIS A 1 706 ? -17.763 -5.401 41.962 1.00 89.31 706 HIS A CA 1
ATOM 5449 C C . HIS A 1 706 ? -18.922 -5.154 40.966 1.00 89.31 706 HIS A C 1
ATOM 5451 O O . HIS A 1 706 ? -18.778 -4.440 39.977 1.00 89.31 706 HIS A O 1
ATOM 5457 N N . ARG A 1 707 ? -20.077 -5.784 41.214 1.00 91.44 707 ARG A N 1
ATOM 5458 C CA . ARG A 1 707 ? -21.294 -5.727 40.398 1.00 91.44 707 ARG A CA 1
ATOM 5459 C C . ARG A 1 707 ? -22.517 -5.798 41.310 1.00 91.44 707 ARG A C 1
ATOM 5461 O O . ARG A 1 707 ? -22.518 -6.608 42.238 1.00 91.44 707 ARG A O 1
ATOM 5468 N N . VAL A 1 708 ? -23.546 -4.987 41.052 1.00 93.31 708 VAL A N 1
ATOM 5469 C CA . VAL A 1 708 ? -24.785 -4.945 41.851 1.00 93.31 708 VAL A CA 1
ATOM 5470 C C . VAL A 1 708 ? -26.016 -4.683 40.979 1.00 93.31 708 VAL A C 1
ATOM 5472 O O . VAL A 1 708 ? -25.964 -3.848 40.081 1.00 93.31 708 VAL A O 1
ATOM 5475 N N . THR A 1 709 ? -27.136 -5.354 41.271 1.00 94.38 709 THR A N 1
ATOM 5476 C CA . THR A 1 709 ? -28.455 -5.052 40.687 1.00 94.38 709 THR A CA 1
ATOM 5477 C C . THR A 1 709 ? -29.308 -4.303 41.706 1.00 94.38 709 THR A C 1
ATOM 5479 O O . THR A 1 709 ? -29.593 -4.817 42.787 1.00 94.38 709 THR A O 1
ATOM 5482 N N . LEU A 1 710 ? -29.738 -3.096 41.358 1.00 94.81 710 LEU A N 1
ATOM 5483 C CA . LEU A 1 710 ? -30.680 -2.287 42.124 1.00 94.81 710 LEU A CA 1
ATOM 5484 C C . LEU A 1 710 ? -32.089 -2.520 41.574 1.00 94.81 710 LEU A C 1
ATOM 5486 O O . LEU A 1 710 ? -32.274 -2.515 40.361 1.00 94.81 710 LEU A O 1
ATOM 5490 N N . ASN A 1 711 ? -33.073 -2.707 42.454 1.00 93.44 711 ASN A N 1
ATOM 5491 C CA . ASN A 1 711 ? -34.478 -2.926 42.093 1.00 93.44 711 ASN A CA 1
ATOM 5492 C C . ASN A 1 711 ? -35.377 -1.879 42.770 1.00 93.44 711 ASN A C 1
ATOM 5494 O O . ASN A 1 711 ? -34.969 -1.246 43.747 1.00 93.44 711 ASN A O 1
ATOM 5498 N N . GLY A 1 712 ? -36.612 -1.731 42.285 1.00 92.31 712 GLY A N 1
ATOM 5499 C CA . GLY A 1 712 ? -37.595 -0.799 42.845 1.00 92.31 712 GLY A CA 1
ATOM 5500 C C . GLY A 1 712 ? -37.303 0.671 42.533 1.00 92.31 712 GLY A C 1
ATOM 5501 O O . GLY A 1 712 ? -37.760 1.561 43.252 1.00 92.31 712 GLY A O 1
ATOM 5502 N N . LEU A 1 713 ? -36.525 0.940 41.483 1.00 93.94 713 LEU A N 1
ATOM 5503 C CA . LEU A 1 713 ? -36.280 2.292 40.996 1.00 93.94 713 LEU A CA 1
ATOM 5504 C C . LEU A 1 713 ? -37.518 2.807 40.254 1.00 93.94 713 LEU A C 1
ATOM 5506 O O . LEU A 1 713 ? -38.243 2.049 39.616 1.00 93.94 713 LEU A O 1
ATOM 5510 N N . THR A 1 714 ? -37.779 4.111 40.335 1.00 94.25 714 THR A N 1
ATOM 5511 C CA . THR A 1 714 ? -38.919 4.703 39.626 1.00 94.25 714 THR A CA 1
ATOM 5512 C C . THR A 1 714 ? -38.578 4.865 38.139 1.00 94.25 714 THR A C 1
ATOM 5514 O O . THR A 1 714 ? -37.552 5.483 37.829 1.00 94.25 714 THR A O 1
ATOM 5517 N N . PRO A 1 715 ? -39.431 4.381 37.214 1.00 91.69 715 PRO A N 1
ATOM 5518 C CA . PRO A 1 715 ? -39.205 4.536 35.782 1.00 91.69 715 PRO A CA 1
ATOM 5519 C C . PRO A 1 715 ? -39.005 5.997 35.359 1.00 91.69 715 PRO A C 1
ATOM 5521 O O . PRO A 1 715 ? -39.569 6.916 35.962 1.00 91.69 715 PRO A O 1
ATOM 5524 N N . PHE A 1 716 ? -38.200 6.224 34.317 1.00 88.62 716 PHE A N 1
ATOM 5525 C CA . PHE A 1 716 ? -37.887 7.546 33.740 1.00 88.62 716 PHE A CA 1
ATOM 5526 C C . PHE A 1 716 ? -37.294 8.581 34.708 1.00 88.62 716 PHE A C 1
ATOM 5528 O O . PHE A 1 716 ? -37.208 9.770 34.370 1.00 88.62 716 PHE A O 1
ATOM 5535 N N . THR A 1 717 ? -36.848 8.145 35.886 1.00 93.06 717 THR A N 1
ATOM 5536 C CA . THR A 1 717 ? -36.272 9.004 36.923 1.00 93.06 717 THR A CA 1
ATOM 5537 C C . THR A 1 717 ? -34.752 9.006 36.819 1.00 93.06 717 THR A C 1
ATOM 5539 O O . THR A 1 717 ? -34.126 7.971 36.584 1.00 93.06 717 THR A O 1
ATOM 5542 N N . ARG A 1 718 ? -34.148 10.191 36.963 1.00 94.06 718 ARG A N 1
ATOM 5543 C CA . ARG A 1 718 ? -32.694 10.343 37.032 1.00 94.06 718 ARG A CA 1
ATOM 5544 C C . ARG A 1 718 ? -32.232 10.136 38.467 1.00 94.06 718 ARG A C 1
ATOM 5546 O O . ARG A 1 718 ? -32.725 10.802 39.373 1.00 94.06 718 ARG A O 1
ATOM 5553 N N . TYR A 1 719 ? -31.268 9.246 38.632 1.00 95.31 719 TYR A N 1
ATOM 5554 C CA . TYR A 1 719 ? -30.599 8.980 39.893 1.00 95.31 719 TYR A CA 1
ATOM 5555 C C . TYR A 1 719 ? -29.124 9.349 39.782 1.00 95.31 719 TYR A C 1
ATOM 5557 O O . TYR A 1 719 ? -28.513 9.176 38.727 1.00 95.31 719 TYR A O 1
ATOM 5565 N N . TYR A 1 720 ? -28.577 9.860 40.874 1.00 96.38 720 TYR A N 1
ATOM 5566 C CA . TYR A 1 720 ? -27.166 10.163 41.062 1.00 96.38 720 TYR A CA 1
ATOM 5567 C C . TYR A 1 720 ? -26.570 9.080 41.954 1.00 96.38 720 TYR A C 1
ATOM 5569 O O . TYR A 1 720 ? -27.218 8.668 42.914 1.00 96.38 720 TYR A O 1
ATOM 5577 N N . PHE A 1 721 ? -25.370 8.609 41.627 1.00 96.19 721 PHE A N 1
ATOM 5578 C CA . PHE A 1 721 ? -24.730 7.464 42.269 1.00 96.19 721 PHE A CA 1
ATOM 5579 C C . PHE A 1 721 ? -23.307 7.796 42.705 1.00 96.19 721 PHE A C 1
ATOM 5581 O O . PHE A 1 721 ? -22.595 8.524 42.012 1.00 96.19 721 PHE A O 1
ATOM 5588 N N . GLN A 1 722 ? -22.883 7.198 43.818 1.00 95.44 722 GLN A N 1
ATOM 5589 C CA . GLN A 1 722 ? -21.475 7.034 44.180 1.00 95.44 722 GLN A CA 1
ATOM 5590 C C . GLN A 1 722 ? -21.255 5.641 44.767 1.00 95.44 722 GLN A C 1
ATOM 5592 O O . GLN A 1 722 ? -22.106 5.114 45.487 1.00 95.44 722 GLN A O 1
ATOM 5597 N N . ILE A 1 723 ? -20.107 5.045 44.466 1.00 93.94 723 ILE A N 1
ATOM 5598 C CA . ILE A 1 723 ? -19.714 3.724 44.955 1.00 93.94 723 ILE A CA 1
ATOM 5599 C C . ILE A 1 723 ? -18.551 3.934 45.919 1.00 93.94 723 ILE A C 1
ATOM 5601 O O . ILE A 1 723 ? -17.541 4.527 45.553 1.00 93.94 723 ILE A O 1
ATOM 5605 N N . ALA A 1 724 ? -18.697 3.477 47.156 1.00 92.50 724 ALA A N 1
ATOM 5606 C CA . ALA A 1 724 ? -17.678 3.584 48.191 1.00 92.50 724 ALA A CA 1
ATOM 5607 C C . ALA A 1 724 ? -17.024 2.229 48.473 1.00 92.50 724 ALA A C 1
ATOM 5609 O O . ALA A 1 724 ? -17.671 1.181 48.375 1.00 92.50 724 ALA A O 1
ATOM 5610 N N . HIS A 1 725 ? -15.758 2.281 48.877 1.00 90.31 725 HIS A N 1
ATOM 5611 C CA . HIS A 1 725 ? -14.951 1.159 49.358 1.00 90.31 725 HIS A CA 1
ATOM 5612 C C . HIS A 1 725 ? -14.023 1.650 50.485 1.00 90.31 725 HIS A C 1
ATOM 5614 O O . HIS A 1 725 ? -14.221 2.759 50.986 1.00 90.31 725 HIS A O 1
ATOM 5620 N N . ASP A 1 726 ? -13.044 0.844 50.899 1.00 84.88 726 ASP A N 1
ATOM 5621 C CA . ASP A 1 726 ? -11.977 1.279 51.813 1.00 84.88 726 ASP A CA 1
ATOM 5622 C C . ASP A 1 726 ? -10.947 2.142 51.052 1.00 84.88 726 ASP A C 1
ATOM 5624 O O . ASP A 1 726 ? -9.878 1.677 50.663 1.00 84.88 726 ASP A O 1
ATOM 5628 N N . GLY A 1 727 ? -11.340 3.383 50.751 1.00 86.06 727 GLY A N 1
ATOM 5629 C CA . GLY A 1 727 ? -10.581 4.353 49.957 1.00 86.06 727 GLY A CA 1
ATOM 5630 C C . GLY A 1 727 ? -11.477 5.466 49.400 1.00 86.06 727 GLY A C 1
ATOM 5631 O O . GLY A 1 727 ? -12.592 5.693 49.886 1.00 86.06 727 GLY A O 1
ATOM 5632 N N . THR A 1 728 ? -11.008 6.167 48.369 1.00 89.81 728 THR A N 1
ATOM 5633 C CA . THR A 1 728 ? -11.761 7.254 47.725 1.00 89.81 728 THR A CA 1
ATOM 5634 C C . THR A 1 728 ? -13.009 6.721 46.987 1.00 89.81 728 THR A C 1
ATOM 5636 O O . THR A 1 728 ? -12.892 5.853 46.114 1.00 89.81 728 THR A O 1
ATOM 5639 N N . PRO A 1 729 ? -14.227 7.229 47.281 1.00 91.12 729 PRO A N 1
ATOM 5640 C CA . PRO A 1 729 ? -15.440 6.850 46.555 1.00 91.12 729 PRO A CA 1
ATOM 5641 C C . PRO A 1 729 ? -15.389 7.264 45.085 1.00 91.12 729 PRO A C 1
ATOM 5643 O O . PRO A 1 729 ? -14.747 8.255 44.736 1.00 91.12 729 PRO A O 1
ATOM 5646 N N . SER A 1 730 ? -16.124 6.564 44.222 1.00 92.12 730 SER A N 1
ATOM 5647 C CA . SER A 1 730 ? -16.221 6.922 42.807 1.00 92.12 730 SER A CA 1
ATOM 5648 C C . SER A 1 730 ? -16.621 8.385 42.597 1.00 92.12 730 SER A C 1
ATOM 5650 O O . SER A 1 730 ? -17.334 8.990 43.412 1.00 92.12 730 SER A O 1
ATOM 5652 N N . ALA A 1 731 ? -16.241 8.932 41.442 1.00 91.00 731 ALA A N 1
ATOM 5653 C CA . ALA A 1 731 ? -16.848 10.161 40.954 1.00 91.00 731 ALA A CA 1
ATOM 5654 C C . ALA A 1 731 ? -18.377 9.997 40.927 1.00 91.00 731 ALA A C 1
ATOM 5656 O O . ALA A 1 731 ? -18.896 8.891 40.728 1.00 91.00 731 ALA A O 1
ATOM 5657 N N . GLN A 1 732 ? -19.107 11.086 41.178 1.00 92.31 732 GLN A N 1
ATOM 5658 C CA . GLN A 1 732 ? -20.555 11.038 41.050 1.00 92.31 732 GLN A CA 1
ATOM 5659 C C . GLN A 1 732 ? -20.931 10.929 39.576 1.00 92.31 732 GLN A C 1
ATOM 5661 O O . GLN A 1 732 ? -20.539 11.756 38.755 1.00 92.31 732 GLN A O 1
ATOM 5666 N N . PHE A 1 733 ? -21.757 9.941 39.262 1.00 92.81 733 PHE A N 1
ATOM 5667 C CA . PHE A 1 733 ? -22.350 9.768 37.942 1.00 92.81 733 PHE A CA 1
ATOM 5668 C C . PHE A 1 733 ? -23.871 9.731 38.060 1.00 92.81 733 PHE A C 1
ATOM 5670 O O . PHE A 1 733 ? -24.425 9.625 39.157 1.00 92.81 733 PHE A O 1
ATOM 5677 N N . ASN A 1 734 ? -24.570 9.874 36.936 1.00 92.31 734 ASN A N 1
ATOM 5678 C CA . ASN A 1 734 ? -26.026 9.850 36.924 1.00 92.31 734 ASN A CA 1
ATOM 5679 C C . ASN A 1 734 ? -26.556 8.968 35.805 1.00 92.31 734 ASN A C 1
ATOM 5681 O O . ASN A 1 734 ? -25.996 8.922 34.715 1.00 92.31 734 ASN A O 1
ATOM 5685 N N . VAL A 1 735 ? -27.663 8.293 36.093 1.00 91.06 735 VAL A N 1
ATOM 5686 C CA . VAL A 1 735 ? -28.321 7.367 35.176 1.00 91.06 735 VAL A CA 1
ATOM 5687 C C . VAL A 1 735 ? -29.807 7.656 35.217 1.00 91.06 735 VAL A C 1
ATOM 5689 O O . VAL A 1 735 ? -30.389 7.848 36.287 1.00 91.06 735 VAL A O 1
ATOM 5692 N N . ARG A 1 736 ? -30.439 7.687 34.047 1.00 90.00 736 ARG A N 1
ATOM 5693 C CA . ARG A 1 736 ? -31.893 7.741 33.952 1.00 90.00 736 ARG A CA 1
ATOM 5694 C C . ARG A 1 736 ? -32.437 6.339 33.706 1.00 90.00 736 ARG A C 1
ATOM 5696 O O . ARG A 1 736 ? -32.111 5.708 32.704 1.00 90.00 736 ARG A O 1
ATOM 5703 N N . VAL A 1 737 ? -33.239 5.852 34.648 1.00 88.25 737 VAL A N 1
ATOM 5704 C CA . VAL A 1 737 ? -33.830 4.504 34.605 1.00 88.25 737 VAL A CA 1
ATOM 5705 C C . VAL A 1 737 ? -34.893 4.453 33.507 1.00 88.25 737 VAL A C 1
ATOM 5707 O O . VAL A 1 737 ? -35.549 5.463 33.247 1.00 88.25 737 VAL A O 1
ATOM 5710 N N . SER A 1 738 ? -35.017 3.310 32.828 1.00 80.31 738 SER A N 1
ATOM 5711 C CA . SER A 1 738 ? -35.896 3.070 31.662 1.00 80.31 738 SER A CA 1
ATOM 5712 C C . SER A 1 738 ? -35.650 3.948 30.419 1.00 80.31 738 SER A C 1
ATOM 5714 O O . SER A 1 738 ? -36.202 3.667 29.359 1.00 80.31 738 SER A O 1
ATOM 5716 N N . ASP A 1 739 ? -34.830 5.002 30.499 1.00 70.44 739 ASP A N 1
ATOM 5717 C CA . ASP A 1 739 ? -34.504 5.853 29.351 1.00 70.44 739 ASP A CA 1
ATOM 5718 C C . ASP A 1 739 ? -33.346 5.253 28.571 1.00 70.44 739 ASP A C 1
ATOM 5720 O O . ASP A 1 739 ? -32.179 5.397 28.937 1.00 70.44 739 ASP A O 1
ATOM 5724 N N . ALA A 1 740 ? -33.678 4.586 27.475 1.00 66.38 740 ALA A N 1
ATOM 5725 C CA . ALA A 1 740 ? -32.704 3.848 26.712 1.00 66.38 740 ALA A CA 1
ATOM 5726 C C . ALA A 1 740 ? -31.675 4.726 25.956 1.00 66.38 740 ALA A C 1
ATOM 5728 O O . ALA A 1 740 ? -30.717 4.180 25.410 1.00 66.38 740 ALA A O 1
ATOM 5729 N N . GLY A 1 741 ? -31.848 6.058 25.942 1.00 64.44 741 GLY A N 1
ATOM 5730 C CA . GLY A 1 741 ? -30.848 7.018 25.461 1.00 64.44 741 GLY A CA 1
ATOM 5731 C C . GLY A 1 741 ? -30.411 6.811 24.010 1.00 64.44 741 GLY A C 1
ATOM 5732 O O . GLY A 1 741 ? -29.218 6.748 23.748 1.00 64.44 741 GLY A O 1
ATOM 5733 N N . LEU A 1 742 ? -31.362 6.692 23.077 1.00 63.66 742 LEU A N 1
ATOM 5734 C CA . LEU A 1 742 ? -31.131 6.439 21.639 1.00 63.66 742 LEU A CA 1
ATOM 5735 C C . LEU A 1 742 ? -30.564 7.658 20.874 1.00 63.66 742 LEU A C 1
ATOM 5737 O O . LEU A 1 742 ? -30.971 7.940 19.750 1.00 63.66 742 LEU A O 1
ATOM 5741 N N . THR A 1 743 ? -29.697 8.445 21.506 1.00 56.66 743 THR A N 1
ATOM 5742 C CA . THR A 1 743 ? -29.237 9.738 20.988 1.00 56.66 743 THR A CA 1
ATOM 5743 C C . THR A 1 743 ? -27.731 9.909 21.145 1.00 56.66 743 THR A C 1
ATOM 5745 O O . THR A 1 743 ? -27.301 10.980 21.577 1.00 56.66 743 THR A O 1
ATOM 5748 N N . ASN A 1 744 ? -26.915 8.896 20.829 1.00 60.41 744 ASN A N 1
ATOM 5749 C CA . ASN A 1 744 ? -25.509 9.188 20.544 1.00 60.41 744 ASN A CA 1
ATOM 5750 C C . ASN A 1 744 ? -25.483 10.091 19.301 1.00 60.41 744 ASN A C 1
ATOM 5752 O O . ASN A 1 744 ? -25.942 9.662 18.238 1.00 60.41 744 ASN A O 1
ATOM 5756 N N . PRO A 1 745 ? -25.039 11.357 19.398 1.00 54.12 745 PRO A N 1
ATOM 5757 C CA . PRO A 1 745 ? -24.851 12.155 18.203 1.00 54.12 745 PRO A CA 1
ATOM 5758 C C . PRO A 1 745 ? -23.803 11.437 17.345 1.00 54.12 745 PRO A C 1
ATOM 5760 O O . PRO A 1 745 ? -22.653 11.327 17.741 1.00 54.12 745 PRO A O 1
ATOM 5763 N N . HIS A 1 746 ? -24.186 10.950 16.161 1.00 55.25 746 HIS A N 1
ATOM 5764 C CA . HIS A 1 746 ? -23.273 10.316 15.187 1.00 55.25 746 HIS A CA 1
ATOM 5765 C C . HIS A 1 746 ? -22.251 11.304 14.580 1.00 55.25 746 HIS A C 1
ATOM 5767 O O . HIS A 1 746 ? -21.737 11.092 13.483 1.00 55.25 746 HIS A O 1
ATOM 5773 N N . LEU A 1 747 ? -22.039 12.439 15.243 1.00 53.28 747 LEU A N 1
ATOM 5774 C CA . LEU A 1 747 ? -21.242 13.571 14.810 1.00 53.28 747 LEU A CA 1
ATOM 5775 C C . LEU A 1 747 ? -20.018 13.665 15.712 1.00 53.28 747 LEU A C 1
ATOM 5777 O O . LEU A 1 747 ? -20.117 13.388 16.901 1.00 53.28 747 LEU A O 1
ATOM 5781 N N . PHE A 1 748 ? -18.904 14.108 15.130 1.00 57.12 748 PHE A N 1
ATOM 5782 C CA . PHE A 1 748 ? -17.659 14.439 15.817 1.00 57.12 748 PHE A CA 1
ATOM 5783 C C . PHE A 1 748 ? -17.930 15.190 17.130 1.00 57.12 748 PHE A C 1
ATOM 5785 O O . PHE A 1 748 ? -18.221 16.388 17.110 1.00 57.12 748 PHE A O 1
ATOM 5792 N N . ASP A 1 749 ? -17.849 14.484 18.260 1.00 65.12 749 ASP A N 1
ATOM 5793 C CA . ASP A 1 749 ? -17.945 15.100 19.577 1.00 65.12 749 ASP A CA 1
ATOM 5794 C C . ASP A 1 749 ? -16.568 15.654 19.961 1.00 65.12 749 ASP A C 1
ATOM 5796 O O . ASP A 1 749 ? -15.571 14.931 20.040 1.00 65.12 749 ASP A O 1
ATOM 5800 N N . SER A 1 750 ? -16.500 16.968 20.157 1.00 71.69 750 SER A N 1
ATOM 5801 C CA . SER A 1 750 ? -15.294 17.657 20.620 1.00 71.69 750 SER A CA 1
ATOM 5802 C C . SER A 1 750 ? -15.208 17.722 22.149 1.00 71.69 750 SER A C 1
ATOM 5804 O O . SER A 1 750 ? -14.420 18.507 22.677 1.00 71.69 750 SER A O 1
ATOM 5806 N N . ASP A 1 751 ? -16.047 16.978 22.874 1.00 81.88 751 ASP A N 1
ATOM 5807 C CA . ASP A 1 751 ? -15.982 16.882 24.328 1.00 81.88 751 ASP A CA 1
ATOM 5808 C C . ASP A 1 751 ? -14.843 15.954 24.770 1.00 81.88 751 ASP A C 1
ATOM 5810 O O . ASP A 1 751 ? -14.985 14.737 24.870 1.00 81.88 751 ASP A O 1
ATOM 5814 N N . PHE A 1 752 ? -13.697 16.566 25.056 1.00 82.12 752 PHE A N 1
ATOM 5815 C CA . PHE A 1 752 ? -12.523 15.892 25.609 1.00 82.12 752 PHE A CA 1
ATOM 5816 C C . PHE A 1 752 ? -12.582 15.741 27.135 1.00 82.12 752 PHE A C 1
ATOM 5818 O O . PHE A 1 752 ? -11.612 15.282 27.729 1.00 82.12 752 PHE A O 1
ATOM 5825 N N . SER A 1 753 ? -13.664 16.162 27.804 1.00 87.69 753 SER A N 1
ATOM 5826 C CA . SER A 1 753 ? -13.741 16.043 29.262 1.00 87.69 753 SER A CA 1
ATOM 5827 C C . SER A 1 753 ? -13.805 14.582 29.697 1.00 87.69 753 SER A C 1
ATOM 5829 O O . SER A 1 753 ? -14.268 13.702 28.967 1.00 87.69 753 SER A O 1
ATOM 5831 N N . CYS A 1 754 ? -13.334 14.325 30.914 1.00 87.69 754 CYS A N 1
ATOM 5832 C CA . CYS A 1 754 ? -13.368 12.988 31.468 1.00 87.69 754 CYS A CA 1
ATOM 5833 C C . CYS A 1 754 ? -14.814 12.497 31.686 1.00 87.69 754 CYS A C 1
ATOM 5835 O O . CYS A 1 754 ? -15.655 13.207 32.255 1.00 87.69 754 CYS A O 1
ATOM 5837 N N . ASP A 1 755 ? -15.108 11.267 31.260 1.00 87.75 755 ASP A N 1
ATOM 5838 C CA . ASP A 1 755 ? -16.339 10.565 31.610 1.00 87.75 755 ASP A CA 1
ATOM 5839 C C . ASP A 1 755 ? -16.181 9.906 32.995 1.00 87.75 755 ASP A C 1
ATOM 5841 O O . ASP A 1 755 ? -15.379 8.979 33.155 1.00 87.75 755 ASP A O 1
ATOM 5845 N N . PRO A 1 756 ? -16.955 10.337 34.012 1.00 85.62 756 PRO A N 1
ATOM 5846 C CA . PRO A 1 756 ? -16.846 9.791 35.359 1.00 85.62 756 PRO A CA 1
ATOM 5847 C C . PRO A 1 756 ? -17.245 8.311 35.460 1.00 85.62 756 PRO A C 1
ATOM 5849 O O . PRO A 1 756 ? -16.951 7.680 36.476 1.00 85.62 756 PRO A O 1
ATOM 5852 N N . MET A 1 757 ? -17.944 7.767 34.455 1.00 87.44 757 MET A N 1
ATOM 5853 C CA . MET A 1 757 ? -18.286 6.350 34.406 1.00 87.44 757 MET A CA 1
ATOM 5854 C C . MET A 1 757 ? -17.133 5.522 33.842 1.00 87.44 757 MET A C 1
ATOM 5856 O O . MET A 1 757 ? -16.546 4.724 34.574 1.00 87.44 757 MET A O 1
ATOM 5860 N N . SER A 1 758 ? -16.780 5.719 32.571 1.00 83.44 758 SER A N 1
ATOM 5861 C CA . SER A 1 758 ? -15.788 4.868 31.905 1.00 83.44 758 SER A CA 1
ATOM 5862 C C . SER A 1 758 ? -14.365 5.106 32.414 1.00 83.44 758 SER A C 1
ATOM 5864 O O . SER A 1 758 ? -13.590 4.154 32.497 1.00 83.44 758 SER A O 1
ATOM 5866 N N . GLY A 1 759 ? -14.035 6.337 32.821 1.00 83.69 759 GLY A N 1
ATOM 5867 C CA . GLY A 1 759 ? -12.654 6.734 33.101 1.00 83.69 759 GLY A CA 1
ATOM 5868 C C . GLY A 1 759 ? -11.845 7.067 31.839 1.00 83.69 759 GLY A C 1
ATOM 5869 O O . GLY A 1 759 ? -10.618 7.174 31.902 1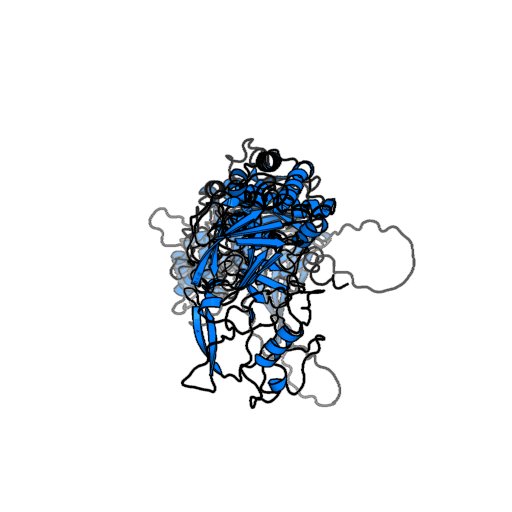.00 83.69 759 GLY A O 1
ATOM 5870 N N . TYR A 1 760 ? -12.526 7.251 30.708 1.00 85.56 760 TYR A N 1
ATOM 5871 C CA . TYR A 1 760 ? -11.957 7.716 29.442 1.00 85.56 760 TYR A CA 1
ATOM 5872 C C . TYR A 1 760 ? -12.509 9.096 29.073 1.00 85.56 760 TYR A C 1
ATOM 5874 O O . TYR A 1 760 ? -13.489 9.564 29.664 1.00 85.56 760 TYR A O 1
ATOM 5882 N N . ALA A 1 761 ? -11.890 9.771 28.104 1.00 85.00 761 ALA A N 1
ATOM 5883 C CA . ALA A 1 761 ? -12.474 10.977 27.528 1.00 85.00 761 ALA A CA 1
ATOM 5884 C C . ALA A 1 761 ? -13.855 10.658 26.932 1.00 85.00 761 ALA A C 1
ATOM 5886 O O . ALA A 1 761 ? -14.068 9.587 26.361 1.00 85.00 761 ALA A O 1
ATOM 5887 N N . ARG A 1 762 ? -14.806 11.593 27.008 1.00 84.75 762 ARG A N 1
ATOM 5888 C CA . ARG A 1 762 ? -16.146 11.388 26.427 1.00 84.75 762 ARG A CA 1
ATOM 5889 C C . ARG A 1 762 ? -16.124 11.142 24.923 1.00 84.75 762 ARG A C 1
ATOM 5891 O O . ARG A 1 762 ? -17.059 10.522 24.425 1.00 84.75 762 ARG A O 1
ATOM 5898 N N . ASN A 1 763 ? -15.079 11.593 24.236 1.00 79.44 763 ASN A N 1
ATOM 5899 C CA . ASN A 1 763 ? -14.821 11.363 22.821 1.00 79.44 763 ASN A CA 1
ATOM 5900 C C . ASN A 1 763 ? -13.634 10.420 22.552 1.00 79.44 763 ASN A C 1
ATOM 5902 O O . ASN A 1 763 ? -13.075 10.448 21.451 1.00 79.44 763 ASN A O 1
ATOM 5906 N N . SER A 1 764 ? -13.243 9.608 23.540 1.00 79.81 764 SER A N 1
ATOM 5907 C CA . SER A 1 764 ? -12.173 8.622 23.383 1.00 79.81 764 SER A CA 1
ATOM 5908 C C . SER A 1 764 ? -12.481 7.657 22.239 1.00 79.81 764 SER A C 1
ATOM 5910 O O . SER A 1 764 ? -13.640 7.413 21.917 1.00 79.81 764 SER A O 1
ATOM 5912 N N . ASN A 1 765 ? -11.427 7.124 21.615 1.00 78.62 765 ASN A N 1
ATOM 5913 C CA . ASN A 1 765 ? -11.525 6.021 20.653 1.00 78.62 765 ASN A CA 1
ATOM 5914 C C . ASN A 1 765 ? -11.057 4.687 21.263 1.00 78.62 765 ASN A C 1
ATOM 5916 O O . ASN A 1 765 ? -10.961 3.691 20.546 1.00 78.62 765 ASN A O 1
ATOM 5920 N N . ILE A 1 766 ? -10.699 4.671 22.554 1.00 78.62 766 ILE A N 1
ATOM 5921 C CA . ILE A 1 766 ? -10.194 3.478 23.252 1.00 78.62 766 ILE A CA 1
ATOM 5922 C C . ILE A 1 766 ? -11.330 2.483 23.506 1.00 78.62 766 ILE A C 1
ATOM 5924 O O . ILE A 1 766 ? -11.138 1.278 23.357 1.00 78.62 766 ILE A O 1
ATOM 5928 N N . ASP A 1 767 ? -12.511 2.986 23.856 1.00 81.44 767 ASP A N 1
ATOM 5929 C CA . ASP A 1 767 ? -13.705 2.207 24.174 1.00 81.44 767 ASP A CA 1
ATOM 5930 C C . ASP A 1 767 ? -14.787 2.281 23.081 1.00 81.44 767 ASP A C 1
ATOM 5932 O O . ASP A 1 767 ? -15.917 1.869 23.303 1.00 81.44 767 ASP A O 1
ATOM 5936 N N . GLY A 1 768 ? -14.447 2.740 21.877 1.00 82.19 768 GLY A N 1
ATOM 5937 C CA . GLY A 1 768 ? -15.362 2.844 20.737 1.00 82.19 768 GLY A CA 1
ATOM 5938 C C . GLY A 1 768 ? -15.196 4.169 20.003 1.00 82.19 768 GLY A C 1
ATOM 5939 O O . GLY A 1 768 ? -14.778 5.161 20.579 1.00 82.19 768 GLY A O 1
ATOM 5940 N N . TYR A 1 769 ? -15.477 4.210 18.702 1.00 79.62 769 TYR A N 1
ATOM 5941 C CA . TYR A 1 769 ? -15.243 5.428 17.917 1.00 79.62 769 TYR A CA 1
ATOM 5942 C C . TYR A 1 769 ? -16.107 6.634 18.349 1.00 79.62 769 TYR A C 1
ATOM 5944 O O . TYR A 1 769 ? -17.335 6.537 18.359 1.00 79.62 769 TYR A O 1
ATOM 5952 N N . GLN A 1 770 ? -15.470 7.791 18.585 1.00 70.88 770 GLN A N 1
ATOM 5953 C CA . GLN A 1 770 ? -16.078 9.126 18.751 1.00 70.88 770 GLN A CA 1
ATOM 5954 C C . GLN A 1 770 ? -17.399 9.147 19.544 1.00 70.88 770 GLN A C 1
ATOM 5956 O O . GLN A 1 770 ? -18.459 9.423 18.981 1.00 70.88 770 GLN A O 1
ATOM 5961 N N . SER A 1 771 ? -17.313 8.919 20.860 1.00 74.56 771 SER A N 1
ATOM 5962 C CA . SER A 1 771 ? -18.395 8.940 21.875 1.00 74.56 771 SER A CA 1
ATOM 5963 C C . SER A 1 771 ? -19.151 7.638 22.128 1.00 74.56 771 SER A C 1
ATOM 5965 O O . SER A 1 771 ? -19.808 7.508 23.178 1.00 74.56 771 SER A O 1
ATOM 5967 N N . LEU A 1 772 ? -19.011 6.661 21.227 1.00 82.94 772 LEU A N 1
ATOM 5968 C CA . LEU A 1 772 ? -19.396 5.286 21.517 1.00 82.94 772 LEU A CA 1
ATOM 5969 C C . LEU A 1 772 ? -18.527 4.764 22.663 1.00 82.94 772 LEU A C 1
ATOM 5971 O O . LEU A 1 772 ? -17.321 4.953 22.659 1.00 82.94 772 LEU A O 1
ATOM 5975 N N . SER A 1 773 ? -19.154 4.124 23.647 1.00 86.81 773 SER A N 1
ATOM 5976 C CA . SER A 1 773 ? -18.453 3.548 24.792 1.00 86.81 773 SER A CA 1
ATOM 5977 C C . SER A 1 773 ? -18.963 2.134 25.018 1.00 86.81 773 SER A C 1
ATOM 5979 O O . SER A 1 773 ? -20.125 1.910 25.381 1.00 86.81 773 SER A O 1
ATOM 5981 N N . PHE A 1 774 ? -18.084 1.183 24.751 1.00 91.12 774 PHE A N 1
ATOM 5982 C CA . PHE A 1 774 ? -18.319 -0.241 24.738 1.00 91.12 774 PHE A CA 1
ATOM 5983 C C . PHE A 1 774 ? -17.386 -0.955 25.707 1.00 91.12 774 PHE A C 1
ATOM 5985 O O . PHE A 1 774 ? -16.260 -0.542 25.973 1.00 91.12 774 PHE A O 1
ATOM 5992 N N . LEU A 1 775 ? -17.863 -2.092 26.197 1.00 92.19 775 LEU A N 1
ATOM 5993 C CA . LEU A 1 775 ? -17.095 -3.023 27.003 1.00 92.19 775 LEU A CA 1
ATOM 5994 C C . LEU A 1 775 ? -17.144 -4.411 26.368 1.00 92.19 775 LEU A C 1
ATOM 5996 O O . LEU A 1 775 ? -18.232 -4.941 26.133 1.00 92.19 775 LEU A O 1
ATOM 6000 N N . LYS A 1 776 ? -15.978 -5.014 26.135 1.00 94.06 776 LYS A N 1
ATOM 6001 C CA . LYS A 1 776 ? -15.847 -6.395 25.661 1.00 94.06 776 LYS A CA 1
ATOM 6002 C C . LYS A 1 776 ? -16.038 -7.362 26.820 1.00 94.06 776 LYS A C 1
ATOM 6004 O O . LYS A 1 776 ? -15.377 -7.237 27.861 1.00 94.06 776 LYS A O 1
ATOM 6009 N N . VAL A 1 777 ? -16.935 -8.324 26.630 1.00 94.81 777 VAL A N 1
ATOM 6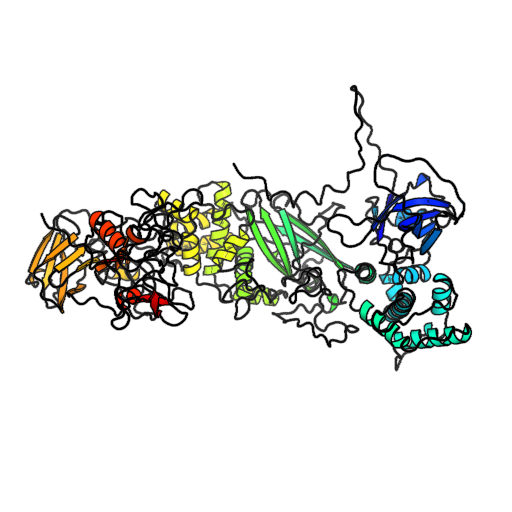010 C CA . VAL A 1 777 ? -17.273 -9.327 27.643 1.00 94.81 777 VAL A CA 1
ATOM 6011 C C . VAL A 1 777 ? -17.242 -10.737 27.060 1.00 94.81 777 VAL A C 1
ATOM 6013 O O . VAL A 1 777 ? -17.527 -10.957 25.875 1.00 94.81 777 VAL A O 1
ATOM 6016 N N . ASP A 1 778 ? -16.876 -11.693 27.902 1.00 93.75 778 ASP A N 1
ATOM 6017 C CA . ASP A 1 778 ? -16.789 -13.102 27.532 1.00 93.75 778 ASP A CA 1
ATOM 6018 C C . ASP A 1 778 ? -18.167 -13.790 27.469 1.00 93.75 778 ASP A C 1
ATOM 6020 O O . ASP A 1 778 ? -19.226 -13.182 27.664 1.00 93.75 778 ASP A O 1
ATOM 6024 N N . ALA A 1 779 ? -18.157 -15.093 27.177 1.00 91.00 779 ALA A N 1
ATOM 6025 C CA . ALA A 1 779 ? -19.364 -15.909 27.065 1.00 91.00 779 ALA A CA 1
ATOM 6026 C C . ALA A 1 779 ? -20.123 -16.072 28.395 1.00 91.00 779 ALA A C 1
ATOM 6028 O O . ALA A 1 779 ? -21.312 -16.398 28.380 1.00 91.00 779 ALA A O 1
ATOM 6029 N N . GLN A 1 780 ? -19.462 -15.851 29.532 1.00 91.50 780 GLN A N 1
ATOM 6030 C CA . GLN A 1 780 ? -20.033 -15.931 30.877 1.00 91.50 780 GLN A CA 1
ATOM 6031 C C . GLN A 1 780 ? -20.620 -14.586 31.327 1.00 91.50 780 GLN A C 1
ATOM 6033 O O . GLN A 1 780 ? -21.364 -14.541 32.308 1.00 91.50 780 GLN A O 1
ATOM 6038 N N . GLY A 1 781 ? -20.351 -13.513 30.580 1.00 91.25 781 GLY A N 1
ATOM 6039 C CA . GLY A 1 781 ? -20.777 -12.158 30.904 1.00 91.25 781 GLY A CA 1
ATOM 6040 C C . GLY A 1 781 ? -19.771 -11.406 31.771 1.00 91.25 781 GLY A C 1
ATOM 6041 O O . GLY A 1 781 ? -20.104 -10.337 32.286 1.00 91.25 781 GLY A O 1
ATOM 6042 N N . GLU A 1 782 ? -18.549 -11.910 31.926 1.00 91.50 782 GLU A N 1
ATOM 6043 C CA . GLU A 1 782 ? -17.490 -11.225 32.658 1.00 91.50 782 GLU A CA 1
ATOM 6044 C C . GLU A 1 782 ? -16.694 -10.285 31.751 1.00 91.50 782 GLU A C 1
ATOM 6046 O O . GLU A 1 782 ? -16.606 -10.453 30.534 1.00 91.50 782 GLU A O 1
ATOM 6051 N N . ARG A 1 783 ? -16.157 -9.223 32.353 1.00 90.69 783 ARG A N 1
ATOM 6052 C CA . ARG A 1 783 ? -15.315 -8.248 31.658 1.00 90.69 783 ARG A CA 1
ATOM 6053 C C . ARG A 1 783 ? -13.989 -8.900 31.267 1.00 90.69 783 ARG A C 1
ATOM 6055 O O . ARG A 1 783 ? -13.316 -9.472 32.120 1.00 90.69 783 ARG A O 1
ATOM 6062 N N . LEU A 1 784 ? -13.565 -8.713 30.017 1.00 89.62 784 LEU A N 1
ATOM 6063 C CA . LEU A 1 784 ? -12.215 -9.101 29.605 1.00 89.62 784 LEU A CA 1
ATOM 6064 C C . LEU A 1 784 ? -11.153 -8.208 30.257 1.00 89.62 784 LEU A C 1
ATOM 6066 O O . LEU A 1 784 ? -11.326 -6.991 30.349 1.00 89.62 784 LEU A O 1
ATOM 6070 N N . SER A 1 785 ? -10.034 -8.804 30.668 1.00 83.81 785 SER A N 1
ATOM 6071 C CA . SER A 1 785 ? -8.905 -8.082 31.269 1.00 83.81 785 SER A CA 1
ATOM 6072 C C . SER A 1 785 ? -8.263 -7.086 30.296 1.00 83.81 785 SER A C 1
ATOM 6074 O O . SER A 1 785 ? -7.934 -5.970 30.693 1.00 83.81 785 SER A O 1
ATOM 6076 N N . ARG A 1 786 ? -8.135 -7.463 29.017 1.00 85.25 786 ARG A N 1
ATOM 6077 C CA . ARG A 1 786 ? -7.576 -6.639 27.936 1.00 85.25 786 ARG A CA 1
ATOM 6078 C C . ARG A 1 786 ? -8.683 -6.089 27.039 1.00 85.25 786 ARG A C 1
ATOM 6080 O O . ARG A 1 786 ? -9.189 -6.773 26.157 1.00 85.25 786 ARG A O 1
ATOM 6087 N N . GLN A 1 787 ? -9.076 -4.838 27.271 1.00 86.19 787 GLN A N 1
ATOM 6088 C CA . GLN A 1 787 ? -10.085 -4.144 26.452 1.00 86.19 787 GLN A CA 1
ATOM 6089 C C . GLN A 1 787 ? -9.494 -3.548 25.161 1.00 86.19 787 GLN A C 1
ATOM 6091 O O . GLN A 1 787 ? -10.214 -3.312 24.188 1.00 86.19 787 GLN A O 1
ATOM 6096 N N . ASP A 1 788 ? -8.178 -3.343 25.135 1.00 81.81 788 ASP A N 1
ATOM 6097 C CA . ASP A 1 788 ? -7.424 -2.695 24.063 1.00 81.81 788 ASP A CA 1
ATOM 6098 C C . ASP A 1 788 ? -7.075 -3.624 22.888 1.00 81.81 788 ASP A C 1
ATOM 6100 O O . ASP A 1 788 ? -6.780 -3.129 21.797 1.00 81.81 788 ASP A O 1
ATOM 6104 N N . LEU A 1 789 ? -7.112 -4.945 23.091 1.00 86.25 789 LEU A N 1
ATOM 6105 C CA . LEU A 1 789 ? -6.768 -5.939 22.071 1.00 86.25 789 LEU A CA 1
ATOM 6106 C C . LEU A 1 789 ? -7.920 -6.170 21.081 1.00 86.25 789 LEU A C 1
ATOM 6108 O O . LEU A 1 789 ? -9.087 -6.149 21.483 1.00 86.25 789 LEU A O 1
ATOM 6112 N N . PRO A 1 790 ? -7.633 -6.371 19.784 1.00 88.00 790 PRO A N 1
ATOM 6113 C CA . PRO A 1 790 ? -8.659 -6.666 18.789 1.00 88.00 790 PRO A CA 1
ATOM 6114 C C . PRO A 1 790 ? -9.196 -8.093 18.935 1.00 88.00 790 PRO A C 1
ATOM 6116 O O . PRO A 1 790 ? -8.585 -8.947 19.578 1.00 88.00 790 PRO A O 1
ATOM 6119 N N . TYR A 1 791 ? -10.314 -8.365 18.259 1.00 88.69 791 TYR A N 1
ATOM 6120 C CA . TYR A 1 791 ? -10.992 -9.663 18.318 1.00 88.69 791 TYR A CA 1
ATOM 6121 C C . TYR A 1 791 ? -10.100 -10.848 17.924 1.00 88.69 791 TYR A C 1
ATOM 6123 O O . TYR A 1 791 ? -10.281 -11.939 18.447 1.00 88.69 791 TYR A O 1
ATOM 6131 N N . VAL A 1 792 ? -9.149 -10.651 17.001 1.00 87.31 792 VAL A N 1
ATOM 6132 C CA . VAL A 1 792 ? -8.252 -11.725 16.543 1.00 87.31 792 VAL A CA 1
ATOM 6133 C C . VAL A 1 792 ? -7.346 -12.256 17.659 1.00 87.31 792 VAL A C 1
ATOM 6135 O O . VAL A 1 792 ? -7.076 -13.450 17.671 1.00 87.31 792 VAL A O 1
ATOM 6138 N N . ALA A 1 793 ? -6.931 -11.405 18.604 1.00 88.44 793 ALA A N 1
ATOM 6139 C CA . ALA A 1 793 ? -6.167 -11.828 19.776 1.00 88.44 793 ALA A CA 1
ATOM 6140 C C . ALA A 1 793 ? -7.091 -12.327 20.883 1.00 88.44 793 ALA A C 1
ATOM 6142 O O . ALA A 1 793 ? -7.012 -13.478 21.295 1.00 88.44 793 ALA A O 1
ATOM 6143 N N . THR A 1 794 ? -8.045 -11.484 21.285 1.00 88.19 794 THR A N 1
ATOM 6144 C CA . THR A 1 794 ? -8.927 -11.776 22.416 1.00 88.19 794 THR A CA 1
ATOM 6145 C C . THR A 1 794 ? -10.395 -11.775 21.969 1.00 88.19 794 THR A C 1
ATOM 6147 O O . THR A 1 794 ? -11.082 -10.756 22.111 1.00 88.19 794 THR A O 1
ATOM 6150 N N . PRO A 1 795 ? -10.911 -12.898 21.423 1.00 91.06 795 PRO A N 1
ATOM 6151 C CA . PRO A 1 795 ? -12.307 -13.015 21.020 1.00 91.06 795 PRO A CA 1
ATOM 6152 C C . PRO A 1 795 ? -13.269 -12.735 22.179 1.00 91.06 795 PRO A C 1
ATOM 6154 O O . PRO A 1 795 ? -13.182 -13.335 23.252 1.00 91.06 795 PRO A O 1
ATOM 6157 N N . HIS A 1 796 ? -14.247 -11.860 21.952 1.00 94.25 796 HIS A N 1
ATOM 6158 C CA . HIS A 1 796 ? -15.307 -11.554 22.916 1.00 94.25 796 HIS A CA 1
ATOM 6159 C C . HIS A 1 796 ? -16.675 -12.006 22.406 1.00 94.25 796 HIS A C 1
ATOM 6161 O O . HIS A 1 796 ? -16.968 -11.967 21.215 1.00 94.25 796 HIS A O 1
ATOM 6167 N N . SER A 1 797 ? -17.542 -12.454 23.313 1.00 94.56 797 SER A N 1
ATOM 6168 C CA . SER A 1 797 ? -18.871 -12.960 22.936 1.00 94.56 797 SER A CA 1
ATOM 6169 C C . SER A 1 797 ? -19.919 -11.857 22.865 1.00 94.56 797 SER A C 1
ATOM 6171 O O . SER A 1 797 ? -20.878 -11.972 22.100 1.00 94.56 797 SER A O 1
ATOM 6173 N N . CYS A 1 798 ? -19.742 -10.782 23.638 1.00 95.81 798 CYS A N 1
ATOM 6174 C CA . CYS A 1 798 ? -20.635 -9.635 23.598 1.00 95.81 798 CYS A CA 1
ATOM 6175 C C . CYS A 1 798 ? -19.901 -8.301 23.754 1.00 95.81 798 CYS A C 1
ATOM 6177 O O . CYS A 1 798 ? -18.797 -8.227 24.298 1.00 95.81 798 CYS A O 1
ATOM 6179 N N . ALA A 1 799 ? -20.567 -7.240 23.303 1.00 95.75 799 ALA A N 1
ATOM 6180 C CA . ALA A 1 799 ? -20.191 -5.854 23.540 1.00 95.75 799 ALA A CA 1
ATOM 6181 C C . ALA A 1 799 ? -21.309 -5.156 24.330 1.00 95.75 799 ALA A C 1
ATOM 6183 O O . ALA A 1 799 ? -22.480 -5.220 23.948 1.00 95.75 799 ALA A O 1
ATOM 6184 N N . VAL A 1 800 ? -20.965 -4.513 25.445 1.00 94.50 800 VAL A N 1
ATOM 6185 C CA . VAL A 1 800 ? -21.916 -3.790 26.304 1.00 94.50 800 VAL A CA 1
ATOM 6186 C C . VAL A 1 800 ? -21.769 -2.297 26.067 1.00 94.50 800 VAL A C 1
ATOM 6188 O O . VAL A 1 800 ? -20.688 -1.759 26.268 1.00 94.50 800 VAL A O 1
ATOM 6191 N N . GLU A 1 801 ? -22.845 -1.613 25.702 1.00 92.19 801 GLU A N 1
ATOM 6192 C CA . GLU A 1 801 ? -22.888 -0.151 25.688 1.00 92.19 801 GLU A CA 1
ATOM 6193 C C . GLU A 1 801 ? -22.871 0.375 27.134 1.00 92.19 801 GLU A C 1
ATOM 6195 O O . GLU A 1 801 ? -23.877 0.328 27.844 1.00 92.19 801 GLU A O 1
ATOM 6200 N N . THR A 1 802 ? -21.744 0.901 27.601 1.00 89.38 802 THR A N 1
ATOM 6201 C CA . THR A 1 802 ? -21.515 1.192 29.032 1.00 89.38 802 THR A CA 1
ATOM 6202 C C . THR A 1 802 ? -22.438 2.278 29.594 1.00 89.38 802 THR A C 1
ATOM 6204 O O . THR A 1 802 ? -22.773 2.251 30.779 1.00 89.38 802 THR A O 1
ATOM 6207 N N . LYS A 1 803 ? -22.884 3.217 28.749 1.00 86.06 803 LYS A N 1
ATOM 6208 C CA . LYS A 1 803 ? -23.800 4.315 29.107 1.00 86.06 803 LYS A CA 1
ATOM 6209 C C . LYS A 1 803 ? -25.266 3.894 29.082 1.00 86.06 803 LYS A C 1
ATOM 6211 O O . LYS A 1 803 ? -26.097 4.528 29.733 1.00 86.06 803 LYS A O 1
ATOM 6216 N N . THR A 1 804 ? -25.600 2.847 28.322 1.00 86.56 804 THR A N 1
ATOM 6217 C CA . THR A 1 804 ? -26.982 2.398 28.115 1.00 86.56 804 THR A CA 1
ATOM 6218 C C . THR A 1 804 ? -27.274 1.029 28.729 1.00 86.56 804 THR A C 1
ATOM 6220 O O . THR A 1 804 ? -28.431 0.639 28.825 1.00 86.56 804 THR A O 1
ATOM 6223 N N . GLY A 1 805 ? -26.271 0.271 29.155 1.00 90.25 805 GLY A N 1
ATOM 6224 C CA . GLY A 1 805 ? -26.434 -1.074 29.707 1.00 90.25 805 GLY A CA 1
ATOM 6225 C C . GLY A 1 805 ? -26.932 -2.118 28.711 1.00 90.25 805 GLY A C 1
ATOM 6226 O O . GLY A 1 805 ? -27.079 -3.275 29.092 1.00 90.25 805 GLY A O 1
ATOM 6227 N N . ARG A 1 806 ? -27.179 -1.748 27.448 1.00 92.00 806 ARG A N 1
ATOM 6228 C CA . ARG A 1 806 ? -27.549 -2.711 26.414 1.00 92.00 806 ARG A CA 1
ATOM 6229 C C . ARG A 1 806 ? -26.365 -3.594 26.093 1.00 92.00 806 ARG A C 1
ATOM 6231 O O . ARG A 1 806 ? -25.231 -3.128 26.011 1.00 92.00 806 ARG A O 1
ATOM 6238 N N . THR A 1 807 ? -26.651 -4.867 25.875 1.00 95.25 807 THR A N 1
ATOM 6239 C CA . THR A 1 807 ? -25.632 -5.840 25.492 1.00 95.25 807 THR A CA 1
ATOM 6240 C C . THR A 1 807 ? -25.952 -6.397 24.117 1.00 95.25 807 THR A C 1
ATOM 6242 O O . THR A 1 807 ? -27.090 -6.775 23.839 1.00 95.25 807 THR A O 1
ATOM 6245 N N . TRP A 1 808 ? -24.938 -6.445 23.264 1.00 95.94 808 TRP A N 1
ATOM 6246 C CA . TRP A 1 808 ? -25.015 -6.922 21.892 1.00 95.94 808 TRP A CA 1
ATOM 6247 C C . TRP A 1 808 ? -24.241 -8.220 21.756 1.00 95.94 808 TRP A C 1
ATOM 6249 O O . TRP A 1 808 ? -23.085 -8.295 22.173 1.00 95.94 808 TRP A O 1
ATOM 6259 N N . ALA A 1 809 ? -24.862 -9.230 21.156 1.00 95.38 809 ALA A N 1
ATOM 6260 C CA . ALA A 1 809 ? -24.187 -10.486 20.875 1.00 95.38 809 ALA A CA 1
ATOM 6261 C C . ALA A 1 809 ? -23.275 -10.305 19.660 1.00 95.38 809 ALA A C 1
ATOM 6263 O O . ALA A 1 809 ? -23.744 -9.944 18.574 1.00 95.38 809 ALA A O 1
ATOM 6264 N N . VAL A 1 810 ? -21.996 -10.625 19.822 1.00 94.56 810 VAL A N 1
ATOM 6265 C CA . VAL A 1 810 ? -20.991 -10.539 18.762 1.00 94.56 810 VAL A CA 1
ATOM 6266 C C . VAL A 1 810 ? -20.932 -11.882 18.033 1.00 94.56 810 VAL A C 1
ATOM 6268 O O . VAL A 1 810 ? -20.663 -12.907 18.666 1.00 94.56 810 VAL A O 1
ATOM 6271 N N . PRO A 1 811 ? -21.242 -11.936 16.724 1.00 91.00 811 PRO A N 1
ATOM 6272 C CA . PRO A 1 811 ? -21.170 -13.191 15.992 1.00 91.00 811 PRO A CA 1
ATOM 6273 C C . PRO A 1 811 ? -19.727 -13.697 15.940 1.00 91.00 811 PRO A C 1
ATOM 6275 O O . PRO A 1 811 ? -18.799 -12.934 15.685 1.00 91.00 811 PRO A O 1
ATOM 6278 N N . ASN A 1 812 ? -19.543 -15.000 16.139 1.00 90.94 812 ASN A N 1
ATOM 6279 C CA . ASN A 1 812 ? -18.220 -15.606 16.105 1.00 90.94 812 ASN A CA 1
ATOM 6280 C C . ASN A 1 812 ? -17.587 -15.463 14.711 1.00 90.94 812 ASN A C 1
ATOM 6282 O O . ASN A 1 812 ? -18.210 -15.816 13.696 1.00 90.94 812 ASN A O 1
ATOM 6286 N N . SER A 1 813 ? -16.356 -14.955 14.685 1.00 88.94 813 SER A N 1
ATOM 6287 C CA . SER A 1 813 ? -15.559 -14.757 13.469 1.00 88.94 813 SER A CA 1
ATOM 6288 C C . SER A 1 813 ? -14.150 -15.350 13.575 1.00 88.94 813 SER A C 1
ATOM 6290 O O . SER A 1 813 ? -13.287 -15.038 12.759 1.00 88.94 813 SER A O 1
ATOM 6292 N N . GLU A 1 814 ? -13.927 -16.219 14.563 1.00 88.06 814 GLU A N 1
ATOM 6293 C CA . GLU A 1 814 ? -12.629 -16.843 14.803 1.00 88.06 814 GLU A CA 1
ATOM 6294 C C . GLU A 1 814 ? -12.204 -17.733 13.628 1.00 88.06 814 GLU A C 1
ATOM 6296 O O . GLU A 1 814 ? -13.016 -18.428 13.004 1.00 88.06 814 GLU A O 1
ATOM 6301 N N . MET A 1 815 ? -10.903 -17.726 13.349 1.00 84.69 815 MET A N 1
ATOM 6302 C CA . MET A 1 815 ? -10.270 -18.471 12.263 1.00 84.69 815 MET A CA 1
ATOM 6303 C C . MET A 1 815 ? -9.218 -19.419 12.844 1.00 84.69 815 MET A C 1
ATOM 6305 O O . MET A 1 815 ? -8.454 -19.034 13.723 1.00 84.69 815 MET A O 1
ATOM 6309 N N . VAL A 1 816 ? -9.144 -20.642 12.323 1.00 81.19 816 VAL A N 1
ATOM 6310 C CA . VAL A 1 816 ? -8.117 -21.640 12.653 1.00 81.19 816 VAL A CA 1
ATOM 6311 C C . VAL A 1 816 ? -7.555 -22.187 11.349 1.00 81.19 816 VAL A C 1
ATOM 6313 O O . VAL A 1 816 ? -8.303 -22.648 10.493 1.00 81.19 816 VAL A O 1
ATOM 6316 N N . GLU A 1 817 ? -6.234 -22.112 11.174 1.00 79.25 817 GLU A N 1
ATOM 6317 C CA . GLU A 1 817 ? -5.532 -22.565 9.956 1.00 79.25 817 GLU A CA 1
ATOM 6318 C C . GLU A 1 817 ? -6.071 -21.952 8.643 1.00 79.25 817 GLU A C 1
ATOM 6320 O O . GLU A 1 817 ? -5.977 -22.547 7.571 1.00 79.25 817 GLU A O 1
ATOM 6325 N N . GLY A 1 818 ? -6.620 -20.734 8.713 1.00 75.50 818 GLY A N 1
ATOM 6326 C CA . GLY A 1 818 ? -7.220 -20.044 7.566 1.00 75.50 818 GLY A CA 1
ATOM 6327 C C . GLY A 1 818 ? -8.664 -20.454 7.259 1.00 75.50 818 GLY A C 1
ATOM 6328 O O . GLY A 1 818 ? -9.268 -19.873 6.358 1.00 75.50 818 GLY A O 1
ATOM 6329 N N . ASP A 1 819 ? -9.237 -21.380 8.030 1.00 80.44 819 ASP A N 1
ATOM 6330 C CA . ASP A 1 819 ? -10.641 -21.772 7.952 1.00 80.44 819 ASP A CA 1
ATOM 6331 C C . ASP A 1 819 ? -11.427 -21.220 9.142 1.00 80.44 819 ASP A C 1
ATOM 6333 O O . ASP A 1 819 ? -10.971 -21.202 10.284 1.00 80.44 819 ASP A O 1
ATOM 6337 N N . ARG A 1 820 ? -12.656 -20.779 8.886 1.00 86.12 820 ARG A N 1
ATOM 6338 C CA . ARG A 1 820 ? -13.484 -20.185 9.932 1.00 86.12 820 ARG A CA 1
ATOM 6339 C C . ARG A 1 820 ? -14.092 -21.245 10.842 1.00 86.12 820 ARG A C 1
ATOM 6341 O O . ARG A 1 820 ? -14.654 -22.234 10.356 1.00 86.12 820 ARG A O 1
ATOM 6348 N N . ILE A 1 821 ? -14.034 -21.022 12.156 1.00 87.50 821 ILE A N 1
ATOM 6349 C CA . ILE A 1 821 ? -14.621 -21.946 13.129 1.00 87.50 821 ILE A CA 1
ATOM 6350 C C . ILE A 1 821 ? -16.140 -21.973 12.929 1.00 87.50 821 ILE A C 1
ATOM 6352 O O . ILE A 1 821 ? -16.820 -20.946 12.908 1.00 87.50 821 ILE A O 1
ATOM 6356 N N . ARG A 1 822 ? -16.703 -23.177 12.780 1.00 89.25 822 ARG A N 1
ATOM 6357 C CA . ARG A 1 822 ? -18.157 -23.343 12.687 1.00 89.25 822 ARG A CA 1
ATOM 6358 C C . ARG A 1 822 ? -18.781 -23.149 14.059 1.00 89.25 822 ARG A C 1
ATOM 6360 O O . ARG A 1 822 ? -18.678 -24.019 14.918 1.00 89.25 822 ARG A O 1
ATOM 6367 N N . HIS A 1 823 ? -19.488 -22.040 14.224 1.00 90.81 823 HIS A N 1
ATOM 6368 C CA . HIS A 1 823 ? -20.205 -21.712 15.449 1.00 90.81 823 HIS A CA 1
ATOM 6369 C C . HIS A 1 823 ? -21.690 -21.433 15.162 1.00 90.81 823 HIS A C 1
ATOM 6371 O O . HIS A 1 823 ? -22.057 -20.920 14.102 1.00 90.81 823 HIS A O 1
ATOM 6377 N N . TRP A 1 824 ? -22.574 -21.780 16.101 1.00 90.38 824 TRP A N 1
ATOM 6378 C CA . TRP A 1 824 ? -24.030 -21.645 15.930 1.00 90.38 824 TRP A CA 1
ATOM 6379 C C . TRP A 1 824 ? -24.501 -20.194 15.859 1.00 90.38 824 TRP A C 1
ATOM 6381 O O . TRP A 1 824 ? -25.544 -19.925 15.275 1.00 90.38 824 TRP A O 1
ATOM 6391 N N . TYR A 1 825 ? -23.717 -19.252 16.375 1.00 91.56 825 TYR A N 1
ATOM 6392 C CA . TYR A 1 825 ? -23.899 -17.820 16.165 1.00 91.56 825 TYR A CA 1
ATOM 6393 C C . TYR A 1 825 ? -22.619 -17.247 15.563 1.00 91.56 825 TYR A C 1
ATOM 6395 O O . TYR A 1 825 ? -21.693 -16.879 16.277 1.00 91.56 825 TYR A O 1
ATOM 6403 N N . SER A 1 826 ? -22.529 -17.287 14.238 1.00 89.62 826 SER A N 1
ATOM 6404 C CA . SER A 1 826 ? -21.325 -16.968 13.471 1.00 89.62 826 SER A CA 1
ATOM 6405 C C . SER A 1 826 ? -21.674 -16.050 12.300 1.00 89.62 826 SER A C 1
ATOM 6407 O O . SER A 1 826 ? -22.814 -16.085 11.831 1.00 89.62 826 SER A O 1
ATOM 6409 N N . ILE A 1 827 ? -20.721 -15.248 11.808 1.00 88.12 827 ILE A N 1
ATOM 6410 C CA . ILE A 1 827 ? -20.973 -14.218 10.773 1.00 88.12 827 ILE A CA 1
ATOM 6411 C C . ILE A 1 827 ? -21.505 -14.759 9.422 1.00 88.12 827 ILE A C 1
ATOM 6413 O O . ILE A 1 827 ? -22.054 -14.011 8.622 1.00 88.12 827 ILE A O 1
ATOM 6417 N N . ASP A 1 828 ? -21.405 -16.064 9.174 1.00 88.12 828 ASP A N 1
ATOM 6418 C CA . ASP A 1 828 ? -21.818 -16.767 7.942 1.00 88.12 828 ASP A CA 1
ATOM 6419 C C . ASP A 1 828 ? -23.231 -17.305 8.083 1.00 88.12 828 ASP A C 1
ATOM 6421 O O . ASP A 1 828 ? -23.873 -17.628 7.085 1.00 88.12 828 ASP A O 1
ATOM 6425 N N . ASN A 1 829 ? -23.722 -17.425 9.319 1.00 90.69 829 ASN A N 1
ATOM 6426 C CA . ASN A 1 829 ? -25.041 -17.971 9.532 1.00 90.69 829 ASN A CA 1
ATOM 6427 C C . ASN A 1 829 ? -26.077 -16.977 9.001 1.00 90.69 829 ASN A C 1
ATOM 6429 O O . ASN A 1 829 ? -25.975 -15.760 9.189 1.00 90.69 829 ASN A O 1
ATOM 6433 N N . ARG A 1 830 ? -27.073 -17.505 8.299 1.00 92.12 830 ARG A N 1
ATOM 6434 C CA . ARG A 1 830 ? -28.191 -16.753 7.736 1.00 92.12 830 ARG A CA 1
ATOM 6435 C C . ARG A 1 830 ? -29.489 -17.343 8.282 1.00 92.12 830 ARG A C 1
ATOM 6437 O O . ARG A 1 830 ? -29.608 -18.553 8.450 1.00 92.12 830 ARG A O 1
ATOM 6444 N N . TYR A 1 831 ? -30.471 -16.509 8.582 1.00 93.12 831 TYR A N 1
ATOM 6445 C CA . TYR A 1 831 ? -31.696 -16.924 9.260 1.00 93.12 831 TYR A CA 1
ATOM 6446 C C . TYR A 1 831 ? -32.918 -16.395 8.532 1.00 93.12 831 TYR A C 1
ATOM 6448 O O . TYR A 1 831 ? -32.908 -15.277 8.020 1.00 93.12 831 TYR A O 1
ATOM 6456 N N . LEU A 1 832 ? -33.977 -17.198 8.513 1.00 93.88 832 LEU A N 1
ATOM 6457 C CA . LEU A 1 832 ? -35.295 -16.779 8.052 1.00 93.88 832 LEU A CA 1
ATOM 6458 C C . LEU A 1 832 ? -36.021 -15.968 9.131 1.00 93.88 832 LEU A C 1
ATOM 6460 O O . LEU A 1 832 ? -35.900 -16.266 10.326 1.00 93.88 832 LEU A O 1
ATOM 6464 N N . HIS A 1 833 ? -36.818 -14.981 8.722 1.00 92.38 833 HIS A N 1
ATOM 6465 C CA . HIS A 1 833 ? -37.587 -14.140 9.645 1.00 92.38 833 HIS A CA 1
ATOM 6466 C C . HIS A 1 833 ? -38.977 -14.738 9.902 1.00 92.38 833 HIS A C 1
ATOM 6468 O O . HIS A 1 833 ? -39.971 -14.377 9.279 1.00 92.38 833 HIS A O 1
ATOM 6474 N N . GLY A 1 834 ? -39.038 -15.709 10.812 1.00 85.06 834 GLY A N 1
ATOM 6475 C CA . GLY A 1 834 ? -40.268 -16.399 11.212 1.00 85.06 834 GLY A CA 1
ATOM 6476 C C . GLY A 1 834 ? -40.119 -17.918 11.219 1.00 85.06 834 GLY A C 1
ATOM 6477 O O . GLY A 1 834 ? -39.113 -18.450 10.761 1.00 85.06 834 GLY A O 1
ATOM 6478 N N . ASP A 1 835 ? -41.129 -18.617 11.739 1.00 80.88 835 ASP A N 1
ATOM 6479 C CA . ASP A 1 835 ? -41.115 -20.077 11.881 1.00 80.88 835 ASP A CA 1
ATOM 6480 C C . ASP A 1 835 ? -42.029 -20.778 10.879 1.00 80.88 835 ASP A C 1
ATOM 6482 O O . ASP A 1 835 ? -43.086 -20.263 10.512 1.00 80.88 835 ASP A O 1
ATOM 6486 N N . ASN A 1 836 ? -41.650 -22.006 10.506 1.00 75.56 836 ASN A N 1
ATOM 6487 C CA . ASN A 1 836 ? -42.433 -22.899 9.642 1.00 75.56 836 ASN A CA 1
ATOM 6488 C C . ASN A 1 836 ? -42.818 -22.264 8.293 1.00 75.56 836 ASN A C 1
ATOM 6490 O O . ASN A 1 836 ? -43.902 -22.514 7.761 1.00 75.56 836 ASN A O 1
ATOM 6494 N N . LEU A 1 837 ? -41.933 -21.428 7.745 1.00 84.81 837 LEU A N 1
ATOM 6495 C CA . LEU A 1 837 ? -42.092 -20.869 6.407 1.00 84.81 837 LEU A CA 1
ATOM 6496 C C . LEU A 1 837 ? -42.021 -21.994 5.366 1.00 84.81 837 LEU A C 1
ATOM 6498 O O . LEU A 1 837 ? -41.270 -22.956 5.525 1.00 84.81 837 LEU A O 1
ATOM 6502 N N . ALA A 1 838 ? -42.799 -21.871 4.289 1.00 84.25 838 ALA A N 1
ATOM 6503 C CA . ALA A 1 838 ? -42.856 -22.857 3.209 1.00 84.25 838 ALA A CA 1
ATOM 6504 C C . ALA A 1 838 ? -41.630 -22.752 2.278 1.00 84.25 838 ALA A C 1
ATOM 6506 O O . ALA A 1 838 ? -41.761 -22.429 1.099 1.00 84.25 838 ALA A O 1
ATOM 6507 N N . VAL A 1 839 ? -40.438 -23.004 2.826 1.00 85.31 839 VAL A N 1
ATOM 6508 C CA . VAL A 1 839 ? -39.146 -22.964 2.127 1.00 85.31 839 VAL A CA 1
ATOM 6509 C C . VAL A 1 839 ? -38.567 -24.374 2.093 1.00 85.31 839 VAL A C 1
ATOM 6511 O O . VAL A 1 839 ? -38.361 -24.990 3.138 1.00 85.31 839 VAL A O 1
ATOM 6514 N N . THR A 1 840 ? -38.317 -24.898 0.894 1.00 86.06 840 THR A N 1
ATOM 6515 C CA . THR A 1 840 ? -37.633 -26.192 0.729 1.00 86.06 840 THR A CA 1
ATOM 6516 C C . THR A 1 840 ? -36.124 -26.049 0.954 1.00 86.06 840 THR A C 1
ATOM 6518 O O . THR A 1 840 ? -35.567 -24.963 0.791 1.00 86.06 840 THR A O 1
ATOM 6521 N N . ASP A 1 841 ? -35.433 -27.140 1.295 1.00 85.12 841 ASP A N 1
ATOM 6522 C CA . ASP A 1 841 ? -33.985 -27.102 1.569 1.00 85.12 841 ASP A CA 1
ATOM 6523 C C . ASP A 1 841 ? -33.139 -26.629 0.374 1.00 85.12 841 ASP A C 1
ATOM 6525 O O . ASP A 1 841 ? -32.081 -26.026 0.588 1.00 85.12 841 ASP A O 1
ATOM 6529 N N . ASP A 1 842 ? -33.627 -26.863 -0.851 1.00 85.12 842 ASP A N 1
ATOM 6530 C CA . ASP A 1 842 ? -33.021 -26.411 -2.111 1.00 85.12 842 ASP A CA 1
ATOM 6531 C C . ASP A 1 842 ? -33.261 -24.914 -2.382 1.00 85.12 842 ASP A C 1
ATOM 6533 O O . ASP A 1 842 ? -32.496 -24.282 -3.108 1.00 85.12 842 ASP A O 1
ATOM 6537 N N . GLN A 1 843 ? -34.316 -24.330 -1.804 1.00 85.94 843 GLN A N 1
ATOM 6538 C CA . GLN A 1 843 ? -34.633 -22.899 -1.923 1.00 85.94 843 GLN A CA 1
ATOM 6539 C C . GLN A 1 843 ? -33.950 -22.052 -0.845 1.00 85.94 843 GLN A C 1
ATOM 6541 O O . GLN A 1 843 ? -33.798 -20.843 -1.016 1.00 85.94 843 GLN A O 1
ATOM 6546 N N . TYR A 1 844 ? -33.524 -22.666 0.259 1.00 88.50 844 TYR A N 1
ATOM 6547 C CA . TYR A 1 844 ? -32.763 -21.981 1.294 1.00 88.50 844 TYR A CA 1
ATOM 6548 C C . TYR A 1 844 ? -31.318 -21.750 0.824 1.00 88.50 844 TYR A C 1
ATOM 6550 O O . TYR A 1 844 ? -30.459 -22.632 0.900 1.00 88.50 844 TYR A O 1
ATOM 6558 N N . ASN A 1 845 ? -31.043 -20.531 0.360 1.00 85.50 845 ASN A N 1
ATOM 6559 C CA . ASN A 1 845 ? -29.716 -20.092 -0.073 1.00 85.50 845 ASN A CA 1
ATOM 6560 C C . ASN A 1 845 ? -28.930 -19.434 1.078 1.00 85.50 845 ASN A C 1
ATOM 6562 O O . ASN A 1 845 ? -28.567 -18.263 1.014 1.00 85.50 845 ASN A O 1
ATOM 6566 N N . GLY A 1 846 ? -28.729 -20.172 2.170 1.00 85.25 846 GLY A N 1
ATOM 6567 C CA . GLY A 1 846 ? -27.997 -19.702 3.345 1.00 85.25 846 GLY A CA 1
ATOM 6568 C C . GLY A 1 846 ? -27.110 -20.785 3.951 1.00 85.25 846 GLY A C 1
ATOM 6569 O O . GLY A 1 846 ? -27.257 -21.975 3.659 1.00 85.25 846 GLY A O 1
ATOM 6570 N N . PHE A 1 847 ? -26.196 -20.369 4.825 1.00 88.88 847 PHE A N 1
ATOM 6571 C CA . PHE A 1 847 ? -25.414 -21.260 5.679 1.00 88.88 847 PHE A CA 1
ATOM 6572 C C . PHE A 1 847 ? -25.936 -21.174 7.116 1.00 88.88 847 PHE A C 1
ATOM 6574 O O . PHE A 1 847 ? -26.374 -20.114 7.549 1.00 88.88 847 PHE A O 1
ATOM 6581 N N . CYS A 1 848 ? -25.951 -22.286 7.848 1.00 90.00 848 CYS A N 1
ATOM 6582 C CA . CYS A 1 848 ? -26.424 -22.341 9.231 1.00 90.00 848 CYS A CA 1
ATOM 6583 C C . CYS A 1 848 ? -26.027 -23.681 9.860 1.00 90.00 848 CYS A C 1
ATOM 6585 O O . CYS A 1 848 ? -26.057 -24.728 9.202 1.00 90.00 848 CYS A O 1
ATOM 6587 N N . VAL A 1 849 ? -25.661 -23.653 11.141 1.00 91.31 849 VAL A N 1
ATOM 6588 C CA . VAL A 1 849 ? -25.154 -24.821 11.872 1.00 91.31 849 VAL A CA 1
ATOM 6589 C C . VAL A 1 849 ? -25.875 -25.024 13.204 1.00 91.31 849 VAL A C 1
ATOM 6591 O O . VAL A 1 849 ? -26.475 -24.102 13.765 1.00 91.31 849 VAL A O 1
ATOM 6594 N N . ALA A 1 850 ? -25.829 -26.254 13.705 1.00 90.62 850 ALA A N 1
ATOM 6595 C CA . ALA A 1 850 ? -26.282 -26.637 15.033 1.00 90.62 850 ALA A CA 1
ATOM 6596 C C . ALA A 1 850 ? -25.306 -26.159 16.123 1.00 90.62 850 ALA A C 1
ATOM 6598 O O . ALA A 1 850 ? -24.207 -25.685 15.838 1.00 90.62 850 ALA A O 1
ATOM 6599 N N . THR A 1 851 ? -25.699 -26.298 17.393 1.00 87.44 851 THR A N 1
ATOM 6600 C CA . THR A 1 851 ? -24.898 -25.876 18.561 1.00 87.44 851 THR A CA 1
ATOM 6601 C C . THR A 1 851 ? -23.541 -26.573 18.663 1.00 87.44 851 THR A C 1
ATOM 6603 O O . THR A 1 851 ? -22.608 -25.999 19.209 1.00 87.44 851 THR A O 1
ATOM 6606 N N . ASN A 1 852 ? -23.407 -27.772 18.094 1.00 88.50 852 ASN A N 1
ATOM 6607 C CA . ASN A 1 852 ? -22.155 -28.527 17.996 1.00 88.50 852 ASN A CA 1
ATOM 6608 C C . ASN A 1 852 ? -21.309 -28.179 16.747 1.00 88.50 852 ASN A C 1
ATOM 6610 O O . ASN A 1 852 ? -20.301 -28.838 16.502 1.00 88.50 852 ASN A O 1
ATOM 6614 N N . GLY A 1 853 ? -21.724 -27.201 15.933 1.00 88.69 853 GLY A N 1
ATOM 6615 C CA . GLY A 1 853 ? -21.034 -26.795 14.702 1.00 88.69 853 GLY A CA 1
ATOM 6616 C C . GLY A 1 853 ? -21.364 -27.635 13.457 1.00 88.69 853 GLY A C 1
ATOM 6617 O O . GLY A 1 853 ? -20.822 -27.374 12.378 1.00 88.69 853 GLY A O 1
ATOM 6618 N N . GLU A 1 854 ? -22.257 -28.627 13.555 1.00 91.56 854 GLU A N 1
ATOM 6619 C CA . GLU A 1 854 ? -22.686 -29.426 12.401 1.00 91.56 854 GLU A CA 1
ATOM 6620 C C . GLU A 1 854 ? -23.624 -28.640 11.479 1.00 91.56 854 GLU A C 1
ATOM 6622 O O . GLU A 1 854 ? -24.562 -27.982 11.920 1.00 91.56 854 GLU A O 1
ATOM 6627 N N . VAL A 1 855 ? -23.396 -28.731 10.168 1.00 91.69 855 VAL A N 1
ATOM 6628 C CA . VAL A 1 855 ? -24.221 -28.042 9.165 1.00 91.69 855 VAL A CA 1
ATOM 6629 C C . VAL A 1 855 ? -25.582 -28.725 9.041 1.00 91.69 855 VAL A C 1
ATOM 6631 O O . VAL A 1 855 ? -25.646 -29.928 8.774 1.00 91.69 855 VAL A O 1
ATOM 6634 N N . TYR A 1 856 ? -26.669 -27.956 9.147 1.00 89.69 856 TYR A N 1
ATOM 6635 C CA . TYR A 1 856 ? -28.010 -28.471 8.868 1.00 89.69 856 TYR A CA 1
ATOM 6636 C C . TYR A 1 856 ? -28.158 -28.775 7.371 1.00 89.69 856 TYR A C 1
ATOM 6638 O O . TYR A 1 856 ? -28.097 -27.882 6.524 1.00 89.69 856 TYR A O 1
ATOM 6646 N N . ARG A 1 857 ? -28.345 -30.056 7.035 1.00 87.88 857 ARG A N 1
ATOM 6647 C CA . ARG A 1 857 ? -28.534 -30.511 5.644 1.00 87.88 857 ARG A CA 1
ATOM 6648 C C . ARG A 1 857 ? -29.997 -30.671 5.242 1.00 87.88 857 ARG A C 1
ATOM 6650 O O . ARG A 1 857 ? -30.266 -30.713 4.049 1.00 87.88 857 ARG A O 1
ATOM 6657 N N . GLN A 1 858 ? -30.893 -30.784 6.218 1.00 89.44 858 GLN A N 1
ATOM 6658 C CA . GLN A 1 858 ? -32.325 -31.000 6.032 1.00 89.44 858 GLN A CA 1
ATOM 6659 C C . GLN A 1 858 ? -33.118 -30.119 6.999 1.00 89.44 858 GLN A C 1
ATOM 6661 O O . GLN A 1 858 ? -32.579 -29.717 8.036 1.00 89.44 858 GLN A O 1
ATOM 6666 N N . ASP A 1 859 ? -34.378 -29.844 6.664 1.00 87.81 859 ASP A N 1
ATOM 6667 C CA . ASP A 1 859 ? -35.315 -29.057 7.475 1.00 87.81 859 ASP A CA 1
ATOM 6668 C C . ASP A 1 859 ? -34.750 -27.676 7.874 1.00 87.81 859 ASP A C 1
ATOM 6670 O O . ASP A 1 859 ? -35.005 -27.157 8.969 1.00 87.81 859 ASP A O 1
ATOM 6674 N N . LYS A 1 860 ? -33.971 -27.039 6.988 1.00 88.50 860 LYS A N 1
ATOM 6675 C CA . LYS A 1 860 ? -33.283 -25.771 7.292 1.00 88.50 860 LYS A CA 1
ATOM 6676 C C . LYS A 1 860 ? -34.271 -24.674 7.677 1.00 88.50 860 LYS A C 1
ATOM 6678 O O . LYS A 1 860 ? -34.023 -23.936 8.624 1.00 88.50 860 LYS A O 1
ATOM 6683 N N . ALA A 1 861 ? -35.430 -24.620 7.024 1.00 87.12 861 ALA A N 1
ATOM 6684 C CA . ALA A 1 861 ? -36.486 -23.654 7.328 1.00 87.12 861 ALA A CA 1
ATOM 6685 C C . ALA A 1 861 ? -37.101 -23.812 8.733 1.00 87.12 861 ALA A C 1
ATOM 6687 O O . ALA A 1 861 ? -37.758 -22.897 9.227 1.00 87.12 861 ALA A O 1
ATOM 6688 N N . ARG A 1 862 ? -36.882 -24.959 9.388 1.00 88.25 862 ARG A N 1
ATOM 6689 C CA . ARG A 1 862 ? -37.289 -25.211 10.774 1.00 88.25 862 ARG A CA 1
ATOM 6690 C C . ARG A 1 862 ? -36.188 -24.870 11.773 1.00 88.25 862 ARG A C 1
ATOM 6692 O O . ARG A 1 862 ? -36.495 -24.444 12.879 1.00 88.25 862 ARG A O 1
ATOM 6699 N N . HIS A 1 863 ? -34.924 -25.084 11.409 1.00 89.50 863 HIS A N 1
ATOM 6700 C CA . HIS A 1 863 ? -33.787 -24.936 12.323 1.00 89.50 863 HIS A CA 1
ATOM 6701 C C . HIS A 1 863 ? -33.053 -23.596 12.205 1.00 89.50 863 HIS A C 1
ATOM 6703 O O . HIS A 1 863 ? -32.373 -23.195 13.151 1.00 89.50 863 HIS A O 1
ATOM 6709 N N . CYS A 1 864 ? -33.166 -22.909 11.075 1.00 92.62 864 CYS A N 1
ATOM 6710 C CA . CYS A 1 864 ? -32.398 -21.713 10.743 1.00 92.62 864 CYS A CA 1
ATOM 6711 C C . CYS A 1 864 ? -33.318 -20.496 10.647 1.00 92.62 864 CYS A C 1
ATOM 6713 O O . CYS A 1 864 ? -33.360 -19.794 9.638 1.00 92.62 864 CYS A O 1
ATOM 6715 N N . THR A 1 865 ? -34.070 -20.262 11.723 1.00 93.75 865 THR A N 1
ATOM 6716 C CA . THR A 1 865 ? -34.972 -19.116 11.883 1.00 93.75 865 THR A CA 1
ATOM 6717 C C . THR A 1 865 ? -34.470 -18.186 12.983 1.00 93.75 865 THR A C 1
ATOM 6719 O O . THR A 1 865 ? -33.752 -18.611 13.894 1.00 93.75 865 THR A O 1
ATOM 6722 N N . VAL A 1 866 ? -34.868 -16.914 12.919 1.00 94.31 866 VAL A N 1
ATOM 6723 C CA . VAL A 1 866 ? -34.594 -15.920 13.970 1.00 94.31 866 VAL A CA 1
ATOM 6724 C C . VAL A 1 866 ? -35.075 -16.419 15.335 1.00 94.31 866 VAL A C 1
ATOM 6726 O O . VAL A 1 866 ? -34.342 -16.316 16.314 1.00 94.31 866 VAL A O 1
ATOM 6729 N N . ASN A 1 867 ? -36.278 -16.994 15.412 1.00 93.50 867 ASN A N 1
ATOM 6730 C CA . ASN A 1 867 ? -36.852 -17.442 16.681 1.00 93.50 867 ASN A CA 1
ATOM 6731 C C . ASN A 1 867 ? -36.051 -18.597 17.290 1.00 93.50 867 ASN A C 1
ATOM 6733 O O . ASN A 1 867 ? -35.799 -18.595 18.493 1.00 93.50 867 ASN A O 1
ATOM 6737 N N . GLN A 1 868 ? -35.594 -19.547 16.467 1.00 93.88 868 GLN A N 1
ATOM 6738 C CA . GLN A 1 868 ? -34.713 -20.623 16.924 1.00 93.88 868 GLN A CA 1
ATOM 6739 C C . GLN A 1 868 ? -33.357 -20.096 17.394 1.00 93.88 868 GLN A C 1
ATOM 6741 O O . GLN A 1 868 ? -32.826 -20.580 18.392 1.00 93.88 868 GLN A O 1
ATOM 6746 N N . LEU A 1 869 ? -32.796 -19.098 16.708 1.00 94.94 869 LEU A N 1
ATOM 6747 C CA . LEU A 1 869 ? -31.557 -18.460 17.142 1.00 94.94 869 LEU A CA 1
ATOM 6748 C C . LEU A 1 869 ? -31.728 -17.761 18.499 1.00 94.94 869 LEU A C 1
ATOM 6750 O O . LEU A 1 869 ? -30.925 -17.984 19.403 1.00 94.94 869 LEU A O 1
ATOM 6754 N N . VAL A 1 870 ? -32.779 -16.952 18.647 1.00 96.19 870 VAL A N 1
ATOM 6755 C CA . VAL A 1 870 ? -33.110 -16.252 19.897 1.00 96.19 870 VAL A CA 1
ATOM 6756 C C . VAL A 1 870 ? -33.319 -17.248 21.035 1.00 96.19 870 VAL A C 1
ATOM 6758 O O . VAL A 1 870 ? -32.758 -17.079 22.116 1.00 96.19 870 VAL A O 1
ATOM 6761 N N . GLN A 1 871 ? -34.072 -18.322 20.784 1.00 95.38 871 GLN A N 1
ATOM 6762 C CA . GLN A 1 871 ? -34.284 -19.389 21.757 1.00 95.38 871 GLN A CA 1
ATOM 6763 C C . GLN A 1 871 ? -32.951 -19.998 22.210 1.00 95.38 871 GLN A C 1
ATOM 6765 O O . GLN A 1 871 ? -32.700 -20.071 23.410 1.00 95.38 871 GLN A O 1
ATOM 6770 N N . ARG A 1 872 ? -32.069 -20.364 21.270 1.00 94.81 872 ARG A N 1
ATOM 6771 C CA . ARG A 1 872 ? -30.743 -20.921 21.589 1.00 94.81 872 ARG A CA 1
ATOM 6772 C C . ARG A 1 872 ? -29.891 -19.955 22.402 1.00 94.81 872 ARG A C 1
ATOM 6774 O O . ARG A 1 872 ? -29.275 -20.386 23.367 1.00 94.81 872 ARG A O 1
ATOM 6781 N N . ALA A 1 873 ? -29.863 -18.673 22.038 1.00 95.44 873 ALA A N 1
ATOM 6782 C CA . ALA A 1 873 ? -29.089 -17.669 22.764 1.00 95.44 873 ALA A CA 1
ATOM 6783 C C . ALA A 1 873 ? -29.563 -17.524 24.217 1.00 95.44 873 ALA A C 1
ATOM 6785 O O . ALA A 1 873 ? -28.740 -17.472 25.133 1.00 95.44 873 ALA A O 1
ATOM 6786 N N . ASN A 1 874 ? -30.881 -17.538 24.430 1.00 96.44 874 ASN A N 1
ATOM 6787 C CA . ASN A 1 874 ? -31.486 -17.465 25.759 1.00 96.44 874 ASN A CA 1
ATOM 6788 C C . ASN A 1 874 ? -31.266 -18.742 26.581 1.00 96.44 874 ASN A C 1
ATOM 6790 O O . ASN A 1 874 ? -30.946 -18.663 27.765 1.00 96.44 874 ASN A O 1
ATOM 6794 N N . GLU A 1 875 ? -31.383 -19.920 25.965 1.00 95.50 875 GLU A N 1
ATOM 6795 C CA . GLU A 1 875 ? -31.123 -21.209 26.622 1.00 95.50 875 GLU A CA 1
ATOM 6796 C C . GLU A 1 875 ? -29.642 -21.385 26.984 1.00 95.50 875 GLU A C 1
ATOM 6798 O O . GLU A 1 875 ? -29.325 -21.859 28.076 1.00 95.50 875 GLU A O 1
ATOM 6803 N N . ALA A 1 876 ? -28.737 -20.957 26.099 1.00 93.06 876 ALA A N 1
ATOM 6804 C CA . ALA A 1 876 ? -27.294 -20.978 26.324 1.00 93.06 876 ALA A CA 1
ATOM 6805 C C . ALA A 1 876 ? -26.832 -19.940 27.356 1.00 93.06 876 ALA A C 1
ATOM 6807 O O . ALA A 1 876 ? -25.679 -19.989 27.781 1.00 93.06 876 ALA A O 1
ATOM 6808 N N . LYS A 1 877 ? -27.713 -19.010 27.752 1.00 94.38 877 LYS A N 1
ATOM 6809 C CA . LYS A 1 877 ? -27.377 -17.846 28.575 1.00 94.38 877 LYS A CA 1
ATOM 6810 C C . LYS A 1 877 ? -26.174 -17.092 28.009 1.00 94.38 877 LYS A C 1
ATOM 6812 O O . LYS A 1 877 ? -25.229 -16.814 28.745 1.00 94.38 877 LYS A O 1
ATOM 6817 N N . LEU A 1 878 ? -26.168 -16.829 26.699 1.00 93.94 878 LEU A N 1
ATOM 6818 C CA . LEU A 1 878 ? -25.036 -16.178 26.032 1.00 93.94 878 LEU A CA 1
ATOM 6819 C C . LEU A 1 878 ? -24.686 -14.875 26.772 1.00 93.94 878 LEU A C 1
ATOM 6821 O O . LEU A 1 878 ? -25.562 -14.033 26.962 1.00 93.94 878 LEU A O 1
ATOM 6825 N N . CYS A 1 879 ? -23.438 -14.743 27.231 1.00 94.56 879 CYS A N 1
ATOM 6826 C CA . CYS A 1 879 ? -22.946 -13.622 28.046 1.00 94.56 879 CYS A CA 1
ATOM 6827 C C . CYS A 1 879 ? -23.686 -13.433 29.385 1.00 94.56 879 CYS A C 1
ATOM 6829 O O . CYS A 1 879 ? -23.822 -12.315 29.880 1.00 94.56 879 CYS A O 1
ATOM 6831 N N . GLY A 1 880 ? -24.212 -14.521 29.955 1.00 93.31 880 GLY A N 1
ATOM 6832 C CA . GLY A 1 880 ? -25.008 -14.520 31.186 1.00 93.31 880 GLY A CA 1
ATOM 6833 C C . GLY A 1 880 ? -26.452 -14.025 31.017 1.00 93.31 880 GLY A C 1
ATOM 6834 O O . GLY A 1 880 ? -27.161 -13.866 32.011 1.00 93.31 880 GLY A O 1
ATOM 6835 N N . ILE A 1 881 ? -26.905 -13.786 29.782 1.00 95.06 881 ILE A N 1
ATOM 6836 C CA . ILE A 1 881 ? -28.152 -13.077 29.455 1.00 95.06 881 ILE A CA 1
ATOM 6837 C C . ILE A 1 881 ? -29.212 -14.026 28.877 1.00 95.06 881 ILE A C 1
ATOM 6839 O O . ILE A 1 881 ? -28.884 -14.983 28.180 1.00 95.06 881 ILE A O 1
ATOM 6843 N N . THR A 1 882 ? -30.496 -13.764 29.163 1.00 94.88 882 THR A N 1
ATOM 6844 C CA . THR A 1 882 ? -31.625 -14.662 28.812 1.00 94.88 882 THR A CA 1
ATOM 6845 C C . THR A 1 882 ? -32.818 -13.986 28.126 1.00 94.88 882 THR A C 1
ATOM 6847 O O . THR A 1 882 ? -33.853 -14.623 27.929 1.00 94.88 882 THR A O 1
ATOM 6850 N N . ASP A 1 883 ? -32.690 -12.717 27.747 1.00 94.50 883 ASP A N 1
ATOM 6851 C CA . ASP A 1 883 ? -33.730 -11.902 27.105 1.00 94.50 883 ASP A CA 1
ATOM 6852 C C . ASP A 1 883 ? -33.296 -11.369 25.723 1.00 94.50 883 ASP A C 1
ATOM 6854 O O . ASP A 1 883 ? -33.733 -10.307 25.275 1.00 94.50 883 ASP A O 1
ATOM 6858 N N . TRP A 1 884 ? -32.444 -12.121 25.022 1.00 96.94 884 TRP A N 1
ATOM 6859 C CA . TRP A 1 884 ? -32.006 -11.819 23.665 1.00 96.94 884 TRP A CA 1
ATOM 6860 C C . TRP A 1 884 ? -33.187 -11.640 22.714 1.00 96.94 884 TRP A C 1
ATOM 6862 O O . TRP A 1 884 ? -34.164 -12.396 22.734 1.00 96.94 884 TRP A O 1
ATOM 6872 N N . ARG A 1 885 ? -33.067 -10.644 21.836 1.00 96.25 885 ARG A N 1
ATOM 6873 C CA . ARG A 1 885 ? -34.065 -10.284 20.826 1.00 96.25 885 ARG A CA 1
ATOM 6874 C C . ARG A 1 885 ? -33.402 -9.641 19.610 1.00 96.25 885 ARG A C 1
ATOM 6876 O O . ARG A 1 885 ? -32.238 -9.251 19.655 1.00 96.25 885 ARG A O 1
ATOM 6883 N N . LEU A 1 886 ? -34.165 -9.486 18.529 1.00 94.94 886 LEU A N 1
ATOM 6884 C CA . LEU A 1 886 ? -33.759 -8.600 17.437 1.00 94.94 886 LEU A CA 1
ATOM 6885 C C . LEU A 1 886 ? -33.715 -7.132 17.912 1.00 94.94 886 LEU A C 1
ATOM 6887 O O . LEU A 1 886 ? -34.548 -6.735 18.745 1.00 94.94 886 LEU A O 1
ATOM 6891 N N . PRO A 1 887 ? -32.796 -6.317 17.367 1.00 93.25 887 PRO A N 1
ATOM 6892 C CA . PRO A 1 887 ? -32.724 -4.892 17.651 1.00 93.25 887 PRO A CA 1
ATOM 6893 C C . PRO A 1 887 ? -33.803 -4.103 16.918 1.00 93.25 887 PRO A C 1
ATOM 6895 O O . PRO A 1 887 ? -34.325 -4.528 15.881 1.00 93.25 887 PRO A O 1
ATOM 6898 N N . THR A 1 888 ? -34.140 -2.931 17.449 1.00 90.81 888 THR A N 1
ATOM 6899 C CA . THR A 1 888 ? -34.867 -1.917 16.679 1.00 90.81 888 THR A CA 1
ATOM 6900 C C . THR A 1 888 ? -33.909 -1.126 15.794 1.00 90.81 888 THR A C 1
ATOM 6902 O O . THR A 1 888 ? -32.712 -1.047 16.061 1.00 90.81 888 THR A O 1
ATOM 6905 N N . TYR A 1 889 ? -34.440 -0.511 14.737 1.00 86.25 889 TYR A N 1
ATOM 6906 C CA . TYR A 1 889 ? -33.681 0.404 13.877 1.00 86.25 889 TYR A CA 1
ATOM 6907 C C . TYR A 1 889 ? -32.885 1.460 14.661 1.00 86.25 889 TYR A C 1
ATOM 6909 O O . TYR A 1 889 ? -31.700 1.662 14.411 1.00 86.25 889 TYR A O 1
ATOM 6917 N N . GLU A 1 890 ? -33.515 2.088 15.649 1.00 85.50 890 GLU A N 1
ATOM 6918 C CA . GLU A 1 890 ? -32.902 3.119 16.483 1.00 85.50 890 GLU A CA 1
ATOM 6919 C C . GLU A 1 890 ? -31.793 2.557 17.381 1.00 85.50 890 GLU A C 1
ATOM 6921 O O . GLU A 1 890 ? -30.777 3.217 17.582 1.00 85.50 890 GLU A O 1
ATOM 6926 N N . GLU A 1 891 ? -31.965 1.339 17.904 1.00 89.00 891 GLU A N 1
ATOM 6927 C CA . GLU A 1 891 ? -30.934 0.666 18.699 1.00 89.00 891 GLU A CA 1
ATOM 6928 C C . GLU A 1 891 ? -29.692 0.391 17.863 1.00 89.00 891 GLU A C 1
ATOM 6930 O O . GLU A 1 891 ? -28.583 0.671 18.309 1.00 89.00 891 GLU A O 1
ATOM 6935 N N . THR A 1 892 ? -29.867 -0.105 16.637 1.00 87.88 892 THR A N 1
ATOM 6936 C CA . THR A 1 892 ? -28.725 -0.395 15.770 1.00 87.88 892 THR A CA 1
ATOM 6937 C C . THR A 1 892 ? -28.021 0.873 15.313 1.00 87.88 892 THR A C 1
ATOM 6939 O O . THR A 1 892 ? -26.796 0.902 15.320 1.00 87.88 892 THR A O 1
ATOM 6942 N N . LEU A 1 893 ? -28.756 1.946 14.993 1.00 83.31 893 LEU A N 1
ATOM 6943 C CA . LEU A 1 893 ? -28.131 3.238 14.698 1.00 83.31 893 LEU A CA 1
ATOM 6944 C C . LEU A 1 893 ? -27.207 3.694 15.833 1.00 83.31 893 LEU A C 1
ATOM 6946 O O . LEU A 1 893 ? -26.121 4.193 15.553 1.00 83.31 893 LEU A O 1
ATOM 6950 N N . ASN A 1 894 ? -27.593 3.471 17.095 1.00 84.12 894 ASN A N 1
ATOM 6951 C CA . ASN A 1 894 ? -26.849 3.927 18.273 1.00 84.12 894 ASN A CA 1
ATOM 6952 C C . ASN A 1 894 ? -25.432 3.337 18.406 1.00 84.12 894 ASN A C 1
ATOM 6954 O O . ASN A 1 894 ? -24.634 3.880 19.169 1.00 84.12 894 ASN A O 1
ATOM 6958 N N . ILE A 1 895 ? -25.127 2.259 17.673 1.00 85.75 895 ILE A N 1
ATOM 6959 C CA . ILE A 1 895 ? -23.822 1.579 17.672 1.00 85.75 895 ILE A CA 1
ATOM 6960 C C . ILE A 1 895 ? -23.067 1.690 16.334 1.00 85.75 895 ILE A C 1
ATOM 6962 O O . ILE A 1 895 ? -22.003 1.092 16.179 1.00 85.75 895 ILE A O 1
ATOM 6966 N N . MET A 1 896 ? -23.601 2.440 15.362 1.00 83.69 896 MET A N 1
ATOM 6967 C CA . MET A 1 896 ? -22.953 2.676 14.067 1.00 83.69 896 MET A CA 1
ATOM 6968 C C . MET A 1 896 ? -22.071 3.934 14.085 1.00 83.69 896 MET A C 1
ATOM 6970 O O . MET A 1 896 ? -22.366 4.924 14.754 1.00 83.69 896 MET A O 1
ATOM 6974 N N . THR A 1 897 ? -21.001 3.906 13.291 1.00 77.88 897 THR A N 1
ATOM 6975 C CA . THR A 1 897 ? -19.935 4.912 13.218 1.00 77.88 897 THR A CA 1
ATOM 6976 C C . THR A 1 897 ? -19.560 5.258 11.769 1.00 77.88 897 THR A C 1
ATOM 6978 O O . THR A 1 897 ? -19.774 4.466 10.855 1.00 77.88 897 THR A O 1
ATOM 6981 N N . LEU A 1 898 ? -18.967 6.438 11.546 1.00 67.69 898 LEU A N 1
ATOM 6982 C CA . LEU A 1 898 ? -18.356 6.850 10.272 1.00 67.69 898 LEU A CA 1
ATOM 6983 C C . LEU A 1 898 ? -16.841 6.541 10.188 1.00 67.69 898 LEU A C 1
ATOM 6985 O O . LEU A 1 898 ? -16.186 7.021 9.263 1.00 67.69 898 LEU A O 1
ATOM 6989 N N . LYS A 1 899 ? -16.271 5.772 11.137 1.00 65.75 899 LYS A N 1
ATOM 6990 C CA . LYS A 1 899 ? -14.828 5.454 11.291 1.00 65.75 899 LYS A CA 1
ATOM 6991 C C . LYS A 1 899 ? -14.082 5.322 9.958 1.00 65.75 899 LYS A C 1
ATOM 6993 O O . LYS A 1 899 ? -14.084 4.261 9.338 1.00 65.75 899 LYS A O 1
ATOM 6998 N N . GLY A 1 900 ? -13.444 6.415 9.523 1.00 52.22 900 GLY A N 1
ATOM 6999 C CA . GLY A 1 900 ? -12.581 6.477 8.334 1.00 52.22 900 GLY A CA 1
ATOM 7000 C C . GLY A 1 900 ? -13.239 6.076 7.005 1.00 52.22 900 GLY A C 1
ATOM 7001 O O . GLY A 1 900 ? -12.534 5.898 6.013 1.00 52.22 900 GLY A O 1
ATOM 7002 N N . LYS A 1 901 ? -14.567 5.907 6.958 1.00 54.59 901 LYS A N 1
ATOM 7003 C CA . LYS A 1 901 ? -15.296 5.405 5.789 1.00 54.59 901 LYS A CA 1
ATOM 7004 C C . LYS A 1 901 ? -16.352 6.426 5.361 1.00 54.59 901 LYS A C 1
ATOM 7006 O O . LYS A 1 901 ? -16.985 7.054 6.203 1.00 54.59 901 LYS A O 1
ATOM 7011 N N . PRO A 1 902 ? -16.625 6.553 4.052 1.00 51.25 902 PRO A N 1
ATOM 7012 C CA . PRO A 1 902 ? -17.705 7.397 3.559 1.00 51.25 902 PRO A CA 1
ATOM 7013 C C . PRO A 1 902 ? -19.085 6.764 3.794 1.00 51.25 902 PRO A C 1
ATOM 7015 O O . PRO A 1 902 ? -19.999 7.133 3.081 1.00 51.25 902 PRO A O 1
ATOM 7018 N N . GLN A 1 903 ? -19.231 5.767 4.680 1.00 61.59 903 GLN A N 1
ATOM 7019 C CA . GLN A 1 903 ? -20.478 5.050 4.962 1.00 61.59 903 GLN A CA 1
ATOM 7020 C C . GLN A 1 903 ? -20.567 4.679 6.440 1.00 61.59 903 GLN A C 1
ATOM 7022 O O . GLN A 1 903 ? -19.544 4.356 7.046 1.00 61.59 903 GLN A O 1
ATOM 7027 N N . LEU A 1 904 ? -21.784 4.699 6.993 1.00 72.12 904 LEU A N 1
ATOM 7028 C CA . LEU A 1 904 ? -22.039 4.203 8.346 1.00 72.12 904 LEU A CA 1
ATOM 7029 C C . LEU A 1 904 ? -21.689 2.711 8.414 1.00 72.12 904 LEU A C 1
ATOM 7031 O O . LEU A 1 904 ? -22.159 1.924 7.594 1.00 72.12 904 LEU A O 1
ATOM 7035 N N . ASN A 1 905 ? -20.873 2.334 9.392 1.00 79.44 905 ASN A N 1
ATOM 7036 C CA . ASN A 1 905 ? -20.410 0.970 9.617 1.00 79.44 905 ASN A CA 1
ATOM 7037 C C . ASN A 1 905 ? -20.423 0.630 11.114 1.00 79.44 905 ASN A C 1
ATOM 7039 O O . ASN A 1 905 ? -20.588 1.514 11.950 1.00 79.44 905 ASN A O 1
ATOM 7043 N N . PHE A 1 906 ? -20.221 -0.638 11.458 1.00 83.38 906 PHE A N 1
ATOM 7044 C CA . PHE A 1 906 ? -19.910 -1.031 12.831 1.00 83.38 906 PHE A CA 1
ATOM 7045 C C . PHE A 1 906 ? -18.426 -0.793 13.143 1.00 83.38 906 PHE A C 1
ATOM 7047 O O . PHE A 1 906 ? -17.593 -0.716 12.234 1.00 83.38 906 PHE A O 1
ATOM 7054 N N . ASP A 1 907 ? -18.105 -0.635 14.428 1.00 83.31 907 ASP A N 1
ATOM 7055 C CA . ASP A 1 907 ? -16.717 -0.572 14.882 1.00 83.31 907 ASP A CA 1
ATOM 7056 C C . ASP A 1 907 ? -16.118 -1.984 14.898 1.00 83.31 907 ASP A C 1
ATOM 7058 O O . ASP A 1 907 ? -16.467 -2.796 15.756 1.00 83.31 907 ASP A O 1
ATOM 7062 N N . ASP A 1 908 ? -15.239 -2.279 13.937 1.00 82.44 908 ASP A N 1
ATOM 7063 C CA . ASP A 1 908 ? -14.682 -3.621 13.709 1.00 82.44 908 ASP A CA 1
ATOM 7064 C C . ASP A 1 908 ? -13.904 -4.167 14.934 1.00 82.44 908 ASP A C 1
ATOM 7066 O O . ASP A 1 908 ? -13.794 -5.382 15.094 1.00 82.44 908 ASP A O 1
ATOM 7070 N N . ASP A 1 909 ? -13.447 -3.295 15.847 1.00 82.00 909 ASP A N 1
ATOM 7071 C CA . ASP A 1 909 ? -12.762 -3.696 17.089 1.00 82.00 909 ASP A CA 1
ATOM 7072 C C . ASP A 1 909 ? -13.725 -4.318 18.124 1.00 82.00 909 ASP A C 1
ATOM 7074 O O . ASP A 1 909 ? -13.299 -5.073 19.002 1.00 82.00 909 ASP A O 1
ATOM 7078 N N . PHE A 1 910 ? -15.026 -4.021 18.023 1.00 89.19 910 PHE A N 1
ATOM 7079 C CA . PHE A 1 910 ? -16.087 -4.543 18.896 1.00 89.19 910 PHE A CA 1
ATOM 7080 C C . PHE A 1 910 ? -17.061 -5.465 18.154 1.00 89.19 910 PHE A C 1
ATOM 7082 O O . PHE A 1 910 ? -17.659 -6.351 18.766 1.00 89.19 910 PHE A O 1
ATOM 7089 N N . PHE A 1 911 ? -17.210 -5.285 16.846 1.00 89.88 911 PHE A N 1
ATOM 7090 C CA . PHE A 1 911 ? -18.177 -5.974 15.999 1.00 89.88 911 PHE A CA 1
ATOM 7091 C C . PHE A 1 911 ? -17.508 -6.445 14.697 1.00 89.88 911 PHE A C 1
ATOM 7093 O O . PHE A 1 911 ? -17.809 -5.925 13.620 1.00 89.88 911 PHE A O 1
ATOM 7100 N N . PRO A 1 912 ? -16.586 -7.419 14.773 1.00 86.81 912 PRO A N 1
ATOM 7101 C CA . PRO A 1 912 ? -15.789 -7.842 13.629 1.00 86.81 912 PRO A CA 1
ATOM 7102 C C . PRO A 1 912 ? -16.652 -8.465 12.527 1.00 86.81 912 PRO A C 1
ATOM 7104 O O . PRO A 1 912 ? -17.472 -9.352 12.778 1.00 86.81 912 PRO A O 1
ATOM 7107 N N . ASN A 1 913 ? -16.399 -8.055 11.280 1.00 74.81 913 ASN A N 1
ATOM 7108 C CA . ASN A 1 913 ? -16.889 -8.721 10.068 1.00 74.81 913 ASN A CA 1
ATOM 7109 C C . ASN A 1 913 ? -18.418 -8.910 10.004 1.00 74.81 913 ASN A C 1
ATOM 7111 O O . ASN A 1 913 ? -18.914 -9.900 9.458 1.00 74.81 913 ASN A O 1
ATOM 7115 N N . ILE A 1 914 ? -19.180 -7.962 10.552 1.00 79.12 914 ILE A N 1
ATOM 7116 C CA . ILE A 1 914 ? -20.622 -7.900 10.306 1.00 79.12 914 ILE A CA 1
ATOM 7117 C C . ILE A 1 914 ? -20.835 -7.503 8.844 1.00 79.12 914 ILE A C 1
ATOM 7119 O O . ILE A 1 914 ? -20.282 -6.506 8.378 1.00 79.12 914 ILE A O 1
ATOM 7123 N N . ASP A 1 915 ? -21.628 -8.290 8.112 1.00 67.19 915 ASP A N 1
ATOM 7124 C CA . ASP A 1 915 ? -22.000 -7.982 6.735 1.00 67.19 915 ASP A CA 1
ATOM 7125 C C . ASP A 1 915 ? -22.875 -6.730 6.772 1.00 67.19 915 ASP A C 1
ATOM 7127 O O . ASP A 1 915 ? -24.064 -6.777 7.101 1.00 67.19 915 ASP A O 1
ATOM 7131 N N . GLY A 1 916 ? -22.244 -5.587 6.502 1.00 59.50 916 GLY A N 1
ATOM 7132 C CA . GLY A 1 916 ? -22.850 -4.279 6.678 1.00 59.50 916 GLY A CA 1
ATOM 7133 C C . GLY A 1 916 ? -24.120 -4.083 5.859 1.00 59.50 916 GLY A C 1
ATOM 7134 O O . GLY A 1 916 ? -24.829 -3.133 6.121 1.00 59.50 916 GLY A O 1
ATOM 7135 N N . ASN A 1 917 ? -24.461 -4.944 4.900 1.00 63.22 917 ASN A N 1
ATOM 7136 C CA . ASN A 1 917 ? -25.495 -4.605 3.931 1.00 63.22 917 ASN A CA 1
ATOM 7137 C C . ASN A 1 917 ? -26.923 -5.021 4.316 1.00 63.22 917 ASN A C 1
ATOM 7139 O O . ASN A 1 917 ? -27.832 -4.340 3.857 1.00 63.22 917 ASN A O 1
ATOM 7143 N N . MET A 1 918 ? -27.160 -6.081 5.111 1.00 77.31 918 MET A N 1
ATOM 7144 C CA . MET A 1 918 ? -28.532 -6.576 5.373 1.00 77.31 918 MET A CA 1
ATOM 7145 C C . MET A 1 918 ? -28.675 -7.330 6.720 1.00 77.31 918 MET A C 1
ATOM 7147 O O . MET A 1 918 ? -28.421 -8.537 6.784 1.00 77.31 918 MET A O 1
ATOM 7151 N N . LEU A 1 919 ? -29.154 -6.660 7.780 1.00 89.62 919 LEU A N 1
ATOM 7152 C CA . LEU A 1 919 ? -29.438 -7.275 9.098 1.00 89.62 919 LEU A CA 1
ATOM 7153 C C . LEU A 1 919 ? -30.930 -7.274 9.441 1.00 89.62 919 LEU A C 1
ATOM 7155 O O . LEU A 1 919 ? -31.595 -6.254 9.270 1.00 89.62 919 LEU A O 1
ATOM 7159 N N . TRP A 1 920 ? -31.457 -8.382 9.973 1.00 92.81 920 TRP A N 1
ATOM 7160 C CA . TRP A 1 920 ? -32.858 -8.445 10.413 1.00 92.81 920 TRP A CA 1
ATOM 7161 C C . TRP A 1 920 ? -33.167 -7.519 11.587 1.00 92.81 920 TRP A C 1
ATOM 7163 O O . TRP A 1 920 ? -32.472 -7.528 12.602 1.00 92.81 920 TRP A O 1
ATOM 7173 N N . MET A 1 921 ? -34.284 -6.797 11.471 1.00 91.44 921 MET A N 1
ATOM 7174 C CA . MET A 1 921 ? -34.776 -5.867 12.485 1.00 91.44 921 MET A CA 1
ATOM 7175 C C . MET A 1 921 ? -36.046 -6.386 13.165 1.00 91.44 921 MET A C 1
ATOM 7177 O O . MET A 1 921 ? -36.815 -7.177 12.605 1.00 91.44 921 MET A O 1
ATOM 7181 N N . LYS A 1 922 ? -36.290 -5.912 14.391 1.00 91.50 922 LYS A N 1
ATOM 7182 C CA . LYS A 1 922 ? -37.463 -6.274 15.200 1.00 91.50 922 LYS A CA 1
ATOM 7183 C C . LYS A 1 922 ? -38.777 -5.811 14.573 1.00 91.50 922 LYS A C 1
ATOM 7185 O O . LYS A 1 922 ? -39.793 -6.481 14.741 1.00 91.50 922 LYS A O 1
ATOM 7190 N N . GLN A 1 923 ? -38.782 -4.655 13.909 1.00 84.38 923 GLN A N 1
ATOM 7191 C CA . GLN A 1 923 ? -39.996 -4.089 13.329 1.00 84.38 923 GLN A CA 1
ATOM 7192 C C . GLN A 1 923 ? -40.565 -5.007 12.239 1.00 84.38 923 GLN A C 1
ATOM 7194 O O . GLN A 1 923 ? -39.914 -5.269 11.228 1.00 84.38 923 GLN A O 1
ATOM 7199 N N . GLU A 1 924 ? -41.815 -5.435 12.398 1.00 76.44 924 GLU A N 1
ATOM 7200 C CA . GLU A 1 924 ? -42.571 -6.077 11.322 1.00 76.44 924 GLU A CA 1
ATOM 7201 C C . GLU A 1 924 ? -43.221 -5.032 10.408 1.00 76.44 924 GLU A C 1
ATOM 7203 O O . GLU A 1 924 ? -43.486 -3.902 10.824 1.00 76.44 924 GLU A O 1
ATOM 7208 N N . ASN A 1 925 ? -43.506 -5.411 9.160 1.00 71.94 925 ASN A N 1
ATOM 7209 C CA . ASN A 1 925 ? -44.346 -4.597 8.292 1.00 71.94 925 ASN A CA 1
ATOM 7210 C C . ASN A 1 925 ? -45.832 -4.871 8.620 1.00 71.94 925 ASN A C 1
ATOM 7212 O O . ASN A 1 925 ? -46.287 -6.003 8.429 1.00 71.94 925 ASN A O 1
ATOM 7216 N N . PRO A 1 926 ? -46.603 -3.874 9.097 1.00 68.38 926 PRO A N 1
ATOM 7217 C CA . PRO A 1 926 ? -48.001 -4.080 9.477 1.00 68.38 926 PRO A CA 1
ATOM 7218 C C . PRO A 1 926 ? -48.925 -4.354 8.278 1.00 68.38 926 PRO A C 1
ATOM 7220 O O . PRO A 1 926 ? -49.965 -4.992 8.447 1.00 68.38 926 PRO A O 1
ATOM 7223 N N . ASP A 1 927 ? -48.540 -3.919 7.076 1.00 75.62 927 ASP A N 1
ATOM 7224 C CA . ASP A 1 927 ? -49.360 -3.982 5.864 1.00 75.62 927 ASP A CA 1
ATOM 7225 C C . ASP A 1 927 ? -49.105 -5.255 5.040 1.00 75.62 927 ASP A C 1
ATOM 7227 O O . ASP A 1 927 ? -49.994 -5.723 4.323 1.00 75.62 927 ASP A O 1
ATOM 7231 N N . VAL A 1 928 ? -47.912 -5.857 5.152 1.00 81.75 928 VAL A N 1
ATOM 7232 C CA . VAL A 1 928 ? -47.511 -7.031 4.359 1.00 81.75 928 VAL A CA 1
ATOM 7233 C C . VAL A 1 928 ? -46.867 -8.105 5.239 1.00 81.75 928 VAL A C 1
ATOM 7235 O O . VAL A 1 928 ? -45.664 -8.107 5.479 1.00 81.75 928 VAL A O 1
ATOM 7238 N N . LYS A 1 929 ? -47.674 -9.082 5.674 1.00 82.56 929 LYS A N 1
ATOM 7239 C CA . LYS A 1 929 ? -47.259 -10.147 6.613 1.00 82.56 929 LYS A CA 1
ATOM 7240 C C . LYS A 1 929 ? -46.135 -11.065 6.117 1.00 82.56 929 LYS A C 1
ATOM 7242 O O . LYS A 1 929 ? -45.517 -11.739 6.938 1.00 82.56 929 LYS A O 1
ATOM 7247 N N . THR A 1 930 ? -45.906 -11.131 4.805 1.00 87.31 930 THR A N 1
ATOM 7248 C CA . THR A 1 930 ? -44.846 -11.942 4.182 1.00 87.31 930 THR A CA 1
ATOM 7249 C C . THR A 1 930 ? -43.489 -11.239 4.157 1.00 87.31 930 THR A C 1
ATOM 7251 O O . THR A 1 930 ? -42.502 -11.873 3.804 1.00 87.31 930 THR A O 1
ATOM 7254 N N . LEU A 1 931 ? -43.426 -9.953 4.523 1.00 89.62 931 LEU A N 1
ATOM 7255 C CA . LEU A 1 931 ? -42.202 -9.156 4.499 1.00 89.62 931 LEU A CA 1
ATOM 7256 C C . LEU A 1 931 ? -41.748 -8.783 5.918 1.00 89.62 931 LEU A C 1
ATOM 7258 O O . LEU A 1 931 ? -42.561 -8.650 6.838 1.00 89.62 931 LEU A O 1
ATOM 7262 N N . ALA A 1 932 ? -40.446 -8.580 6.082 1.00 90.69 932 ALA A N 1
ATOM 7263 C CA . ALA A 1 932 ? -39.818 -8.059 7.293 1.00 90.69 932 ALA A CA 1
ATOM 7264 C C . ALA A 1 932 ? -38.826 -6.934 6.954 1.00 90.69 932 ALA A C 1
ATOM 7266 O O . ALA A 1 932 ? -38.465 -6.743 5.793 1.00 90.69 932 ALA A O 1
ATOM 7267 N N . ASN A 1 933 ? -38.423 -6.156 7.964 1.00 90.12 933 ASN A N 1
ATOM 7268 C CA . ASN A 1 933 ? -37.475 -5.057 7.782 1.00 90.12 933 ASN A CA 1
ATOM 7269 C C . ASN A 1 933 ? -36.025 -5.538 7.929 1.00 90.12 933 ASN A C 1
ATOM 7271 O O . ASN A 1 933 ? -35.673 -6.167 8.930 1.00 90.12 933 ASN A O 1
ATOM 7275 N N . LEU A 1 934 ? -35.185 -5.152 6.971 1.00 89.62 934 LEU A N 1
ATOM 7276 C CA . LEU A 1 934 ? -33.729 -5.256 7.011 1.00 89.62 934 LEU A CA 1
ATOM 7277 C C . LEU A 1 934 ? -33.102 -3.878 7.186 1.00 89.62 934 LEU A C 1
ATOM 7279 O O . LEU A 1 934 ? -33.559 -2.910 6.578 1.00 89.62 934 LEU A O 1
ATOM 7283 N N . LEU A 1 935 ? -32.039 -3.789 7.978 1.00 88.00 935 LEU A N 1
ATOM 7284 C CA . LEU A 1 935 ? -31.153 -2.633 7.969 1.00 88.00 935 LEU A CA 1
ATOM 7285 C C . LEU A 1 935 ? -30.374 -2.606 6.657 1.00 88.00 935 LEU A C 1
ATOM 7287 O O . LEU A 1 935 ? -29.724 -3.589 6.316 1.00 88.00 935 LEU A O 1
ATOM 7291 N N . PHE A 1 936 ? -30.403 -1.462 5.983 1.00 85.12 936 PHE A N 1
ATOM 7292 C CA . PHE A 1 936 ? -29.635 -1.189 4.778 1.00 85.12 936 PHE A CA 1
ATOM 7293 C C . PHE A 1 936 ? -28.878 0.137 4.941 1.00 85.12 936 PHE A C 1
ATOM 7295 O O . PHE A 1 936 ? -29.475 1.212 4.773 1.00 85.12 936 PHE A O 1
ATOM 7302 N N . PRO A 1 937 ? -27.589 0.113 5.312 1.00 76.56 937 PRO A N 1
ATOM 7303 C CA . PRO A 1 937 ? -26.773 1.310 5.358 1.00 76.56 937 PRO A CA 1
ATOM 7304 C C . PRO A 1 937 ? -26.295 1.726 3.970 1.00 76.56 937 PRO A C 1
ATOM 7306 O O . PRO A 1 937 ? -26.083 0.927 3.062 1.00 76.56 937 PRO A O 1
ATOM 7309 N N . THR A 1 938 ? -26.141 3.030 3.807 1.00 70.56 938 THR A N 1
ATOM 7310 C CA . THR A 1 938 ? -25.583 3.686 2.629 1.00 70.56 938 THR A CA 1
ATOM 7311 C C . THR A 1 938 ? -24.436 4.597 3.060 1.00 70.56 938 THR A C 1
ATOM 7313 O O . THR A 1 938 ? -24.123 4.724 4.245 1.00 70.56 938 THR A O 1
ATOM 7316 N N . SER A 1 939 ? -23.827 5.287 2.097 1.00 65.00 939 SER A N 1
ATOM 7317 C CA . SER A 1 939 ? -22.765 6.252 2.368 1.00 65.00 939 SER A CA 1
ATOM 7318 C C . SER A 1 939 ? -23.173 7.388 3.324 1.00 65.00 939 SER A C 1
ATOM 7320 O O . SER A 1 939 ? -22.357 7.903 4.078 1.00 65.00 939 SER A O 1
ATOM 7322 N N . TRP A 1 940 ? -24.448 7.779 3.358 1.00 63.66 940 TRP A N 1
ATOM 7323 C CA . TRP A 1 940 ? -24.864 8.989 4.092 1.00 63.66 940 TRP A CA 1
ATOM 7324 C C . TRP A 1 940 ? -25.963 8.753 5.130 1.00 63.66 940 TRP A C 1
ATOM 7326 O O . TRP A 1 940 ? -26.292 9.661 5.889 1.00 63.66 940 TRP A O 1
ATOM 7336 N N . ASN A 1 941 ? -26.575 7.568 5.149 1.00 68.94 941 ASN A N 1
ATOM 7337 C CA . ASN A 1 941 ? -27.628 7.211 6.097 1.00 68.94 941 ASN A CA 1
ATOM 7338 C C . ASN A 1 941 ? -27.749 5.693 6.240 1.00 68.94 941 ASN A C 1
ATOM 7340 O O . ASN A 1 941 ? -27.241 4.952 5.407 1.00 68.94 941 ASN A O 1
ATOM 7344 N N . ALA A 1 942 ? -28.477 5.235 7.254 1.00 76.88 942 ALA A N 1
ATOM 7345 C CA . ALA A 1 942 ? -29.110 3.928 7.201 1.00 76.88 942 ALA A CA 1
ATOM 7346 C C . ALA A 1 942 ? -30.603 4.091 6.921 1.00 76.88 942 ALA A C 1
ATOM 7348 O O . ALA A 1 942 ? -31.177 5.166 7.107 1.00 76.88 942 ALA A O 1
ATOM 7349 N N . ARG A 1 943 ? -31.225 3.037 6.404 1.00 82.62 943 ARG A N 1
ATOM 7350 C CA . ARG A 1 943 ? -32.675 2.947 6.223 1.00 82.62 943 ARG A CA 1
ATOM 7351 C C . ARG A 1 943 ? -33.125 1.512 6.430 1.00 82.62 943 ARG A C 1
ATOM 7353 O O . ARG A 1 943 ? -32.305 0.598 6.406 1.00 82.62 943 ARG A O 1
ATOM 7360 N N . THR A 1 944 ? -34.424 1.313 6.597 1.00 85.19 944 THR A N 1
ATOM 7361 C CA . THR A 1 944 ? -35.004 -0.022 6.502 1.00 85.19 944 THR A CA 1
ATOM 7362 C C . THR A 1 944 ? -35.377 -0.337 5.054 1.00 85.19 944 THR A C 1
ATOM 7364 O O . THR A 1 944 ? -35.870 0.522 4.318 1.00 85.19 944 THR A O 1
ATOM 7367 N N . GLN A 1 945 ? -35.132 -1.573 4.637 1.00 88.00 945 GLN A N 1
ATOM 7368 C CA . GLN A 1 945 ? -35.606 -2.146 3.382 1.00 88.00 945 GLN A CA 1
ATOM 7369 C C . GLN A 1 945 ? -36.547 -3.312 3.696 1.00 88.00 945 GLN A C 1
ATOM 7371 O O . GLN A 1 945 ? -36.326 -4.050 4.652 1.00 88.00 945 GLN A O 1
ATOM 7376 N N . LEU A 1 946 ? -37.611 -3.464 2.909 1.00 89.75 946 LEU A N 1
ATOM 7377 C CA . LEU A 1 946 ? -38.514 -4.606 3.027 1.00 89.75 946 LEU A CA 1
ATOM 7378 C C . LEU A 1 946 ? -37.967 -5.794 2.245 1.00 89.75 946 LEU A C 1
ATOM 7380 O O . LEU A 1 946 ? -37.562 -5.629 1.096 1.00 89.75 946 LEU A O 1
ATOM 7384 N N . GLU A 1 947 ? -38.028 -6.972 2.852 1.00 91.00 947 GLU A N 1
ATOM 7385 C CA . GLU A 1 947 ? -37.538 -8.216 2.260 1.00 91.00 947 GLU A CA 1
ATOM 7386 C C . GLU A 1 947 ? -38.445 -9.396 2.609 1.00 91.00 947 GLU A C 1
ATOM 7388 O O . GLU A 1 947 ? -39.115 -9.385 3.649 1.00 91.00 947 GLU A O 1
ATOM 7393 N N . GLY A 1 948 ? -38.482 -10.401 1.730 1.00 90.94 948 GLY A N 1
ATOM 7394 C CA . GLY A 1 948 ? -39.218 -11.645 1.959 1.00 90.94 948 GLY A CA 1
ATOM 7395 C C . GLY A 1 948 ? -38.722 -12.373 3.206 1.00 90.94 948 GLY A C 1
ATOM 7396 O O . GLY A 1 948 ? -37.524 -12.606 3.362 1.00 90.94 948 GLY A O 1
ATOM 7397 N N . LYS A 1 949 ? -39.640 -12.774 4.093 1.00 91.25 949 LYS A N 1
ATOM 7398 C CA . LYS A 1 949 ? -39.313 -13.535 5.316 1.00 91.25 949 LYS A CA 1
ATOM 7399 C C . LYS A 1 949 ? -38.599 -14.864 5.013 1.00 91.25 949 LYS A C 1
ATOM 7401 O O . LYS A 1 949 ? -37.870 -15.383 5.860 1.00 91.25 949 LYS A O 1
ATOM 7406 N N . GLU A 1 950 ? -38.808 -15.398 3.812 1.00 90.44 950 GLU A N 1
ATOM 7407 C CA . GLU A 1 950 ? -38.197 -16.601 3.248 1.00 90.44 950 GLU A CA 1
ATOM 7408 C C . GLU A 1 950 ? -36.749 -16.434 2.758 1.00 90.44 950 GLU A C 1
ATOM 7410 O O . GLU A 1 950 ? -36.102 -17.440 2.455 1.00 90.44 950 GLU A O 1
ATOM 7415 N N . VAL A 1 951 ? -36.225 -15.207 2.679 1.00 91.31 951 VAL A N 1
ATOM 7416 C CA . VAL A 1 951 ? -34.844 -14.953 2.251 1.00 91.31 951 VAL A CA 1
ATOM 7417 C C . VAL A 1 951 ? -33.932 -14.968 3.482 1.00 91.31 951 VAL A C 1
ATOM 7419 O O . VAL A 1 951 ? -34.180 -14.236 4.434 1.00 91.31 951 VAL A O 1
ATOM 7422 N N . PRO A 1 952 ? -32.889 -15.810 3.546 1.00 91.62 952 PRO A N 1
ATOM 7423 C CA . PRO A 1 952 ? -32.070 -15.908 4.747 1.00 91.62 952 PRO A CA 1
ATOM 7424 C C . PRO A 1 952 ? -31.037 -14.766 4.830 1.00 91.62 952 PRO A C 1
ATOM 7426 O O . PRO A 1 952 ? -30.188 -14.626 3.953 1.00 91.62 952 PRO A O 1
ATOM 7429 N N . HIS A 1 953 ? -31.047 -14.003 5.930 1.00 91.69 953 HIS A N 1
ATOM 7430 C CA . HIS A 1 953 ? -30.120 -12.882 6.189 1.00 91.69 953 HIS A CA 1
ATOM 7431 C C . HIS A 1 953 ? -29.385 -13.013 7.528 1.00 91.69 953 HIS A C 1
ATOM 7433 O O . HIS A 1 953 ? -29.743 -13.839 8.369 1.00 91.69 953 HIS A O 1
ATOM 7439 N N . GLN A 1 954 ? -28.324 -12.227 7.725 1.00 90.75 954 GLN A N 1
ATOM 7440 C CA . GLN A 1 954 ? -27.589 -12.211 8.989 1.00 90.75 954 GLN A CA 1
ATOM 7441 C C . GLN A 1 954 ? -28.446 -11.566 10.094 1.00 90.75 954 GLN A C 1
ATOM 7443 O O . GLN A 1 954 ? -29.300 -10.713 9.845 1.00 90.75 954 GLN A O 1
ATOM 7448 N N . VAL A 1 955 ? -28.233 -12.010 11.331 1.00 91.62 955 VAL A N 1
ATOM 7449 C CA . VAL A 1 955 ? -28.930 -11.514 12.519 1.00 91.62 955 VAL A CA 1
ATOM 7450 C C . VAL A 1 955 ? -27.905 -10.994 13.508 1.00 91.62 955 VAL A C 1
ATOM 7452 O O . VAL A 1 955 ? -26.921 -11.674 13.786 1.00 91.62 955 VAL A O 1
ATOM 7455 N N . MET A 1 956 ? -28.192 -9.829 14.075 1.00 92.38 956 MET A N 1
ATOM 7456 C CA . MET A 1 956 ? -27.550 -9.333 15.282 1.00 92.38 956 MET A CA 1
ATOM 7457 C C . MET A 1 956 ? -28.562 -9.401 16.425 1.00 92.38 956 MET A C 1
ATOM 7459 O O . MET A 1 956 ? -29.737 -9.097 16.215 1.00 92.38 956 MET A O 1
ATOM 7463 N N . LEU A 1 957 ? -28.136 -9.826 17.614 1.00 95.44 957 LEU A N 1
ATOM 7464 C CA . LEU A 1 957 ? -28.996 -9.868 18.797 1.00 95.44 957 LEU A CA 1
ATOM 7465 C C . LEU A 1 957 ? -28.625 -8.754 19.773 1.00 95.44 957 LEU A C 1
ATOM 7467 O O . LEU A 1 957 ? -27.449 -8.444 19.960 1.00 95.44 957 LEU A O 1
ATOM 7471 N N . VAL A 1 958 ? -29.644 -8.208 20.428 1.00 96.00 958 VAL A N 1
ATOM 7472 C CA . VAL A 1 958 ? -29.515 -7.231 21.509 1.00 96.00 958 VAL A CA 1
ATOM 7473 C C . VAL A 1 958 ? -30.332 -7.685 22.717 1.00 96.00 958 VAL A C 1
ATOM 7475 O O . VAL A 1 958 ? -31.312 -8.422 22.577 1.00 96.00 958 VAL A O 1
ATOM 7478 N N . SER A 1 959 ? -29.929 -7.234 23.894 1.00 95.19 959 SER A N 1
ATOM 7479 C CA . SER A 1 959 ? -30.609 -7.433 25.170 1.00 95.19 959 SER A CA 1
ATOM 7480 C C . SER A 1 959 ? -30.620 -6.123 25.963 1.00 95.19 959 SER A C 1
ATOM 7482 O O . SER A 1 959 ? -29.750 -5.262 25.778 1.00 95.19 959 SER A O 1
ATOM 7484 N N . ASP A 1 960 ? -31.589 -5.990 26.873 1.00 91.44 960 ASP A N 1
ATOM 7485 C CA . ASP A 1 960 ? -31.648 -4.880 27.829 1.00 91.44 960 ASP A CA 1
ATOM 7486 C C . ASP A 1 960 ? -30.544 -4.990 28.915 1.00 91.44 960 ASP A C 1
ATOM 7488 O O . ASP A 1 960 ? -30.327 -4.066 29.703 1.00 91.44 960 ASP A O 1
ATOM 7492 N N . GLY A 1 961 ? -29.790 -6.094 28.896 1.00 92.00 961 GLY A N 1
ATOM 7493 C CA . GLY A 1 961 ? -28.523 -6.336 29.573 1.00 92.00 961 GLY A CA 1
ATOM 7494 C C . GLY A 1 961 ? -28.610 -7.353 30.710 1.00 92.00 961 GLY A C 1
ATOM 7495 O O . GLY A 1 961 ? -29.630 -7.991 30.963 1.00 92.00 961 GLY A O 1
ATOM 7496 N N . LEU A 1 962 ? -27.500 -7.523 31.421 1.00 93.19 962 LEU A N 1
ATOM 7497 C CA . LEU A 1 962 ? -27.362 -8.503 32.492 1.00 93.19 962 LEU A CA 1
ATOM 7498 C C . LEU A 1 962 ? -28.156 -8.086 33.736 1.00 93.19 962 LEU A C 1
ATOM 7500 O O . LEU A 1 962 ? -27.809 -7.105 34.392 1.00 93.19 962 LEU A O 1
ATOM 7504 N N . LYS A 1 963 ? -29.153 -8.891 34.117 1.00 91.88 963 LYS A N 1
ATOM 7505 C CA . LYS A 1 963 ? -29.827 -8.813 35.421 1.00 91.88 963 LYS A CA 1
ATOM 7506 C C . LYS A 1 963 ? -29.313 -9.914 36.345 1.00 91.88 963 LYS A C 1
ATOM 7508 O O . LYS A 1 963 ? -29.687 -11.076 36.205 1.00 91.88 963 LYS A O 1
ATOM 7513 N N . VAL A 1 964 ? -28.468 -9.556 37.310 1.00 85.88 964 VAL A N 1
ATOM 7514 C CA . VAL A 1 964 ? -27.940 -10.521 38.290 1.00 85.88 964 VAL A CA 1
ATOM 7515 C C . VAL A 1 964 ? -28.944 -10.714 39.424 1.00 85.88 964 VAL A C 1
ATOM 7517 O O . VAL A 1 964 ? -29.404 -9.727 40.006 1.00 85.88 964 VAL A O 1
ATOM 7520 N N . ASN A 1 965 ? -29.255 -11.969 39.756 1.00 74.31 965 ASN A N 1
ATOM 7521 C CA . ASN A 1 965 ? -30.000 -12.314 40.966 1.00 74.31 965 ASN A CA 1
ATOM 7522 C C . ASN A 1 965 ? -29.053 -12.206 42.167 1.00 74.31 965 ASN A C 1
ATOM 7524 O O . ASN A 1 965 ? -28.013 -12.858 42.179 1.00 74.31 965 ASN A O 1
ATOM 7528 N N . GLN A 1 966 ? -29.385 -11.372 43.151 1.00 58.53 966 GLN A N 1
ATOM 7529 C CA . GLN A 1 966 ? -28.647 -11.331 44.415 1.00 58.53 966 GLN A CA 1
ATOM 7530 C C . GLN A 1 966 ? -29.058 -12.551 45.249 1.00 58.53 966 GLN A C 1
ATOM 7532 O O . GLN A 1 966 ? -30.252 -12.720 45.501 1.00 58.53 966 GLN A O 1
ATOM 7537 N N . GLU A 1 967 ? -28.097 -13.408 45.608 1.00 39.28 967 GLU A N 1
ATOM 7538 C CA . GLU A 1 967 ? -28.290 -14.475 46.607 1.00 39.28 967 GLU A CA 1
ATOM 7539 C C . GLU A 1 967 ? -28.363 -13.920 48.033 1.00 39.28 967 GLU A C 1
ATOM 7541 O O . GLU A 1 967 ? -27.591 -12.981 48.350 1.00 39.28 967 GLU A O 1
#